Protein AF-0000000077139042 (afdb_homodimer)

Sequence (1344 aa):
MTGISIWNQVSVLEDSKQSIPAESIIHGERDLEFKSLKSPNLGFSQSVYWVRFEIFNPTSQLIRWNLAYDFPLIDEIQLFGSPLPKDSVRTLGDSFPFSQRNVDYRNPVFPMETPPNTTNVYYLKIKSESTIPLILELWTEKEFYEKLNKEQMIFGIFYGILFVMIAYNFFIYIFTYEKSYLLYLFFISSIFFFHLVNNGFAFQYIWPNWVFWANYSLPFFICLSCITGIIFTNNYLSLKKHLPKVSKLMWIWVGMLILFVGVSFFLRYRVAMVASILMTVPTALLLVYSGTYTYLSKVRTARYYLISWAFFLLGVLLYSLKSLGFLSDNHITRWTIQIGTALQTILLSLGLADRINFLTRSLRENLRDLSHAKVKIEESEKRFREIFQGSDEVILMMNENFEIINANRSLSKHLGYRLDDLKFKKITEILYTGRDQKSDYNVMFVNDKLTDLKMTGSAINFKTELSQKYVKEPKEMVCRIQYIDFDETREVLMTLSPEYEDTIIQLIDSEKIELSMNNYLRNAELVSQKITAQLAKYLTTIEQTEVRSSVREIIINAVEHGNLNISFDEKSKALLEGNYLEFLQKRQEDPRYRNKKVKIEYSFSSEYVAFRITDEGKGFDHKKHMEKSIEEMNEAHVQHGRGILMTKSVFDRIEYNDKGNQVSLIKFLNRDMTGISIWNQVSVLEDSKQSIPAESIIHGERDLEFKSLKSPNLGFSQSVYWVRFEIFNPTSQLIRWNLAYDFPLIDEIQLFGSPLPKDSVRTLGDSFPFSQRNVDYRNPVFPMETPPNTTNVYYLKIKSESTIPLILELWTEKEFYEKLNKEQMIFGIFYGILFVMIAYNFFIYIFTYEKSYLLYLFFISSIFFFHLVNNGFAFQYIWPNWVFWANYSLPFFICLSCITGIIFTNNYLSLKKHLPKVSKLMWIWVGMLILFVGVSFFLRYRVAMVASILMTVPTALLLVYSGTYTYLSKVRTARYYLISWAFFLLGVLLYSLKSLGFLSDNHITRWTIQIGTALQTILLSLGLADRINFLTRSLRENLRDLSHAKVKIEESEKRFREIFQGSDEVILMMNENFEIINANRSLSKHLGYRLDDLKFKKITEILYTGRDQKSDYNVMFVNDKLTDLKMTGSAINFKTELSQKYVKEPKEMVCRIQYIDFDETREVLMTLSPEYEDTIIQLIDSEKIELSMNNYLRNAELVSQKITAQLAKYLTTIEQTEVRSSVREIIINAVEHGNLNISFDEKSKALLEGNYLEFLQKRQEDPRYRNKKVKIEYSFSSEYVAFRITDEGKGFDHKKHMEKSIEEMNEAHVQHGRGILMTKSVFDRIEYNDKGNQVSLIKFLNRD

Organism: Leptospira biflexa serovar Patoc (strain Patoc 1 / ATCC 23582 / Paris) (NCBI:txid456481)

Foldseek 3Di:
DDWDWCLQQKWKAKAQPQPDDPVCVQVPVCVVRTHGDPWQWPFAGQIKMKIKHKDWAADQAKFKKKKWQQFLQFAWKFKDWPPADPPWDGIDHLVAFCVNAPDLDSTGMGIGIDHHGDMIMMMMIGGGRGIDGNGITMGGPVRVVVVCVVVVVVVVVLLVLLVVLLVVLVVVCVVPVDVLSVLLSQLSVLVSVLVCLRNRNCCSPPPRHPSLCSLLVNLLSLLSNLLSVLVSLCVLLVCCVVPVPLNVVSVVLSVVSVVLSVCLSVDDSSCSVVVSVVSVVVSLVSSLVSLVSSVVVVDPLSVLLNVLSVLQVQLVVLQVCVSRPNDPDDPDSVCSNSRSSSSSSVSNVVSVVVVVVVVVVVVVVVVVVVVVVVVVVVVVVVVVLCVQQVDLWWKFKFALQQQTQDIHPNCCVPQVDDCVRRGRHHPLVFFQAPPDRLPRVQSVVVVVQSVVCVVVQDKDKDWGWGHHDPDNDTFIWIKIKHWDDDPPGIMIMIITHGDPLPPVLVVDAKDKDKDKDFLDLVVLLVVLCVLLSSVVNQDDPVLSVLSSVLSSVVQNCLNQCFLLNHDPVNQVVCVVVVNNVVVSVVSCPPPSRVPWMKMWIWIDHLWKTKIKIFTHGQADDCVVLVPDDPVNVVPVPPPPNVSVVSLPVSFPDWDADPRHRMIMTMHTRDPD/DDWDWCLQQKWKAKAQPPPDDPVCVQVPVCVVRTHGDPWQWPFAGQIKMKIKHKDWAQDQAKFKKKKWQQFLQFAWKFKDWPDADPPWDGIDHLVAFCVNAPDLDSTGMGIGIDHHGDMIMMMMIGGGRGIDGNGITMGGPVRVVVVCVVVVVVVVVLLVLLVVLLVVLVVVCVVPVDVLSVLLSQLSVLVSVLVCLRNRNCCSPPPRHPSLCSLLVNLLSLLSNLLSVLVSLCRLLVCCVVPVPLNVVSVVLSVVSVVLSVCLSVDDSSCSVVVSVVSVVVSLVSSLVSLVSSVVVVDPLSVLLNVLSVLQVQLVVLLVCVSRVNDPDDPDSVCSNSRSSSSSSVSNVVSVVVVVVVVVVVVVVVVVVVVVVVVVVVVVVVVVLCVQQVDLWWKFKFALQQQTADIHPNCCVPQVDDCVRRGRHHPLVFFQADPDSLPGVLSVVVVVQSVVCVVVQDKDKDWGWGHHDPDSDTFIWIKIKHWDDDPPGIMIMIITHGDDLPPVLVVDAKDKDKDKDFLDLVVLLVVLCVLLSSVVVQDDPVLSVLSSLLSSVVQNCLNQCFLLNHDPVNQVVCVVVPNNVVVSVVSCPPPSRVPWMKMWIWIDHLWKTKIKIFTHGQADDCVVVVPPDPVNVVPVPPPPNVSVVSLPVSFDDWDADPRHRMIMTMHTRDPD

Solvent-accessible surface area (backbone atoms only — not comparable to full-atom values): 69454 Å² total; per-residue (Å²): 128,73,61,47,70,42,46,84,67,28,28,41,34,80,32,75,78,69,69,80,57,69,66,52,54,74,74,50,77,50,59,83,65,43,36,74,61,92,51,47,40,72,43,72,42,88,34,31,37,36,39,38,42,75,46,73,34,88,44,90,49,75,44,57,32,33,44,32,38,78,49,37,70,38,32,35,39,33,63,45,63,63,77,62,55,85,90,52,63,47,68,43,38,46,73,43,50,48,84,65,48,72,47,82,50,52,35,51,47,41,73,41,58,43,57,45,68,38,77,36,58,37,37,36,45,38,42,33,61,42,61,42,67,44,47,37,31,44,23,44,60,70,44,43,52,36,50,44,40,55,52,27,25,52,51,12,22,55,51,12,34,53,48,44,52,37,54,51,32,50,52,49,20,73,72,68,67,43,63,58,34,49,38,41,32,50,22,54,50,26,45,49,50,29,48,31,43,68,62,16,47,33,36,65,72,73,43,34,76,41,42,68,55,58,58,52,46,41,39,46,24,52,44,45,25,51,42,30,42,5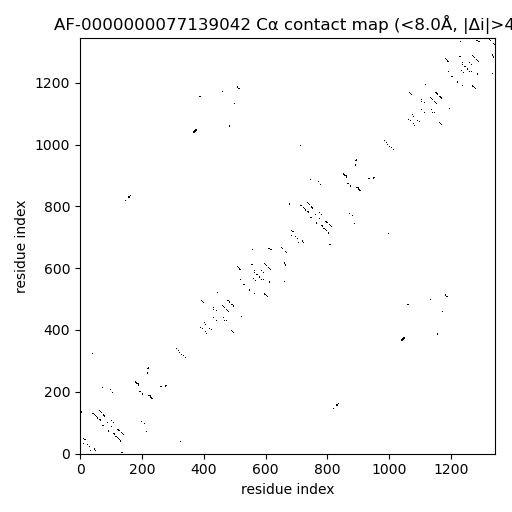0,56,26,47,40,57,66,67,40,21,69,78,77,36,44,71,56,42,52,50,49,51,52,50,38,52,50,48,55,52,45,55,66,51,38,78,77,45,59,64,43,58,30,41,54,51,41,57,56,54,48,50,61,50,50,51,52,51,51,48,53,29,51,52,40,34,74,71,68,40,75,65,25,54,37,47,43,54,14,49,47,40,28,52,49,10,48,49,50,35,51,38,33,58,62,56,78,35,72,86,44,93,59,55,70,42,27,46,58,52,11,45,52,48,21,54,53,34,41,53,48,32,56,51,48,51,52,51,49,51,40,52,52,45,52,50,51,39,53,53,50,50,53,52,35,54,53,40,47,52,52,26,50,52,40,46,42,55,53,39,49,33,79,48,26,40,36,33,20,38,85,83,42,23,29,73,47,57,32,58,22,35,35,74,76,34,57,41,52,60,83,80,42,55,70,36,47,62,73,74,46,42,42,53,72,97,61,65,92,76,28,63,59,54,55,52,49,53,52,52,51,50,46,33,71,72,67,61,47,73,46,78,50,75,46,46,29,45,30,72,87,45,98,52,71,43,62,28,38,35,38,40,33,65,34,76,52,98,89,48,65,34,28,42,35,40,39,36,76,68,72,81,61,72,57,53,75,32,53,52,32,38,36,40,34,32,50,38,66,70,54,70,69,53,31,56,56,50,28,50,63,79,40,57,61,40,61,79,77,38,53,75,65,56,40,48,51,49,31,50,37,51,26,50,51,48,44,43,31,36,42,44,22,35,54,59,46,48,72,66,57,50,54,52,28,53,76,70,66,44,40,69,60,53,51,52,54,46,47,65,33,78,92,28,43,82,40,46,38,39,38,38,39,39,39,44,76,53,32,40,37,40,37,43,32,33,66,32,87,40,45,78,51,70,72,63,68,71,53,48,75,65,59,52,62,67,60,70,54,80,85,54,52,63,64,52,52,37,57,74,68,34,78,42,78,46,65,46,92,60,34,34,34,40,38,39,33,32,74,60,64,74,123,127,74,62,47,71,41,47,85,67,29,28,41,33,80,32,74,78,70,69,80,58,66,66,53,54,74,74,50,76,51,58,82,66,43,37,74,63,92,52,47,41,72,43,72,41,88,35,30,36,38,38,39,40,74,49,74,34,89,42,91,50,74,44,55,32,32,45,32,38,77,50,37,72,38,31,34,39,33,62,46,62,63,77,61,56,83,89,53,65,46,67,42,40,47,73,41,49,50,84,64,48,73,48,82,51,54,36,50,47,42,73,41,58,44,56,46,67,39,77,36,57,38,36,35,45,37,41,34,62,41,63,42,67,45,45,37,30,42,23,43,61,69,45,42,52,37,49,44,40,54,51,27,25,53,51,12,22,55,51,12,33,54,49,45,52,39,52,51,32,50,52,49,20,74,73,69,67,43,63,58,34,50,36,42,31,51,21,53,51,26,47,50,50,30,49,32,43,68,61,17,47,33,35,65,73,72,41,33,77,41,42,68,55,56,59,54,45,44,40,44,27,52,44,45,25,50,42,31,43,49,56,27,48,41,56,67,67,41,22,68,78,78,36,46,70,58,40,53,49,49,53,52,50,38,52,51,48,56,52,45,55,65,50,38,78,76,43,58,64,44,58,30,42,54,50,41,56,56,53,47,52,61,51,50,50,51,51,51,48,54,31,50,52,40,34,75,71,68,40,74,63,25,54,38,48,44,54,16,51,48,41,29,51,48,10,48,49,50,35,51,37,33,58,62,53,77,35,74,88,43,91,59,56,70,42,26,45,58,51,11,46,52,48,21,56,52,35,40,53,49,34,56,50,49,51,52,51,48,51,41,52,51,47,53,52,52,39,52,53,50,51,53,50,35,53,54,39,47,52,52,28,50,53,38,46,41,55,54,40,48,34,78,48,25,40,36,35,20,38,87,81,42,23,29,72,47,57,32,58,23,35,36,74,77,32,57,42,51,60,84,78,42,54,70,33,47,64,74,72,46,41,41,50,73,98,56,62,94,75,24,63,62,50,56,51,50,51,50,54,52,48,47,32,71,71,69,62,48,71,46,76,50,73,48,46,28,46,31,72,87,46,98,52,72,42,63,29,39,35,36,41,33,64,33,75,52,98,88,49,63,33,30,41,35,39,38,37,74,67,71,80,61,74,59,53,76,30,53,53,33,38,36,39,34,33,49,38,64,71,53,70,68,52,32,55,55,48,28,50,62,79,41,56,62,40,60,78,77,37,54,72,66,56,40,49,51,48,29,50,35,52,26,50,50,47,44,44,31,35,43,45,23,35,53,59,46,47,73,66,57,50,52,52,28,51,73,71,68,44,39,70,60,52,50,53,56,48,48,64,33,79,92,30,43,82,40,46,37,39,38,38,38,39,40,45,78,52,32,38,37,40,37,44,33,34,66,32,86,39,44,80,52,72,72,62,67,71,55,50,77,64,57,53,64,68,62,70,57,80,85,53,52,61,64,52,51,36,58,73,67,33,77,42,80,46,65,47,92,60,34,34,35,40,38,40,33,35,74,60,64,74,123

Secondary structure (DSSP, 8-state):
---EE-GGG-EEEEETTS---HHHHHTTTTGGG-EE-SSSEEEE-SSEEEEEEEEE--SSS-EEEEEEE--TT-SEEEEEESS--TT---EESTTS-GGG-SSSSSS-EEEEEE-TT-EEEEEEEEE-SSEEE--EEEEEHHHHHHHHHHHHHHHHHHHHHHHHHHHHHHHHHHHH--HHHHHHHHHHHHHHHHHHHHTTHIIIII-TT-HHHHHHHHHHHHHHHHHHHHHHHHHHTTHHHH-HHHHHHHHHHHHHHHHHHHHHTTS-HHHHHHHHHHHHHHHHHHHHHHHHHHHHTT-THHHHHHHHHHHHHHHHHHHHHHHTTSS---TTGGGHHHHHHHHHHHHHHHHHHHHHHHHHHHHHHHHHHHHHHHHHHHHHHHHHHHHHHH-SSEEEEE-TT-BEEEE-THHHHHH---HHHHTT-BGGGGB---S-STT-HHHHHHHHHHHHHHHH-S-EEEEEEE--SS--S-EEEEEEEEEEE-SS-EEEEEEEEE----GGGGGEEEEEEEEEE-S-THHHHHHHHHTTGGGGGTS-HHHHHHHHHHHHHHHHHIIIIIIS---HHHHHHHHHHT-HHHHHHHHHH-TTTTT--EEEEEEE-SSEEEEEEE-SS----HHHHHSS-HHHHHHTT-GGGHHHHHHHHH-SEEEE-SSSSEEEEEEE----/---EE-GGG-EEEEETTS---HHHHHTTTTGGG-EE-SSSEEEE-SSEEEEEEEEE--SSS-EEEEEEES-TT-SEEEEEESS--TT---EESTTS-GGGSSSSSSS-EEEEEE-TT-EEEEEEEEE-SSEEE--EEEEEHHHHHHHHHHHHHHHHHHHHHHHHHHHHHHHHHHHH--HHHHHHHHHHHHHHHHHHHHTTHIIIII-TT-HHHHHHHHHHHHHHHHHHHHHHHHHHTTHHHH-HHHHHHHHHHHHHHHHHHHHHTTS-HHHHHHHHHHHHHHHHHHHHHHHHHHHHTT-THHHHHHHHHHHHHHHHHHHHHHHTTSS---TTGGGHHHHHHHHHHHHHHHHHHHHHHHHHHHHHHHHHHHHHHHHHHHHHHHHHHHHHHH-SSEEEEE-TT-BEEEE-THHHHHH---HHHHTT-BGGGGB---S-STT-HHHHHHHHHHHHHHHH-S-EEEEEEE--SS--S-EEEEEEEEEEE-SS-EEEEEEEEE----GGGGGEEEEEEEEEE-S-THHHHHHHHHTTGGGGGTS-HHHHHHHHHHHHHHHHHIIIIIIS---HHHHHHHHHHT-HHHHHHHHHH-TTTTT--EEEEEEE-SSEEEEEEE-SS----HHHHHSS-HHHHHHTT-GGGHHHHHHHHH-SEEEE-SSSSEEEEEEE----

Radius of gyration: 58.13 Å; Cα contacts (8 Å, |Δi|>4): 2279; chains: 2; bounding box: 76×167×109 Å

pLDDT: mean 86.29, std 10.47, range [38.0, 97.75]

Structure (mmCIF, N/CA/C/O backbone):
data_AF-0000000077139042-model_v1
#
loop_
_entity.id
_entity.type
_entity.pdbx_description
1 polymer 'Putative chemotaxis protein histidine kinase putative membrane protein putative signal peptide'
#
loop_
_atom_site.group_PDB
_atom_site.id
_atom_site.type_symbol
_atom_site.label_atom_id
_atom_site.label_alt_id
_atom_site.label_comp_id
_atom_site.label_asym_id
_atom_site.label_entity_id
_atom_site.label_seq_id
_atom_site.pdbx_PDB_ins_code
_atom_site.Cartn_x
_atom_site.Cartn_y
_atom_site.Cartn_z
_atom_site.occupancy
_atom_site.B_iso_or_equiv
_atom_site.auth_seq_id
_atom_site.auth_comp_id
_atom_site.auth_asym_id
_atom_site.auth_atom_id
_atom_site.pdbx_PDB_model_num
ATOM 1 N N . MET A 1 1 ? 6.051 -48.5 -6.008 1 38.06 1 MET A N 1
ATOM 2 C CA . MET A 1 1 ? 6.992 -49.312 -6.801 1 38.06 1 MET A CA 1
ATOM 3 C C . MET A 1 1 ? 7.875 -48.406 -7.652 1 38.06 1 MET A C 1
ATOM 5 O O . MET A 1 1 ? 7.375 -47.625 -8.484 1 38.06 1 MET A O 1
ATOM 9 N N . THR A 1 2 ? 8.961 -47.906 -7.047 1 58.22 2 THR A N 1
ATOM 10 C CA . THR A 1 2 ? 9.961 -46.906 -7.402 1 58.22 2 THR A CA 1
ATOM 11 C C . THR A 1 2 ? 10.906 -47.438 -8.477 1 58.22 2 THR A C 1
ATOM 13 O O . THR A 1 2 ? 11.164 -48.625 -8.531 1 58.22 2 THR A O 1
ATOM 16 N N . GLY A 1 3 ? 10.828 -46.812 -9.617 1 67.56 3 GLY A N 1
ATOM 17 C CA . GLY A 1 3 ? 11.906 -47.062 -10.562 1 67.56 3 GLY A CA 1
ATOM 18 C C . GLY A 1 3 ? 13.211 -47.438 -9.883 1 67.56 3 GLY A C 1
ATOM 19 O O . GLY A 1 3 ? 13.477 -47.031 -8.758 1 67.56 3 GLY A O 1
ATOM 20 N N . ILE A 1 4 ? 13.812 -48.5 -10.391 1 78.56 4 ILE A N 1
ATOM 21 C CA . ILE A 1 4 ? 15.07 -48.969 -9.805 1 78.56 4 ILE A CA 1
ATOM 22 C C . ILE A 1 4 ? 16.234 -48.188 -10.406 1 78.56 4 ILE A C 1
ATOM 24 O O . ILE A 1 4 ? 16.422 -48.188 -11.625 1 78.56 4 ILE A O 1
ATOM 28 N N . SER A 1 5 ? 16.844 -47.438 -9.562 1 80.19 5 SER A N 1
ATOM 29 C CA . SER A 1 5 ? 18.094 -46.781 -9.984 1 80.19 5 SER A CA 1
ATOM 30 C C . SER A 1 5 ? 19.234 -47.781 -10.023 1 80.19 5 SER A C 1
ATOM 32 O O . SER A 1 5 ? 19.469 -48.531 -9.062 1 80.19 5 SER A O 1
ATOM 34 N N . ILE A 1 6 ? 19.984 -47.781 -11.188 1 83 6 ILE A N 1
ATOM 35 C CA . ILE A 1 6 ? 20.953 -48.875 -11.328 1 83 6 ILE A CA 1
ATOM 36 C C . ILE A 1 6 ? 22.359 -48.281 -11.438 1 83 6 ILE A C 1
ATOM 38 O O . ILE A 1 6 ? 23.266 -48.938 -11.969 1 83 6 ILE A O 1
ATOM 42 N N . TRP A 1 7 ? 22.5 -47.062 -11.039 1 79.44 7 TRP A N 1
ATOM 43 C CA . TRP A 1 7 ? 23.828 -46.469 -11.227 1 79.44 7 TRP A CA 1
ATOM 44 C C . TRP A 1 7 ? 24.875 -47.25 -10.438 1 79.44 7 TRP A C 1
ATOM 46 O O . TRP A 1 7 ? 26.047 -47.312 -10.836 1 79.44 7 TRP A O 1
ATOM 56 N N . ASN A 1 8 ? 24.438 -47.906 -9.297 1 82.19 8 ASN A N 1
ATOM 57 C CA . ASN A 1 8 ? 25.359 -48.656 -8.461 1 82.19 8 ASN A CA 1
ATOM 58 C C . ASN A 1 8 ? 25.547 -50.094 -8.984 1 82.19 8 ASN A C 1
ATOM 60 O O . ASN A 1 8 ? 26.359 -50.844 -8.461 1 82.19 8 ASN A O 1
ATOM 64 N N . GLN A 1 9 ? 24.875 -50.438 -10.023 1 87.5 9 GLN A N 1
ATOM 65 C CA . GLN A 1 9 ? 24.953 -51.812 -10.547 1 87.5 9 GLN A CA 1
ATOM 66 C C . GLN A 1 9 ? 25.5 -51.812 -11.969 1 87.5 9 GLN A C 1
ATOM 68 O O . GLN A 1 9 ? 25.438 -52.844 -12.656 1 87.5 9 GLN A O 1
ATOM 73 N N . VAL A 1 10 ? 25.984 -50.688 -12.25 1 90.75 10 VAL A N 1
ATOM 74 C CA . VAL A 1 10 ? 26.531 -50.625 -13.594 1 90.75 10 VAL A CA 1
ATOM 75 C C . VAL A 1 10 ? 28.047 -50.5 -13.531 1 90.75 10 VAL A C 1
ATOM 77 O O . VAL A 1 10 ? 28.609 -50.188 -12.484 1 90.75 10 VAL A O 1
ATOM 80 N N . SER A 1 11 ? 28.703 -50.906 -14.594 1 93.06 11 SER A N 1
ATOM 81 C CA . SER A 1 11 ? 30.156 -50.75 -14.766 1 93.06 11 SER A CA 1
ATOM 82 C C . SER A 1 11 ? 30.469 -49.781 -15.898 1 93.06 11 SER A C 1
ATOM 84 O O . SER A 1 11 ? 29.734 -49.719 -16.891 1 93.06 11 SER A O 1
ATOM 86 N N . VAL A 1 12 ? 31.578 -49.031 -15.656 1 94.62 12 VAL A N 1
ATOM 87 C CA . VAL A 1 12 ? 31.859 -47.938 -16.609 1 94.62 12 VAL A CA 1
ATOM 88 C C . VAL A 1 12 ? 33.281 -48.094 -17.125 1 94.62 12 VAL A C 1
ATOM 90 O O . VAL A 1 12 ? 34.188 -48.469 -16.375 1 94.62 12 VAL A O 1
ATOM 93 N N . LEU A 1 13 ? 33.469 -47.812 -18.391 1 94 13 LEU A N 1
ATOM 94 C CA . LEU A 1 13 ? 34.75 -47.75 -19.062 1 94 13 LEU A CA 1
ATOM 95 C C . LEU A 1 13 ? 34.938 -46.375 -19.703 1 94 13 LEU A C 1
ATOM 97 O O . LEU A 1 13 ? 34.094 -45.906 -20.484 1 94 13 LEU A O 1
ATOM 101 N N . GLU A 1 14 ? 36 -45.688 -19.344 1 93.56 14 GLU A N 1
ATOM 102 C CA . GLU A 1 14 ? 36.281 -44.375 -19.875 1 93.56 14 GLU A CA 1
ATOM 103 C C . GLU A 1 14 ? 37.188 -44.469 -21.109 1 93.56 14 GLU A C 1
ATOM 105 O O . GLU A 1 14 ? 38.25 -45.062 -21.047 1 93.56 14 GLU A O 1
ATOM 110 N N . ASP A 1 15 ? 36.656 -43.906 -22.156 1 93.94 15 ASP A N 1
ATOM 111 C CA . ASP A 1 15 ? 37.438 -43.781 -23.391 1 93.94 15 ASP A CA 1
ATOM 112 C C . ASP A 1 15 ? 37.938 -42.375 -23.609 1 93.94 15 ASP A C 1
ATOM 114 O O . ASP A 1 15 ? 37.344 -41.625 -24.391 1 93.94 15 ASP A O 1
ATOM 118 N N . SER A 1 16 ? 39.062 -42.062 -23.094 1 91.12 16 SER A N 1
ATOM 119 C CA . SER A 1 16 ? 39.594 -40.688 -23.125 1 91.12 16 SER A CA 1
ATOM 120 C C . SER A 1 16 ? 40 -40.312 -24.531 1 91.12 16 SER A C 1
ATOM 122 O O . SER A 1 16 ? 39.969 -39.125 -24.906 1 91.12 16 SER A O 1
ATOM 124 N N . LYS A 1 17 ? 40.344 -41.312 -25.391 1 89.25 17 LYS A N 1
ATOM 125 C CA . LYS A 1 17 ? 40.844 -41.031 -26.734 1 89.25 17 LYS A CA 1
ATOM 126 C C . LYS A 1 17 ? 39.75 -41.094 -27.766 1 89.25 17 LYS A C 1
ATOM 128 O O . LYS A 1 17 ? 39.938 -40.75 -28.922 1 89.25 17 LYS A O 1
ATOM 133 N N . GLN A 1 18 ? 38.594 -41.438 -27.359 1 87.62 18 GLN A N 1
ATOM 134 C CA . GLN A 1 18 ? 37.438 -41.562 -28.25 1 87.62 18 GLN A CA 1
ATOM 135 C C . GLN A 1 18 ? 37.719 -42.469 -29.438 1 87.62 18 GLN A C 1
ATOM 137 O O . GLN A 1 18 ? 37.375 -42.156 -30.562 1 87.62 18 GLN A O 1
ATOM 142 N N . SER A 1 19 ? 38.469 -43.562 -29.203 1 86.62 19 SER A N 1
ATOM 143 C CA . SER A 1 19 ? 38.969 -44.344 -30.328 1 86.62 19 SER A CA 1
ATOM 144 C C . SER A 1 19 ? 38.5 -45.781 -30.234 1 86.62 19 SER A C 1
ATOM 146 O O . SER A 1 19 ? 38.625 -46.562 -31.203 1 86.62 19 SER A O 1
ATOM 148 N N . ILE A 1 20 ? 37.781 -46.125 -29.234 1 90.75 20 ILE A N 1
ATOM 149 C CA . ILE A 1 20 ? 37.375 -47.5 -29.078 1 90.75 20 ILE A CA 1
ATOM 150 C C . ILE A 1 20 ? 36.156 -47.812 -29.953 1 90.75 20 ILE A C 1
ATOM 152 O O . ILE A 1 20 ? 35.125 -47.156 -29.812 1 90.75 20 ILE A O 1
ATOM 156 N N . PRO A 1 21 ? 36.312 -48.688 -30.938 1 89.75 21 PRO A N 1
ATOM 157 C CA . PRO A 1 21 ? 35.156 -49.031 -31.766 1 89.75 21 PRO A CA 1
ATOM 158 C C . PRO A 1 21 ? 34.062 -49.781 -31 1 89.75 21 PRO A C 1
ATOM 160 O O . PRO A 1 21 ? 34.375 -50.562 -30.094 1 89.75 21 PRO A O 1
ATOM 163 N N . ALA A 1 22 ? 32.844 -49.594 -31.328 1 90.44 22 ALA A N 1
ATOM 164 C CA . ALA A 1 22 ? 31.703 -50.188 -30.641 1 90.44 22 ALA A CA 1
ATOM 165 C C . ALA A 1 22 ? 31.75 -51.719 -30.719 1 90.44 22 ALA A C 1
ATOM 167 O O . ALA A 1 22 ? 31.344 -52.406 -29.766 1 90.44 22 ALA A O 1
ATOM 168 N N . GLU A 1 23 ? 32.281 -52.281 -31.812 1 90.31 23 GLU A N 1
ATOM 169 C CA . GLU A 1 23 ? 32.312 -53.719 -32.031 1 90.31 23 GLU A CA 1
ATOM 170 C C . GLU A 1 23 ? 33.188 -54.438 -31.016 1 90.31 23 GLU A C 1
ATOM 172 O O . GLU A 1 23 ? 32.875 -55.5 -30.531 1 90.31 23 GLU A O 1
ATOM 177 N N . SER A 1 24 ? 34.25 -53.688 -30.656 1 89.94 24 SER A N 1
ATOM 178 C CA . SER A 1 24 ? 35.188 -54.281 -29.688 1 89.94 24 SER A CA 1
ATOM 179 C C . SER A 1 24 ? 34.531 -54.375 -28.297 1 89.94 24 SER A C 1
ATOM 181 O O . SER A 1 24 ? 34.906 -55.219 -27.5 1 89.94 24 SER A O 1
ATOM 183 N N . ILE A 1 25 ? 33.656 -53.562 -28 1 90.81 25 ILE A N 1
ATOM 184 C CA . ILE A 1 25 ? 33 -53.531 -26.703 1 90.81 25 ILE A CA 1
ATOM 185 C C . ILE A 1 25 ? 31.875 -54.531 -26.672 1 90.81 25 ILE A C 1
ATOM 187 O O . ILE A 1 25 ? 31.75 -55.344 -25.734 1 90.81 25 ILE A O 1
ATOM 191 N N . ILE A 1 26 ? 31.141 -54.594 -27.781 1 88.75 26 ILE A N 1
ATOM 192 C CA . ILE A 1 26 ? 29.922 -55.406 -27.859 1 88.75 26 ILE A CA 1
ATOM 193 C C . ILE A 1 26 ? 30.297 -56.875 -27.859 1 88.75 26 ILE A C 1
ATOM 195 O O . ILE A 1 26 ? 29.562 -57.719 -27.312 1 88.75 26 ILE A O 1
ATOM 199 N N . HIS A 1 27 ? 31.438 -57.219 -28.438 1 87.38 27 HIS A N 1
ATOM 200 C CA . HIS A 1 27 ? 31.844 -58.594 -28.531 1 87.38 27 HIS A CA 1
ATOM 201 C C . HIS A 1 27 ? 32.5 -59.094 -27.234 1 87.38 27 HIS A C 1
ATOM 203 O O . HIS A 1 27 ? 32.812 -60.281 -27.109 1 87.38 27 HIS A O 1
ATOM 209 N N . GLY A 1 28 ? 32.656 -58.219 -26.234 1 85.62 28 GLY A N 1
ATOM 210 C CA . GLY A 1 28 ? 33.094 -58.625 -24.906 1 85.62 28 GLY A CA 1
ATOM 211 C C . GLY A 1 28 ? 34.625 -58.656 -24.75 1 85.62 28 GLY A C 1
ATOM 212 O O . GLY A 1 28 ? 35.125 -59.125 -23.734 1 85.62 28 GLY A O 1
ATOM 213 N N . GLU A 1 29 ? 35.312 -58.188 -25.688 1 85.69 29 GLU A N 1
ATOM 214 C CA . GLU A 1 29 ? 36.75 -58.25 -25.656 1 85.69 29 GLU A CA 1
ATOM 215 C C . GLU A 1 29 ? 37.344 -57.375 -24.547 1 85.69 29 GLU A C 1
ATOM 217 O O . GLU A 1 29 ? 38.406 -57.656 -24 1 85.69 29 GLU A O 1
ATOM 222 N N . ARG A 1 30 ? 36.625 -56.438 -24.172 1 88.38 30 ARG A N 1
ATOM 223 C CA . ARG A 1 30 ? 37.156 -55.469 -23.203 1 88.38 30 ARG A CA 1
ATOM 224 C C . ARG A 1 30 ? 36.312 -55.469 -21.922 1 88.38 30 ARG A C 1
ATOM 226 O O . ARG A 1 30 ? 36.312 -54.469 -21.203 1 88.38 30 ARG A O 1
ATOM 233 N N . ASP A 1 31 ? 35.688 -56.438 -21.547 1 88.88 31 ASP A N 1
ATOM 234 C CA . ASP A 1 31 ? 34.781 -56.5 -20.406 1 88.88 31 ASP A CA 1
ATOM 235 C C . ASP A 1 31 ? 35.531 -56.344 -19.094 1 88.88 31 ASP A C 1
ATOM 237 O O . ASP A 1 31 ? 35 -55.812 -18.125 1 88.88 31 ASP A O 1
ATOM 241 N N . LEU A 1 32 ? 36.75 -56.719 -19.062 1 88.19 32 LEU A N 1
ATOM 242 C CA . LEU A 1 32 ? 37.531 -56.688 -17.844 1 88.19 32 LEU A CA 1
ATOM 243 C C . LEU A 1 32 ? 37.969 -55.281 -17.5 1 88.19 32 LEU A C 1
ATOM 245 O O . LEU A 1 32 ? 38.344 -55 -16.359 1 88.19 32 LEU A O 1
ATOM 249 N N . GLU A 1 33 ? 37.812 -54.406 -18.438 1 91.5 33 GLU A N 1
ATOM 250 C CA . GLU A 1 33 ? 38.25 -53.031 -18.234 1 91.5 33 GLU A CA 1
ATOM 251 C C . GLU A 1 33 ? 37.156 -52.188 -17.578 1 91.5 33 GLU A C 1
ATOM 253 O O . GLU A 1 33 ? 37.406 -51.094 -17.109 1 91.5 33 GLU A O 1
ATOM 258 N N . PHE A 1 34 ? 35.969 -52.719 -17.5 1 94.25 34 PHE A N 1
ATOM 259 C CA . PHE A 1 34 ? 34.844 -52 -16.875 1 94.25 34 PHE A CA 1
ATOM 260 C C . PHE A 1 34 ? 35 -52 -15.359 1 94.25 34 PHE A C 1
ATOM 262 O O . PHE A 1 34 ? 35.344 -53.031 -14.75 1 94.25 34 PHE A O 1
ATOM 269 N N . LYS A 1 35 ? 34.844 -50.844 -14.805 1 91.56 35 LYS A N 1
ATOM 270 C CA . LYS A 1 35 ? 35 -50.688 -13.359 1 91.56 35 LYS A CA 1
ATOM 271 C C . LYS A 1 35 ? 33.719 -50.125 -12.734 1 91.56 35 LYS A C 1
ATOM 273 O O . LYS A 1 35 ? 32.969 -49.438 -13.391 1 91.56 35 LYS A O 1
ATOM 278 N N . SER A 1 36 ? 33.594 -50.5 -11.484 1 89.06 36 SER A N 1
ATOM 279 C CA . SER A 1 36 ? 32.438 -49.969 -10.734 1 89.06 36 SER A CA 1
ATOM 280 C C . SER A 1 36 ? 32.625 -48.5 -10.359 1 89.06 36 SER A C 1
ATOM 282 O O . SER A 1 36 ? 33.781 -48.031 -10.234 1 89.06 36 SER A O 1
ATOM 284 N N . LEU A 1 37 ? 31.516 -47.844 -10.258 1 83.25 37 LEU A N 1
ATOM 285 C CA . LEU A 1 37 ? 31.547 -46.406 -9.969 1 83.25 37 LEU A CA 1
ATOM 286 C C . LEU A 1 37 ? 31.453 -46.156 -8.477 1 83.25 37 LEU A C 1
ATOM 288 O O . LEU A 1 37 ? 30.734 -46.875 -7.766 1 83.25 37 LEU A O 1
ATOM 292 N N . LYS A 1 38 ? 32.156 -45.125 -8.039 1 78.19 38 LYS A N 1
ATOM 293 C CA . LYS A 1 38 ? 32.094 -44.688 -6.652 1 78.19 38 LYS A CA 1
ATOM 294 C C . LYS A 1 38 ? 31.047 -43.562 -6.492 1 78.19 38 LYS A C 1
ATOM 296 O O . LYS A 1 38 ? 30.438 -43.438 -5.43 1 78.19 38 LYS A O 1
ATOM 301 N N . SER A 1 39 ? 30.922 -42.844 -7.559 1 81.5 39 SER A N 1
ATOM 302 C CA . SER A 1 39 ? 29.953 -41.719 -7.547 1 81.5 39 SER A CA 1
ATOM 303 C C . SER A 1 39 ? 29.062 -41.75 -8.781 1 81.5 39 SER A C 1
ATOM 305 O O . SER A 1 39 ? 29.5 -42.188 -9.859 1 81.5 39 SER A O 1
ATOM 307 N N . PRO A 1 40 ? 27.828 -41.281 -8.586 1 82.38 40 PRO A N 1
ATOM 308 C CA . PRO A 1 40 ? 26.891 -41.344 -9.711 1 82.38 40 PRO A CA 1
ATOM 309 C C . PRO A 1 40 ? 27.141 -40.281 -10.75 1 82.38 40 PRO A C 1
ATOM 311 O O . PRO A 1 40 ? 26.484 -40.25 -11.805 1 82.38 40 PRO A O 1
ATOM 314 N N . ASN A 1 41 ? 28 -39.375 -10.523 1 83.88 41 ASN A N 1
ATOM 315 C CA . ASN A 1 41 ? 28.25 -38.281 -11.484 1 83.88 41 ASN A CA 1
ATOM 316 C C . ASN A 1 41 ? 29.703 -38.312 -11.977 1 83.88 41 ASN A C 1
ATOM 318 O O . ASN A 1 41 ? 30.625 -38.281 -11.18 1 83.88 41 ASN A O 1
ATOM 322 N N . LEU A 1 42 ? 29.859 -38.406 -13.258 1 84.88 42 LEU A N 1
ATOM 323 C CA . LEU A 1 42 ? 31.172 -38.5 -13.883 1 84.88 42 LEU A CA 1
ATOM 324 C C . LEU A 1 42 ? 31.75 -37.125 -14.172 1 84.88 42 LEU A C 1
ATOM 326 O O . LEU A 1 42 ? 32.875 -37 -14.648 1 84.88 42 LEU A O 1
ATOM 330 N N . GLY A 1 43 ? 30.953 -36.031 -13.859 1 82.12 43 GLY A N 1
ATOM 331 C CA . GLY A 1 43 ? 31.422 -34.656 -14 1 82.12 43 GLY A CA 1
ATOM 332 C C . GLY A 1 43 ? 31.516 -34.219 -15.445 1 82.12 43 GLY A C 1
ATOM 333 O O . GLY A 1 43 ? 30.859 -34.781 -16.328 1 82.12 43 GLY A O 1
ATOM 334 N N . PHE A 1 44 ? 32.219 -33.125 -15.641 1 83 44 PHE A N 1
ATOM 335 C CA . PHE A 1 44 ? 32.5 -32.594 -16.984 1 83 44 PHE A CA 1
ATOM 336 C C . PHE A 1 44 ? 33.719 -33.25 -17.578 1 83 44 PHE A C 1
ATOM 338 O O . PHE A 1 44 ? 34.781 -33.312 -16.938 1 83 44 PHE A O 1
ATOM 345 N N . SER A 1 45 ? 33.5 -33.906 -18.719 1 85.06 45 SER A N 1
ATOM 346 C CA . SER A 1 45 ? 34.625 -34.594 -19.359 1 85.06 45 SER A CA 1
ATOM 347 C C . SER A 1 45 ? 34.469 -34.562 -20.875 1 85.06 45 SER A C 1
ATOM 349 O O . SER A 1 45 ? 33.375 -34.469 -21.406 1 85.06 45 SER A O 1
ATOM 351 N N . GLN A 1 46 ? 35.625 -34.625 -21.531 1 86.62 46 GLN A N 1
ATOM 352 C CA . GLN A 1 46 ? 35.625 -34.75 -22.984 1 86.62 46 GLN A CA 1
ATOM 353 C C . GLN A 1 46 ? 35.656 -36.219 -23.406 1 86.62 46 GLN A C 1
ATOM 355 O O . GLN A 1 46 ? 35.5 -36.531 -24.578 1 86.62 46 GLN A O 1
ATOM 360 N N . SER A 1 47 ? 35.625 -37.031 -22.453 1 91.44 47 SER A N 1
ATOM 361 C CA . SER A 1 47 ? 35.75 -38.469 -22.734 1 91.44 47 SER A CA 1
ATOM 362 C C . SER A 1 47 ? 34.406 -39.094 -23.109 1 91.44 47 SER A C 1
ATOM 364 O O . SER A 1 47 ? 33.375 -38.5 -22.828 1 91.44 47 SER A O 1
ATOM 366 N N . VAL A 1 48 ? 34.562 -40.156 -23.875 1 95 48 VAL A N 1
ATOM 367 C CA . VAL A 1 48 ? 33.406 -41 -24.109 1 95 48 VAL A CA 1
ATOM 368 C C . VAL A 1 48 ? 33.312 -42.094 -23.031 1 95 48 VAL A C 1
ATOM 370 O O . VAL A 1 48 ? 34.312 -42.688 -22.656 1 95 48 VAL A O 1
ATOM 373 N N . TYR A 1 49 ? 32.156 -42.219 -22.5 1 94.56 49 TYR A N 1
ATOM 374 C CA . TYR A 1 49 ? 31.969 -43.219 -21.453 1 94.56 49 TYR A CA 1
ATOM 375 C C . TYR A 1 49 ? 31.094 -44.375 -21.922 1 94.56 49 TYR A C 1
ATOM 377 O O . TYR A 1 49 ? 30.047 -44.156 -22.547 1 94.56 49 TYR A O 1
ATOM 385 N N . TRP A 1 50 ? 31.578 -45.562 -21.688 1 94.81 50 TRP A N 1
ATOM 386 C CA . TRP A 1 50 ? 30.797 -46.75 -21.953 1 94.81 50 TRP A CA 1
ATOM 387 C C . TRP A 1 50 ? 30.219 -47.344 -20.656 1 94.81 50 TRP A C 1
ATOM 389 O O . TRP A 1 50 ? 30.953 -47.531 -19.688 1 94.81 50 TRP A O 1
ATOM 399 N N . VAL A 1 51 ? 28.969 -47.562 -20.672 1 94.81 51 VAL A N 1
ATOM 400 C CA . VAL A 1 51 ? 28.297 -48.125 -19.5 1 94.81 51 VAL A CA 1
ATOM 401 C C . VAL A 1 51 ? 27.766 -49.5 -19.812 1 94.81 51 VAL A C 1
ATOM 403 O O . VAL A 1 51 ? 27.078 -49.688 -20.828 1 94.81 51 VAL A O 1
ATOM 406 N N . ARG A 1 52 ? 28.109 -50.438 -19 1 94.06 52 ARG A N 1
ATOM 407 C CA . ARG A 1 52 ? 27.656 -51.812 -19.172 1 94.06 52 ARG A CA 1
ATOM 408 C C . ARG A 1 52 ? 26.719 -52.219 -18.031 1 94.06 52 ARG A C 1
ATOM 410 O O . ARG A 1 52 ? 27 -51.969 -16.859 1 94.06 52 ARG A O 1
ATOM 417 N N . PHE A 1 53 ? 25.594 -52.812 -18.375 1 92 53 PHE A N 1
ATOM 418 C CA . PHE A 1 53 ? 24.688 -53.312 -17.344 1 92 53 PHE A CA 1
ATOM 419 C C . PHE A 1 53 ? 23.969 -54.562 -17.828 1 92 53 PHE A C 1
ATOM 421 O O . PHE A 1 53 ? 23.828 -54.812 -19.031 1 92 53 PHE A O 1
ATOM 428 N N . GLU A 1 54 ? 23.594 -55.375 -16.875 1 91.69 54 GLU A N 1
ATOM 429 C CA . GLU A 1 54 ? 22.938 -56.656 -17.141 1 91.69 54 GLU A CA 1
ATOM 430 C C . GLU A 1 54 ? 21.516 -56.656 -16.594 1 91.69 54 GLU A C 1
ATOM 432 O O . GLU A 1 54 ? 21.266 -56.156 -15.492 1 91.69 54 GLU A O 1
ATOM 437 N N . ILE A 1 55 ? 20.625 -57.188 -17.469 1 91.75 55 ILE A N 1
ATOM 438 C CA . ILE A 1 55 ? 19.219 -57.281 -17.062 1 91.75 55 ILE A CA 1
ATOM 439 C C . ILE A 1 55 ? 18.75 -58.719 -17.109 1 91.75 55 ILE A C 1
ATOM 441 O O . ILE A 1 55 ? 19 -59.438 -18.078 1 91.75 55 ILE A O 1
ATOM 445 N N . PHE A 1 56 ? 18.141 -59.062 -15.977 1 91.06 56 PHE A N 1
ATOM 446 C CA . PHE A 1 56 ? 17.609 -60.438 -15.859 1 91.06 56 PHE A CA 1
ATOM 447 C C . PHE A 1 56 ? 16.094 -60.406 -15.648 1 91.06 56 PHE A C 1
ATOM 449 O O . PHE A 1 56 ? 15.602 -59.688 -14.781 1 91.06 56 PHE A O 1
ATOM 456 N N . ASN A 1 57 ? 15.32 -61.094 -16.531 1 91.81 57 ASN A N 1
ATOM 457 C CA . ASN A 1 57 ? 13.883 -61.281 -16.375 1 91.81 57 ASN A CA 1
ATOM 458 C C . ASN A 1 57 ? 13.547 -62.625 -15.695 1 91.81 57 ASN A C 1
ATOM 460 O O . ASN A 1 57 ? 13.586 -63.656 -16.328 1 91.81 57 ASN A O 1
ATOM 464 N N . PRO A 1 58 ? 13.227 -62.531 -14.484 1 89.5 58 PRO A N 1
ATOM 465 C CA . PRO A 1 58 ? 12.938 -63.75 -13.75 1 89.5 58 PRO A CA 1
ATOM 466 C C . PRO A 1 58 ? 11.523 -64.25 -14 1 89.5 58 PRO A C 1
ATOM 468 O O . PRO A 1 58 ? 11.18 -65.375 -13.562 1 89.5 58 PRO A O 1
ATOM 471 N N . THR A 1 59 ? 10.812 -63.625 -14.758 1 88 59 THR A N 1
ATOM 472 C CA . THR A 1 59 ? 9.406 -64 -14.922 1 88 59 THR A CA 1
ATOM 473 C C . THR A 1 59 ? 9.219 -64.875 -16.141 1 88 59 THR A C 1
ATOM 475 O O . THR A 1 59 ? 10.148 -65.062 -16.922 1 88 59 THR A O 1
ATOM 478 N N . SER A 1 60 ? 7.98 -65.5 -16.266 1 89.25 60 SER A N 1
ATOM 479 C CA . SER A 1 60 ? 7.664 -66.375 -17.359 1 89.25 60 SER A CA 1
ATOM 480 C C . SER A 1 60 ? 7.031 -65.625 -18.531 1 89.25 60 SER A C 1
ATOM 482 O O . SER A 1 60 ? 6.684 -66.25 -19.547 1 89.25 60 SER A O 1
ATOM 484 N N . GLN A 1 61 ? 6.93 -64.438 -18.422 1 84.5 61 GLN A N 1
ATOM 485 C CA . GLN A 1 61 ? 6.324 -63.625 -19.484 1 84.5 61 GLN A CA 1
ATOM 486 C C . GLN A 1 61 ? 7.289 -62.562 -19.984 1 84.5 61 GLN A C 1
ATOM 488 O O . GLN A 1 61 ? 8.266 -62.219 -19.312 1 84.5 61 GLN A O 1
ATOM 493 N N . LEU A 1 62 ? 7.031 -62.125 -21.266 1 86.25 62 LEU A N 1
ATOM 494 C CA . LEU A 1 62 ? 7.777 -61 -21.812 1 86.25 62 LEU A CA 1
ATOM 495 C C . LEU A 1 62 ? 7.512 -59.719 -21.016 1 86.25 62 LEU A C 1
ATOM 497 O O . LEU A 1 62 ? 6.359 -59.406 -20.719 1 86.25 62 LEU A O 1
ATOM 501 N N . ILE A 1 63 ? 8.625 -59.188 -20.578 1 86.5 63 ILE A N 1
ATOM 502 C CA . ILE A 1 63 ? 8.477 -57.938 -19.812 1 86.5 63 ILE A CA 1
ATOM 503 C C . ILE A 1 63 ? 8.906 -56.75 -20.656 1 86.5 63 ILE A C 1
ATOM 505 O O . ILE A 1 63 ? 9.969 -56.781 -21.281 1 86.5 63 ILE A O 1
ATOM 509 N N . ARG A 1 64 ? 8.008 -55.812 -20.734 1 87 64 ARG A N 1
ATOM 510 C CA . ARG A 1 64 ? 8.336 -54.531 -21.375 1 87 64 ARG A CA 1
ATOM 511 C C . ARG A 1 64 ? 8.688 -53.469 -20.328 1 87 64 ARG A C 1
ATOM 513 O O . ARG A 1 64 ? 8.039 -53.375 -19.281 1 87 64 ARG A O 1
ATOM 520 N N . TRP A 1 65 ? 9.773 -52.812 -20.578 1 89.5 65 TRP A N 1
ATOM 521 C CA . TRP A 1 65 ? 10.266 -51.844 -19.625 1 89.5 65 TRP A CA 1
ATOM 522 C C . TRP A 1 65 ? 10.961 -50.688 -20.344 1 89.5 65 TRP A C 1
ATOM 524 O O . TRP A 1 65 ? 11.195 -50.75 -21.547 1 89.5 65 TRP A O 1
ATOM 534 N N . ASN A 1 66 ? 11.078 -49.625 -19.688 1 92.81 66 ASN A N 1
ATOM 535 C CA . ASN A 1 66 ? 11.727 -48.438 -20.234 1 92.81 66 ASN A CA 1
ATOM 536 C C . ASN A 1 66 ? 13.023 -48.125 -19.5 1 92.81 66 ASN A C 1
ATOM 538 O O . ASN A 1 66 ? 13.062 -48.125 -18.266 1 92.81 66 ASN A O 1
ATOM 542 N N . LEU A 1 67 ? 14.086 -47.969 -20.203 1 94.12 67 LEU A N 1
ATOM 543 C CA . LEU A 1 67 ? 15.336 -47.438 -19.672 1 94.12 67 LEU A CA 1
ATOM 544 C C . LEU A 1 67 ? 15.367 -45.906 -19.812 1 94.12 67 LEU A C 1
ATOM 546 O O . LEU A 1 67 ? 15.43 -45.375 -20.922 1 94.12 67 LEU A O 1
ATOM 550 N N . ALA A 1 68 ? 15.281 -45.281 -18.703 1 94.06 68 ALA A N 1
ATOM 551 C CA . ALA A 1 68 ? 15.258 -43.844 -18.703 1 94.06 68 ALA A CA 1
ATOM 552 C C . ALA A 1 68 ? 16.562 -43.25 -18.188 1 94.06 68 ALA A C 1
ATOM 554 O O . ALA A 1 68 ? 17.078 -43.719 -17.156 1 94.06 68 ALA A O 1
ATOM 555 N N . TYR A 1 69 ? 17.172 -42.375 -18.938 1 94.25 69 TYR A N 1
ATOM 556 C CA . TYR A 1 69 ? 18.297 -41.562 -18.484 1 94.25 69 TYR A CA 1
ATOM 557 C C . TYR A 1 69 ? 17.812 -40.219 -17.938 1 94.25 69 TYR A C 1
ATOM 559 O O . TYR A 1 69 ? 17.531 -39.281 -18.703 1 94.25 69 TYR A O 1
ATOM 567 N N . ASP A 1 70 ? 17.797 -40 -16.641 1 90.44 70 ASP A N 1
ATOM 568 C CA . ASP A 1 70 ? 17.141 -38.875 -15.984 1 90.44 70 ASP A CA 1
ATOM 569 C C . ASP A 1 70 ? 18.016 -37.625 -16.031 1 90.44 70 ASP A C 1
ATOM 571 O O . ASP A 1 70 ? 18.359 -37.062 -15 1 90.44 70 ASP A O 1
ATOM 575 N N . PHE A 1 71 ? 18.297 -37.188 -17.188 1 91.88 71 PHE A N 1
ATOM 576 C CA . PHE A 1 71 ? 19.047 -35.969 -17.438 1 91.88 71 PHE A CA 1
ATOM 577 C C . PHE A 1 71 ? 18.812 -35.469 -18.844 1 91.88 71 PHE A C 1
ATOM 579 O O . PHE A 1 71 ? 19.391 -35.969 -19.797 1 91.88 71 PHE A O 1
ATOM 586 N N . PRO A 1 72 ? 18.078 -34.406 -18.953 1 94.44 72 PRO A N 1
ATOM 587 C CA . PRO A 1 72 ? 17.609 -34 -20.281 1 94.44 72 PRO A CA 1
ATOM 588 C C . PRO A 1 72 ? 18.703 -33.312 -21.094 1 94.44 72 PRO A C 1
ATOM 590 O O . PRO A 1 72 ? 18.578 -33.188 -22.312 1 94.44 72 PRO A O 1
ATOM 593 N N . LEU A 1 73 ? 19.812 -32.906 -20.531 1 93.44 73 LEU A N 1
ATOM 594 C CA . LEU A 1 73 ? 20.797 -32.094 -21.234 1 93.44 73 LEU A CA 1
ATOM 595 C C . LEU A 1 73 ? 21.938 -32.938 -21.781 1 93.44 73 LEU A C 1
ATOM 597 O O . LEU A 1 73 ? 22.969 -32.406 -22.203 1 93.44 73 LEU A O 1
ATOM 601 N N . ILE A 1 74 ? 21.781 -34.25 -21.766 1 94 74 ILE A N 1
ATOM 602 C CA . ILE A 1 74 ? 22.812 -35.125 -22.297 1 94 74 ILE A CA 1
ATOM 603 C C . ILE A 1 74 ? 22.906 -34.969 -23.812 1 94 74 ILE A C 1
ATOM 605 O O . ILE A 1 74 ? 21.875 -34.844 -24.5 1 94 74 ILE A O 1
ATOM 609 N N . ASP A 1 75 ? 24.094 -34.875 -24.344 1 94.62 75 ASP A N 1
ATOM 610 C CA . ASP A 1 75 ? 24.297 -34.562 -25.766 1 94.62 75 ASP A CA 1
ATOM 611 C C . ASP A 1 75 ? 24 -35.781 -26.641 1 94.62 75 ASP A C 1
ATOM 613 O O . ASP A 1 75 ? 23.234 -35.688 -27.609 1 94.62 75 ASP A O 1
ATOM 617 N N . GLU A 1 76 ? 24.641 -36.844 -26.359 1 95.19 76 GLU A N 1
ATOM 618 C CA . GLU A 1 76 ? 24.484 -38.062 -27.172 1 95.19 76 GLU A CA 1
ATOM 619 C C . GLU A 1 76 ? 24.594 -39.312 -26.328 1 95.19 76 GLU A C 1
ATOM 621 O O . GLU A 1 76 ? 25.547 -39.469 -25.562 1 95.19 76 GLU A O 1
ATOM 626 N N . ILE A 1 77 ? 23.578 -40.125 -26.422 1 96.06 77 ILE A N 1
ATOM 627 C CA . ILE A 1 77 ? 23.547 -41.438 -25.75 1 96.06 77 ILE A CA 1
ATOM 628 C C . ILE A 1 77 ? 23.094 -42.5 -26.734 1 96.06 77 ILE A C 1
ATOM 630 O O . ILE A 1 77 ? 22.031 -42.375 -27.359 1 96.06 77 ILE A O 1
ATOM 634 N N . GLN A 1 78 ? 23.875 -43.5 -26.906 1 95.81 78 GLN A N 1
ATOM 635 C CA . GLN A 1 78 ? 23.578 -44.562 -27.844 1 95.81 78 GLN A CA 1
ATOM 636 C C . GLN A 1 78 ? 23.484 -45.906 -27.141 1 95.81 78 GLN A C 1
ATOM 638 O O . GLN A 1 78 ? 24.328 -46.25 -26.297 1 95.81 78 GLN A O 1
ATOM 643 N N . LEU A 1 79 ? 22.438 -46.656 -27.438 1 95.81 79 LEU A N 1
ATOM 644 C CA . LEU A 1 79 ? 22.188 -47.938 -26.812 1 95.81 79 LEU A CA 1
ATOM 645 C C . LEU A 1 79 ? 22.625 -49.094 -27.734 1 95.81 79 LEU A C 1
ATOM 647 O O . LEU A 1 79 ? 22.344 -49.062 -28.938 1 95.81 79 LEU A O 1
ATOM 651 N N . PHE A 1 80 ? 23.406 -50 -27.141 1 93.69 80 PHE A N 1
ATOM 652 C CA . PHE A 1 80 ? 23.844 -51.219 -27.844 1 93.69 80 PHE A CA 1
ATOM 653 C C . PHE A 1 80 ? 23.422 -52.469 -27.094 1 93.69 80 PHE A C 1
ATOM 655 O O . PHE A 1 80 ? 23.266 -52.438 -25.875 1 93.69 80 PHE A O 1
ATOM 662 N N . GLY A 1 81 ? 23.203 -53.5 -27.844 1 88.62 81 GLY A N 1
ATOM 663 C CA . GLY A 1 81 ? 22.828 -54.781 -27.25 1 88.62 81 GLY A CA 1
ATOM 664 C C . GLY A 1 81 ? 21.812 -55.562 -28.078 1 88.62 81 GLY A C 1
ATOM 665 O O . GLY A 1 81 ? 21.422 -55.094 -29.156 1 88.62 81 GLY A O 1
ATOM 666 N N . SER A 1 82 ? 21.484 -56.781 -27.609 1 83.62 82 SER A N 1
ATOM 667 C CA . SER A 1 82 ? 20.484 -57.656 -28.219 1 83.62 82 SER A CA 1
ATOM 668 C C . SER A 1 82 ? 19.734 -58.469 -27.156 1 83.62 82 SER A C 1
ATOM 670 O O . SER A 1 82 ? 20.344 -58.969 -26.203 1 83.62 82 SER A O 1
ATOM 672 N N . PRO A 1 83 ? 18.406 -58.469 -27.281 1 85.19 83 PRO A N 1
ATOM 673 C CA . PRO A 1 83 ? 17.516 -57.969 -28.328 1 85.19 83 PRO A CA 1
ATOM 674 C C . PRO A 1 83 ? 17.125 -56.5 -28.109 1 85.19 83 PRO A C 1
ATOM 676 O O . PRO A 1 83 ? 17.094 -56.031 -26.969 1 85.19 83 PRO A O 1
ATOM 679 N N . LEU A 1 84 ? 17.016 -55.812 -29.172 1 86.12 84 LEU A N 1
ATOM 680 C CA . LEU A 1 84 ? 16.484 -54.438 -29.172 1 86.12 84 LEU A CA 1
ATOM 681 C C . LEU A 1 84 ? 15.242 -54.344 -30.062 1 86.12 84 LEU A C 1
ATOM 683 O O . LEU A 1 84 ? 15.18 -54.969 -31.125 1 86.12 84 LEU A O 1
ATOM 687 N N . PRO A 1 85 ? 14.305 -53.688 -29.484 1 82.19 85 PRO A N 1
ATOM 688 C CA . PRO A 1 85 ? 13.125 -53.531 -30.328 1 82.19 85 PRO A CA 1
ATOM 689 C C . PRO A 1 85 ? 13.453 -52.875 -31.672 1 82.19 85 PRO A C 1
ATOM 691 O O . PRO A 1 85 ? 14.297 -51.969 -31.75 1 82.19 85 PRO A O 1
ATOM 694 N N . LYS A 1 86 ? 12.93 -53.375 -32.75 1 76.81 86 LYS A N 1
ATOM 695 C CA . LYS A 1 86 ? 13.242 -52.969 -34.125 1 76.81 86 LYS A CA 1
ATOM 696 C C . LYS A 1 86 ? 12.875 -51.5 -34.344 1 76.81 86 LYS A C 1
ATOM 698 O O . LYS A 1 86 ? 13.602 -50.781 -35.031 1 76.81 86 LYS A O 1
ATOM 703 N N . ASP A 1 87 ? 11.844 -50.969 -33.781 1 76.88 87 ASP A N 1
ATOM 704 C CA . ASP A 1 87 ? 11.352 -49.625 -34.125 1 76.88 87 ASP A CA 1
ATOM 705 C C . ASP A 1 87 ? 11.844 -48.594 -33.125 1 76.88 87 ASP A C 1
ATOM 707 O O . ASP A 1 87 ? 11.43 -47.438 -33.156 1 76.88 87 ASP A O 1
ATOM 711 N N . SER A 1 88 ? 12.883 -48.938 -32.406 1 84.56 88 SER A N 1
ATOM 712 C CA . SER A 1 88 ? 13.359 -47.969 -31.406 1 84.56 88 SER A CA 1
ATOM 713 C C . SER A 1 88 ? 14.625 -47.281 -31.875 1 84.56 88 SER A C 1
ATOM 715 O O . SER A 1 88 ? 15.484 -47.875 -32.5 1 84.56 88 SER A O 1
ATOM 717 N N . VAL A 1 89 ? 14.57 -45.938 -31.734 1 87.31 89 VAL A N 1
ATOM 718 C CA . VAL A 1 89 ? 15.758 -45.156 -32.031 1 87.31 89 VAL A CA 1
ATOM 719 C C . VAL A 1 89 ? 16.844 -45.438 -31.016 1 87.31 89 VAL A C 1
ATOM 721 O O . VAL A 1 89 ? 16.609 -45.438 -29.812 1 87.31 89 VAL A O 1
ATOM 724 N N . ARG A 1 90 ? 18.047 -45.625 -31.531 1 91.12 90 ARG A N 1
ATOM 725 C CA . ARG A 1 90 ? 19.125 -46.094 -30.672 1 91.12 90 ARG A CA 1
ATOM 726 C C . ARG A 1 90 ? 20 -44.938 -30.219 1 91.12 90 ARG A C 1
ATOM 728 O O . ARG A 1 90 ? 20.766 -45.062 -29.266 1 91.12 90 ARG A O 1
ATOM 735 N N . THR A 1 91 ? 19.969 -43.844 -30.922 1 93.94 91 THR A N 1
ATOM 736 C CA . THR A 1 91 ? 20.781 -42.656 -30.578 1 93.94 91 THR A CA 1
ATOM 737 C C . THR A 1 91 ? 19.891 -41.5 -30.172 1 93.94 91 THR A C 1
ATOM 739 O O . THR A 1 91 ? 19.062 -41.031 -30.969 1 93.94 91 THR A O 1
ATOM 742 N N . LEU A 1 92 ? 20.016 -41.094 -28.922 1 95.5 92 LEU A N 1
ATOM 743 C CA . LEU A 1 92 ? 19.219 -40 -28.375 1 95.5 92 LEU A CA 1
ATOM 744 C C . LEU A 1 92 ? 20.125 -38.906 -27.812 1 95.5 92 LEU A C 1
ATOM 746 O O . LEU A 1 92 ? 21.344 -39.062 -27.766 1 95.5 92 LEU A O 1
ATOM 750 N N . GLY A 1 93 ? 19.531 -37.719 -27.453 1 94.12 93 GLY A N 1
ATOM 751 C CA . GLY A 1 93 ? 20.281 -36.594 -26.891 1 94.12 93 GLY A CA 1
ATOM 752 C C . GLY A 1 93 ? 19.812 -35.25 -27.406 1 94.12 93 GLY A C 1
ATOM 753 O O . GLY A 1 93 ? 18.969 -35.188 -28.281 1 94.12 93 GLY A O 1
ATOM 754 N N . ASP A 1 94 ? 20.406 -34.25 -26.859 1 93.31 94 ASP A N 1
ATOM 755 C CA . ASP A 1 94 ? 19.953 -32.906 -27.234 1 93.31 94 ASP A CA 1
ATOM 756 C C . ASP A 1 94 ? 20.766 -32.375 -28.406 1 93.31 94 ASP A C 1
ATOM 758 O O . ASP A 1 94 ? 20.609 -31.203 -28.781 1 93.31 94 ASP A O 1
ATOM 762 N N . SER A 1 95 ? 21.672 -33.25 -28.953 1 93.81 95 SER A N 1
ATOM 763 C CA . SER A 1 95 ? 22.375 -32.906 -30.188 1 93.81 95 SER A CA 1
ATOM 764 C C . SER A 1 95 ? 21.531 -33.219 -31.422 1 93.81 95 SER A C 1
ATOM 766 O O . SER A 1 95 ? 21.922 -32.906 -32.531 1 93.81 95 SER A O 1
ATOM 768 N N . PHE A 1 96 ? 20.438 -33.844 -31.156 1 94.56 96 PHE A N 1
ATOM 769 C CA . PHE A 1 96 ? 19.484 -34.219 -32.188 1 94.56 96 PHE A CA 1
ATOM 770 C C . PHE A 1 96 ? 18.141 -33.562 -31.969 1 94.56 96 PHE A C 1
ATOM 772 O O . PHE A 1 96 ? 17.797 -33.219 -30.828 1 94.56 96 PHE A O 1
ATOM 779 N N . PRO A 1 97 ? 17.422 -33.281 -33.062 1 94.62 97 PRO A N 1
ATOM 780 C CA . PRO A 1 97 ? 16.094 -32.688 -32.875 1 94.62 97 PRO A CA 1
ATOM 781 C C . PRO A 1 97 ? 15.203 -33.531 -31.969 1 94.62 97 PRO A C 1
ATOM 783 O O . PRO A 1 97 ? 15.297 -34.75 -31.953 1 94.62 97 PRO A O 1
ATOM 786 N N . PHE A 1 98 ? 14.352 -32.906 -31.234 1 93.81 98 PHE A N 1
ATOM 787 C CA . PHE A 1 98 ? 13.531 -33.531 -30.219 1 93.81 98 PHE A CA 1
ATOM 788 C C . PHE A 1 98 ? 12.586 -34.562 -30.859 1 93.81 98 PHE A C 1
ATOM 790 O O . PHE A 1 98 ? 12.219 -35.562 -30.234 1 93.81 98 PHE A O 1
ATOM 797 N N . SER A 1 99 ? 12.203 -34.312 -32.031 1 89.25 99 SER A N 1
ATOM 798 C CA . SER A 1 99 ? 11.234 -35.156 -32.75 1 89.25 99 SER A CA 1
ATOM 799 C C . SER A 1 99 ? 11.758 -36.562 -32.938 1 89.25 99 SER A C 1
ATOM 801 O O . SER A 1 99 ? 10.984 -37.5 -33.156 1 89.25 99 SER A O 1
ATOM 803 N N . GLN A 1 100 ? 13.062 -36.781 -32.75 1 89.75 100 GLN A N 1
ATOM 804 C CA . GLN A 1 100 ? 13.672 -38.094 -32.969 1 89.75 100 GLN A CA 1
ATOM 805 C C . GLN A 1 100 ? 13.57 -38.969 -31.734 1 89.75 100 GLN A C 1
ATOM 807 O O . GLN A 1 100 ? 13.867 -40.188 -31.797 1 89.75 100 GLN A O 1
ATOM 812 N N . ARG A 1 101 ? 13.016 -38.5 -30.719 1 91.75 101 ARG A N 1
ATOM 813 C CA . ARG A 1 101 ? 12.945 -39.25 -29.469 1 91.75 101 ARG A CA 1
ATOM 814 C C . ARG A 1 101 ? 11.914 -40.344 -29.562 1 91.75 101 ARG A C 1
ATOM 816 O O . ARG A 1 101 ? 10.938 -40.25 -30.312 1 91.75 101 ARG A O 1
ATOM 823 N N . ASN A 1 102 ? 12.156 -41.312 -28.781 1 91.44 102 ASN A N 1
ATOM 824 C CA . ASN A 1 102 ? 11.242 -42.469 -28.75 1 91.44 102 ASN A CA 1
ATOM 825 C C . ASN A 1 102 ? 9.93 -42.094 -28.062 1 91.44 102 ASN A C 1
ATOM 827 O O . ASN A 1 102 ? 8.867 -42.625 -28.406 1 91.44 102 ASN A O 1
ATOM 831 N N . VAL A 1 103 ? 10.031 -41.344 -27.078 1 90.25 103 VAL A N 1
ATOM 832 C CA . VAL A 1 103 ? 8.906 -40.875 -26.266 1 90.25 103 VAL A CA 1
ATOM 833 C C . VAL A 1 103 ? 8.953 -39.375 -26.109 1 90.25 103 VAL A C 1
ATOM 835 O O . VAL A 1 103 ? 10.023 -38.781 -25.953 1 90.25 103 VAL A O 1
ATOM 838 N N . ASP A 1 104 ? 7.789 -38.719 -26.219 1 90.81 104 ASP A N 1
ATOM 839 C CA . ASP A 1 104 ? 7.727 -37.25 -26 1 90.81 104 ASP A CA 1
ATOM 840 C C . ASP A 1 104 ? 7.883 -36.938 -24.516 1 90.81 104 ASP A C 1
ATOM 842 O O . ASP A 1 104 ? 6.898 -36.625 -23.828 1 90.81 104 ASP A O 1
ATOM 846 N N . TYR A 1 105 ? 9.023 -37.094 -24.078 1 93 105 TYR A N 1
ATOM 847 C CA . TYR A 1 105 ? 9.406 -36.938 -22.688 1 93 105 TYR A CA 1
ATOM 848 C C . TYR A 1 105 ? 10.742 -36.188 -22.578 1 93 105 TYR A C 1
ATOM 850 O O . TYR A 1 105 ? 11.609 -36.344 -23.438 1 93 105 TYR A O 1
ATOM 858 N N . ARG A 1 106 ? 10.836 -35.438 -21.625 1 94.25 106 ARG A N 1
ATOM 859 C CA . ARG A 1 106 ? 11.961 -34.5 -21.469 1 94.25 106 ARG A CA 1
ATOM 860 C C . ARG A 1 106 ? 13.281 -35.281 -21.422 1 94.25 106 ARG A C 1
ATOM 862 O O . ARG A 1 106 ? 14.32 -34.75 -21.844 1 94.25 106 ARG A O 1
ATOM 869 N N . ASN A 1 107 ? 13.289 -36.469 -20.844 1 95.12 107 ASN A N 1
ATOM 870 C CA . ASN A 1 107 ? 14.5 -37.281 -20.703 1 95.12 107 ASN A CA 1
ATOM 871 C C . ASN A 1 107 ? 14.578 -38.344 -21.797 1 95.12 107 ASN A C 1
ATOM 873 O O . ASN A 1 107 ? 13.555 -38.781 -22.328 1 95.12 107 ASN A O 1
ATOM 877 N N . PRO A 1 108 ? 15.773 -38.719 -22.219 1 95.31 108 PRO A N 1
ATOM 878 C CA . PRO A 1 108 ? 15.898 -39.844 -23.141 1 95.31 108 PRO A CA 1
ATOM 879 C C . PRO A 1 108 ? 15.383 -41.156 -22.547 1 95.31 108 PRO A C 1
ATOM 881 O O . PRO A 1 108 ? 15.742 -41.531 -21.422 1 95.31 108 PRO A O 1
ATOM 884 N N . VAL A 1 109 ? 14.531 -41.781 -23.328 1 95.31 109 VAL A N 1
ATOM 885 C CA . VAL A 1 109 ? 13.945 -43.031 -22.891 1 95.31 109 VAL A CA 1
ATOM 886 C C . VAL A 1 109 ? 14.086 -44.094 -24 1 95.31 109 VAL A C 1
ATOM 888 O O . VAL A 1 109 ? 13.789 -43.812 -25.156 1 95.31 109 VAL A O 1
ATOM 891 N N . PHE A 1 110 ? 14.594 -45.25 -23.641 1 94.62 110 PHE A N 1
ATOM 892 C CA . PHE A 1 110 ? 14.68 -46.375 -24.547 1 94.62 110 PHE A CA 1
ATOM 893 C C . PHE A 1 110 ? 13.68 -47.469 -24.156 1 94.62 110 PHE A C 1
ATOM 895 O O . PHE A 1 110 ? 13.844 -48.125 -23.141 1 94.62 110 PHE A O 1
ATOM 902 N N . PRO A 1 111 ? 12.594 -47.562 -25.016 1 92.38 111 PRO A N 1
ATOM 903 C CA . PRO A 1 111 ? 11.703 -48.688 -24.766 1 92.38 111 PRO A CA 1
ATOM 904 C C . PRO A 1 111 ? 12.383 -50.062 -25 1 92.38 111 PRO A C 1
ATOM 906 O O . PRO A 1 111 ? 13.047 -50.25 -26.031 1 92.38 111 PRO A O 1
ATOM 909 N N . MET A 1 112 ? 12.25 -50.938 -24.016 1 91.88 112 MET A N 1
ATOM 910 C CA . MET A 1 112 ? 12.953 -52.219 -24.062 1 91.88 112 MET A CA 1
ATOM 911 C C . MET A 1 112 ? 11.984 -53.375 -23.859 1 91.88 112 MET A C 1
ATOM 913 O O . MET A 1 112 ? 10.859 -53.188 -23.391 1 91.88 112 MET A O 1
ATOM 917 N N . GLU A 1 113 ? 12.391 -54.5 -24.375 1 89.56 113 GLU A N 1
ATOM 918 C CA . GLU A 1 113 ? 11.688 -55.75 -24.156 1 89.56 113 GLU A CA 1
ATOM 919 C C . GLU A 1 113 ? 12.648 -56.875 -23.797 1 89.56 113 GLU A C 1
ATOM 921 O O . GLU A 1 113 ? 13.727 -57 -24.391 1 89.56 113 GLU A O 1
ATOM 926 N N . THR A 1 114 ? 12.344 -57.656 -22.75 1 90.38 114 THR A N 1
ATOM 927 C CA . THR A 1 114 ? 13.18 -58.781 -22.344 1 90.38 114 THR A CA 1
ATOM 928 C C . THR A 1 114 ? 12.359 -60.062 -22.312 1 90.38 114 THR A C 1
ATOM 930 O O . THR A 1 114 ? 11.383 -60.156 -21.578 1 90.38 114 THR A O 1
ATOM 933 N N . PRO A 1 115 ? 12.75 -61.062 -23.094 1 89.5 115 PRO A N 1
ATOM 934 C CA . PRO A 1 115 ? 12.039 -62.344 -23.094 1 89.5 115 PRO A CA 1
ATOM 935 C C . PRO A 1 115 ? 12.125 -63.062 -21.766 1 89.5 115 PRO A C 1
ATOM 937 O O . PRO A 1 115 ? 12.961 -62.719 -20.922 1 89.5 115 PRO A O 1
ATOM 940 N N . PRO A 1 116 ? 11.234 -64.062 -21.516 1 90.88 116 PRO A N 1
ATOM 941 C CA . PRO A 1 116 ? 11.188 -64.75 -20.234 1 90.88 116 PRO A CA 1
ATOM 942 C C . PRO A 1 116 ? 12.469 -65.562 -19.953 1 90.88 116 PRO A C 1
ATOM 944 O O . PRO A 1 116 ? 13.031 -66.188 -20.844 1 90.88 116 PRO A O 1
ATOM 947 N N . ASN A 1 117 ? 12.953 -65.438 -18.781 1 92.56 117 ASN A N 1
ATOM 948 C CA . ASN A 1 117 ? 14.047 -66.25 -18.234 1 92.56 117 ASN A CA 1
ATOM 949 C C . ASN A 1 117 ? 15.328 -66.062 -19.031 1 92.56 117 ASN A C 1
ATOM 951 O O . ASN A 1 117 ? 16.031 -67.062 -19.312 1 92.56 117 ASN A O 1
ATOM 955 N N . THR A 1 118 ? 15.57 -64.875 -19.453 1 92.19 118 THR A N 1
ATOM 956 C CA . THR A 1 118 ? 16.781 -64.625 -20.203 1 92.19 118 THR A CA 1
ATOM 957 C C . THR A 1 118 ? 17.578 -63.469 -19.547 1 92.19 118 THR A C 1
ATOM 959 O O . THR A 1 118 ? 17 -62.625 -18.859 1 92.19 118 THR A O 1
ATOM 962 N N . THR A 1 119 ? 18.906 -63.625 -19.641 1 92.12 119 THR A N 1
ATOM 963 C CA . THR A 1 119 ? 19.812 -62.531 -19.219 1 92.12 119 THR A CA 1
ATOM 964 C C . THR A 1 119 ? 20.422 -61.844 -20.422 1 92.12 119 THR A C 1
ATOM 966 O O . THR A 1 119 ? 21.031 -62.5 -21.281 1 92.12 119 THR A O 1
ATOM 969 N N . ASN A 1 120 ? 20.203 -60.656 -20.5 1 92.25 120 ASN A N 1
ATOM 970 C CA . ASN A 1 120 ? 20.75 -59.875 -21.609 1 92.25 120 ASN A CA 1
ATOM 971 C C . ASN A 1 120 ? 21.703 -58.781 -21.125 1 92.25 120 ASN A C 1
ATOM 973 O O . ASN A 1 120 ? 21.484 -58.188 -20.062 1 92.25 120 ASN A O 1
ATOM 977 N N . VAL A 1 121 ? 22.766 -58.562 -21.859 1 92.25 121 VAL A N 1
ATOM 978 C CA . VAL A 1 121 ? 23.75 -57.5 -21.547 1 92.25 121 VAL A CA 1
ATOM 979 C C . VAL A 1 121 ? 23.578 -56.344 -22.516 1 92.25 121 VAL A C 1
ATOM 981 O O . VAL A 1 121 ? 23.469 -56.531 -23.734 1 92.25 121 VAL A O 1
ATOM 984 N N . TYR A 1 122 ? 23.547 -55.219 -21.953 1 93.44 122 TYR A N 1
ATOM 985 C CA . TYR A 1 122 ? 23.406 -54 -22.75 1 93.44 122 TYR A CA 1
ATOM 986 C C . TYR A 1 122 ? 24.562 -53.031 -22.5 1 93.44 122 TYR A C 1
ATOM 988 O O . TYR A 1 122 ? 25.203 -53.094 -21.438 1 93.44 122 TYR A O 1
ATOM 996 N N . TYR A 1 123 ? 24.891 -52.156 -23.469 1 94.06 123 TYR A N 1
ATOM 997 C CA . TYR A 1 123 ? 25.922 -51.156 -23.391 1 94.06 123 TYR A CA 1
ATOM 998 C C . TYR A 1 123 ? 25.391 -49.781 -23.797 1 94.06 123 TYR A C 1
ATOM 1000 O O . TYR A 1 123 ? 24.578 -49.688 -24.719 1 94.06 123 TYR A O 1
ATOM 1008 N N . LEU A 1 124 ? 25.797 -48.781 -23.062 1 95.25 124 LEU A N 1
ATOM 1009 C CA . LEU A 1 124 ? 25.5 -47.406 -23.422 1 95.25 124 LEU A CA 1
ATOM 1010 C C . LEU A 1 124 ? 26.781 -46.625 -23.75 1 95.25 124 LEU A C 1
ATOM 1012 O O . LEU A 1 124 ? 27.766 -46.719 -23.016 1 95.25 124 LEU A O 1
ATOM 1016 N N . LYS A 1 125 ? 26.75 -46 -24.891 1 95.56 125 LYS A N 1
ATOM 1017 C CA . LYS A 1 125 ? 27.812 -45.062 -25.25 1 95.56 125 LYS A CA 1
ATOM 1018 C C . LYS A 1 125 ? 27.375 -43.625 -25 1 95.56 125 LYS A C 1
ATOM 1020 O O . LYS A 1 125 ? 26.422 -43.156 -25.609 1 95.56 125 LYS A O 1
ATOM 1025 N N . ILE A 1 126 ? 28.062 -42.938 -24.078 1 95.31 126 ILE A N 1
ATOM 1026 C CA . ILE A 1 126 ? 27.672 -41.594 -23.688 1 95.31 126 ILE A CA 1
ATOM 1027 C C . ILE A 1 126 ? 28.781 -40.594 -24.047 1 95.31 126 ILE A C 1
ATOM 1029 O O . ILE A 1 126 ? 29.922 -40.781 -23.656 1 95.31 126 ILE A O 1
ATOM 1033 N N . LYS A 1 127 ? 28.453 -39.656 -24.828 1 94 127 LYS A N 1
ATOM 1034 C CA . LYS A 1 127 ? 29.312 -38.531 -25.188 1 94 127 LYS A CA 1
ATOM 1035 C C . LYS A 1 127 ? 28.609 -37.188 -24.938 1 94 127 LYS A C 1
ATOM 1037 O O . LYS A 1 127 ? 27.547 -36.906 -25.5 1 94 127 LYS A O 1
ATOM 1042 N N . SER A 1 128 ? 29.188 -36.406 -24 1 92.88 128 SER A N 1
ATOM 1043 C CA . SER A 1 128 ? 28.531 -35.156 -23.672 1 92.88 128 SER A CA 1
ATOM 1044 C C . SER A 1 128 ? 29.562 -34.062 -23.297 1 92.88 128 SER A C 1
ATOM 1046 O O . SER A 1 128 ? 30.609 -34.375 -22.703 1 92.88 128 SER A O 1
ATOM 1048 N N . GLU A 1 129 ? 29.234 -32.812 -23.719 1 89 129 GLU A N 1
ATOM 1049 C CA . GLU A 1 129 ? 30.031 -31.656 -23.297 1 89 129 GLU A CA 1
ATOM 1050 C C . GLU A 1 129 ? 29.531 -31.109 -21.969 1 89 129 GLU A C 1
ATOM 1052 O O . GLU A 1 129 ? 30.25 -30.359 -21.297 1 89 129 GLU A O 1
ATOM 1057 N N . SER A 1 130 ? 28.359 -31.562 -21.625 1 86.25 130 SER A N 1
ATOM 1058 C CA . SER A 1 130 ? 27.828 -31.219 -20.312 1 86.25 130 SER A CA 1
ATOM 1059 C C . SER A 1 130 ? 28.234 -32.25 -19.25 1 86.25 130 SER A C 1
ATOM 1061 O O . SER A 1 130 ? 29.031 -33.125 -19.531 1 86.25 130 SER A O 1
ATOM 1063 N N . THR A 1 131 ? 27.75 -31.969 -18.047 1 86.06 131 THR A N 1
ATOM 1064 C CA . THR A 1 131 ? 27.984 -32.938 -17 1 86.06 131 THR A CA 1
ATOM 1065 C C . THR A 1 131 ? 27.312 -34.281 -17.328 1 86.06 131 THR A C 1
ATOM 1067 O O . THR A 1 131 ? 26.359 -34.312 -18.125 1 86.06 131 THR A O 1
ATOM 1070 N N . ILE A 1 132 ? 27.875 -35.312 -16.844 1 89.19 132 ILE A N 1
ATOM 1071 C CA . ILE A 1 132 ? 27.359 -36.656 -17.156 1 89.19 132 ILE A CA 1
ATOM 1072 C C . ILE A 1 132 ? 26.922 -37.344 -15.875 1 89.19 132 ILE A C 1
ATOM 1074 O O . ILE A 1 132 ? 27.641 -38.188 -15.344 1 89.19 132 ILE A O 1
ATOM 1078 N N . PRO A 1 133 ? 25.719 -37 -15.461 1 88.31 133 PRO A N 1
ATOM 1079 C CA . PRO A 1 133 ? 25.172 -37.781 -14.336 1 88.31 133 PRO A CA 1
ATOM 1080 C C . PRO A 1 133 ? 24.672 -39.156 -14.734 1 88.31 133 PRO A C 1
ATOM 1082 O O . PRO A 1 133 ? 23.906 -39.281 -15.695 1 88.31 133 PRO A O 1
ATOM 1085 N N . LEU A 1 134 ? 25.156 -40.156 -14.055 1 87.44 134 LEU A N 1
ATOM 1086 C CA . LEU A 1 134 ? 24.719 -41.531 -14.391 1 87.44 134 LEU A CA 1
ATOM 1087 C C . LEU A 1 134 ? 23.469 -41.906 -13.617 1 87.44 134 LEU A C 1
ATOM 1089 O O . LEU A 1 134 ? 23.484 -42.812 -12.797 1 87.44 134 LEU A O 1
ATOM 1093 N N . ILE A 1 135 ? 22.453 -41.25 -13.977 1 87.25 135 ILE A N 1
ATOM 1094 C CA . ILE A 1 135 ? 21.156 -41.5 -13.359 1 87.25 135 ILE A CA 1
ATOM 1095 C C . ILE A 1 135 ? 20.312 -42.375 -14.297 1 87.25 135 ILE A C 1
ATOM 1097 O O . ILE A 1 135 ? 19.438 -41.844 -15 1 87.25 135 ILE A O 1
ATOM 1101 N N . LEU A 1 136 ? 20.562 -43.656 -14.273 1 90.81 136 LEU A N 1
ATOM 1102 C CA . LEU A 1 136 ? 19.828 -44.625 -15.062 1 90.81 136 LEU A CA 1
ATOM 1103 C C . LEU A 1 136 ? 18.734 -45.312 -14.227 1 90.81 136 LEU A C 1
ATOM 1105 O O . LEU A 1 136 ? 19 -45.781 -13.117 1 90.81 136 LEU A O 1
ATOM 1109 N N . GLU A 1 137 ? 17.609 -45.25 -14.828 1 92 137 GLU A N 1
ATOM 1110 C CA . GLU A 1 137 ? 16.484 -45.844 -14.117 1 92 137 GLU A CA 1
ATOM 1111 C C . GLU A 1 137 ? 15.727 -46.812 -15 1 92 137 GLU A C 1
ATOM 1113 O O . GLU A 1 137 ? 15.562 -46.594 -16.203 1 92 137 GLU A O 1
ATOM 1118 N N . LEU A 1 138 ? 15.32 -47.906 -14.352 1 93 138 LEU A N 1
ATOM 1119 C CA . LEU A 1 138 ? 14.477 -48.875 -15.008 1 93 138 LEU A CA 1
ATOM 1120 C C . LEU A 1 138 ? 13.039 -48.781 -14.516 1 93 138 LEU A C 1
ATOM 1122 O O . LEU A 1 138 ? 12.789 -48.75 -13.305 1 93 138 LEU A O 1
ATOM 1126 N N . TRP A 1 139 ? 12.172 -48.656 -15.555 1 92.25 139 TRP A N 1
ATOM 1127 C CA . TRP A 1 139 ? 10.758 -48.562 -15.211 1 92.25 139 TRP A CA 1
ATOM 1128 C C . TRP A 1 139 ? 9.93 -49.562 -16.016 1 92.25 139 TRP A C 1
ATOM 1130 O O . TRP A 1 139 ? 10.094 -49.688 -17.219 1 92.25 139 TRP A O 1
ATOM 1140 N N . THR A 1 140 ? 9.055 -50.25 -15.227 1 88.12 140 THR A N 1
ATOM 1141 C CA . THR A 1 140 ? 8.016 -50.969 -15.969 1 88.12 140 THR A CA 1
ATOM 1142 C C . THR A 1 140 ? 7.059 -49.969 -16.625 1 88.12 140 THR A C 1
ATOM 1144 O O . THR A 1 140 ? 7.066 -48.781 -16.312 1 88.12 140 THR A O 1
ATOM 1147 N N . GLU A 1 141 ? 6.312 -50.438 -17.594 1 85.44 141 GLU A N 1
ATOM 1148 C CA . GLU A 1 141 ? 5.371 -49.562 -18.266 1 85.44 141 GLU A CA 1
ATOM 1149 C C . GLU A 1 141 ? 4.406 -48.906 -17.281 1 85.44 141 GLU A C 1
ATOM 1151 O O . GLU A 1 141 ? 4.164 -47.688 -17.344 1 85.44 141 GLU A O 1
ATOM 1156 N N . LYS A 1 142 ? 3.891 -49.688 -16.422 1 83.94 142 LYS A N 1
ATOM 1157 C CA . LYS A 1 142 ? 2.953 -49.188 -15.414 1 83.94 142 LYS A CA 1
ATOM 1158 C C . LYS A 1 142 ? 3.621 -48.156 -14.5 1 83.94 142 LYS A C 1
ATOM 1160 O O . LYS A 1 142 ? 3.053 -47.094 -14.227 1 83.94 142 LYS A O 1
ATOM 1165 N N . GLU A 1 143 ? 4.789 -48.469 -14.055 1 89 143 GLU A N 1
ATOM 1166 C CA . GLU A 1 143 ? 5.516 -47.562 -13.148 1 89 143 GLU A CA 1
ATOM 1167 C C . GLU A 1 143 ? 5.914 -46.281 -13.859 1 89 143 GLU A C 1
ATOM 1169 O O . GLU A 1 143 ? 5.977 -45.219 -13.234 1 89 143 GLU A O 1
ATOM 1174 N N . PHE A 1 144 ? 6.188 -46.406 -15.102 1 90.62 144 PHE A N 1
ATOM 1175 C CA . PHE A 1 144 ? 6.594 -45.219 -15.867 1 90.62 144 PHE A CA 1
ATOM 1176 C C . PHE A 1 144 ? 5.438 -44.219 -15.992 1 90.62 144 PHE A C 1
ATOM 1178 O O . PHE A 1 144 ? 5.641 -43.031 -15.938 1 90.62 144 PHE A O 1
ATOM 1185 N N . TYR A 1 145 ? 4.215 -44.75 -16.172 1 86.56 145 TYR A N 1
ATOM 1186 C CA . TYR A 1 145 ? 3.031 -43.875 -16.188 1 86.56 145 TYR A CA 1
ATOM 1187 C C . TYR A 1 145 ? 2.906 -43.125 -14.875 1 86.56 145 TYR A C 1
ATOM 1189 O O . TYR A 1 145 ? 2.65 -41.906 -14.883 1 86.56 145 TYR A O 1
ATOM 1197 N N . GLU A 1 146 ? 3.117 -43.812 -13.828 1 88 146 GLU A N 1
ATOM 1198 C CA . GLU A 1 146 ? 2.986 -43.219 -12.508 1 88 146 GLU A CA 1
ATOM 1199 C C . GLU A 1 146 ? 4.043 -42.125 -12.297 1 88 146 GLU A C 1
ATOM 1201 O O . GLU A 1 146 ? 3.746 -41.062 -11.758 1 88 146 GLU A O 1
ATOM 1206 N N . LYS A 1 147 ? 5.211 -42.438 -12.672 1 89.19 147 LYS A N 1
ATOM 1207 C CA . LYS A 1 147 ? 6.312 -41.5 -12.547 1 89.19 147 LYS A CA 1
ATOM 1208 C C . LYS A 1 147 ? 6.039 -40.219 -13.359 1 89.19 147 LYS A C 1
ATOM 1210 O O . LYS A 1 147 ? 6.219 -39.125 -12.852 1 89.19 147 LYS A O 1
ATOM 1215 N N . LEU A 1 148 ? 5.594 -40.406 -14.531 1 90.56 148 LEU A N 1
ATOM 1216 C CA . LEU A 1 148 ? 5.316 -39.281 -15.414 1 90.56 148 LEU A CA 1
ATOM 1217 C C . LEU A 1 148 ? 4.215 -38.406 -14.836 1 90.56 148 LEU A C 1
ATOM 1219 O O . LEU A 1 148 ? 4.332 -37.156 -14.836 1 90.56 148 LEU A O 1
ATOM 1223 N N . ASN A 1 149 ? 3.225 -39.031 -14.32 1 90.5 149 ASN A N 1
ATOM 1224 C CA . ASN A 1 149 ? 2.1 -38.312 -13.742 1 90.5 149 ASN A CA 1
ATOM 1225 C C . ASN A 1 149 ? 2.539 -37.438 -12.578 1 90.5 149 ASN A C 1
ATOM 1227 O O . ASN A 1 149 ? 2.234 -36.25 -12.539 1 90.5 149 ASN A O 1
ATOM 1231 N N . LYS A 1 150 ? 3.227 -37.969 -11.703 1 90 150 LYS A N 1
ATOM 1232 C CA . LYS A 1 150 ? 3.635 -37.25 -10.5 1 90 150 LYS A CA 1
ATOM 1233 C C . LYS A 1 150 ? 4.668 -36.188 -10.836 1 90 150 LYS A C 1
ATOM 1235 O O . LYS A 1 150 ? 4.562 -35.031 -10.367 1 90 150 LYS A O 1
ATOM 1240 N N . GLU A 1 151 ? 5.602 -36.531 -11.656 1 92.44 151 GLU A N 1
ATOM 1241 C CA . GLU A 1 151 ? 6.684 -35.625 -12 1 92.44 151 GLU A CA 1
ATOM 1242 C C . GLU A 1 151 ? 6.156 -34.406 -12.75 1 92.44 151 GLU A C 1
ATOM 1244 O O . GLU A 1 151 ? 6.504 -33.25 -12.422 1 92.44 151 GLU A O 1
ATOM 1249 N N . GLN A 1 152 ? 5.328 -34.625 -13.75 1 93.56 152 GLN A N 1
ATOM 1250 C CA . GLN A 1 152 ? 4.812 -33.531 -14.562 1 93.56 152 GLN A CA 1
ATOM 1251 C C . GLN A 1 152 ? 3.908 -32.625 -13.742 1 93.56 152 GLN A C 1
ATOM 1253 O O . GLN A 1 152 ? 3.891 -31.391 -13.953 1 93.56 152 GLN A O 1
ATOM 1258 N N . MET A 1 153 ? 3.201 -33.188 -12.844 1 93.31 153 MET A N 1
ATOM 1259 C CA . MET A 1 153 ? 2.365 -32.406 -11.945 1 93.31 153 MET A CA 1
ATOM 1260 C C . MET A 1 153 ? 3.217 -31.469 -11.094 1 93.31 153 MET A C 1
ATOM 1262 O O . MET A 1 153 ? 2.912 -30.281 -10.977 1 93.31 153 MET A O 1
ATOM 1266 N N . ILE A 1 154 ? 4.238 -31.938 -10.547 1 93.75 154 ILE A N 1
ATOM 1267 C CA . ILE A 1 154 ? 5.098 -31.156 -9.672 1 93.75 154 ILE A CA 1
ATOM 1268 C C . ILE A 1 154 ? 5.785 -30.047 -10.469 1 93.75 154 ILE A C 1
ATOM 1270 O O . ILE A 1 154 ? 5.828 -28.891 -10.031 1 93.75 154 ILE A O 1
ATOM 1274 N N . PHE A 1 155 ? 6.266 -30.391 -11.664 1 95.25 155 PHE A N 1
ATOM 1275 C CA . PHE A 1 155 ? 6.863 -29.375 -12.516 1 95.25 155 PHE A CA 1
ATOM 1276 C C . PHE A 1 155 ? 5.836 -28.328 -12.906 1 95.25 155 PHE A C 1
ATOM 1278 O O . PHE A 1 155 ? 6.145 -27.125 -12.953 1 95.25 155 PHE A O 1
ATOM 1285 N N . GLY A 1 156 ? 4.645 -28.781 -13.219 1 95.69 156 GLY A N 1
ATOM 1286 C CA . GLY A 1 156 ? 3.59 -27.844 -13.539 1 95.69 156 GLY A CA 1
ATOM 1287 C C . GLY A 1 156 ? 3.299 -26.859 -12.414 1 95.69 156 GLY A C 1
ATOM 1288 O O . GLY A 1 156 ? 3.166 -25.656 -12.648 1 95.69 156 GLY A O 1
ATOM 1289 N N . ILE A 1 157 ? 3.229 -27.375 -11.219 1 95.31 157 ILE A N 1
ATOM 1290 C CA . ILE A 1 157 ? 2.994 -26.547 -10.055 1 95.31 157 ILE A CA 1
ATOM 1291 C C . ILE A 1 157 ? 4.109 -25.5 -9.93 1 95.31 157 ILE A C 1
ATOM 1293 O O . ILE A 1 157 ? 3.844 -24.312 -9.727 1 95.31 157 ILE A O 1
ATOM 1297 N N . PHE A 1 158 ? 5.312 -25.969 -10.055 1 95.75 158 PHE A N 1
ATOM 1298 C CA . PHE A 1 158 ? 6.48 -25.109 -9.961 1 95.75 158 PHE A CA 1
ATOM 1299 C C . PHE A 1 158 ? 6.414 -23.984 -10.992 1 95.75 158 PHE A C 1
ATOM 1301 O O . PHE A 1 158 ? 6.555 -22.812 -10.656 1 95.75 158 PHE A O 1
ATOM 1308 N N . TYR A 1 159 ? 6.117 -24.297 -12.242 1 96 159 TYR A N 1
ATOM 1309 C CA . TYR A 1 159 ? 6.098 -23.297 -13.305 1 96 159 TYR A CA 1
ATOM 1310 C C . TYR A 1 159 ? 4.859 -22.422 -13.211 1 96 159 TYR A C 1
ATOM 1312 O O . TYR A 1 159 ? 4.887 -21.25 -13.609 1 96 159 TYR A O 1
ATOM 1320 N N . GLY A 1 160 ? 3.756 -23 -12.672 1 95.56 160 GLY A N 1
ATOM 1321 C CA . GLY A 1 160 ? 2.588 -22.172 -12.398 1 95.56 160 GLY A CA 1
ATOM 1322 C C . GLY A 1 160 ? 2.852 -21.078 -11.383 1 95.56 160 GLY A C 1
ATOM 1323 O O . GLY A 1 160 ? 2.418 -19.938 -11.562 1 95.56 160 GLY A O 1
ATOM 1324 N N . ILE A 1 161 ? 3.592 -21.453 -10.383 1 94.94 161 ILE A N 1
ATOM 1325 C CA . ILE A 1 161 ? 3.957 -20.516 -9.344 1 94.94 161 ILE A CA 1
ATOM 1326 C C . ILE A 1 161 ? 4.773 -19.375 -9.945 1 94.94 161 ILE A C 1
ATOM 1328 O O . ILE A 1 161 ? 4.453 -18.188 -9.742 1 94.94 161 ILE A O 1
ATOM 1332 N N . LEU A 1 162 ? 5.781 -19.734 -10.719 1 95.62 162 LEU A N 1
ATOM 1333 C CA . LEU A 1 162 ? 6.645 -18.719 -11.312 1 95.62 162 LEU A CA 1
ATOM 1334 C C . LEU A 1 162 ? 5.879 -17.859 -12.312 1 95.62 162 LEU A C 1
ATOM 1336 O O . LEU A 1 162 ? 6.043 -16.641 -12.352 1 95.62 162 LEU A O 1
ATOM 1340 N N . PHE A 1 163 ? 5.016 -18.484 -13.031 1 94.94 163 PHE A N 1
ATOM 1341 C CA . PHE A 1 163 ? 4.27 -17.781 -14.07 1 94.94 163 PHE A CA 1
ATOM 1342 C C . PHE A 1 163 ? 3.35 -16.734 -13.469 1 94.94 163 PHE A C 1
ATOM 1344 O O . PHE A 1 163 ? 3.324 -15.586 -13.93 1 94.94 163 PHE A O 1
ATOM 1351 N N . VAL A 1 164 ? 2.619 -17.109 -12.492 1 94 164 VAL A N 1
ATOM 1352 C CA . VAL A 1 164 ? 1.651 -16.172 -11.922 1 94 164 VAL A CA 1
ATOM 1353 C C . VAL A 1 164 ? 2.385 -15.062 -11.188 1 94 164 VAL A C 1
ATOM 1355 O O . VAL A 1 164 ? 1.92 -13.922 -11.156 1 94 164 VAL A O 1
ATOM 1358 N N . MET A 1 165 ? 3.508 -15.391 -10.602 1 93 165 MET A N 1
ATOM 1359 C CA . MET A 1 165 ? 4.289 -14.352 -9.922 1 93 165 MET A CA 1
ATOM 1360 C C . MET A 1 165 ? 4.812 -13.328 -10.922 1 93 165 MET A C 1
ATOM 1362 O O . MET A 1 165 ? 4.922 -12.141 -10.609 1 93 165 MET A O 1
ATOM 1366 N N . ILE A 1 166 ? 5.125 -13.773 -12.133 1 93.69 166 ILE A N 1
ATOM 1367 C CA . ILE A 1 166 ? 5.527 -12.867 -13.203 1 93.69 166 ILE A CA 1
ATOM 1368 C C . ILE A 1 166 ? 4.352 -11.984 -13.602 1 93.69 166 ILE A C 1
ATOM 1370 O O . ILE A 1 166 ? 4.484 -10.758 -13.672 1 93.69 166 ILE A O 1
ATOM 1374 N N . ALA A 1 167 ? 3.225 -12.609 -13.758 1 90 167 ALA A N 1
ATOM 1375 C CA . ALA A 1 167 ? 2.029 -11.875 -14.156 1 90 167 ALA A CA 1
ATOM 1376 C C . ALA A 1 167 ? 1.607 -10.875 -13.078 1 90 167 ALA A C 1
ATOM 1378 O O . ALA A 1 167 ? 1.313 -9.719 -13.383 1 90 167 ALA A O 1
ATOM 1379 N N . TYR A 1 168 ? 1.624 -11.312 -11.883 1 87.31 168 TYR A N 1
ATOM 1380 C CA . TYR A 1 168 ? 1.192 -10.492 -10.75 1 87.31 168 TYR A CA 1
ATOM 1381 C C . TYR A 1 168 ? 2.088 -9.273 -10.594 1 87.31 168 TYR A C 1
ATOM 1383 O O . TYR A 1 168 ? 1.599 -8.148 -10.43 1 87.31 168 TYR A O 1
ATOM 1391 N N . ASN A 1 169 ? 3.381 -9.516 -10.656 1 87.94 169 ASN A N 1
ATOM 1392 C CA . ASN A 1 169 ? 4.305 -8.398 -10.508 1 87.94 169 ASN A CA 1
ATOM 1393 C C . ASN A 1 169 ? 4.23 -7.445 -11.703 1 87.94 169 ASN A C 1
ATOM 1395 O O . ASN A 1 169 ? 4.434 -6.238 -11.555 1 87.94 169 ASN A O 1
ATOM 1399 N N . PHE A 1 170 ? 3.91 -7.953 -12.852 1 90.81 170 PHE A N 1
ATOM 1400 C CA . PHE A 1 170 ? 3.707 -7.117 -14.031 1 90.81 170 PHE A CA 1
ATOM 1401 C C . PHE A 1 170 ? 2.535 -6.164 -13.828 1 90.81 170 PHE A C 1
ATOM 1403 O O . PHE A 1 170 ? 2.652 -4.965 -14.086 1 90.81 170 PHE A O 1
ATOM 1410 N N . PHE A 1 171 ? 1.515 -6.652 -13.297 1 85.94 171 PHE A N 1
ATOM 1411 C CA . PHE A 1 171 ? 0.323 -5.836 -13.109 1 85.94 171 PHE A CA 1
ATOM 1412 C C . PHE A 1 171 ? 0.531 -4.832 -11.984 1 85.94 171 PHE A C 1
ATOM 1414 O O . PHE A 1 171 ? 0.091 -3.684 -12.078 1 85.94 171 PHE A O 1
ATOM 1421 N N . ILE A 1 172 ? 1.178 -5.277 -10.922 1 84.31 172 ILE A N 1
ATOM 1422 C CA . ILE A 1 172 ? 1.447 -4.34 -9.836 1 84.31 172 ILE A CA 1
ATOM 1423 C C . ILE A 1 172 ? 2.309 -3.188 -10.352 1 84.31 172 ILE A C 1
ATOM 1425 O O . ILE A 1 172 ? 2.113 -2.035 -9.953 1 84.31 172 ILE A O 1
ATOM 1429 N N . TYR A 1 173 ? 3.236 -3.43 -11.234 1 88.69 173 TYR A N 1
ATOM 1430 C CA . TYR A 1 173 ? 4.07 -2.391 -11.828 1 88.69 173 TYR A CA 1
ATOM 1431 C C . TYR A 1 173 ? 3.223 -1.377 -12.586 1 88.69 173 TYR A C 1
ATOM 1433 O O . TYR A 1 173 ? 3.449 -0.169 -12.484 1 88.69 173 TYR A O 1
ATOM 1441 N N . ILE A 1 174 ? 2.307 -1.812 -13.312 1 83.75 174 ILE A N 1
ATOM 1442 C CA . ILE A 1 174 ? 1.451 -0.944 -14.109 1 83.75 174 ILE A CA 1
ATOM 1443 C C . ILE A 1 174 ? 0.646 -0.027 -13.195 1 83.75 174 ILE A C 1
ATOM 1445 O O . ILE A 1 174 ? 0.41 1.139 -13.523 1 83.75 174 ILE A O 1
ATOM 1449 N N . PHE A 1 175 ? 0.292 -0.566 -12.031 1 76.12 175 PHE A N 1
ATOM 1450 C CA . PHE A 1 175 ? -0.546 0.202 -11.117 1 76.12 175 PHE A CA 1
ATOM 1451 C C . PHE A 1 175 ? 0.299 1.155 -10.281 1 76.12 175 PHE A C 1
ATOM 1453 O O . PHE A 1 175 ? -0.129 2.271 -9.984 1 76.12 175 PHE A O 1
ATOM 1460 N N . THR A 1 176 ? 1.45 0.754 -9.875 1 76.38 176 THR A N 1
ATOM 1461 C CA . THR A 1 176 ? 2.234 1.534 -8.93 1 76.38 176 THR A CA 1
ATOM 1462 C C . THR A 1 176 ? 3.326 2.322 -9.641 1 76.38 176 THR A C 1
ATOM 1464 O O . THR A 1 176 ? 3.826 3.32 -9.117 1 76.38 176 THR A O 1
ATOM 1467 N N . TYR A 1 177 ? 3.867 1.811 -10.797 1 80.69 177 TYR A N 1
ATOM 1468 C CA . TYR A 1 177 ? 4.957 2.375 -11.586 1 80.69 177 TYR A CA 1
ATOM 1469 C C . TYR A 1 177 ? 6.254 2.389 -10.789 1 80.69 177 TYR A C 1
ATOM 1471 O O . TYR A 1 177 ? 7.133 3.219 -11.039 1 80.69 177 TYR A O 1
ATOM 1479 N N . GLU A 1 178 ? 6.25 1.477 -9.875 1 83.56 178 GLU A N 1
ATOM 1480 C CA . GLU A 1 178 ? 7.492 1.329 -9.125 1 83.56 178 GLU A CA 1
ATOM 1481 C C . GLU A 1 178 ? 8.5 0.467 -9.883 1 83.56 178 GLU A C 1
ATOM 1483 O O . GLU A 1 178 ? 8.195 -0.669 -10.25 1 83.56 178 GLU A O 1
ATOM 1488 N N . LYS A 1 179 ? 9.641 0.927 -10.078 1 90.38 179 LYS A N 1
ATOM 1489 C CA . LYS A 1 179 ? 10.68 0.292 -10.883 1 90.38 179 LYS A CA 1
ATOM 1490 C C . LYS A 1 179 ? 11.094 -1.052 -10.289 1 90.38 179 LYS A C 1
ATOM 1492 O O . LYS A 1 179 ? 11.484 -1.967 -11.016 1 90.38 179 LYS A O 1
ATOM 1497 N N . SER A 1 180 ? 11.039 -1.214 -8.984 1 90.06 180 SER A N 1
ATOM 1498 C CA . SER A 1 180 ? 11.445 -2.447 -8.328 1 90.06 180 SER A CA 1
ATOM 1499 C C . SER A 1 180 ? 10.633 -3.637 -8.82 1 90.06 180 SER A C 1
ATOM 1501 O O . SER A 1 180 ? 11.156 -4.742 -8.969 1 90.06 180 SER A O 1
ATOM 1503 N N . TYR A 1 181 ? 9.359 -3.426 -9.125 1 89.69 181 TYR A N 1
ATOM 1504 C CA . TYR A 1 181 ? 8.508 -4.508 -9.609 1 89.69 181 TYR A CA 1
ATOM 1505 C C . TYR A 1 181 ? 8.883 -4.906 -11.031 1 89.69 181 TYR A C 1
ATOM 1507 O O . TYR A 1 181 ? 8.844 -6.086 -11.383 1 89.69 181 TYR A O 1
ATOM 1515 N N . LEU A 1 182 ? 9.211 -3.949 -11.844 1 92.75 182 LEU A N 1
ATOM 1516 C CA . LEU A 1 182 ? 9.625 -4.23 -13.211 1 92.75 182 LEU A CA 1
ATOM 1517 C C . LEU A 1 182 ? 10.93 -5.023 -13.242 1 92.75 182 LEU A C 1
ATOM 1519 O O . LEU A 1 182 ? 11.039 -6.016 -13.969 1 92.75 182 LEU A O 1
ATOM 1523 N N . LEU A 1 183 ? 11.891 -4.488 -12.5 1 94.94 183 LEU A N 1
ATOM 1524 C CA . LEU A 1 183 ? 13.18 -5.156 -12.445 1 94.94 183 LEU A CA 1
ATOM 1525 C C . LEU A 1 183 ? 13.039 -6.566 -11.883 1 94.94 183 LEU A C 1
ATOM 1527 O O . LEU A 1 183 ? 13.711 -7.496 -12.344 1 94.94 183 LEU A O 1
ATOM 1531 N N . TYR A 1 184 ? 12.172 -6.699 -10.883 1 94.81 184 TYR A N 1
ATOM 1532 C CA . TYR A 1 184 ? 11.906 -8.016 -10.32 1 94.81 184 TYR A CA 1
ATOM 1533 C C . TYR A 1 184 ? 11.273 -8.938 -11.359 1 94.81 184 TYR A C 1
ATOM 1535 O O . TYR A 1 184 ? 11.586 -10.125 -11.422 1 94.81 184 TYR A O 1
ATOM 1543 N N . LEU A 1 185 ? 10.43 -8.422 -12.172 1 94.5 185 LEU A N 1
ATOM 1544 C CA . LEU A 1 185 ? 9.789 -9.148 -13.258 1 94.5 185 LEU A CA 1
ATOM 1545 C C . LEU A 1 185 ? 10.82 -9.727 -14.219 1 94.5 185 LEU A C 1
ATOM 1547 O O . LEU A 1 185 ? 10.727 -10.891 -14.617 1 94.5 185 LEU A O 1
ATOM 1551 N N . PHE A 1 186 ? 11.758 -8.945 -14.547 1 96.25 186 PHE A N 1
ATOM 1552 C CA . PHE A 1 186 ? 12.812 -9.398 -15.445 1 96.25 186 PHE A CA 1
ATOM 1553 C C . PHE A 1 186 ? 13.648 -10.5 -14.789 1 96.25 186 PHE A C 1
ATOM 1555 O O . PHE A 1 186 ? 14.031 -11.461 -15.453 1 96.25 186 PHE A O 1
ATOM 1562 N N . PHE A 1 187 ? 13.883 -10.344 -13.539 1 96.56 187 PHE A N 1
ATOM 1563 C CA . PHE A 1 187 ? 14.664 -11.336 -12.805 1 96.56 187 PHE A CA 1
ATOM 1564 C C . PHE A 1 187 ? 13.938 -12.672 -12.758 1 96.56 187 PHE A C 1
ATOM 1566 O O . PHE A 1 187 ? 14.5 -13.703 -13.125 1 96.56 187 PHE A O 1
ATOM 1573 N N . ILE A 1 188 ? 12.656 -12.711 -12.383 1 95.56 188 ILE A N 1
ATOM 1574 C CA . ILE A 1 188 ? 11.883 -13.945 -12.266 1 95.56 188 ILE A CA 1
ATOM 1575 C C . ILE A 1 188 ? 11.695 -14.562 -13.648 1 95.56 188 ILE A C 1
ATOM 1577 O O . ILE A 1 188 ? 11.68 -15.789 -13.789 1 95.56 188 ILE A O 1
ATOM 1581 N N . SER A 1 189 ? 11.5 -13.719 -14.672 1 97 189 SER A N 1
ATOM 1582 C CA . SER A 1 189 ? 11.352 -14.234 -16.031 1 97 189 SER A CA 1
ATOM 1583 C C . SER A 1 189 ? 12.609 -14.961 -16.484 1 97 189 SER A C 1
ATOM 1585 O O . SER A 1 189 ? 12.531 -16.016 -17.109 1 97 189 SER A O 1
ATOM 1587 N N . SER A 1 190 ? 13.758 -14.367 -16.172 1 97.06 190 SER A N 1
ATOM 1588 C CA . SER A 1 190 ? 15.023 -15.008 -16.547 1 97.06 190 SER A CA 1
ATOM 1589 C C . SER A 1 190 ? 15.195 -16.344 -15.812 1 97.06 190 SER A C 1
ATOM 1591 O O . SER A 1 190 ? 15.648 -17.328 -16.391 1 97.06 190 SER A O 1
ATOM 1593 N N . ILE A 1 191 ? 14.812 -16.406 -14.578 1 95.5 191 ILE A N 1
ATOM 1594 C CA . ILE A 1 191 ? 14.891 -17.625 -13.789 1 95.5 191 ILE A CA 1
ATOM 1595 C C . ILE A 1 191 ? 13.922 -18.656 -14.344 1 95.5 191 ILE A C 1
ATOM 1597 O O . ILE A 1 191 ? 14.234 -19.844 -14.398 1 95.5 191 ILE A O 1
ATOM 1601 N N . PHE A 1 192 ? 12.758 -18.188 -14.719 1 97 192 PHE A N 1
ATOM 1602 C CA . PHE A 1 192 ? 11.742 -19.047 -15.328 1 97 192 PHE A CA 1
ATOM 1603 C C . PHE A 1 192 ? 12.305 -19.75 -16.547 1 97 192 PHE A C 1
ATOM 1605 O O . PHE A 1 192 ? 12.203 -20.984 -16.672 1 97 192 PHE A O 1
ATOM 1612 N N . PHE A 1 193 ? 12.945 -19.062 -17.375 1 97 193 PHE A N 1
ATOM 1613 C CA . PHE A 1 193 ? 13.477 -19.656 -18.594 1 97 193 PHE A CA 1
ATOM 1614 C C . PHE A 1 193 ? 14.703 -20.5 -18.312 1 97 193 PHE A C 1
ATOM 1616 O O . PHE A 1 193 ? 14.922 -21.516 -18.969 1 97 193 PHE A O 1
ATOM 1623 N N . PHE A 1 194 ? 15.492 -20.078 -17.344 1 95.62 194 PHE A N 1
ATOM 1624 C CA . PHE A 1 194 ? 16.625 -20.906 -16.938 1 95.62 194 PHE A CA 1
ATOM 1625 C C . PHE A 1 194 ? 16.141 -22.297 -16.531 1 95.62 194 PHE A C 1
ATOM 1627 O O . PHE A 1 194 ? 16.688 -23.312 -16.984 1 95.62 194 PHE A O 1
ATOM 1634 N N . HIS A 1 195 ? 15.094 -22.328 -15.734 1 95.69 195 HIS A N 1
ATOM 1635 C CA . HIS A 1 195 ? 14.578 -23.625 -15.273 1 95.69 195 HIS A CA 1
ATOM 1636 C C . HIS A 1 195 ? 13.93 -24.391 -16.422 1 95.69 195 HIS A C 1
ATOM 1638 O O . HIS A 1 195 ? 14.008 -25.625 -16.469 1 95.69 195 HIS A O 1
ATOM 1644 N N . LEU A 1 196 ? 13.266 -23.688 -17.312 1 96.62 196 LEU A N 1
ATOM 1645 C CA . LEU A 1 196 ? 12.633 -24.328 -18.453 1 96.62 196 LEU A CA 1
ATOM 1646 C C . LEU A 1 196 ? 13.672 -25.047 -19.312 1 96.62 196 LEU A C 1
ATOM 1648 O O . LEU A 1 196 ? 13.422 -26.156 -19.797 1 96.62 196 LEU A O 1
ATOM 1652 N N . VAL A 1 197 ? 14.797 -24.422 -19.469 1 96.06 197 VAL A N 1
ATOM 1653 C CA . VAL A 1 197 ? 15.859 -24.984 -20.266 1 96.06 197 VAL A CA 1
ATOM 1654 C C . VAL A 1 197 ? 16.562 -26.109 -19.5 1 96.06 197 VAL A C 1
ATOM 1656 O O . VAL A 1 197 ? 16.766 -27.203 -20.016 1 96.06 197 VAL A O 1
ATOM 1659 N N . ASN A 1 198 ? 16.859 -25.797 -18.281 1 93.31 198 ASN A N 1
ATOM 1660 C CA . ASN A 1 198 ? 17.594 -26.734 -17.438 1 93.31 198 ASN A CA 1
ATOM 1661 C C . ASN A 1 198 ? 16.812 -28.031 -17.234 1 93.31 198 ASN A C 1
ATOM 1663 O O . ASN A 1 198 ? 17.406 -29.109 -17.125 1 93.31 198 ASN A O 1
ATOM 1667 N N . ASN A 1 199 ? 15.516 -27.969 -17.203 1 94.62 199 ASN A N 1
ATOM 1668 C CA . ASN A 1 199 ? 14.688 -29.141 -16.984 1 94.62 199 ASN A CA 1
ATOM 1669 C C . ASN A 1 199 ? 14.266 -29.781 -18.312 1 94.62 199 ASN A C 1
ATOM 1671 O O . ASN A 1 199 ? 13.516 -30.766 -18.312 1 94.62 199 ASN A O 1
ATOM 1675 N N . GLY A 1 200 ? 14.656 -29.266 -19.406 1 95.44 200 GLY A N 1
ATOM 1676 C CA . GLY A 1 200 ? 14.461 -29.906 -20.703 1 95.44 200 GLY A CA 1
ATOM 1677 C C . GLY A 1 200 ? 13.141 -29.547 -21.359 1 95.44 200 GLY A C 1
ATOM 1678 O O . GLY A 1 200 ? 12.859 -29.969 -22.469 1 95.44 200 GLY A O 1
ATOM 1679 N N . PHE A 1 201 ? 12.344 -28.719 -20.719 1 96.06 201 PHE A N 1
ATOM 1680 C CA . PHE A 1 201 ? 11.016 -28.438 -21.234 1 96.06 201 PHE A CA 1
ATOM 1681 C C . PHE A 1 201 ? 11.078 -27.406 -22.375 1 96.06 201 PHE A C 1
ATOM 1683 O O . PHE A 1 201 ? 10.234 -27.406 -23.266 1 96.06 201 PHE A O 1
ATOM 1690 N N . ALA A 1 202 ? 12.07 -26.5 -22.328 1 96.44 202 ALA A N 1
ATOM 1691 C CA . ALA A 1 202 ? 12.219 -25.547 -23.422 1 96.44 202 ALA A CA 1
ATOM 1692 C C . ALA A 1 202 ? 12.492 -26.25 -24.75 1 96.44 202 ALA A C 1
ATOM 1694 O O . ALA A 1 202 ? 11.898 -25.922 -25.781 1 96.44 202 ALA A O 1
ATOM 1695 N N . PHE A 1 203 ? 13.367 -27.281 -24.641 1 95.94 203 PHE A N 1
ATOM 1696 C CA . PHE A 1 203 ? 13.688 -28.047 -25.844 1 95.94 203 PHE A CA 1
ATOM 1697 C C . PHE A 1 203 ? 12.492 -28.875 -26.281 1 95.94 203 PHE A C 1
ATOM 1699 O O . PHE A 1 203 ? 12.25 -29.047 -27.484 1 95.94 203 PHE A O 1
ATOM 1706 N N . GLN A 1 204 ? 11.719 -29.359 -25.406 1 94.44 204 GLN A N 1
ATOM 1707 C CA . GLN A 1 204 ? 10.578 -30.219 -25.688 1 94.44 204 GLN A CA 1
ATOM 1708 C C . GLN A 1 204 ? 9.422 -29.422 -26.297 1 94.44 204 GLN A C 1
ATOM 1710 O O . GLN A 1 204 ? 8.805 -29.844 -27.266 1 94.44 204 GLN A O 1
ATOM 1715 N N . TYR A 1 205 ? 9.172 -28.156 -25.797 1 92.62 205 TYR A N 1
ATOM 1716 C CA . TYR A 1 205 ? 7.906 -27.5 -26.125 1 92.62 205 TYR A CA 1
ATOM 1717 C C . TYR A 1 205 ? 8.141 -26.219 -26.891 1 92.62 205 TYR A C 1
ATOM 1719 O O . TYR A 1 205 ? 7.289 -25.781 -27.688 1 92.62 205 TYR A O 1
ATOM 1727 N N . ILE A 1 206 ? 9.242 -25.531 -26.719 1 93.88 206 ILE A N 1
ATOM 1728 C CA . ILE A 1 206 ? 9.391 -24.188 -27.25 1 93.88 206 ILE A CA 1
ATOM 1729 C C . ILE A 1 206 ? 10.242 -24.203 -28.516 1 93.88 206 ILE A C 1
ATOM 1731 O O . ILE A 1 206 ? 9.82 -23.719 -29.562 1 93.88 206 ILE A O 1
ATOM 1735 N N . TRP A 1 207 ? 11.445 -24.781 -28.406 1 95.12 207 TRP A N 1
ATOM 1736 C CA . TRP A 1 207 ? 12.297 -24.812 -29.594 1 95.12 207 TRP A CA 1
ATOM 1737 C C . TRP A 1 207 ? 12.852 -26.219 -29.828 1 95.12 207 TRP A C 1
ATOM 1739 O O . TRP A 1 207 ? 14.062 -26.422 -29.844 1 95.12 207 TRP A O 1
ATOM 1749 N N . PRO A 1 208 ? 11.992 -27.203 -30.203 1 93.69 208 PRO A N 1
ATOM 1750 C CA . PRO A 1 208 ? 12.359 -28.609 -30.359 1 93.69 208 PRO A CA 1
ATOM 1751 C C . PRO A 1 208 ? 13.289 -28.859 -31.547 1 93.69 208 PRO A C 1
ATOM 1753 O O . PRO A 1 208 ? 14.008 -29.859 -31.578 1 93.69 208 PRO A O 1
ATOM 1756 N N . ASN A 1 209 ? 13.336 -27.938 -32.531 1 93.94 209 ASN A N 1
ATOM 1757 C CA . ASN A 1 209 ? 14.117 -28.188 -33.719 1 93.94 209 ASN A CA 1
ATOM 1758 C C . ASN A 1 209 ? 15.344 -27.281 -33.812 1 93.94 209 ASN A C 1
ATOM 1760 O O . ASN A 1 209 ? 16.125 -27.375 -34.75 1 93.94 209 ASN A O 1
ATOM 1764 N N . TRP A 1 210 ? 15.531 -26.438 -32.906 1 94.31 210 TRP A N 1
ATOM 1765 C CA . TRP A 1 210 ? 16.672 -25.531 -32.875 1 94.31 210 TRP A CA 1
ATOM 1766 C C . TRP A 1 210 ? 17.734 -26.031 -31.891 1 94.31 210 TRP A C 1
ATOM 1768 O O . TRP A 1 210 ? 17.891 -25.484 -30.797 1 94.31 210 TRP A O 1
ATOM 1778 N N . VAL A 1 211 ? 18.578 -26.875 -32.344 1 94.5 211 VAL A N 1
ATOM 1779 C CA . VAL A 1 211 ? 19.531 -27.625 -31.531 1 94.5 211 VAL A CA 1
ATOM 1780 C C . VAL A 1 211 ? 20.594 -26.688 -30.969 1 94.5 211 VAL A C 1
ATOM 1782 O O . VAL A 1 211 ? 20.938 -26.766 -29.781 1 94.5 211 VAL A O 1
ATOM 1785 N N . PHE A 1 212 ? 21.078 -25.734 -31.75 1 93.88 212 PHE A N 1
ATOM 1786 C CA . PHE A 1 212 ? 22.109 -24.812 -31.312 1 93.88 212 PHE A CA 1
ATOM 1787 C C . PHE A 1 212 ? 21.641 -24 -30.109 1 93.88 212 PHE A C 1
ATOM 1789 O O . PHE A 1 212 ? 22.312 -23.953 -29.094 1 93.88 212 PHE A O 1
ATOM 1796 N N . TRP A 1 213 ? 20.469 -23.406 -30.266 1 94.94 213 TRP A N 1
ATOM 1797 C CA . TRP A 1 213 ? 19.922 -22.578 -29.203 1 94.94 213 TRP A CA 1
ATOM 1798 C C . TRP A 1 213 ? 19.531 -23.422 -28 1 94.94 213 TRP A C 1
ATOM 1800 O O . TRP A 1 213 ? 19.656 -22.969 -26.859 1 94.94 213 TRP A O 1
ATOM 1810 N N . ALA A 1 214 ? 19.125 -24.578 -28.219 1 94.19 214 ALA A N 1
ATOM 1811 C CA . ALA A 1 214 ? 18.75 -25.469 -27.109 1 94.19 214 ALA A CA 1
ATOM 1812 C C . ALA A 1 214 ? 19.922 -25.688 -26.172 1 94.19 214 ALA A C 1
ATOM 1814 O O . ALA A 1 214 ? 19.734 -25.844 -24.953 1 94.19 214 ALA A O 1
ATOM 1815 N N . ASN A 1 215 ? 21.125 -25.641 -26.719 1 92.94 215 ASN A N 1
ATOM 1816 C CA . ASN A 1 215 ? 22.312 -25.859 -25.891 1 92.94 215 ASN A CA 1
ATOM 1817 C C . ASN A 1 215 ? 22.844 -24.547 -25.312 1 92.94 215 ASN A C 1
ATOM 1819 O O . ASN A 1 215 ? 22.984 -24.406 -24.094 1 92.94 215 ASN A O 1
ATOM 1823 N N . TYR A 1 216 ? 22.906 -23.516 -26.109 1 95.06 216 TYR A N 1
ATOM 1824 C CA . TYR A 1 216 ? 23.531 -22.281 -25.672 1 95.06 216 TYR A CA 1
ATOM 1825 C C . TYR A 1 216 ? 22.547 -21.406 -24.906 1 95.06 216 TYR A C 1
ATOM 1827 O O . TYR A 1 216 ? 22.938 -20.422 -24.266 1 95.06 216 TYR A O 1
ATOM 1835 N N . SER A 1 217 ? 21.297 -21.75 -24.922 1 96 217 SER A N 1
ATOM 1836 C CA . SER A 1 217 ? 20.312 -21 -24.156 1 96 217 SER A CA 1
ATOM 1837 C C . SER A 1 217 ? 20.562 -21.125 -22.656 1 96 217 SER A C 1
ATOM 1839 O O . SER A 1 217 ? 20.266 -20.203 -21.891 1 96 217 SER A O 1
ATOM 1841 N N . LEU A 1 218 ? 21.109 -22.234 -22.234 1 95 218 LEU A N 1
ATOM 1842 C CA . LEU A 1 218 ? 21.312 -22.469 -20.812 1 95 218 LEU A CA 1
ATOM 1843 C C . LEU A 1 218 ? 22.344 -21.484 -20.25 1 95 218 LEU A C 1
ATOM 1845 O O . LEU A 1 218 ? 22.047 -20.734 -19.328 1 95 218 LEU A O 1
ATOM 1849 N N . PRO A 1 219 ? 23.578 -21.438 -20.812 1 94.81 219 PRO A N 1
ATOM 1850 C CA . PRO A 1 219 ? 24.5 -20.422 -20.312 1 94.81 219 PRO A CA 1
ATOM 1851 C C . PRO A 1 219 ? 23.984 -19 -20.484 1 94.81 219 PRO A C 1
ATOM 1853 O O . PRO A 1 219 ? 24.25 -18.141 -19.656 1 94.81 219 PRO A O 1
ATOM 1856 N N . PHE A 1 220 ? 23.203 -18.766 -21.516 1 96.62 220 PHE A N 1
ATOM 1857 C CA . PHE A 1 220 ? 22.609 -17.453 -21.75 1 96.62 220 PHE A CA 1
ATOM 1858 C C . PHE A 1 220 ? 21.688 -17.062 -20.609 1 96.62 220 PHE A C 1
ATOM 1860 O O . PHE A 1 220 ? 21.812 -15.961 -20.047 1 96.62 220 PHE A O 1
ATOM 1867 N N . PHE A 1 221 ? 20.812 -17.922 -20.234 1 96.75 221 PHE A N 1
ATOM 1868 C CA . PHE A 1 221 ? 19.828 -17.578 -19.219 1 96.75 221 PHE A CA 1
ATOM 1869 C C . PHE A 1 221 ? 20.438 -17.594 -17.828 1 96.75 221 PHE A C 1
ATOM 1871 O O . PHE A 1 221 ? 19.953 -16.922 -16.922 1 96.75 221 PHE A O 1
ATOM 1878 N N . ILE A 1 222 ? 21.5 -18.375 -17.625 1 95.38 222 ILE A N 1
ATOM 1879 C CA . ILE A 1 222 ? 22.25 -18.297 -16.359 1 95.38 222 ILE A CA 1
ATOM 1880 C C . ILE A 1 222 ? 22.812 -16.875 -16.203 1 95.38 222 ILE A C 1
ATOM 1882 O O . ILE A 1 222 ? 22.562 -16.234 -15.172 1 95.38 222 ILE A O 1
ATOM 1886 N N . CYS A 1 223 ? 23.438 -16.391 -17.25 1 96.69 223 CYS A N 1
ATOM 1887 C CA . CYS A 1 223 ? 24.031 -15.055 -17.203 1 96.69 223 CYS A CA 1
ATOM 1888 C C . CYS A 1 223 ? 22.953 -13.977 -17.109 1 96.69 223 CYS A C 1
ATOM 1890 O O . CYS A 1 223 ? 23.109 -13 -16.359 1 96.69 223 CYS A O 1
ATOM 1892 N N . LEU A 1 224 ? 21.906 -14.18 -17.859 1 96.81 224 LEU A N 1
ATOM 1893 C CA . LEU A 1 224 ? 20.812 -13.211 -17.812 1 96.81 224 LEU A CA 1
ATOM 1894 C C . LEU A 1 224 ? 20.219 -13.125 -16.406 1 96.81 224 LEU A C 1
ATOM 1896 O O . LEU A 1 224 ? 19.859 -12.039 -15.945 1 96.81 224 LEU A O 1
ATOM 1900 N N . SER A 1 225 ? 20.062 -14.25 -15.75 1 96.5 225 SER A N 1
ATOM 1901 C CA . SER A 1 225 ? 19.547 -14.273 -14.391 1 96.5 225 SER A CA 1
ATOM 1902 C C . SER A 1 225 ? 20.484 -13.531 -13.43 1 96.5 225 SER A C 1
ATOM 1904 O O . SER A 1 225 ? 20.031 -12.844 -12.523 1 96.5 225 SER A O 1
ATOM 1906 N N . CYS A 1 226 ? 21.75 -13.68 -13.656 1 96.56 226 CYS A N 1
ATOM 1907 C CA . CYS A 1 226 ? 22.719 -12.953 -12.844 1 96.56 226 CYS A CA 1
ATOM 1908 C C . CYS A 1 226 ? 22.609 -11.453 -13.07 1 96.56 226 CYS A C 1
ATOM 1910 O O . CYS A 1 226 ? 22.562 -10.68 -12.117 1 96.56 226 CYS A O 1
ATOM 1912 N N . ILE A 1 227 ? 22.531 -11.055 -14.336 1 97.75 227 ILE A N 1
ATOM 1913 C CA . ILE A 1 227 ? 22.453 -9.641 -14.711 1 97.75 227 ILE A CA 1
ATOM 1914 C C . ILE A 1 227 ? 21.203 -9.016 -14.094 1 97.75 227 ILE A C 1
ATOM 1916 O O . ILE A 1 227 ? 21.297 -8.008 -13.383 1 97.75 227 ILE A O 1
ATOM 1920 N N . THR A 1 228 ? 20.094 -9.648 -14.328 1 97.19 228 THR A N 1
ATOM 1921 C CA . THR A 1 228 ? 18.828 -9.094 -13.844 1 97.19 228 THR A CA 1
ATOM 1922 C C . THR A 1 228 ? 18.766 -9.156 -12.32 1 97.19 228 THR A C 1
ATOM 1924 O O . THR A 1 228 ? 18.188 -8.266 -11.68 1 97.19 228 THR A O 1
ATOM 1927 N N . GLY A 1 229 ? 19.359 -10.219 -11.75 1 95.88 229 GLY A N 1
ATOM 1928 C CA . GLY A 1 229 ? 19.422 -10.305 -10.305 1 95.88 229 GLY A CA 1
ATOM 1929 C C . GLY A 1 229 ? 20.188 -9.164 -9.664 1 95.88 229 GLY A C 1
ATOM 1930 O O . GLY A 1 229 ? 19.75 -8.594 -8.664 1 95.88 229 GLY A O 1
ATOM 1931 N N . ILE A 1 230 ? 21.266 -8.789 -10.227 1 96.81 230 ILE A N 1
ATOM 1932 C CA . ILE A 1 230 ? 22.109 -7.719 -9.703 1 96.81 230 ILE A CA 1
ATOM 1933 C C . ILE A 1 230 ? 21.391 -6.383 -9.852 1 96.81 230 ILE A C 1
ATOM 1935 O O . ILE A 1 230 ? 21.359 -5.578 -8.914 1 96.81 230 ILE A O 1
ATOM 1939 N N . ILE A 1 231 ? 20.812 -6.145 -11 1 96.62 231 ILE A N 1
ATOM 1940 C CA . ILE A 1 231 ? 20.109 -4.891 -11.258 1 96.62 231 ILE A CA 1
ATOM 1941 C C . ILE A 1 231 ? 18.938 -4.738 -10.289 1 96.62 231 ILE A C 1
ATOM 1943 O O . ILE A 1 231 ? 18.719 -3.66 -9.734 1 96.62 231 ILE A O 1
ATOM 1947 N N . PHE A 1 232 ? 18.234 -5.77 -10.008 1 96.25 232 PHE A N 1
ATOM 1948 C CA . PHE A 1 232 ? 17.125 -5.758 -9.07 1 96.25 232 PHE A CA 1
ATOM 1949 C C . PHE A 1 232 ? 17.609 -5.461 -7.656 1 96.25 232 PHE A C 1
ATOM 1951 O O . PHE A 1 232 ? 17.031 -4.621 -6.961 1 96.25 232 PHE A O 1
ATOM 1958 N N . THR A 1 233 ? 18.641 -6.188 -7.328 1 95.25 233 THR A N 1
ATOM 1959 C CA . THR A 1 233 ? 19.172 -6.035 -5.977 1 95.25 233 THR A CA 1
ATOM 1960 C C . THR A 1 233 ? 19.641 -4.602 -5.742 1 95.25 233 THR A C 1
ATOM 1962 O O . THR A 1 233 ? 19.406 -4.027 -4.68 1 95.25 233 THR A O 1
ATOM 1965 N N . ASN A 1 234 ? 20.328 -4.074 -6.73 1 95.38 234 ASN A N 1
ATOM 1966 C CA . ASN A 1 234 ? 20.812 -2.707 -6.629 1 95.38 234 ASN A CA 1
ATOM 1967 C C . ASN A 1 234 ? 19.688 -1.716 -6.383 1 95.38 234 ASN A C 1
ATOM 1969 O O . ASN A 1 234 ? 19.828 -0.781 -5.594 1 95.38 234 ASN A O 1
ATOM 1973 N N . ASN A 1 235 ? 18.625 -1.938 -7.004 1 93.38 235 ASN A N 1
ATOM 1974 C CA . ASN A 1 235 ? 17.469 -1.056 -6.859 1 93.38 235 ASN A CA 1
ATOM 1975 C C . ASN A 1 235 ? 16.672 -1.382 -5.602 1 93.38 235 ASN A C 1
ATOM 1977 O O . ASN A 1 235 ? 16.266 -0.479 -4.871 1 93.38 235 ASN A O 1
ATOM 1981 N N . TYR A 1 236 ? 16.406 -2.615 -5.324 1 92.81 236 TYR A N 1
ATOM 1982 C CA . TYR A 1 236 ? 15.586 -3.084 -4.211 1 92.81 236 TYR A CA 1
ATOM 1983 C C . TYR A 1 236 ? 16.172 -2.639 -2.879 1 92.81 236 TYR A C 1
ATOM 1985 O O . TYR A 1 236 ? 15.453 -2.199 -1.986 1 92.81 236 TYR A O 1
ATOM 1993 N N . LEU A 1 237 ? 17.5 -2.721 -2.785 1 93.19 237 LEU A N 1
ATOM 1994 C CA . LEU A 1 237 ? 18.172 -2.383 -1.536 1 93.19 237 LEU A CA 1
ATOM 1995 C C . LEU A 1 237 ? 18.641 -0.932 -1.549 1 93.19 237 LEU A C 1
ATOM 1997 O O . LEU A 1 237 ? 19.281 -0.478 -0.605 1 93.19 237 LEU A O 1
ATOM 2001 N N . SER A 1 238 ? 18.375 -0.24 -2.619 1 91.56 238 SER A N 1
ATOM 2002 C CA . SER A 1 238 ? 18.797 1.146 -2.766 1 91.56 238 SER A CA 1
ATOM 2003 C C . SER A 1 238 ? 20.281 1.298 -2.459 1 91.56 238 SER A C 1
ATOM 2005 O O . SER A 1 238 ? 20.672 2.137 -1.643 1 91.56 238 SER A O 1
ATOM 2007 N N . LEU A 1 239 ? 21.062 0.617 -3.123 1 93.88 239 LEU A N 1
ATOM 2008 C CA . LEU A 1 239 ? 22.484 0.534 -2.824 1 93.88 239 LEU A CA 1
ATOM 2009 C C . LEU A 1 239 ? 23.203 1.82 -3.227 1 93.88 239 LEU A C 1
ATOM 2011 O O . LEU A 1 239 ? 24.234 2.158 -2.662 1 93.88 239 LEU A O 1
ATOM 2015 N N . LYS A 1 240 ? 22.719 2.549 -4.164 1 92.94 240 LYS A N 1
ATOM 2016 C CA . LYS A 1 240 ? 23.297 3.834 -4.539 1 92.94 240 LYS A CA 1
ATOM 2017 C C . LYS A 1 240 ? 23.391 4.773 -3.338 1 92.94 240 LYS A C 1
ATOM 2019 O O . LYS A 1 240 ? 24.328 5.566 -3.227 1 92.94 240 LYS A O 1
ATOM 2024 N N . LYS A 1 241 ? 22.438 4.613 -2.445 1 89.94 241 LYS A N 1
ATOM 2025 C CA . LYS A 1 241 ? 22.359 5.469 -1.264 1 89.94 241 LYS A CA 1
ATOM 2026 C C . LYS A 1 241 ? 23.141 4.875 -0.102 1 89.94 241 LYS A C 1
ATOM 2028 O O . LYS A 1 241 ? 23.891 5.586 0.58 1 89.94 241 LYS A O 1
ATOM 2033 N N . HIS A 1 242 ? 23.078 3.562 0.1 1 89.88 242 HIS A N 1
ATOM 2034 C CA . HIS A 1 242 ? 23.625 2.939 1.299 1 89.88 242 HIS A CA 1
ATOM 2035 C C . HIS A 1 242 ? 25.047 2.441 1.058 1 89.88 242 HIS A C 1
ATOM 2037 O O . HIS A 1 242 ? 25.859 2.42 1.979 1 89.88 242 HIS A O 1
ATOM 2043 N N . LEU A 1 243 ? 25.297 1.949 -0.148 1 92.62 243 LEU A N 1
ATOM 2044 C CA . LEU A 1 243 ? 26.609 1.411 -0.513 1 92.62 243 LEU A CA 1
ATOM 2045 C C . LEU A 1 243 ? 26.984 1.814 -1.935 1 92.62 243 LEU A C 1
ATOM 2047 O O . LEU A 1 243 ? 27.062 0.965 -2.824 1 92.62 243 LEU A O 1
ATOM 2051 N N . PRO A 1 244 ? 27.438 2.986 -2.162 1 94.06 244 PRO A N 1
ATOM 2052 C CA . PRO A 1 244 ? 27.656 3.465 -3.527 1 94.06 244 PRO A CA 1
ATOM 2053 C C . PRO A 1 244 ? 28.828 2.762 -4.211 1 94.06 244 PRO A C 1
ATOM 2055 O O . PRO A 1 244 ? 28.797 2.545 -5.426 1 94.06 244 PRO A O 1
ATOM 2058 N N . LYS A 1 245 ? 29.891 2.434 -3.479 1 95.25 245 LYS A N 1
ATOM 2059 C CA . LYS A 1 245 ? 31.047 1.746 -4.062 1 95.25 245 LYS A CA 1
ATOM 2060 C C . LYS A 1 245 ? 30.656 0.361 -4.57 1 95.25 245 LYS A C 1
ATOM 2062 O O . LYS A 1 245 ? 31.078 -0.058 -5.645 1 95.25 245 LYS A O 1
ATOM 2067 N N . VAL A 1 246 ? 29.844 -0.309 -3.799 1 94.88 246 VAL A N 1
ATOM 2068 C CA . VAL A 1 246 ? 29.391 -1.643 -4.184 1 94.88 246 VAL A CA 1
ATOM 2069 C C . VAL A 1 246 ? 28.453 -1.545 -5.383 1 94.88 246 VAL A C 1
ATOM 2071 O O . VAL A 1 246 ? 28.453 -2.408 -6.262 1 94.88 246 VAL A O 1
ATOM 2074 N N . SER A 1 247 ? 27.609 -0.556 -5.418 1 96.38 247 SER A N 1
ATOM 2075 C CA . SER A 1 247 ? 26.734 -0.332 -6.559 1 96.38 247 SER A CA 1
ATOM 2076 C C . SER A 1 247 ? 27.531 -0.164 -7.848 1 96.38 247 SER A C 1
ATOM 2078 O O . SER A 1 247 ? 27.172 -0.732 -8.883 1 96.38 247 SER A O 1
ATOM 2080 N N . LYS A 1 248 ? 28.625 0.615 -7.73 1 96.31 248 LYS A N 1
ATOM 2081 C CA . LYS A 1 248 ? 29.484 0.801 -8.898 1 96.31 248 LYS A CA 1
ATOM 2082 C C . LYS A 1 248 ? 30.125 -0.517 -9.328 1 96.31 248 LYS A C 1
ATOM 2084 O O . LYS A 1 248 ? 30.203 -0.812 -10.523 1 96.31 248 LYS A O 1
ATOM 2089 N N . LEU A 1 249 ? 30.531 -1.282 -8.359 1 96.06 249 LEU A N 1
ATOM 2090 C CA . LEU A 1 249 ? 31.109 -2.594 -8.633 1 96.06 249 LEU A CA 1
ATOM 2091 C C . LEU A 1 249 ? 30.094 -3.506 -9.305 1 96.06 249 LEU A C 1
ATOM 2093 O O . LEU A 1 249 ? 30.453 -4.277 -10.203 1 96.06 249 LEU A O 1
ATOM 2097 N N . MET A 1 250 ? 28.906 -3.426 -8.867 1 96.44 250 MET A N 1
ATOM 2098 C CA . MET A 1 250 ? 27.828 -4.234 -9.43 1 96.44 250 MET A CA 1
ATOM 2099 C C . MET A 1 250 ? 27.594 -3.889 -10.898 1 96.44 250 MET A C 1
ATOM 2101 O O . MET A 1 250 ? 27.391 -4.781 -11.727 1 96.44 250 MET A O 1
ATOM 2105 N N . TRP A 1 251 ? 27.688 -2.646 -11.219 1 96.31 251 TRP A N 1
ATOM 2106 C CA . TRP A 1 251 ? 27.484 -2.238 -12.609 1 96.31 251 TRP A CA 1
ATOM 2107 C C . TRP A 1 251 ? 28.641 -2.68 -13.484 1 96.31 251 TRP A C 1
ATOM 2109 O O . TRP A 1 251 ? 28.453 -3.037 -14.648 1 96.31 251 TRP A O 1
ATOM 2119 N N . ILE A 1 252 ? 29.781 -2.625 -12.938 1 97.06 252 ILE A N 1
ATOM 2120 C CA . ILE A 1 252 ? 30.938 -3.133 -13.656 1 97.06 252 ILE A CA 1
ATOM 2121 C C . ILE A 1 252 ? 30.781 -4.633 -13.906 1 97.06 252 ILE A C 1
ATOM 2123 O O . ILE A 1 252 ? 31.047 -5.117 -15 1 97.06 252 ILE A O 1
ATOM 2127 N N . TRP A 1 253 ? 30.359 -5.344 -12.836 1 97.25 253 TRP A N 1
ATOM 2128 C CA . TRP A 1 253 ? 30.141 -6.781 -12.953 1 97.25 253 TRP A CA 1
ATOM 2129 C C . TRP A 1 253 ? 29.062 -7.086 -13.992 1 97.25 253 TRP A C 1
ATOM 2131 O O . TRP A 1 253 ? 29.188 -8.039 -14.766 1 97.25 253 TRP A O 1
ATOM 2141 N N . VAL A 1 254 ? 27.984 -6.297 -14.062 1 97.5 254 VAL A N 1
ATOM 2142 C CA . VAL A 1 254 ? 26.938 -6.449 -15.055 1 97.5 254 VAL A CA 1
ATOM 2143 C C . VAL A 1 254 ? 27.516 -6.266 -16.453 1 97.5 254 VAL A C 1
ATOM 2145 O O . VAL A 1 254 ? 27.203 -7.027 -17.375 1 97.5 254 VAL A O 1
ATOM 2148 N N . GLY A 1 255 ? 28.359 -5.234 -16.594 1 97.19 255 GLY A N 1
ATOM 2149 C CA . GLY A 1 255 ? 29.031 -5.027 -17.875 1 97.19 255 GLY A CA 1
ATOM 2150 C C . GLY A 1 255 ? 29.859 -6.215 -18.312 1 97.19 255 GLY A C 1
ATOM 2151 O O . GLY A 1 255 ? 29.828 -6.609 -19.484 1 97.19 255 GLY A O 1
ATOM 2152 N N . MET A 1 256 ? 30.547 -6.816 -17.406 1 97.19 256 MET A N 1
ATOM 2153 C CA . MET A 1 256 ? 31.375 -7.988 -17.688 1 97.19 256 MET A CA 1
ATOM 2154 C C . MET A 1 256 ? 30.5 -9.18 -18.094 1 97.19 256 MET A C 1
ATOM 2156 O O . MET A 1 256 ? 30.859 -9.938 -18.984 1 97.19 256 MET A O 1
ATOM 2160 N N . LEU A 1 257 ? 29.422 -9.359 -17.422 1 97.69 257 LEU A N 1
ATOM 2161 C CA . LEU A 1 257 ? 28.516 -10.445 -17.734 1 97.69 257 LEU A CA 1
ATOM 2162 C C . LEU A 1 257 ? 27.891 -10.266 -19.109 1 97.69 257 LEU A C 1
ATOM 2164 O O . LEU A 1 257 ? 27.734 -11.227 -19.859 1 97.69 257 LEU A O 1
ATOM 2168 N N . ILE A 1 258 ? 27.5 -9.031 -19.453 1 97.44 258 ILE A N 1
ATOM 2169 C CA . ILE A 1 258 ? 26.922 -8.75 -20.766 1 97.44 258 ILE A CA 1
ATOM 2170 C C . ILE A 1 258 ? 27.969 -9.047 -21.844 1 97.44 258 ILE A C 1
ATOM 2172 O O . ILE A 1 258 ? 27.641 -9.656 -22.875 1 97.44 258 ILE A O 1
ATOM 2176 N N . LEU A 1 259 ? 29.172 -8.68 -21.609 1 96.75 259 LEU A N 1
ATOM 2177 C CA . LEU A 1 259 ? 30.25 -8.969 -22.531 1 96.75 259 LEU A CA 1
ATOM 2178 C C . LEU A 1 259 ? 30.453 -10.477 -22.672 1 96.75 259 LEU A C 1
ATOM 2180 O O . LEU A 1 259 ? 30.656 -10.977 -23.781 1 96.75 259 LEU A O 1
ATOM 2184 N N . PHE A 1 260 ? 30.406 -11.148 -21.578 1 96.44 260 PHE A N 1
ATOM 2185 C CA . PHE A 1 260 ? 30.578 -12.594 -21.594 1 96.44 260 PHE A CA 1
ATOM 2186 C C . PHE A 1 260 ? 29.469 -13.266 -22.375 1 96.44 260 PHE A C 1
ATOM 2188 O O . PHE A 1 260 ? 29.719 -14.25 -23.094 1 96.44 260 PHE A O 1
ATOM 2195 N N . VAL A 1 261 ? 28.234 -12.844 -22.219 1 95.38 261 VAL A N 1
ATOM 2196 C CA . VAL A 1 261 ? 27.109 -13.398 -22.984 1 95.38 261 VAL A CA 1
ATOM 2197 C C . VAL A 1 261 ? 27.391 -13.281 -24.469 1 95.38 261 VAL A C 1
ATOM 2199 O O . VAL A 1 261 ? 27.172 -14.234 -25.234 1 95.38 261 VAL A O 1
ATOM 2202 N N . GLY A 1 262 ? 27.875 -12.195 -24.969 1 94.81 262 GLY A N 1
ATOM 2203 C CA . GLY A 1 262 ? 28.219 -12.016 -26.359 1 94.81 262 GLY A CA 1
ATOM 2204 C C . GLY A 1 262 ? 29.312 -12.953 -26.828 1 94.81 262 GLY A C 1
ATOM 2205 O O . GLY A 1 262 ? 29.203 -13.57 -27.891 1 94.81 262 GLY A O 1
ATOM 2206 N N . VAL A 1 263 ? 30.312 -13.18 -26.031 1 94.62 263 VAL A N 1
ATOM 2207 C CA . VAL A 1 263 ? 31.484 -13.992 -26.375 1 94.62 263 VAL A CA 1
ATOM 2208 C C . VAL A 1 263 ? 31.125 -15.477 -26.281 1 94.62 263 VAL A C 1
ATOM 2210 O O . VAL A 1 263 ? 31.688 -16.297 -27 1 94.62 263 VAL A O 1
ATOM 2213 N N . SER A 1 264 ? 30.25 -15.828 -25.375 1 93.94 264 SER A N 1
ATOM 2214 C CA . SER A 1 264 ? 29.906 -17.219 -25.094 1 93.94 264 SER A CA 1
ATOM 2215 C C . SER A 1 264 ? 29.375 -17.922 -26.344 1 93.94 264 SER A C 1
ATOM 2217 O O . SER A 1 264 ? 29.562 -19.125 -26.516 1 93.94 264 SER A O 1
ATOM 2219 N N . PHE A 1 265 ? 28.766 -17.203 -27.281 1 93.06 265 PHE A N 1
ATOM 2220 C CA . PHE A 1 265 ? 28.203 -17.797 -28.484 1 93.06 265 PHE A CA 1
ATOM 2221 C C . PHE A 1 265 ? 29.297 -18.234 -29.438 1 93.06 265 PHE A C 1
ATOM 2223 O O . PHE A 1 265 ? 29.047 -19 -30.375 1 93.06 265 PHE A O 1
ATOM 2230 N N . PHE A 1 266 ? 30.531 -17.812 -29.156 1 93.31 266 PHE A N 1
ATOM 2231 C CA . PHE A 1 266 ? 31.656 -18.156 -30.047 1 93.31 266 PHE A CA 1
ATOM 2232 C C . PHE A 1 266 ? 32.594 -19.156 -29.375 1 93.31 266 PHE A C 1
ATOM 2234 O O . PHE A 1 266 ? 33.562 -19.609 -29.984 1 93.31 266 PHE A O 1
ATOM 2241 N N . LEU A 1 267 ? 32.281 -19.562 -28.234 1 93.06 267 LEU A N 1
ATOM 2242 C CA . LEU A 1 267 ? 33.094 -20.547 -27.5 1 93.06 267 LEU A CA 1
ATOM 2243 C C . LEU A 1 267 ? 32.469 -21.938 -27.625 1 93.06 267 LEU A C 1
ATOM 2245 O O . LEU A 1 267 ? 31.312 -22.094 -27.984 1 93.06 267 LEU A O 1
ATOM 2249 N N . ARG A 1 268 ? 33.406 -22.875 -27.312 1 91.75 268 ARG A N 1
ATOM 2250 C CA . ARG A 1 268 ? 32.875 -24.234 -27.188 1 91.75 268 ARG A CA 1
ATOM 2251 C C . ARG A 1 268 ? 31.875 -24.328 -26.047 1 91.75 268 ARG A C 1
ATOM 2253 O O . ARG A 1 268 ? 32.031 -23.672 -25.016 1 91.75 268 ARG A O 1
ATOM 2260 N N . TYR A 1 269 ? 30.906 -25.109 -26.219 1 91.19 269 TYR A N 1
ATOM 2261 C CA . TYR A 1 269 ? 29.797 -25.188 -25.281 1 91.19 269 TYR A CA 1
ATOM 2262 C C . TYR A 1 269 ? 30.297 -25.5 -23.875 1 91.19 269 TYR A C 1
ATOM 2264 O O . TYR A 1 269 ? 29.844 -24.891 -22.891 1 91.19 269 TYR A O 1
ATOM 2272 N N . ARG A 1 270 ? 31.156 -26.391 -23.766 1 90.56 270 ARG A N 1
ATOM 2273 C CA . ARG A 1 270 ? 31.656 -26.797 -22.469 1 90.56 270 ARG A CA 1
ATOM 2274 C C . ARG A 1 270 ? 32.281 -25.609 -21.719 1 90.56 270 ARG A C 1
ATOM 2276 O O . ARG A 1 270 ? 32 -25.406 -20.531 1 90.56 270 ARG A O 1
ATOM 2283 N N . VAL A 1 271 ? 33.062 -24.859 -22.406 1 92.25 271 VAL A N 1
ATOM 2284 C CA . VAL A 1 271 ? 33.75 -23.703 -21.812 1 92.25 271 VAL A CA 1
ATOM 2285 C C . VAL A 1 271 ? 32.719 -22.641 -21.438 1 92.25 271 VAL A C 1
ATOM 2287 O O . VAL A 1 271 ? 32.781 -22.078 -20.344 1 92.25 271 VAL A O 1
ATOM 2290 N N . ALA A 1 272 ? 31.828 -22.453 -22.391 1 93.44 272 ALA A N 1
ATOM 2291 C CA . ALA A 1 272 ? 30.781 -21.469 -22.109 1 93.44 272 ALA A CA 1
ATOM 2292 C C . ALA A 1 272 ? 29.969 -21.859 -20.891 1 93.44 272 ALA A C 1
ATOM 2294 O O . ALA A 1 272 ? 29.672 -21 -20.031 1 93.44 272 ALA A O 1
ATOM 2295 N N . MET A 1 273 ? 29.641 -23.094 -20.766 1 92.69 273 MET A N 1
ATOM 2296 C CA . MET A 1 273 ? 28.812 -23.594 -19.656 1 92.69 273 MET A CA 1
ATOM 2297 C C . MET A 1 273 ? 29.562 -23.5 -18.344 1 92.69 273 MET A C 1
ATOM 2299 O O . MET A 1 273 ? 29.047 -22.969 -17.359 1 92.69 273 MET A O 1
ATOM 2303 N N . VAL A 1 274 ? 30.719 -23.969 -18.25 1 91.38 274 VAL A N 1
ATOM 2304 C CA . VAL A 1 274 ? 31.5 -23.969 -17.016 1 91.38 274 VAL A CA 1
ATOM 2305 C C . VAL A 1 274 ? 31.797 -22.547 -16.594 1 91.38 274 VAL A C 1
ATOM 2307 O O . VAL A 1 274 ? 31.688 -22.203 -15.406 1 91.38 274 VAL A O 1
ATOM 2310 N N . ALA A 1 275 ? 32.125 -21.688 -17.547 1 93.44 275 ALA A N 1
ATOM 2311 C CA . ALA A 1 275 ? 32.406 -20.281 -17.25 1 93.44 275 ALA A CA 1
ATOM 2312 C C . ALA A 1 275 ? 31.172 -19.594 -16.672 1 93.44 275 ALA A C 1
ATOM 2314 O O . ALA A 1 275 ? 31.266 -18.812 -15.734 1 93.44 275 ALA A O 1
ATOM 2315 N N . SER A 1 276 ? 30.047 -19.844 -17.312 1 93.5 276 SER A N 1
ATOM 2316 C CA . SER A 1 276 ? 28.812 -19.25 -16.828 1 93.5 276 SER A CA 1
ATOM 2317 C C . SER A 1 276 ? 28.5 -19.688 -15.398 1 93.5 276 SER A C 1
ATOM 2319 O O . SER A 1 276 ? 28.078 -18.875 -14.57 1 93.5 276 SER A O 1
ATOM 2321 N N . ILE A 1 277 ? 28.688 -20.922 -15.047 1 90.5 277 ILE A N 1
ATOM 2322 C CA . ILE A 1 277 ? 28.453 -21.438 -13.703 1 90.5 277 ILE A CA 1
ATOM 2323 C C . ILE A 1 277 ? 29.422 -20.781 -12.719 1 90.5 277 ILE A C 1
ATOM 2325 O O . ILE A 1 277 ? 29.016 -20.359 -11.633 1 90.5 277 ILE A O 1
ATOM 2329 N N . LEU A 1 278 ? 30.594 -20.641 -13.102 1 91.56 278 LEU A N 1
ATOM 2330 C CA . LEU A 1 278 ? 31.609 -20.031 -12.234 1 91.56 278 LEU A CA 1
ATOM 2331 C C . LEU A 1 278 ? 31.297 -18.562 -11.977 1 91.56 278 LEU A C 1
ATOM 2333 O O . LEU A 1 278 ? 31.562 -18.047 -10.883 1 91.56 278 LEU A O 1
ATOM 2337 N N . MET A 1 279 ? 30.734 -17.938 -12.969 1 93.75 279 MET A N 1
ATOM 2338 C CA . MET A 1 279 ? 30.406 -16.516 -12.828 1 93.75 279 MET A CA 1
ATOM 2339 C C . MET A 1 279 ? 29.234 -16.328 -11.859 1 93.75 279 MET A C 1
ATOM 2341 O O . MET A 1 279 ? 29.031 -15.234 -11.328 1 93.75 279 MET A O 1
ATOM 2345 N N . THR A 1 280 ? 28.422 -17.344 -11.602 1 92.06 280 THR A N 1
ATOM 2346 C CA . THR A 1 280 ? 27.312 -17.25 -10.656 1 92.06 280 THR A CA 1
ATOM 2347 C C . THR A 1 280 ? 27.828 -17.141 -9.227 1 92.06 280 THR A C 1
ATOM 2349 O O . THR A 1 280 ? 27.172 -16.531 -8.367 1 92.06 280 THR A O 1
ATOM 2352 N N . VAL A 1 281 ? 29 -17.625 -8.984 1 91.5 281 VAL A N 1
ATOM 2353 C CA . VAL A 1 281 ? 29.531 -17.656 -7.629 1 91.5 281 VAL A CA 1
ATOM 2354 C C . VAL A 1 281 ? 29.844 -16.234 -7.156 1 91.5 281 VAL A C 1
ATOM 2356 O O . VAL A 1 281 ? 29.328 -15.797 -6.129 1 91.5 281 VAL A O 1
ATOM 2359 N N . PRO A 1 282 ? 30.641 -15.453 -7.898 1 93.88 282 PRO A N 1
ATOM 2360 C CA . PRO A 1 282 ? 30.859 -14.078 -7.465 1 93.88 282 PRO A CA 1
ATOM 2361 C C . PRO A 1 282 ? 29.562 -13.266 -7.383 1 93.88 282 PRO A C 1
ATOM 2363 O O . PRO A 1 282 ? 29.438 -12.383 -6.531 1 93.88 282 PRO A O 1
ATOM 2366 N N . THR A 1 283 ? 28.688 -13.555 -8.32 1 94 283 THR A N 1
ATOM 2367 C CA . THR A 1 283 ? 27.391 -12.875 -8.273 1 94 283 THR A CA 1
ATOM 2368 C C . THR A 1 283 ? 26.688 -13.164 -6.957 1 94 283 THR A C 1
ATOM 2370 O O . THR A 1 283 ? 26.172 -12.25 -6.301 1 94 283 THR A O 1
ATOM 2373 N N . ALA A 1 284 ? 26.625 -14.445 -6.574 1 92.56 284 ALA A N 1
ATOM 2374 C CA . ALA A 1 284 ? 25.984 -14.852 -5.328 1 92.56 284 ALA A CA 1
ATOM 2375 C C . ALA A 1 284 ? 26.641 -14.188 -4.125 1 92.56 284 ALA A C 1
ATOM 2377 O O . ALA A 1 284 ? 25.969 -13.742 -3.197 1 92.56 284 ALA A O 1
ATOM 2378 N N . LEU A 1 285 ? 27.891 -14.078 -4.156 1 92.81 285 LEU A N 1
ATOM 2379 C CA . LEU A 1 285 ? 28.625 -13.461 -3.061 1 92.81 285 LEU A CA 1
ATOM 2380 C C . LEU A 1 285 ? 28.297 -11.969 -2.961 1 92.81 285 LEU A C 1
ATOM 2382 O O . LEU A 1 285 ? 28.125 -11.445 -1.861 1 92.81 285 LEU A O 1
ATOM 2386 N N . LEU A 1 286 ? 28.25 -11.336 -4.113 1 93.56 286 LEU A N 1
ATOM 2387 C CA . LEU A 1 286 ? 27.906 -9.922 -4.145 1 93.56 286 LEU A CA 1
ATOM 2388 C C . LEU A 1 286 ? 26.5 -9.695 -3.605 1 93.56 286 LEU A C 1
ATOM 2390 O O . LEU A 1 286 ? 26.266 -8.727 -2.881 1 93.56 286 LEU A O 1
ATOM 2394 N N . LEU A 1 287 ? 25.625 -10.578 -3.963 1 93.81 287 LEU A N 1
ATOM 2395 C CA . LEU A 1 287 ? 24.234 -10.438 -3.541 1 93.81 287 LEU A CA 1
ATOM 2396 C C . LEU A 1 287 ? 24.094 -10.656 -2.037 1 93.81 287 LEU A C 1
ATOM 2398 O O . LEU A 1 287 ? 23.438 -9.875 -1.349 1 93.81 287 LEU A O 1
ATOM 2402 N N . VAL A 1 288 ? 24.734 -11.688 -1.543 1 93.44 288 VAL A N 1
ATOM 2403 C CA . VAL A 1 288 ? 24.656 -11.992 -0.119 1 93.44 288 VAL A CA 1
ATOM 2404 C C . VAL A 1 288 ? 25.344 -10.891 0.687 1 93.44 288 VAL A C 1
ATOM 2406 O O . VAL A 1 288 ? 24.828 -10.469 1.729 1 93.44 288 VAL A O 1
ATOM 2409 N N . TYR A 1 289 ? 26.406 -10.406 0.197 1 94.75 289 TYR A N 1
ATOM 2410 C CA . TYR A 1 289 ? 27.125 -9.336 0.868 1 94.75 289 TYR A CA 1
ATOM 2411 C C . TYR A 1 289 ? 26.281 -8.07 0.947 1 94.75 289 TYR A C 1
ATOM 2413 O O . TYR A 1 289 ? 26.172 -7.445 2.006 1 94.75 289 TYR A O 1
ATOM 2421 N N . SER A 1 290 ? 25.75 -7.695 -0.148 1 94.5 290 SER A N 1
ATOM 2422 C CA . SER A 1 290 ? 24.938 -6.492 -0.198 1 94.5 290 SER A CA 1
ATOM 2423 C C . SER A 1 290 ? 23.719 -6.613 0.725 1 94.5 290 SER A C 1
ATOM 2425 O O . SER A 1 290 ? 23.359 -5.656 1.415 1 94.5 290 SER A O 1
ATOM 2427 N N . GLY A 1 291 ? 23.109 -7.832 0.729 1 94.06 291 GLY A N 1
ATOM 2428 C CA . GLY A 1 291 ? 21.969 -8.055 1.607 1 94.06 291 GLY A CA 1
ATOM 2429 C C . GLY A 1 291 ? 22.328 -8.016 3.08 1 94.06 291 GLY A C 1
ATOM 2430 O O . GLY A 1 291 ? 21.625 -7.41 3.885 1 94.06 291 GLY A O 1
ATOM 2431 N N . THR A 1 292 ? 23.438 -8.562 3.406 1 94.5 292 THR A N 1
ATOM 2432 C CA . THR A 1 292 ? 23.875 -8.617 4.797 1 94.5 292 THR A CA 1
ATOM 2433 C C . THR A 1 292 ? 24.266 -7.23 5.297 1 94.5 292 THR A C 1
ATOM 2435 O O . THR A 1 292 ? 23.891 -6.836 6.402 1 94.5 292 THR A O 1
ATOM 2438 N N . TYR A 1 293 ? 24.953 -6.5 4.496 1 93.88 293 TYR A N 1
ATOM 2439 C CA . TYR A 1 293 ? 25.375 -5.16 4.887 1 93.88 293 TYR A CA 1
ATOM 2440 C C . TYR A 1 293 ? 24.172 -4.242 5.098 1 93.88 293 TYR A C 1
ATOM 2442 O O . TYR A 1 293 ? 24.125 -3.48 6.062 1 93.88 293 TYR A O 1
ATOM 2450 N N . THR A 1 294 ? 23.297 -4.293 4.176 1 92.75 294 THR A N 1
ATOM 2451 C CA . THR A 1 294 ? 22.125 -3.432 4.289 1 92.75 294 THR A CA 1
ATOM 2452 C C . THR A 1 294 ? 21.25 -3.854 5.477 1 92.75 294 THR A C 1
ATOM 2454 O O . THR A 1 294 ? 20.609 -3.016 6.102 1 92.75 294 THR A O 1
ATOM 2457 N N . TYR A 1 295 ? 21.234 -5.105 5.785 1 93.12 295 TYR A N 1
ATOM 2458 C CA . TYR A 1 295 ? 20.516 -5.594 6.957 1 93.12 295 TYR A CA 1
ATOM 2459 C C . TYR A 1 295 ? 21.125 -5.043 8.242 1 93.12 295 TYR A C 1
ATOM 2461 O O . TYR A 1 295 ? 20.406 -4.621 9.148 1 93.12 295 TYR A O 1
ATOM 2469 N N . LEU A 1 296 ? 22.438 -5.031 8.312 1 92.75 296 LEU A N 1
ATOM 2470 C CA . LEU A 1 296 ? 23.141 -4.523 9.484 1 92.75 296 LEU A CA 1
ATOM 2471 C C . LEU A 1 296 ? 22.969 -3.014 9.609 1 92.75 296 LEU A C 1
ATOM 2473 O O . LEU A 1 296 ? 23.031 -2.465 10.711 1 92.75 296 LEU A O 1
ATOM 2477 N N . SER A 1 297 ? 22.703 -2.348 8.523 1 90.12 297 SER A N 1
ATOM 2478 C CA . SER A 1 297 ? 22.453 -0.911 8.531 1 90.12 297 SER A CA 1
ATOM 2479 C C . SER A 1 297 ? 21 -0.607 8.867 1 90.12 297 SER A C 1
ATOM 2481 O O . SER A 1 297 ? 20.531 0.518 8.68 1 90.12 297 SER A O 1
ATOM 2483 N N . LYS A 1 298 ? 20.141 -1.753 9.219 1 85.62 298 LYS A N 1
ATOM 2484 C CA . LYS A 1 298 ? 18.766 -1.678 9.734 1 85.62 298 LYS A CA 1
ATOM 2485 C C . LYS A 1 298 ? 17.797 -1.239 8.656 1 85.62 298 LYS A C 1
ATOM 2487 O O . LYS A 1 298 ? 16.844 -0.51 8.93 1 85.62 298 LYS A O 1
ATOM 2492 N N . VAL A 1 299 ? 18.219 -1.554 7.457 1 81.81 299 VAL A N 1
ATOM 2493 C CA . VAL A 1 299 ? 17.266 -1.351 6.371 1 81.81 299 VAL A CA 1
ATOM 2494 C C . VAL A 1 299 ? 16.172 -2.422 6.43 1 81.81 299 VAL A C 1
ATOM 2496 O O . VAL A 1 299 ? 16.469 -3.619 6.438 1 81.81 299 VAL A O 1
ATOM 2499 N N . ARG A 1 300 ? 14.953 -2.096 6.484 1 78.69 300 ARG A N 1
ATOM 2500 C CA . ARG A 1 300 ? 13.82 -2.988 6.719 1 78.69 300 ARG A CA 1
ATOM 2501 C C . ARG A 1 300 ? 13.672 -3.992 5.582 1 78.69 300 ARG A C 1
ATOM 2503 O O . ARG A 1 300 ? 13.391 -5.168 5.82 1 78.69 300 ARG A O 1
ATOM 2510 N N . THR A 1 301 ? 13.828 -3.58 4.359 1 80.44 301 THR A N 1
ATOM 2511 C CA . THR A 1 301 ? 13.594 -4.426 3.193 1 80.44 301 THR A CA 1
ATOM 2512 C C . THR A 1 301 ? 14.633 -5.539 3.113 1 80.44 301 THR A C 1
ATOM 2514 O O . THR A 1 301 ? 14.398 -6.566 2.467 1 80.44 301 THR A O 1
ATOM 2517 N N . ALA A 1 302 ? 15.781 -5.461 3.811 1 89.81 302 ALA A N 1
ATOM 2518 C CA . ALA A 1 302 ? 16.906 -6.387 3.695 1 89.81 302 ALA A CA 1
ATOM 2519 C C . ALA A 1 302 ? 16.594 -7.719 4.375 1 89.81 302 ALA A C 1
ATOM 2521 O O . ALA A 1 302 ? 17.109 -8.766 3.982 1 89.81 302 ALA A O 1
ATOM 2522 N N . ARG A 1 303 ? 15.711 -7.742 5.348 1 88.62 303 ARG A N 1
ATOM 2523 C CA . ARG A 1 303 ? 15.391 -8.961 6.078 1 88.62 303 ARG A CA 1
ATOM 2524 C C . ARG A 1 303 ? 14.75 -10 5.16 1 88.62 303 ARG A C 1
ATOM 2526 O O . ARG A 1 303 ? 15.211 -11.141 5.094 1 88.62 303 ARG A O 1
ATOM 2533 N N . TYR A 1 304 ? 13.695 -9.633 4.402 1 88.31 304 TYR A N 1
ATOM 2534 C CA . TYR A 1 304 ? 13 -10.555 3.508 1 88.31 304 TYR A CA 1
ATOM 2535 C C . TYR A 1 304 ? 13.898 -10.953 2.342 1 88.31 304 TYR A C 1
ATOM 2537 O O . TYR A 1 304 ? 13.836 -12.086 1.863 1 88.31 304 TYR A O 1
ATOM 2545 N N . TYR A 1 305 ? 14.734 -9.977 1.988 1 93.31 305 TYR A N 1
ATOM 2546 C CA . TYR A 1 305 ? 15.688 -10.25 0.919 1 93.31 305 TYR A CA 1
ATOM 2547 C C . TYR A 1 305 ? 16.656 -11.359 1.316 1 93.31 305 TYR A C 1
ATOM 2549 O O . TYR A 1 305 ? 16.844 -12.328 0.575 1 93.31 305 TYR A O 1
ATOM 2557 N N . LEU A 1 306 ? 17.188 -11.273 2.465 1 93.44 306 LEU A N 1
ATOM 2558 C CA . LEU A 1 306 ? 18.172 -12.242 2.922 1 93.44 306 LEU A CA 1
ATOM 2559 C C . LEU A 1 306 ? 17.531 -13.602 3.189 1 93.44 306 LEU A C 1
ATOM 2561 O O . LEU A 1 306 ? 18.125 -14.641 2.9 1 93.44 306 LEU A O 1
ATOM 2565 N N . ILE A 1 307 ? 16.375 -13.641 3.748 1 92.81 307 ILE A N 1
ATOM 2566 C CA . ILE A 1 307 ? 15.672 -14.898 3.996 1 92.81 307 ILE A CA 1
ATOM 2567 C C . ILE A 1 307 ? 15.367 -15.594 2.672 1 92.81 307 ILE A C 1
ATOM 2569 O O . ILE A 1 307 ? 15.531 -16.812 2.553 1 92.81 307 ILE A O 1
ATOM 2573 N N . SER A 1 308 ? 14.906 -14.805 1.687 1 92.75 308 SER A N 1
ATOM 2574 C CA . SER A 1 308 ? 14.594 -15.359 0.373 1 92.75 308 SER A CA 1
ATOM 2575 C C . SER A 1 308 ? 15.828 -15.992 -0.269 1 92.75 308 SER A C 1
ATOM 2577 O O . SER A 1 308 ? 15.766 -17.109 -0.777 1 92.75 308 SER A O 1
ATOM 2579 N N . TRP A 1 309 ? 16.953 -15.312 -0.215 1 91.31 309 TRP A N 1
ATOM 2580 C CA . TRP A 1 309 ? 18.172 -15.82 -0.827 1 91.31 309 TRP A CA 1
ATOM 2581 C C . TRP A 1 309 ? 18.734 -17 -0.036 1 91.31 309 TRP A C 1
ATOM 2583 O O . TRP A 1 309 ? 19.328 -17.906 -0.61 1 91.31 309 TRP A O 1
ATOM 2593 N N . ALA A 1 310 ? 18.453 -17 1.226 1 92.44 310 ALA A N 1
ATOM 2594 C CA . ALA A 1 310 ? 18.891 -18.141 2.045 1 92.44 310 ALA A CA 1
ATOM 2595 C C . ALA A 1 310 ? 18.188 -19.422 1.612 1 92.44 310 ALA A C 1
ATOM 2597 O O . ALA A 1 310 ? 18.812 -20.484 1.52 1 92.44 310 ALA A O 1
ATOM 2598 N N . PHE A 1 311 ? 16.969 -19.312 1.356 1 92.06 311 PHE A N 1
ATOM 2599 C CA . PHE A 1 311 ? 16.203 -20.469 0.906 1 92.06 311 PHE A CA 1
ATOM 2600 C C . PHE A 1 311 ? 16.688 -20.938 -0.468 1 92.06 311 PHE A C 1
ATOM 2602 O O . PHE A 1 311 ? 16.797 -22.125 -0.723 1 92.06 311 PHE A O 1
ATOM 2609 N N . PHE A 1 312 ? 16.984 -20 -1.301 1 91.75 312 PHE A N 1
ATOM 2610 C CA . PHE A 1 312 ? 17.469 -20.344 -2.631 1 91.75 312 PHE A CA 1
ATOM 2611 C C . PHE A 1 312 ? 18.828 -21.031 -2.547 1 91.75 312 PHE A C 1
ATOM 2613 O O . PHE A 1 312 ? 19.031 -22.078 -3.156 1 91.75 312 PHE A O 1
ATOM 2620 N N . LEU A 1 313 ? 19.719 -20.469 -1.804 1 90.12 313 LEU A N 1
ATOM 2621 C CA . LEU A 1 313 ? 21.062 -21.016 -1.674 1 90.12 313 LEU A CA 1
ATOM 2622 C C . LEU A 1 313 ? 21.031 -22.375 -0.997 1 90.12 313 LEU A C 1
ATOM 2624 O O . LEU A 1 313 ? 21.828 -23.266 -1.344 1 90.12 313 LEU A O 1
ATOM 2628 N N . LEU A 1 314 ? 20.109 -22.531 -0.095 1 90.31 314 LEU A N 1
ATOM 2629 C CA . LEU A 1 314 ? 19.922 -23.828 0.534 1 90.31 314 LEU A CA 1
ATOM 2630 C C . LEU A 1 314 ? 19.469 -24.859 -0.484 1 90.31 314 LEU A C 1
ATOM 2632 O O . LEU A 1 314 ? 19.922 -26.016 -0.466 1 90.31 314 LEU A O 1
ATOM 2636 N N . GLY A 1 315 ? 18.594 -24.484 -1.318 1 89.62 315 GLY A N 1
ATOM 2637 C CA . GLY A 1 315 ? 18.141 -25.375 -2.375 1 89.62 315 GLY A CA 1
ATOM 2638 C C . GLY A 1 315 ? 19.25 -25.781 -3.326 1 89.62 315 GLY A C 1
ATOM 2639 O O . GLY A 1 315 ? 19.375 -26.953 -3.693 1 89.62 315 GLY A O 1
ATOM 2640 N N . VAL A 1 316 ? 20.062 -24.828 -3.686 1 84.75 316 VAL A N 1
ATOM 2641 C CA . VAL A 1 316 ? 21.188 -25.078 -4.578 1 84.75 316 VAL A CA 1
ATOM 2642 C C . VAL A 1 316 ? 22.203 -26 -3.893 1 84.75 316 VAL A C 1
ATOM 2644 O O . VAL A 1 316 ? 22.719 -26.938 -4.512 1 84.75 316 VAL A O 1
ATOM 2647 N N . LEU A 1 317 ? 22.391 -25.766 -2.656 1 86 317 LEU A N 1
ATOM 2648 C CA . LEU A 1 317 ? 23.344 -26.562 -1.885 1 86 317 LEU A CA 1
ATOM 2649 C C . LEU A 1 317 ? 22.859 -28.016 -1.782 1 86 317 LEU A C 1
ATOM 2651 O O . LEU A 1 317 ? 23.641 -28.938 -2.01 1 86 317 LEU A O 1
ATOM 2655 N N . LEU A 1 318 ? 21.641 -28.188 -1.507 1 88.56 318 LEU A N 1
ATOM 2656 C CA . LEU A 1 318 ? 21.078 -29.531 -1.375 1 88.56 318 LEU A CA 1
ATOM 2657 C C . LEU A 1 318 ? 21.094 -30.25 -2.715 1 88.56 318 LEU A C 1
ATOM 2659 O O . LEU A 1 318 ? 21.359 -31.453 -2.771 1 88.56 318 LEU A O 1
ATOM 2663 N N . TYR A 1 319 ? 20.812 -29.531 -3.686 1 84.75 319 TYR A N 1
ATOM 2664 C CA . TYR A 1 319 ? 20.875 -30.109 -5.023 1 84.75 319 TYR A CA 1
ATOM 2665 C C . TYR A 1 319 ? 22.297 -30.547 -5.363 1 84.75 319 TYR A C 1
ATOM 2667 O O . TYR A 1 319 ? 22.484 -31.641 -5.926 1 84.75 319 TYR A O 1
ATOM 2675 N N . SER A 1 320 ? 23.281 -29.734 -5.043 1 79.56 320 SER A N 1
ATOM 2676 C CA . SER A 1 320 ? 24.688 -30.047 -5.309 1 79.56 320 SER A CA 1
ATOM 2677 C C . SER A 1 320 ? 25.141 -31.266 -4.516 1 79.56 320 SER A C 1
ATOM 2679 O O . SER A 1 320 ? 25.844 -32.125 -5.043 1 79.56 320 SER A O 1
ATOM 2681 N N . LEU A 1 321 ? 24.672 -31.359 -3.318 1 82.5 321 LEU A N 1
ATOM 2682 C CA . LEU A 1 321 ? 25.016 -32.5 -2.48 1 82.5 321 LEU A CA 1
ATOM 2683 C C . LEU A 1 321 ? 24.391 -33.781 -3.031 1 82.5 321 LEU A C 1
ATOM 2685 O O . LEU A 1 321 ? 25.016 -34.844 -2.994 1 82.5 321 LEU A O 1
ATOM 2689 N N . LYS A 1 322 ? 23.266 -33.688 -3.555 1 81.38 322 LYS A N 1
ATOM 2690 C CA . LYS A 1 322 ? 22.609 -34.844 -4.168 1 81.38 322 LYS A CA 1
ATOM 2691 C C . LYS A 1 322 ? 23.328 -35.25 -5.445 1 81.38 322 LYS A C 1
ATOM 2693 O O . LYS A 1 322 ? 23.516 -36.469 -5.684 1 81.38 322 LYS A O 1
ATOM 2698 N N . SER A 1 323 ? 23.672 -34.312 -6.223 1 75.88 323 SER A N 1
ATOM 2699 C CA . SER A 1 323 ? 24.328 -34.594 -7.496 1 75.88 323 SER A CA 1
ATOM 2700 C C . SER A 1 323 ? 25.688 -35.25 -7.281 1 75.88 323 SER A C 1
ATOM 2702 O O . SER A 1 323 ? 26.141 -36.031 -8.125 1 75.88 323 SER A O 1
ATOM 2704 N N . LEU A 1 324 ? 26.281 -34.969 -6.105 1 73.81 324 LEU A N 1
ATOM 2705 C CA . LEU A 1 324 ? 27.578 -35.531 -5.789 1 73.81 324 LEU A CA 1
ATOM 2706 C C . LEU A 1 324 ? 27.438 -36.875 -5.078 1 73.81 324 LEU A C 1
ATOM 2708 O O . LEU A 1 324 ? 28.422 -37.562 -4.828 1 73.81 324 LEU A O 1
ATOM 2712 N N . GLY A 1 325 ? 26.234 -37.281 -4.789 1 74.06 325 GLY A N 1
ATOM 2713 C CA . GLY A 1 325 ? 25.969 -38.594 -4.223 1 74.06 325 GLY A CA 1
ATOM 2714 C C . GLY A 1 325 ? 25.922 -38.594 -2.707 1 74.06 325 GLY A C 1
ATOM 2715 O O . GLY A 1 325 ? 25.797 -39.656 -2.084 1 74.06 325 GLY A O 1
ATOM 2716 N N . PHE A 1 326 ? 26.031 -37.406 -2.146 1 78.62 326 PHE A N 1
ATOM 2717 C CA . PHE A 1 326 ? 26.047 -37.344 -0.69 1 78.62 326 PHE A CA 1
ATOM 2718 C C . PHE A 1 326 ? 24.641 -37.438 -0.129 1 78.62 326 PHE A C 1
ATOM 2720 O O . PHE A 1 326 ? 24.453 -37.812 1.035 1 78.62 326 PHE A O 1
ATOM 2727 N N . LEU A 1 327 ? 23.688 -37.125 -0.994 1 80.5 327 LEU A N 1
ATOM 2728 C CA . LEU A 1 327 ? 22.281 -37.219 -0.606 1 80.5 327 LEU A CA 1
ATOM 2729 C C . LEU A 1 327 ? 21.531 -38.188 -1.515 1 80.5 327 LEU A C 1
ATOM 2731 O O . LEU A 1 327 ? 21.766 -38.219 -2.727 1 80.5 327 LEU A O 1
ATOM 2735 N N . SER A 1 328 ? 20.719 -38.969 -0.868 1 78.81 328 SER A N 1
ATOM 2736 C CA . SER A 1 328 ? 19.938 -39.906 -1.646 1 78.81 328 SER A CA 1
ATOM 2737 C C . SER A 1 328 ? 18.828 -39.219 -2.42 1 78.81 328 SER A C 1
ATOM 2739 O O . SER A 1 328 ? 18.359 -38.156 -2.025 1 78.81 328 SER A O 1
ATOM 2741 N N . ASP A 1 329 ? 18.562 -39.781 -3.568 1 75.62 329 ASP A N 1
ATOM 2742 C CA . ASP A 1 329 ? 17.453 -39.281 -4.387 1 75.62 329 ASP A CA 1
ATOM 2743 C C . ASP A 1 329 ? 16.109 -39.75 -3.844 1 75.62 329 ASP A C 1
ATOM 2745 O O . ASP A 1 329 ? 15.766 -40.938 -3.945 1 75.62 329 ASP A O 1
ATOM 2749 N N . ASN A 1 330 ? 15.508 -38.844 -3.07 1 77.88 330 ASN A N 1
ATOM 2750 C CA . ASN A 1 330 ? 14.188 -39.156 -2.531 1 77.88 330 ASN A CA 1
ATOM 2751 C C . ASN A 1 330 ? 13.133 -38.219 -3.088 1 77.88 330 ASN A C 1
ATOM 2753 O O . ASN A 1 330 ? 13.422 -37.375 -3.961 1 77.88 330 ASN A O 1
ATOM 2757 N N . HIS A 1 331 ? 11.93 -38.344 -2.621 1 77.94 331 HIS A N 1
ATOM 2758 C CA . HIS A 1 331 ? 10.797 -37.594 -3.131 1 77.94 331 HIS A CA 1
ATOM 2759 C C . HIS A 1 331 ? 10.945 -36.094 -2.83 1 77.94 331 HIS A C 1
ATOM 2761 O O . HIS A 1 331 ? 10.391 -35.25 -3.539 1 77.94 331 HIS A O 1
ATOM 2767 N N . ILE A 1 332 ? 11.734 -35.781 -1.929 1 80.88 332 ILE A N 1
ATOM 2768 C CA . ILE A 1 332 ? 11.891 -34.375 -1.542 1 80.88 332 ILE A CA 1
ATOM 2769 C C . ILE A 1 332 ? 13.203 -33.812 -2.098 1 80.88 332 ILE A C 1
ATOM 2771 O O . ILE A 1 332 ? 13.227 -32.75 -2.715 1 80.88 332 ILE A O 1
ATOM 2775 N N . THR A 1 333 ? 14.289 -34.594 -1.986 1 82.62 333 THR A N 1
ATOM 2776 C CA . THR A 1 333 ? 15.609 -34.156 -2.375 1 82.62 333 THR A CA 1
ATOM 2777 C C . THR A 1 333 ? 15.688 -33.938 -3.885 1 82.62 333 THR A C 1
ATOM 2779 O O . THR A 1 333 ? 16.547 -33.188 -4.371 1 82.62 333 THR A O 1
ATOM 2782 N N . ARG A 1 334 ? 14.75 -34.469 -4.574 1 82.75 334 ARG A N 1
ATOM 2783 C CA . ARG A 1 334 ? 14.719 -34.375 -6.031 1 82.75 334 ARG A CA 1
ATOM 2784 C C . ARG A 1 334 ? 14.305 -32.969 -6.461 1 82.75 334 ARG A C 1
ATOM 2786 O O . ARG A 1 334 ? 14.68 -32.5 -7.539 1 82.75 334 ARG A O 1
ATOM 2793 N N . TRP A 1 335 ? 13.625 -32.281 -5.582 1 90.31 335 TRP A N 1
ATOM 2794 C CA . TRP A 1 335 ? 13.008 -31.016 -5.98 1 90.31 335 TRP A CA 1
ATOM 2795 C C . TRP A 1 335 ? 13.586 -29.859 -5.18 1 90.31 335 TRP A C 1
ATOM 2797 O O . TRP A 1 335 ? 12.938 -28.812 -5.043 1 90.31 335 TRP A O 1
ATOM 2807 N N . THR A 1 336 ? 14.742 -29.969 -4.641 1 90.5 336 THR A N 1
ATOM 2808 C CA . THR A 1 336 ? 15.297 -29 -3.709 1 90.5 336 THR A CA 1
ATOM 2809 C C . THR A 1 336 ? 15.516 -27.656 -4.398 1 90.5 336 THR A C 1
ATOM 2811 O O . THR A 1 336 ? 15.18 -26.609 -3.85 1 90.5 336 THR A O 1
ATOM 2814 N N . ILE A 1 337 ? 16.031 -27.641 -5.621 1 89.88 337 ILE A N 1
ATOM 2815 C CA . ILE A 1 337 ? 16.297 -26.391 -6.309 1 89.88 337 ILE A CA 1
ATOM 2816 C C . ILE A 1 337 ? 14.992 -25.703 -6.684 1 89.88 337 ILE A C 1
ATOM 2818 O O . ILE A 1 337 ? 14.891 -24.469 -6.625 1 89.88 337 ILE A O 1
ATOM 2822 N N . GLN A 1 338 ? 14.023 -26.484 -7.082 1 93.12 338 GLN A N 1
ATOM 2823 C CA . GLN A 1 338 ? 12.719 -25.922 -7.438 1 93.12 338 GLN A CA 1
ATOM 2824 C C . GLN A 1 338 ? 12.016 -25.344 -6.219 1 93.12 338 GLN A C 1
ATOM 2826 O O . GLN A 1 338 ? 11.469 -24.234 -6.281 1 93.12 338 GLN A O 1
ATOM 2831 N N . ILE A 1 339 ? 12.07 -26.016 -5.086 1 93 339 ILE A N 1
ATOM 2832 C CA . ILE A 1 339 ? 11.461 -25.547 -3.852 1 93 339 ILE A CA 1
ATOM 2833 C C . ILE A 1 339 ? 12.156 -24.266 -3.396 1 93 339 ILE A C 1
ATOM 2835 O O . ILE A 1 339 ? 11.492 -23.281 -3.037 1 93 339 ILE A O 1
ATOM 2839 N N . GLY A 1 340 ? 13.469 -24.328 -3.479 1 93.25 340 GLY A N 1
ATOM 2840 C CA . GLY A 1 340 ? 14.219 -23.141 -3.109 1 93.25 340 GLY A CA 1
ATOM 2841 C C . GLY A 1 340 ? 13.891 -21.938 -3.969 1 93.25 340 GLY A C 1
ATOM 2842 O O . GLY A 1 340 ? 13.711 -20.828 -3.453 1 93.25 340 GLY A O 1
ATOM 2843 N N . THR A 1 341 ? 13.773 -22.125 -5.23 1 93.75 341 THR A N 1
ATOM 2844 C CA . THR A 1 341 ? 13.469 -21.047 -6.16 1 93.75 341 THR A CA 1
ATOM 2845 C C . THR A 1 341 ? 12.055 -20.516 -5.945 1 93.75 341 THR A C 1
ATOM 2847 O O . THR A 1 341 ? 11.82 -19.312 -5.965 1 93.75 341 THR A O 1
ATOM 2850 N N . ALA A 1 342 ? 11.141 -21.453 -5.777 1 94.25 342 ALA A N 1
ATOM 2851 C CA . ALA A 1 342 ? 9.75 -21.062 -5.539 1 94.25 342 ALA A CA 1
ATOM 2852 C C . ALA A 1 342 ? 9.641 -20.219 -4.27 1 94.25 342 ALA A C 1
ATOM 2854 O O . ALA A 1 342 ? 9 -19.156 -4.273 1 94.25 342 ALA A O 1
ATOM 2855 N N . LEU A 1 343 ? 10.25 -20.609 -3.254 1 92.69 343 LEU A N 1
ATOM 2856 C CA . LEU A 1 343 ? 10.195 -19.891 -1.986 1 92.69 343 LEU A CA 1
ATOM 2857 C C . LEU A 1 343 ? 10.867 -18.531 -2.109 1 92.69 343 LEU A C 1
ATOM 2859 O O . LEU A 1 343 ? 10.375 -17.547 -1.561 1 92.69 343 LEU A O 1
ATOM 2863 N N . GLN A 1 344 ? 11.992 -18.516 -2.793 1 93.12 344 GLN A N 1
ATOM 2864 C CA . GLN A 1 344 ? 12.68 -17.25 -3.014 1 93.12 344 GLN A CA 1
ATOM 2865 C C . GLN A 1 344 ? 11.773 -16.25 -3.729 1 93.12 344 GLN A C 1
ATOM 2867 O O . GLN A 1 344 ? 11.703 -15.086 -3.338 1 93.12 344 GLN A O 1
ATOM 2872 N N . THR A 1 345 ? 11.117 -16.719 -4.746 1 92.06 345 THR A N 1
ATOM 2873 C CA . THR A 1 345 ? 10.258 -15.867 -5.551 1 92.06 345 THR A CA 1
ATOM 2874 C C . THR A 1 345 ? 9.078 -15.352 -4.723 1 92.06 345 THR A C 1
ATOM 2876 O O . THR A 1 345 ? 8.758 -14.164 -4.777 1 92.06 345 THR A O 1
ATOM 2879 N N . ILE A 1 346 ? 8.508 -16.203 -3.941 1 90.25 346 ILE A N 1
ATOM 2880 C CA . ILE A 1 346 ? 7.359 -15.844 -3.115 1 90.25 346 ILE A CA 1
ATOM 2881 C C . ILE A 1 346 ? 7.793 -14.844 -2.043 1 90.25 346 ILE A C 1
ATOM 2883 O O . ILE A 1 346 ? 7.156 -13.805 -1.854 1 90.25 346 ILE A O 1
ATOM 2887 N N . LEU A 1 347 ? 8.891 -15.078 -1.426 1 89.81 347 LEU A N 1
ATOM 2888 C CA . LEU A 1 347 ? 9.352 -14.273 -0.301 1 89.81 347 LEU A CA 1
ATOM 2889 C C . LEU A 1 347 ? 9.805 -12.891 -0.771 1 89.81 347 LEU A C 1
ATOM 2891 O O . LEU A 1 347 ? 9.555 -11.891 -0.096 1 89.81 347 LEU A O 1
ATOM 2895 N N . LEU A 1 348 ? 10.461 -12.844 -1.873 1 89.75 348 LEU A N 1
ATOM 2896 C CA . LEU A 1 348 ? 10.875 -11.555 -2.4 1 89.75 348 LEU A CA 1
ATOM 2897 C C . LEU A 1 348 ? 9.664 -10.711 -2.789 1 89.75 348 LEU A C 1
ATOM 2899 O O . LEU A 1 348 ? 9.664 -9.492 -2.607 1 89.75 348 LEU A O 1
ATOM 2903 N N . SER A 1 349 ? 8.695 -11.375 -3.348 1 86.31 349 SER A N 1
ATOM 2904 C CA . SER A 1 349 ? 7.461 -10.672 -3.686 1 86.31 349 SER A CA 1
ATOM 2905 C C . SER A 1 349 ? 6.766 -10.141 -2.436 1 86.31 349 SER A C 1
ATOM 2907 O O . SER A 1 349 ? 6.184 -9.055 -2.455 1 86.31 349 SER A O 1
ATOM 2909 N N . LEU A 1 350 ? 6.859 -10.891 -1.394 1 84.06 350 LEU A N 1
ATOM 2910 C CA . LEU A 1 350 ? 6.301 -10.453 -0.12 1 84.06 350 LEU A CA 1
ATOM 2911 C C . LEU A 1 350 ? 7.074 -9.266 0.437 1 84.06 350 LEU A C 1
ATOM 2913 O O . LEU A 1 350 ? 6.492 -8.375 1.055 1 84.06 350 LEU A O 1
ATOM 2917 N N . GLY A 1 351 ? 8.352 -9.344 0.236 1 85.62 351 GLY A N 1
ATOM 2918 C CA . GLY A 1 351 ? 9.164 -8.211 0.65 1 85.62 351 GLY A CA 1
ATOM 2919 C C . GLY A 1 351 ? 8.781 -6.918 -0.045 1 85.62 351 GLY A C 1
ATOM 2920 O O . GLY A 1 351 ? 8.734 -5.859 0.584 1 85.62 351 GLY A O 1
ATOM 2921 N N . LEU A 1 352 ? 8.492 -7.012 -1.261 1 83.88 352 LEU A N 1
ATOM 2922 C CA . LEU A 1 352 ? 8.047 -5.848 -2.023 1 83.88 352 LEU A CA 1
ATOM 2923 C C . LEU A 1 352 ? 6.699 -5.344 -1.512 1 83.88 352 LEU A C 1
ATOM 2925 O O . LEU A 1 352 ? 6.488 -4.137 -1.394 1 83.88 352 LEU A O 1
ATOM 2929 N N . ALA A 1 353 ? 5.848 -6.266 -1.159 1 79.06 353 ALA A N 1
ATOM 2930 C CA . ALA A 1 353 ? 4.535 -5.91 -0.629 1 79.06 353 ALA A CA 1
ATOM 2931 C C . ALA A 1 353 ? 4.656 -5.25 0.74 1 79.06 353 ALA A C 1
ATOM 2933 O O . ALA A 1 353 ? 3.92 -4.309 1.051 1 79.06 353 ALA A O 1
ATOM 2934 N N . ASP A 1 354 ? 5.52 -5.73 1.475 1 81.94 354 ASP A N 1
ATOM 2935 C CA . ASP A 1 354 ? 5.762 -5.156 2.795 1 81.94 354 ASP A CA 1
ATOM 2936 C C . ASP A 1 354 ? 6.234 -3.707 2.686 1 81.94 354 ASP A C 1
ATOM 2938 O O . ASP A 1 354 ? 5.871 -2.865 3.508 1 81.94 354 ASP A O 1
ATOM 2942 N N . ARG A 1 355 ? 6.988 -3.533 1.741 1 78.5 355 ARG A N 1
ATOM 2943 C CA . ARG A 1 355 ? 7.48 -2.178 1.509 1 78.5 355 ARG A CA 1
ATOM 2944 C C . ARG A 1 355 ? 6.324 -1.215 1.245 1 78.5 355 ARG A C 1
ATOM 2946 O O . ARG A 1 355 ? 6.309 -0.101 1.773 1 78.5 355 ARG A O 1
ATOM 2953 N N . ILE A 1 356 ? 5.395 -1.584 0.542 1 76.56 356 ILE A N 1
ATOM 2954 C CA . ILE A 1 356 ? 4.246 -0.744 0.212 1 76.56 356 ILE A CA 1
ATOM 2955 C C . ILE A 1 356 ? 3.398 -0.516 1.46 1 76.56 356 ILE A C 1
ATOM 2957 O O . ILE A 1 356 ? 2.932 0.599 1.705 1 76.56 356 ILE A O 1
ATOM 2961 N N . ASN A 1 357 ? 3.273 -1.498 2.203 1 76.88 357 ASN A N 1
ATOM 2962 C CA . ASN A 1 357 ? 2.484 -1.391 3.424 1 76.88 357 ASN A CA 1
ATOM 2963 C C . ASN A 1 357 ? 3.145 -0.462 4.441 1 76.88 357 ASN A C 1
ATOM 2965 O O . ASN A 1 357 ? 2.461 0.301 5.125 1 76.88 357 ASN A O 1
ATOM 2969 N N . PHE A 1 358 ? 4.34 -0.573 4.496 1 79.56 358 PHE A N 1
ATOM 2970 C CA . PHE A 1 358 ? 5.074 0.31 5.395 1 79.56 358 PHE A CA 1
ATOM 2971 C C . PHE A 1 358 ? 4.93 1.765 4.965 1 79.56 358 PHE A C 1
ATOM 2973 O O . PHE A 1 358 ? 4.711 2.645 5.801 1 79.56 358 PHE A O 1
ATOM 2980 N N . LEU A 1 359 ? 5.07 1.946 3.697 1 78.62 359 LEU A N 1
ATOM 2981 C CA . LEU A 1 359 ? 4.922 3.299 3.174 1 78.62 359 LEU A CA 1
ATOM 2982 C C . LEU A 1 359 ? 3.535 3.854 3.486 1 78.62 359 LEU A C 1
ATOM 2984 O O . LEU A 1 359 ? 3.398 5.02 3.871 1 78.62 359 LEU A O 1
ATOM 2988 N N . THR A 1 360 ? 2.59 3.066 3.373 1 79.62 360 THR A N 1
ATOM 2989 C CA . THR A 1 360 ? 1.217 3.479 3.645 1 79.62 360 THR A CA 1
ATOM 2990 C C . THR A 1 360 ? 1.039 3.826 5.117 1 79.62 360 THR A C 1
ATOM 2992 O O . THR A 1 360 ? 0.41 4.832 5.453 1 79.62 360 THR A O 1
ATOM 2995 N N . ARG A 1 361 ? 1.578 3.066 5.93 1 80.25 361 ARG A N 1
ATOM 2996 C CA . ARG A 1 361 ? 1.479 3.316 7.363 1 80.25 361 ARG A CA 1
ATOM 2997 C C . ARG A 1 361 ? 2.213 4.594 7.75 1 80.25 361 ARG A C 1
ATOM 2999 O O . ARG A 1 361 ? 1.721 5.379 8.562 1 80.25 361 ARG A O 1
ATOM 3006 N N . SER A 1 362 ? 3.35 4.77 7.184 1 82.25 362 SER A N 1
ATOM 3007 C CA . SER A 1 362 ? 4.133 5.973 7.453 1 82.25 362 SER A CA 1
ATOM 3008 C C . SER A 1 362 ? 3.387 7.227 7.004 1 82.25 362 SER A C 1
ATOM 3010 O O . SER A 1 362 ? 3.426 8.25 7.684 1 82.25 362 SER A O 1
ATOM 3012 N N . LEU A 1 363 ? 2.756 7.066 5.926 1 82.88 363 LEU A N 1
ATOM 3013 C CA . LEU A 1 363 ? 1.991 8.195 5.402 1 82.88 363 LEU A CA 1
ATOM 3014 C C . LEU A 1 363 ? 0.81 8.516 6.312 1 82.88 363 LEU A C 1
ATOM 3016 O O . LEU A 1 363 ? 0.502 9.688 6.547 1 82.88 363 LEU A O 1
ATOM 3020 N N . ARG A 1 364 ? 0.213 7.602 6.875 1 82.38 364 ARG A N 1
ATOM 3021 C CA . ARG A 1 364 ? -0.908 7.797 7.789 1 82.38 364 ARG A CA 1
ATOM 3022 C C . ARG A 1 364 ? -0.451 8.461 9.086 1 82.38 364 ARG A C 1
ATOM 3024 O O . ARG A 1 364 ? -1.142 9.336 9.617 1 82.38 364 ARG A O 1
ATOM 3031 N N . GLU A 1 365 ? 0.618 8.094 9.516 1 86.25 365 GLU A N 1
ATOM 3032 C CA . GLU A 1 365 ? 1.171 8.688 10.727 1 86.25 365 GLU A CA 1
ATOM 3033 C C . GLU A 1 365 ? 1.566 10.141 10.508 1 86.25 365 GLU A C 1
ATOM 3035 O O . GLU A 1 365 ? 1.312 10.992 11.359 1 86.25 365 GLU A O 1
ATOM 3040 N N . ASN A 1 366 ? 2.189 10.383 9.438 1 86.19 366 ASN A N 1
ATOM 3041 C CA . ASN A 1 366 ? 2.557 11.758 9.102 1 86.19 366 ASN A CA 1
ATOM 3042 C C . ASN A 1 366 ? 1.327 12.648 8.977 1 86.19 366 ASN A C 1
ATOM 3044 O O . ASN A 1 366 ? 1.356 13.82 9.375 1 86.19 366 ASN A O 1
ATOM 3048 N N . LEU A 1 367 ? 0.348 12.117 8.445 1 86.06 367 LEU A N 1
ATOM 3049 C CA . LEU A 1 367 ? -0.901 12.852 8.305 1 86.06 367 LEU A CA 1
ATOM 3050 C C . LEU A 1 367 ? -1.488 13.195 9.664 1 86.06 367 LEU A C 1
ATOM 3052 O O . LEU A 1 367 ? -1.975 14.312 9.875 1 86.06 367 LEU A O 1
ATOM 3056 N N . ARG A 1 368 ? -1.428 12.289 10.531 1 85.75 368 ARG A N 1
ATOM 3057 C CA . ARG A 1 368 ? -1.931 12.516 11.883 1 85.75 368 ARG A CA 1
ATOM 3058 C C . ARG A 1 368 ? -1.112 13.594 12.594 1 85.75 368 ARG A C 1
ATOM 3060 O O . ARG A 1 368 ? -1.671 14.484 13.234 1 85.75 368 ARG A O 1
ATOM 3067 N N . ASP A 1 369 ? 0.112 13.539 12.469 1 87.56 369 ASP A N 1
ATOM 3068 C CA . ASP A 1 369 ? 0.998 14.508 13.102 1 87.56 369 ASP A CA 1
ATOM 3069 C C . ASP A 1 369 ? 0.779 15.906 12.523 1 87.56 369 ASP A C 1
ATOM 3071 O O . ASP A 1 369 ? 0.728 16.891 13.258 1 87.56 369 ASP A O 1
ATOM 3075 N N . LEU A 1 370 ? 0.642 15.852 11.25 1 87.56 370 LEU A N 1
ATOM 3076 C CA . LEU A 1 370 ? 0.442 17.141 10.594 1 87.56 370 LEU A CA 1
ATOM 3077 C C . LEU A 1 370 ? -0.912 17.734 10.961 1 87.56 370 LEU A C 1
ATOM 3079 O O . LEU A 1 370 ? -1.034 18.953 11.125 1 87.56 370 LEU A O 1
ATOM 3083 N N . SER A 1 371 ? -1.837 16.953 11.062 1 88.19 371 SER A N 1
ATOM 3084 C CA . SER A 1 371 ? -3.162 17.406 11.461 1 88.19 371 SER A CA 1
ATOM 3085 C C . SER A 1 371 ? -3.152 17.969 12.883 1 88.19 371 SER A C 1
ATOM 3087 O O . SER A 1 371 ? -3.768 19 13.164 1 88.19 371 SER A O 1
ATOM 3089 N N . HIS A 1 372 ? -2.457 17.391 13.75 1 87.31 372 HIS A N 1
ATOM 3090 C CA . HIS A 1 372 ? -2.34 17.875 15.125 1 87.31 372 HIS A CA 1
ATOM 3091 C C . HIS A 1 372 ? -1.607 19.203 15.172 1 87.31 372 HIS A C 1
ATOM 3093 O O . HIS A 1 372 ? -1.998 20.109 15.922 1 87.31 372 HIS A O 1
ATOM 3099 N N . ALA A 1 373 ? -0.598 19.234 14.406 1 86.38 373 ALA A N 1
ATOM 3100 C CA . ALA A 1 373 ? 0.157 20.484 14.352 1 86.38 373 ALA A CA 1
ATOM 3101 C C . ALA A 1 373 ? -0.697 21.609 13.781 1 86.38 373 ALA A C 1
ATOM 3103 O O . ALA A 1 373 ? -0.618 22.75 14.25 1 86.38 373 ALA A O 1
ATOM 3104 N N . LYS A 1 374 ? -1.438 21.344 12.844 1 87.69 374 LYS A N 1
ATOM 3105 C CA . LYS A 1 374 ? -2.318 22.328 12.242 1 87.69 374 LYS A CA 1
ATOM 3106 C C . LYS A 1 374 ? -3.35 22.828 13.25 1 87.69 374 LYS A C 1
ATOM 3108 O O . LYS A 1 374 ? -3.613 24.031 13.328 1 87.69 374 LYS A O 1
ATOM 3113 N N . VAL A 1 375 ? -3.895 21.953 13.992 1 86.31 375 VAL A N 1
ATOM 3114 C CA . VAL A 1 375 ? -4.91 22.328 14.969 1 86.31 375 VAL A CA 1
ATOM 3115 C C . VAL A 1 375 ? -4.297 23.25 16.031 1 86.31 375 VAL A C 1
ATOM 3117 O O . VAL A 1 375 ? -4.906 24.234 16.438 1 86.31 375 VAL A O 1
ATOM 3120 N N . LYS A 1 376 ? -3.113 23.016 16.453 1 84.69 376 LYS A N 1
ATOM 3121 C CA . LYS A 1 376 ? -2.438 23.844 17.453 1 84.69 376 LYS A CA 1
ATOM 3122 C C . LYS A 1 376 ? -2.15 25.234 16.922 1 84.69 376 LYS A C 1
ATOM 3124 O O . LYS A 1 376 ? -2.35 26.234 17.625 1 84.69 376 LYS A O 1
ATOM 3129 N N . ILE A 1 377 ? -1.738 25.297 15.734 1 88.06 377 ILE A N 1
ATOM 3130 C CA . ILE A 1 377 ? -1.417 26.594 15.125 1 88.06 377 ILE A CA 1
ATOM 3131 C C . ILE A 1 377 ? -2.701 27.375 14.875 1 88.06 377 ILE A C 1
ATOM 3133 O O . ILE A 1 377 ? -2.723 28.609 15.008 1 88.06 377 ILE A O 1
ATOM 3137 N N . GLU A 1 378 ? -3.672 26.719 14.539 1 87.88 378 GLU A N 1
ATOM 3138 C CA . GLU A 1 378 ? -4.969 27.359 14.312 1 87.88 378 GLU A CA 1
ATOM 3139 C C . GLU A 1 378 ? -5.523 27.953 15.602 1 87.88 378 GLU A C 1
ATOM 3141 O O . GLU A 1 378 ? -6.109 29.031 15.586 1 87.88 378 GLU A O 1
ATOM 3146 N N . GLU A 1 379 ? -5.348 27.266 16.688 1 83.31 379 GLU A N 1
ATOM 3147 C CA . GLU A 1 379 ? -5.785 27.797 17.984 1 83.31 379 GLU A CA 1
ATOM 3148 C C . GLU A 1 379 ? -4.992 29.047 18.359 1 83.31 379 GLU A C 1
ATOM 3150 O O . GLU A 1 379 ? -5.559 30.016 18.859 1 83.31 379 GLU A O 1
ATOM 3155 N N . SER A 1 380 ? -3.734 28.906 18.125 1 80.94 380 SER A N 1
ATOM 3156 C CA . SER A 1 380 ? -2.887 30.062 18.406 1 80.94 380 SER A CA 1
ATOM 3157 C C . SER A 1 380 ? -3.256 31.25 17.5 1 80.94 380 SER A C 1
ATOM 3159 O O . SER A 1 380 ? -3.318 32.375 17.969 1 80.94 380 SER A O 1
ATOM 3161 N N . GLU A 1 381 ? -3.469 31.016 16.297 1 84.62 381 GLU A N 1
ATOM 3162 C CA . GLU A 1 381 ? -3.881 32.031 15.352 1 84.62 381 GLU A CA 1
ATOM 3163 C C . GLU A 1 381 ? -5.215 32.656 15.758 1 84.62 381 GLU A C 1
ATOM 3165 O O . GLU A 1 381 ? -5.379 33.875 15.695 1 84.62 381 GLU A O 1
ATOM 3170 N N . LYS A 1 382 ? -6.098 31.891 16.188 1 82.56 382 LYS A N 1
ATOM 3171 C CA . LYS A 1 382 ? -7.398 32.375 16.625 1 82.56 382 LYS A CA 1
ATOM 3172 C C . LYS A 1 382 ? -7.246 33.312 17.828 1 82.56 382 LYS A C 1
ATOM 3174 O O . LYS A 1 382 ? -7.918 34.344 17.922 1 82.56 382 LYS A O 1
ATOM 3179 N N . ARG A 1 383 ? -6.391 32.969 18.734 1 78.75 383 ARG A N 1
ATOM 3180 C CA . ARG A 1 383 ? -6.168 33.781 19.938 1 78.75 383 ARG A CA 1
ATOM 3181 C C . ARG A 1 383 ? -5.633 35.156 19.578 1 78.75 383 ARG A C 1
ATOM 3183 O O . ARG A 1 383 ? -6.176 36.156 20.031 1 78.75 383 ARG A O 1
ATOM 3190 N N . PHE A 1 384 ? -4.668 35.188 18.781 1 84.06 384 PHE A N 1
ATOM 3191 C CA . PHE A 1 384 ? -4.051 36.469 18.422 1 84.06 384 PHE A CA 1
ATOM 3192 C C . PHE A 1 384 ? -4.984 37.281 17.547 1 84.06 384 PHE A C 1
ATOM 3194 O O . PHE A 1 384 ? -5.023 38.531 17.656 1 84.06 384 PHE A O 1
ATOM 3201 N N . ARG A 1 385 ? -5.641 36.656 16.797 1 84.62 385 ARG A N 1
ATOM 3202 C CA . ARG A 1 385 ? -6.602 37.312 15.938 1 84.62 385 ARG A CA 1
ATOM 3203 C C . ARG A 1 385 ? -7.719 37.969 16.766 1 84.62 385 ARG A C 1
ATOM 3205 O O . ARG A 1 385 ? -8.141 39.094 16.5 1 84.62 385 ARG A O 1
ATOM 3212 N N . GLU A 1 386 ? -8.141 37.281 17.703 1 82.88 386 GLU A N 1
ATOM 3213 C CA . GLU A 1 386 ? -9.211 37.812 18.547 1 82.88 386 GLU A CA 1
ATOM 3214 C C . GLU A 1 386 ? -8.719 38.969 19.391 1 82.88 386 GLU A C 1
ATOM 3216 O O . GLU A 1 386 ? -9.469 39.938 19.656 1 82.88 386 GLU A O 1
ATOM 3221 N N . ILE A 1 387 ? -7.496 38.938 19.844 1 81.44 387 ILE A N 1
ATOM 3222 C CA . ILE A 1 387 ? -6.918 40.062 20.562 1 81.44 387 ILE A CA 1
ATOM 3223 C C . ILE A 1 387 ? -6.875 41.312 19.641 1 81.44 387 ILE A C 1
ATOM 3225 O O . ILE A 1 387 ? -7.219 42.406 20.062 1 81.44 387 ILE A O 1
ATOM 3229 N N . PHE A 1 388 ? -6.543 41.094 18.406 1 83.19 388 PHE A N 1
ATOM 3230 C CA . PHE A 1 388 ? -6.465 42.156 17.406 1 83.19 388 PHE A CA 1
ATOM 3231 C C . PHE A 1 388 ? -7.852 42.688 17.094 1 83.19 388 PHE A C 1
ATOM 3233 O O . PHE A 1 388 ? -8.086 43.906 17.156 1 83.19 388 PHE A O 1
ATOM 3240 N N . GLN A 1 389 ? -8.719 41.844 16.906 1 84.62 389 GLN A N 1
ATOM 3241 C CA . GLN A 1 389 ? -10.062 42.25 16.484 1 84.62 389 GLN A CA 1
ATOM 3242 C C . GLN A 1 389 ? -10.883 42.719 17.672 1 84.62 389 GLN A C 1
ATOM 3244 O O . GLN A 1 389 ? -11.758 43.594 17.516 1 84.62 389 GLN A O 1
ATOM 3249 N N . GLY A 1 390 ? -10.617 42.188 18.797 1 79.12 390 GLY A N 1
ATOM 3250 C CA . GLY A 1 390 ? -11.438 42.469 19.969 1 79.12 390 GLY A CA 1
ATOM 3251 C C . GLY A 1 390 ? -10.992 43.719 20.703 1 79.12 390 GLY A C 1
ATOM 3252 O O . GLY A 1 390 ? -11.688 44.219 21.594 1 79.12 390 GLY A O 1
ATOM 3253 N N . SER A 1 391 ? -9.898 44.281 20.312 1 82.5 391 SER A N 1
ATOM 3254 C CA . SER A 1 391 ? -9.438 45.5 20.938 1 82.5 391 SER A CA 1
ATOM 3255 C C . SER A 1 391 ? -10.383 46.688 20.656 1 82.5 391 SER A C 1
ATOM 3257 O O . SER A 1 391 ? -10.883 46.812 19.531 1 82.5 391 SER A O 1
ATOM 3259 N N . ASP A 1 392 ? -10.688 47.438 21.625 1 84 392 ASP A N 1
ATOM 3260 C CA . ASP A 1 392 ? -11.562 48.594 21.453 1 84 392 ASP A CA 1
ATOM 3261 C C . ASP A 1 392 ? -10.828 49.75 20.766 1 84 392 ASP A C 1
ATOM 3263 O O . ASP A 1 392 ? -11.461 50.656 20.203 1 84 392 ASP A O 1
ATOM 3267 N N . GLU A 1 393 ? -9.562 49.812 20.844 1 85.5 393 GLU A N 1
ATOM 3268 C CA . GLU A 1 393 ? -8.773 50.781 20.109 1 85.5 393 GLU A CA 1
ATOM 3269 C C . GLU A 1 393 ? -8.703 50.438 18.625 1 85.5 393 GLU A C 1
ATOM 3271 O O . GLU A 1 393 ? -8.695 49.25 18.266 1 85.5 393 GLU A O 1
ATOM 3276 N N . VAL A 1 394 ? -8.75 51.469 17.828 1 90.75 394 VAL A N 1
ATOM 3277 C CA . VAL A 1 394 ? -8.594 51.219 16.406 1 90.75 394 VAL A CA 1
ATOM 3278 C C . VAL A 1 394 ? -7.133 50.938 16.078 1 90.75 394 VAL A C 1
ATOM 3280 O O . VAL A 1 394 ? -6.246 51.719 16.438 1 90.75 394 VAL A O 1
ATOM 3283 N N . ILE A 1 395 ? -6.973 49.875 15.562 1 90.31 395 ILE A N 1
ATOM 3284 C CA . ILE A 1 395 ? -5.625 49.469 15.156 1 90.31 395 ILE A CA 1
ATOM 3285 C C . ILE A 1 395 ? -5.543 49.438 13.633 1 90.31 395 ILE A C 1
ATOM 3287 O O . ILE A 1 395 ? -6.285 48.688 12.992 1 90.31 395 ILE A O 1
ATOM 3291 N N . LEU A 1 396 ? -4.672 50.156 13.078 1 92.94 396 LEU A N 1
ATOM 3292 C CA . LEU A 1 396 ? -4.449 50.219 11.633 1 92.94 396 LEU A CA 1
ATOM 3293 C C . LEU A 1 396 ? -3.035 49.75 11.289 1 92.94 396 LEU A C 1
ATOM 3295 O O . LEU A 1 396 ? -2.076 50.125 11.977 1 92.94 396 LEU A O 1
ATOM 3299 N N . MET A 1 397 ? -3.012 48.906 10.398 1 92.31 397 MET A N 1
ATOM 3300 C CA . MET A 1 397 ? -1.731 48.5 9.828 1 92.31 397 MET A CA 1
ATOM 3301 C C . MET A 1 397 ? -1.515 49.156 8.461 1 92.31 397 MET A C 1
ATOM 3303 O O . MET A 1 397 ? -2.402 49.125 7.609 1 92.31 397 MET A O 1
ATOM 3307 N N . MET A 1 398 ? -0.348 49.781 8.312 1 92.81 398 MET A N 1
ATOM 3308 C CA . MET A 1 398 ? -0.052 50.5 7.07 1 92.81 398 MET A CA 1
ATOM 3309 C C . MET A 1 398 ? 1.298 50.062 6.508 1 92.81 398 MET A C 1
ATOM 3311 O O . MET A 1 398 ? 2.137 49.531 7.234 1 92.81 398 MET A O 1
ATOM 3315 N N . ASN A 1 399 ? 1.456 50.344 5.211 1 90.81 399 ASN A N 1
ATOM 3316 C CA . ASN A 1 399 ? 2.76 50.094 4.602 1 90.81 399 ASN A CA 1
ATOM 3317 C C . ASN A 1 399 ? 3.703 51.281 4.809 1 90.81 399 ASN A C 1
ATOM 3319 O O . ASN A 1 399 ? 3.367 52.219 5.516 1 90.81 399 ASN A O 1
ATOM 3323 N N . GLU A 1 400 ? 4.875 51.188 4.234 1 88.25 400 GLU A N 1
ATOM 3324 C CA . GLU A 1 400 ? 5.898 52.219 4.418 1 88.25 400 GLU A CA 1
ATOM 3325 C C . GLU A 1 400 ? 5.461 53.562 3.814 1 88.25 400 GLU A C 1
ATOM 3327 O O . GLU A 1 400 ? 5.938 54.594 4.227 1 88.25 400 GLU A O 1
ATOM 3332 N N . ASN A 1 401 ? 4.504 53.438 2.863 1 89.75 401 ASN A N 1
ATOM 3333 C CA . ASN A 1 401 ? 3.971 54.656 2.252 1 89.75 401 ASN A CA 1
ATOM 3334 C C . ASN A 1 401 ? 2.725 55.156 2.98 1 89.75 401 ASN A C 1
ATOM 3336 O O . ASN A 1 401 ? 2.031 56.062 2.496 1 89.75 401 ASN A O 1
ATOM 3340 N N . PHE A 1 402 ? 2.416 54.625 4.117 1 92.75 402 PHE A N 1
ATOM 3341 C CA . PHE A 1 402 ? 1.329 55 5.012 1 92.75 402 PHE A CA 1
ATOM 3342 C C . PHE A 1 402 ? -0.024 54.75 4.363 1 92.75 402 PHE A C 1
ATOM 3344 O O . PHE A 1 402 ? -0.975 55.5 4.566 1 92.75 402 PHE A O 1
ATOM 3351 N N . GLU A 1 403 ? -0.021 53.688 3.535 1 93.81 403 GLU A N 1
ATOM 3352 C CA . GLU A 1 403 ? -1.282 53.156 3.014 1 93.81 403 GLU A CA 1
ATOM 3353 C C . GLU A 1 403 ? -1.855 52.094 3.928 1 93.81 403 GLU A C 1
ATOM 3355 O O . GLU A 1 403 ? -1.129 51.188 4.383 1 93.81 403 GLU A O 1
ATOM 3360 N N . ILE A 1 404 ? -3.1 52.188 4.156 1 93.88 404 ILE A N 1
ATOM 3361 C CA . ILE A 1 404 ? -3.736 51.25 5.094 1 93.88 404 ILE A CA 1
ATOM 3362 C C . ILE A 1 404 ? -3.852 49.875 4.453 1 93.88 404 ILE A C 1
ATOM 3364 O O . ILE A 1 404 ? -4.379 49.75 3.348 1 93.88 404 ILE A O 1
ATOM 3368 N N . ILE A 1 405 ? -3.357 48.844 5.094 1 91.81 405 ILE A N 1
ATOM 3369 C CA . ILE A 1 405 ? -3.363 47.469 4.59 1 91.81 405 ILE A CA 1
ATOM 3370 C C . ILE A 1 405 ? -4.379 46.656 5.371 1 91.81 405 ILE A C 1
ATOM 3372 O O . ILE A 1 405 ? -5 45.75 4.816 1 91.81 405 ILE A O 1
ATOM 3376 N N . ASN A 1 406 ? -4.473 46.875 6.656 1 90.38 406 ASN A N 1
ATOM 3377 C CA . ASN A 1 406 ? -5.371 46.125 7.527 1 90.38 406 ASN A CA 1
ATOM 3378 C C . ASN A 1 406 ? -5.875 46.969 8.688 1 90.38 406 ASN A C 1
ATOM 3380 O O . ASN A 1 406 ? -5.289 48.031 8.992 1 90.38 406 ASN A O 1
ATOM 3384 N N . ALA A 1 407 ? -7 46.594 9.258 1 91.56 407 ALA A N 1
ATOM 3385 C CA . ALA A 1 407 ? -7.594 47.281 10.406 1 91.56 407 ALA A CA 1
ATOM 3386 C C . ALA A 1 407 ? -8.453 46.312 11.219 1 91.56 407 ALA A C 1
ATOM 3388 O O . ALA A 1 407 ? -8.891 45.281 10.711 1 91.56 407 ALA A O 1
ATOM 3389 N N . ASN A 1 408 ? -8.523 46.594 12.414 1 90.88 408 ASN A N 1
ATOM 3390 C CA . ASN A 1 408 ? -9.383 45.719 13.234 1 90.88 408 ASN A CA 1
ATOM 3391 C C . ASN A 1 408 ? -10.836 46.188 13.18 1 90.88 408 ASN A C 1
ATOM 3393 O O . ASN A 1 408 ? -11.172 47.125 12.469 1 90.88 408 ASN A O 1
ATOM 3397 N N . ARG A 1 409 ? -11.758 45.562 13.898 1 89 409 ARG A N 1
ATOM 3398 C CA . ARG A 1 409 ? -13.203 45.781 13.836 1 89 409 ARG A CA 1
ATOM 3399 C C . ARG A 1 409 ? -13.578 47.125 14.469 1 89 409 ARG A C 1
ATOM 3401 O O . ARG A 1 409 ? -14.609 47.688 14.133 1 89 409 ARG A O 1
ATOM 3408 N N . SER A 1 410 ? -12.758 47.625 15.344 1 89.62 410 SER A N 1
ATOM 3409 C CA . SER A 1 410 ? -13.055 48.844 16.062 1 89.62 410 SER A CA 1
ATOM 3410 C C . SER A 1 410 ? -13.078 50.062 15.125 1 89.62 410 SER A C 1
ATOM 3412 O O . SER A 1 410 ? -13.664 51.094 15.453 1 89.62 410 SER A O 1
ATOM 3414 N N . LEU A 1 411 ? -12.523 49.969 13.984 1 90.75 411 LEU A N 1
ATOM 3415 C CA . LEU A 1 411 ? -12.57 51.031 12.977 1 90.75 411 LEU A CA 1
ATOM 3416 C C . LEU A 1 411 ? -14.008 51.375 12.609 1 90.75 411 LEU A C 1
ATOM 3418 O O . LEU A 1 411 ? -14.375 52.531 12.547 1 90.75 411 LEU A O 1
ATOM 3422 N N . SER A 1 412 ? -14.727 50.344 12.406 1 90.62 412 SER A N 1
ATOM 3423 C CA . SER A 1 412 ? -16.125 50.531 12.055 1 90.62 412 SER A CA 1
ATOM 3424 C C . SER A 1 412 ? -16.922 51.094 13.242 1 90.62 412 SER A C 1
ATOM 3426 O O . SER A 1 412 ? -17.844 51.875 13.055 1 90.62 412 SER A O 1
ATOM 3428 N N . LYS A 1 413 ? -16.609 50.625 14.359 1 87.25 413 LYS A N 1
ATOM 3429 C CA . LYS A 1 413 ? -17.328 51.031 15.57 1 87.25 413 LYS A CA 1
ATOM 3430 C C . LYS A 1 413 ? -17.109 52.531 15.852 1 87.25 413 LYS A C 1
ATOM 3432 O O . LYS A 1 413 ? -18.047 53.25 16.172 1 87.25 413 LYS A O 1
ATOM 3437 N N . HIS A 1 414 ? -15.852 53.031 15.695 1 87.06 414 HIS A N 1
ATOM 3438 C CA . HIS A 1 414 ? -15.516 54.406 16.109 1 87.06 414 HIS A CA 1
ATOM 3439 C C . HIS A 1 414 ? -15.625 55.375 14.938 1 87.06 414 HIS A C 1
ATOM 3441 O O . HIS A 1 414 ? -15.992 56.531 15.133 1 87.06 414 HIS A O 1
ATOM 3447 N N . LEU A 1 415 ? -15.328 54.969 13.742 1 89.12 415 LEU A N 1
ATOM 3448 C CA . LEU A 1 415 ? -15.258 55.906 12.633 1 89.12 415 LEU A CA 1
ATOM 3449 C C . LEU A 1 415 ? -16.266 55.562 11.547 1 89.12 415 LEU A C 1
ATOM 3451 O O . LEU A 1 415 ? -16.469 56.312 10.594 1 89.12 415 LEU A O 1
ATOM 3455 N N . GLY A 1 416 ? -16.859 54.344 11.672 1 89.31 416 GLY A N 1
ATOM 3456 C CA . GLY A 1 416 ? -17.891 53.938 10.734 1 89.31 416 GLY A CA 1
ATOM 3457 C C . GLY A 1 416 ? -17.344 53.344 9.453 1 89.31 416 GLY A C 1
ATOM 3458 O O . GLY A 1 416 ? -18.109 52.875 8.609 1 89.31 416 GLY A O 1
ATOM 3459 N N . TYR A 1 417 ? -16.094 53.344 9.266 1 91.25 417 TYR A N 1
ATOM 3460 C CA . TYR A 1 417 ? -15.469 52.812 8.055 1 91.25 417 TYR A CA 1
ATOM 3461 C C . TYR A 1 417 ? -15.266 51.312 8.164 1 91.25 417 TYR A C 1
ATOM 3463 O O . TYR A 1 417 ? -15.031 50.781 9.25 1 91.25 417 TYR A O 1
ATOM 3471 N N . ARG A 1 418 ? -15.352 50.719 7.012 1 91.5 418 ARG A N 1
ATOM 3472 C CA . ARG A 1 418 ? -14.922 49.312 6.898 1 91.5 418 ARG A CA 1
ATOM 3473 C C . ARG A 1 418 ? -13.547 49.219 6.25 1 91.5 418 ARG A C 1
ATOM 3475 O O . ARG A 1 418 ? -13.102 50.156 5.586 1 91.5 418 ARG A O 1
ATOM 3482 N N . LEU A 1 419 ? -12.859 48.188 6.547 1 89.25 419 LEU A N 1
ATOM 3483 C CA . LEU A 1 419 ? -11.523 48 5.977 1 89.25 419 LEU A CA 1
ATOM 3484 C C . LEU A 1 419 ? -11.555 48.156 4.461 1 89.25 419 LEU A C 1
ATOM 3486 O O . LEU A 1 419 ? -10.648 48.781 3.885 1 89.25 419 LEU A O 1
ATOM 3490 N N . ASP A 1 420 ? -12.516 47.625 3.797 1 89.56 420 ASP A N 1
ATOM 3491 C CA . ASP A 1 420 ? -12.602 47.656 2.342 1 89.56 420 ASP A CA 1
ATOM 3492 C C . ASP A 1 420 ? -12.711 49.094 1.837 1 89.56 420 ASP A C 1
ATOM 3494 O O . ASP A 1 420 ? -12.258 49.406 0.732 1 89.56 420 ASP A O 1
ATOM 3498 N N . ASP A 1 421 ? -13.227 50 2.627 1 87.81 421 ASP A N 1
ATOM 3499 C CA . ASP A 1 421 ? -13.391 51.406 2.256 1 87.81 421 ASP A CA 1
ATOM 3500 C C . ASP A 1 421 ? -12.047 52.125 2.24 1 87.81 421 ASP A C 1
ATOM 3502 O O . ASP A 1 421 ? -11.859 53.094 1.491 1 87.81 421 ASP A O 1
ATOM 3506 N N . LEU A 1 422 ? -11.156 51.656 3.094 1 89.69 422 LEU A N 1
ATOM 3507 C CA . LEU A 1 422 ? -9.945 52.438 3.338 1 89.69 422 LEU A CA 1
ATOM 3508 C C . LEU A 1 422 ? -8.719 51.688 2.832 1 89.69 422 LEU A C 1
ATOM 3510 O O . LEU A 1 422 ? -7.609 52.219 2.834 1 89.69 422 LEU A O 1
ATOM 3514 N N . LYS A 1 423 ? -8.953 50.562 2.316 1 89.88 423 LYS A N 1
ATOM 3515 C CA . LYS A 1 423 ? -7.824 49.719 1.895 1 89.88 423 LYS A CA 1
ATOM 3516 C C . LYS A 1 423 ? -6.996 50.438 0.82 1 89.88 423 LYS A C 1
ATOM 3518 O O . LYS A 1 423 ? -7.547 50.938 -0.165 1 89.88 423 LYS A O 1
ATOM 3523 N N . PHE A 1 424 ? -5.684 50.656 1.004 1 87.94 424 PHE A N 1
ATOM 3524 C CA . PHE A 1 424 ? -4.672 51.219 0.115 1 87.94 424 PHE A CA 1
ATOM 3525 C C . PHE A 1 424 ? -4.832 52.75 -0.009 1 87.94 424 PHE A C 1
ATOM 3527 O O . PHE A 1 424 ? -4.273 53.344 -0.919 1 87.94 424 PHE A O 1
ATOM 3534 N N . LYS A 1 425 ? -5.66 53.281 0.863 1 91.62 425 LYS A N 1
ATOM 3535 C CA . LYS A 1 425 ? -5.719 54.75 0.956 1 91.62 425 LYS A CA 1
ATOM 3536 C C . LYS A 1 425 ? -4.723 55.281 1.982 1 91.62 425 LYS A C 1
ATOM 3538 O O . LYS A 1 425 ? -4.355 54.562 2.922 1 91.62 425 LYS A O 1
ATOM 3543 N N . LYS A 1 426 ? -4.297 56.469 1.727 1 92 426 LYS A N 1
ATOM 3544 C CA . LYS A 1 426 ? -3.367 57.094 2.668 1 92 426 LYS A CA 1
ATOM 3545 C C . LYS A 1 426 ? -4.094 57.562 3.928 1 92 426 LYS A C 1
ATOM 3547 O O . LYS A 1 426 ? -5.254 57.969 3.865 1 92 426 LYS A O 1
ATOM 3552 N N . ILE A 1 427 ? -3.473 57.469 5.043 1 91.31 427 ILE A N 1
ATOM 3553 C CA . ILE A 1 427 ? -4.051 57.844 6.328 1 91.31 427 ILE A CA 1
ATOM 3554 C C . ILE A 1 427 ? -4.5 59.281 6.297 1 91.31 427 ILE A C 1
ATOM 3556 O O . ILE A 1 427 ? -5.461 59.656 6.973 1 91.31 427 ILE A O 1
ATOM 3560 N N . THR A 1 428 ? -3.885 60.188 5.512 1 88.31 428 THR A N 1
ATOM 3561 C CA . THR A 1 428 ? -4.203 61.625 5.434 1 88.31 428 THR A CA 1
ATOM 3562 C C . THR A 1 428 ? -5.57 61.844 4.793 1 88.31 428 THR A C 1
ATOM 3564 O O . THR A 1 428 ? -6.168 62.906 4.938 1 88.31 428 THR A O 1
ATOM 3567 N N . GLU A 1 429 ? -6.062 60.812 4.203 1 88.06 429 GLU A N 1
ATOM 3568 C CA . GLU A 1 429 ? -7.344 60.938 3.51 1 88.06 429 GLU A CA 1
ATOM 3569 C C . GLU A 1 429 ? -8.508 60.781 4.484 1 88.06 429 GLU A C 1
ATOM 3571 O O . GLU A 1 429 ? -9.641 61.188 4.164 1 88.06 429 GLU A O 1
ATOM 3576 N N . ILE A 1 430 ? -8.266 60.312 5.629 1 88.31 430 ILE A N 1
ATOM 3577 C CA . ILE A 1 430 ? -9.367 60.125 6.562 1 88.31 430 ILE A CA 1
ATOM 3578 C C . ILE A 1 430 ? -9.344 61.188 7.633 1 88.31 430 ILE A C 1
ATOM 3580 O O . ILE A 1 430 ? -10.133 61.156 8.578 1 88.31 430 ILE A O 1
ATOM 3584 N N . LEU A 1 431 ? -8.531 62.156 7.539 1 87.19 431 LEU A N 1
ATOM 3585 C CA . LEU A 1 431 ? -8.469 63.281 8.469 1 87.19 431 LEU A CA 1
ATOM 3586 C C . LEU A 1 431 ? -9.602 64.25 8.211 1 87.19 431 LEU A C 1
ATOM 3588 O O . LEU A 1 431 ? -10.055 64.438 7.07 1 87.19 431 LEU A O 1
ATOM 3592 N N . TYR A 1 432 ? -10.07 64.812 9.305 1 80.31 432 TYR A N 1
ATOM 3593 C CA . TYR A 1 432 ? -11.125 65.812 9.156 1 80.31 432 TYR A CA 1
ATOM 3594 C C . TYR A 1 432 ? -10.578 67.062 8.578 1 80.31 432 TYR A C 1
ATOM 3596 O O . TYR A 1 432 ? -9.586 67.625 9.078 1 80.31 432 TYR A O 1
ATOM 3604 N N . THR A 1 433 ? -11.086 67.5 7.449 1 71.5 433 THR A N 1
ATOM 3605 C CA . THR A 1 433 ? -10.711 68.75 6.809 1 71.5 433 THR A CA 1
ATOM 3606 C C . THR A 1 433 ? -11.906 69.688 6.738 1 71.5 433 THR A C 1
ATOM 3608 O O . THR A 1 433 ? -13.023 69.312 6.469 1 71.5 433 THR A O 1
ATOM 3611 N N . GLY A 1 434 ? -11.914 70.812 7.613 1 55.47 434 GLY A N 1
ATOM 3612 C CA . GLY A 1 434 ? -13 71.812 7.5 1 55.47 434 GLY A CA 1
ATOM 3613 C C . GLY A 1 434 ? -13.32 72.188 6.062 1 55.47 434 GLY A C 1
ATOM 3614 O O . GLY A 1 434 ? -12.945 71.438 5.133 1 55.47 434 GLY A O 1
ATOM 3615 N N . ARG A 1 435 ? -14.07 73.188 5.625 1 49.41 435 ARG A N 1
ATOM 3616 C CA . ARG A 1 435 ? -14.562 73.625 4.324 1 49.41 435 ARG A CA 1
ATOM 3617 C C . ARG A 1 435 ? -13.43 73.688 3.301 1 49.41 435 ARG A C 1
ATOM 3619 O O . ARG A 1 435 ? -13.672 73.562 2.1 1 49.41 435 ARG A O 1
ATOM 3626 N N . ASP A 1 436 ? -12.086 74.125 3.529 1 44.12 436 ASP A N 1
ATOM 3627 C CA . ASP A 1 436 ? -11.086 74.25 2.479 1 44.12 436 ASP A CA 1
ATOM 3628 C C . ASP A 1 436 ? -9.984 73.188 2.639 1 44.12 436 ASP A C 1
ATOM 3630 O O . ASP A 1 436 ? -9.32 73.188 3.674 1 44.12 436 ASP A O 1
ATOM 3634 N N . GLN A 1 437 ? -9.93 72.188 1.922 1 46.47 437 GLN A N 1
ATOM 3635 C CA . GLN A 1 437 ? -9.156 70.938 1.886 1 46.47 437 GLN A CA 1
ATOM 3636 C C . GLN A 1 437 ? -7.66 71.25 2 1 46.47 437 GLN A C 1
ATOM 3638 O O . GLN A 1 437 ? -6.926 70.5 2.652 1 46.47 437 GLN A O 1
ATOM 3643 N N . LYS A 1 438 ? -7.129 71.875 0.989 1 43.38 438 LYS A N 1
ATOM 3644 C CA . LYS A 1 438 ? -5.703 72 0.701 1 43.38 438 LYS A CA 1
ATOM 3645 C C . LYS A 1 438 ? -4.945 72.562 1.911 1 43.38 438 LYS A C 1
ATOM 3647 O O . LYS A 1 438 ? -3.736 72.375 2.033 1 43.38 438 LYS A O 1
ATOM 3652 N N . SER A 1 439 ? -5.457 73.562 2.547 1 48.44 439 SER A N 1
ATOM 3653 C CA . SER A 1 439 ? -4.77 74.312 3.557 1 48.44 439 SER A CA 1
ATOM 3654 C C . SER A 1 439 ? -5.039 73.812 4.961 1 48.44 439 SER A C 1
ATOM 3656 O O . SER A 1 439 ? -4.836 74.5 5.949 1 48.44 439 SER A O 1
ATOM 3658 N N . ASP A 1 440 ? -5.516 72.438 5.098 1 60.66 440 ASP A N 1
ATOM 3659 C CA . ASP A 1 440 ? -6.043 72.062 6.41 1 60.66 440 ASP A CA 1
ATOM 3660 C C . ASP A 1 440 ? -4.914 71.75 7.375 1 60.66 440 ASP A C 1
ATOM 3662 O O . ASP A 1 440 ? -4.023 70.938 7.043 1 60.66 440 ASP A O 1
ATOM 3666 N N . TYR A 1 441 ? -4.625 72.625 8.234 1 60.53 441 TYR A N 1
ATOM 3667 C CA . TYR A 1 441 ? -3.604 72.562 9.266 1 60.53 441 TYR A CA 1
ATOM 3668 C C . TYR A 1 441 ? -3.533 71.125 9.859 1 60.53 441 TYR A C 1
ATOM 3670 O O . TYR A 1 441 ? -2.449 70.625 10.172 1 60.53 441 TYR A O 1
ATOM 3678 N N . ASN A 1 442 ? -4.621 70.5 9.852 1 73.5 442 ASN A N 1
ATOM 3679 C CA . ASN A 1 442 ? -4.633 69.125 10.406 1 73.5 442 ASN A CA 1
ATOM 3680 C C . ASN A 1 442 ? -3.828 68.188 9.547 1 73.5 442 ASN A C 1
ATOM 3682 O O . ASN A 1 442 ? -3.107 67.312 10.07 1 73.5 442 ASN A O 1
ATOM 3686 N N . VAL A 1 443 ? -3.953 68.312 8.281 1 78.75 443 VAL A N 1
ATOM 3687 C CA . VAL A 1 443 ? -3.227 67.5 7.352 1 78.75 443 VAL A CA 1
ATOM 3688 C C . VAL A 1 443 ? -1.73 67.75 7.441 1 78.75 443 VAL A C 1
ATOM 3690 O O . VAL A 1 443 ? -0.91 66.875 7.438 1 78.75 443 VAL A O 1
ATOM 3693 N N . MET A 1 444 ? -1.401 69 7.445 1 70.12 444 MET A N 1
ATOM 3694 C CA . MET A 1 444 ? -0.001 69.375 7.551 1 70.12 444 MET A CA 1
ATOM 3695 C C . MET A 1 444 ? 0.613 68.875 8.852 1 70.12 444 MET A C 1
ATOM 3697 O O . MET A 1 444 ? 1.767 68.438 8.867 1 70.12 444 MET A O 1
ATOM 3701 N N . PHE A 1 445 ? -0.134 68.938 9.906 1 75.62 445 PHE A N 1
ATOM 3702 C CA . PHE A 1 445 ? 0.332 68.5 11.219 1 75.62 445 PHE A CA 1
ATOM 3703 C C . PHE A 1 445 ? 0.626 67 11.211 1 75.62 445 PHE A C 1
ATOM 3705 O O . PHE A 1 445 ? 1.688 66.562 11.664 1 75.62 445 PHE A O 1
ATOM 3712 N N . VAL A 1 446 ? -0.284 66.312 10.664 1 83.56 446 VAL A N 1
ATOM 3713 C CA . VAL A 1 446 ? -0.123 64.875 10.656 1 83.56 446 VAL A CA 1
ATOM 3714 C C . VAL A 1 446 ? 1.029 64.5 9.734 1 83.56 446 VAL A C 1
ATOM 3716 O O . VAL A 1 446 ? 1.799 63.562 10.047 1 83.56 446 VAL A O 1
ATOM 3719 N N . ASN A 1 447 ? 1.141 65.062 8.609 1 81.88 447 ASN A N 1
ATOM 3720 C CA . ASN A 1 447 ? 2.26 64.812 7.715 1 81.88 447 ASN A CA 1
ATOM 3721 C C . ASN A 1 447 ? 3.6 65.062 8.391 1 81.88 447 ASN A C 1
ATOM 3723 O O . ASN A 1 447 ? 4.586 64.375 8.133 1 81.88 447 ASN A O 1
ATOM 3727 N N . ASP A 1 448 ? 3.646 66.125 9.117 1 76.06 448 ASP A N 1
ATOM 3728 C CA . ASP A 1 448 ? 4.852 66.438 9.875 1 76.06 448 ASP A CA 1
ATOM 3729 C C . ASP A 1 448 ? 5.195 65.312 10.852 1 76.06 448 ASP A C 1
ATOM 3731 O O . ASP A 1 448 ? 6.363 64.938 11.023 1 76.06 448 ASP A O 1
ATOM 3735 N N . LYS A 1 449 ? 4.223 64.812 11.562 1 82.88 449 LYS A N 1
ATOM 3736 C CA . LYS A 1 449 ? 4.434 63.688 12.508 1 82.88 449 LYS A CA 1
ATOM 3737 C C . LYS A 1 449 ? 4.875 62.438 11.797 1 82.88 449 LYS A C 1
ATOM 3739 O O . LYS A 1 449 ? 5.691 61.656 12.32 1 82.88 449 LYS A O 1
ATOM 3744 N N . LEU A 1 450 ? 4.289 62.25 10.633 1 88.31 450 LEU A N 1
ATOM 3745 C CA . LEU A 1 450 ? 4.695 61.094 9.844 1 88.31 450 LEU A CA 1
ATOM 3746 C C . LEU A 1 450 ? 6.156 61.219 9.414 1 88.31 450 LEU A C 1
ATOM 3748 O O . LEU A 1 450 ? 6.887 60.219 9.406 1 88.31 450 LEU A O 1
ATOM 3752 N N . THR A 1 451 ? 6.512 62.344 9.008 1 82.88 451 THR A N 1
ATOM 3753 C CA . THR A 1 451 ? 7.902 62.594 8.641 1 82.88 451 THR A CA 1
ATOM 3754 C C . THR A 1 451 ? 8.828 62.406 9.836 1 82.88 451 THR A C 1
ATOM 3756 O O . THR A 1 451 ? 9.938 61.875 9.695 1 82.88 451 THR A O 1
ATOM 3759 N N . ASP A 1 452 ? 8.383 62.812 10.992 1 83.06 452 ASP A N 1
ATOM 3760 C CA . ASP A 1 452 ? 9.148 62.594 12.219 1 83.06 452 ASP A CA 1
ATOM 3761 C C . ASP A 1 452 ? 9.383 61.125 12.461 1 83.06 452 ASP A C 1
ATOM 3763 O O . ASP A 1 452 ? 10.461 60.719 12.914 1 83.06 452 ASP A O 1
ATOM 3767 N N . LEU A 1 453 ? 8.375 60.406 12.281 1 89.44 453 LEU A N 1
ATOM 3768 C CA . LEU A 1 453 ? 8.516 58.969 12.445 1 89.44 453 LEU A CA 1
ATOM 3769 C C . LEU A 1 453 ? 9.562 58.406 11.492 1 89.44 453 LEU A C 1
ATOM 3771 O O . LEU A 1 453 ? 10.383 57.562 11.883 1 89.44 453 LEU A O 1
ATOM 3775 N N . LYS A 1 454 ? 9.492 58.812 10.266 1 88.69 454 LYS A N 1
ATOM 3776 C CA . LYS A 1 454 ? 10.445 58.344 9.266 1 88.69 454 LYS A CA 1
ATOM 3777 C C . LYS A 1 454 ? 11.875 58.75 9.648 1 88.69 454 LYS A C 1
ATOM 3779 O O . LYS A 1 454 ? 12.812 58 9.406 1 88.69 454 LYS A O 1
ATOM 3784 N N . MET A 1 455 ? 12.016 59.844 10.211 1 81.69 455 MET A N 1
ATOM 3785 C CA . MET A 1 455 ? 13.336 60.375 10.531 1 81.69 455 MET A CA 1
ATOM 3786 C C . MET A 1 455 ? 13.875 59.75 11.82 1 81.69 455 MET A C 1
ATOM 3788 O O . MET A 1 455 ? 15.055 59.406 11.898 1 81.69 455 MET A O 1
ATOM 3792 N N . THR A 1 456 ? 13.062 59.625 12.828 1 81.88 456 THR A N 1
ATOM 3793 C CA . THR A 1 456 ? 13.523 59.188 14.133 1 81.88 456 THR A CA 1
ATOM 3794 C C . THR A 1 456 ? 13.391 57.656 14.266 1 81.88 456 THR A C 1
ATOM 3796 O O . THR A 1 456 ? 14.18 57.031 14.953 1 81.88 456 THR A O 1
ATOM 3799 N N . GLY A 1 457 ? 12.383 57.125 13.68 1 82.19 457 GLY A N 1
ATOM 3800 C CA . GLY A 1 457 ? 12.102 55.688 13.805 1 82.19 457 GLY A CA 1
ATOM 3801 C C . GLY A 1 457 ? 11.438 55.344 15.117 1 82.19 457 GLY A C 1
ATOM 3802 O O . GLY A 1 457 ? 11.078 54.188 15.344 1 82.19 457 GLY A O 1
ATOM 3803 N N . SER A 1 458 ? 11.305 56.25 15.961 1 82.56 458 SER A N 1
ATOM 3804 C CA . SER A 1 458 ? 10.719 56.031 17.281 1 82.56 458 SER A CA 1
ATOM 3805 C C . SER A 1 458 ? 9.211 56.281 17.266 1 82.56 458 SER A C 1
ATOM 3807 O O . SER A 1 458 ? 8.711 57 16.406 1 82.56 458 SER A O 1
ATOM 3809 N N . ALA A 1 459 ? 8.547 55.688 18.203 1 86.81 459 ALA A N 1
ATOM 3810 C CA . ALA A 1 459 ? 7.102 55.844 18.297 1 86.81 459 ALA A CA 1
ATOM 3811 C C . ALA A 1 459 ? 6.738 57.312 18.594 1 86.81 459 ALA A C 1
ATOM 3813 O O . ALA A 1 459 ? 7.422 58 19.359 1 86.81 459 ALA A O 1
ATOM 3814 N N . ILE A 1 460 ? 5.672 57.75 17.953 1 82.81 460 ILE A N 1
ATOM 3815 C CA . ILE A 1 460 ? 5.219 59.156 18.094 1 82.81 460 ILE A CA 1
ATOM 3816 C C . ILE A 1 460 ? 3.754 59.156 18.531 1 82.81 460 ILE A C 1
ATOM 3818 O O . ILE A 1 460 ? 2.943 58.375 18.047 1 82.81 460 ILE A O 1
ATOM 3822 N N . ASN A 1 461 ? 3.453 60 19.531 1 83 461 ASN A N 1
ATOM 3823 C CA . ASN A 1 461 ? 2.082 60.188 19.984 1 83 461 ASN A CA 1
ATOM 3824 C C . ASN A 1 461 ? 1.583 61.594 19.656 1 83 461 ASN A C 1
ATOM 3826 O O . ASN A 1 461 ? 2.326 62.562 19.781 1 83 461 ASN A O 1
ATOM 3830 N N . PHE A 1 462 ? 0.382 61.688 19.156 1 78.94 462 PHE A N 1
ATOM 3831 C CA . PHE A 1 462 ? -0.201 63 18.859 1 78.94 462 PHE A CA 1
ATOM 3832 C C . PHE A 1 462 ? -1.723 62.906 18.828 1 78.94 462 PHE A C 1
ATOM 3834 O O . PHE A 1 462 ? -2.289 61.812 18.781 1 78.94 462 PHE A O 1
ATOM 3841 N N . LYS A 1 463 ? -2.369 64.062 18.953 1 78.56 463 LYS A N 1
ATOM 3842 C CA . LYS A 1 463 ? -3.822 64.125 18.859 1 78.56 463 LYS A CA 1
ATOM 3843 C C . LYS A 1 463 ? -4.242 64.75 17.516 1 78.56 463 LYS A C 1
ATOM 3845 O O . LYS A 1 463 ? -3.6 65.625 17 1 78.56 463 LYS A O 1
ATOM 3850 N N . THR A 1 464 ? -5.199 64.125 17 1 80.12 464 THR A N 1
ATOM 3851 C CA . THR A 1 464 ? -5.688 64.625 15.719 1 80.12 464 THR A CA 1
ATOM 3852 C C . THR A 1 464 ? -7.195 64.438 15.594 1 80.12 464 THR A C 1
ATOM 3854 O O . THR A 1 464 ? -7.812 63.781 16.453 1 80.12 464 THR A O 1
ATOM 3857 N N . GLU A 1 465 ? -7.77 65.062 14.586 1 79.56 465 GLU A N 1
ATOM 3858 C CA . GLU A 1 465 ? -9.195 64.938 14.297 1 79.56 465 GLU A CA 1
ATOM 3859 C C . GLU A 1 465 ? -9.43 64.125 13.023 1 79.56 465 GLU A C 1
ATOM 3861 O O . GLU A 1 465 ? -8.852 64.438 11.977 1 79.56 465 GLU A O 1
ATOM 3866 N N . LEU A 1 466 ? -10.227 63.156 13.18 1 87.5 466 LEU A N 1
ATOM 3867 C CA . LEU A 1 466 ? -10.516 62.281 12.047 1 87.5 466 LEU A CA 1
ATOM 3868 C C . LEU A 1 466 ? -11.945 62.469 11.562 1 87.5 466 LEU A C 1
ATOM 3870 O O . LEU A 1 466 ? -12.805 62.969 12.305 1 87.5 466 LEU A O 1
ATOM 3874 N N . SER A 1 467 ? -12.102 62.094 10.289 1 87 467 SER A N 1
ATOM 3875 C CA . SER A 1 467 ? -13.43 62.156 9.688 1 87 467 SER A CA 1
ATOM 3876 C C . SER A 1 467 ? -14.219 60.875 9.969 1 87 467 SER A C 1
ATOM 3878 O O . SER A 1 467 ? -13.641 59.812 10.062 1 87 467 SER A O 1
ATOM 3880 N N . GLN A 1 468 ? -15.477 61.094 10.234 1 85.94 468 GLN A N 1
ATOM 3881 C CA . GLN A 1 468 ? -16.391 59.969 10.391 1 85.94 468 GLN A CA 1
ATOM 3882 C C . GLN A 1 468 ? -17.234 59.75 9.133 1 85.94 468 GLN A C 1
ATOM 3884 O O . GLN A 1 468 ? -17.641 60.719 8.492 1 85.94 468 GLN A O 1
ATOM 3889 N N . LYS A 1 469 ? -17.406 58.656 8.75 1 84.69 469 LYS A N 1
ATOM 3890 C CA . LYS A 1 469 ? -18.047 58.344 7.477 1 84.69 469 LYS A CA 1
ATOM 3891 C C . LYS A 1 469 ? -19.484 58.875 7.457 1 84.69 469 LYS A C 1
ATOM 3893 O O . LYS A 1 469 ? -19.922 59.469 6.469 1 84.69 469 LYS A O 1
ATOM 3898 N N . TYR A 1 470 ? -20.266 58.625 8.492 1 76.94 470 TYR A N 1
ATOM 3899 C CA . TYR A 1 470 ? -21.703 58.906 8.461 1 76.94 470 TYR A CA 1
ATOM 3900 C C . TYR A 1 470 ? -22 60.188 9.219 1 76.94 470 TYR A C 1
ATOM 3902 O O . TYR A 1 470 ? -23.094 60.75 9.102 1 76.94 470 TYR A O 1
ATOM 3910 N N . VAL A 1 471 ? -21.078 60.625 10.117 1 73.44 471 VAL A N 1
ATOM 3911 C CA . VAL A 1 471 ? -21.266 61.844 10.914 1 73.44 471 VAL A CA 1
ATOM 3912 C C . VAL A 1 471 ? -20.312 62.938 10.43 1 73.44 471 VAL A C 1
ATOM 3914 O O . VAL A 1 471 ? -19.125 62.688 10.227 1 73.44 471 VAL A O 1
ATOM 3917 N N . LYS A 1 472 ? -20.766 64.062 10.008 1 67.44 472 LYS A N 1
ATOM 3918 C CA . LYS A 1 472 ? -19.953 65.125 9.469 1 67.44 472 LYS A CA 1
ATOM 3919 C C . LYS A 1 472 ? -19.297 65.938 10.586 1 67.44 472 LYS A C 1
ATOM 3921 O O . LYS A 1 472 ? -19 67.125 10.43 1 67.44 472 LYS A O 1
ATOM 3926 N N . GLU A 1 473 ? -19.062 65.312 11.734 1 71.81 473 GLU A N 1
ATOM 3927 C CA . GLU A 1 473 ? -18.375 66 12.844 1 71.81 473 GLU A CA 1
ATOM 3928 C C . GLU A 1 473 ? -17 65.375 13.078 1 71.81 473 GLU A C 1
ATOM 3930 O O . GLU A 1 473 ? -16.812 64.188 12.883 1 71.81 473 GLU A O 1
ATOM 3935 N N . PRO A 1 474 ? -16.047 66.25 13.344 1 76.81 474 PRO A N 1
ATOM 3936 C CA . PRO A 1 474 ? -14.727 65.688 13.641 1 76.81 474 PRO A CA 1
ATOM 3937 C C . PRO A 1 474 ? -14.695 64.938 14.945 1 76.81 474 PRO A C 1
ATOM 3939 O O . PRO A 1 474 ? -15.398 65.25 15.898 1 76.81 474 PRO A O 1
ATOM 3942 N N . LYS A 1 475 ? -13.984 63.844 14.875 1 81.06 475 LYS A N 1
ATOM 3943 C CA . LYS A 1 475 ? -13.758 63.062 16.094 1 81.06 475 LYS A CA 1
ATOM 3944 C C . LYS A 1 475 ? -12.305 63.156 16.547 1 81.06 475 LYS A C 1
ATOM 3946 O O . LYS A 1 475 ? -11.398 62.75 15.828 1 81.06 475 LYS A O 1
ATOM 3951 N N . GLU A 1 476 ? -12.141 63.719 17.688 1 77.62 476 GLU A N 1
ATOM 3952 C CA . GLU A 1 476 ? -10.797 63.844 18.234 1 77.62 476 GLU A CA 1
ATOM 3953 C C . GLU A 1 476 ? -10.32 62.5 18.812 1 77.62 476 GLU A C 1
ATOM 3955 O O . GLU A 1 476 ? -11.023 61.875 19.609 1 77.62 476 GLU A O 1
ATOM 3960 N N . MET A 1 477 ? -9.133 62.094 18.344 1 83.88 477 MET A N 1
ATOM 3961 C CA . MET A 1 477 ? -8.562 60.812 18.828 1 83.88 477 MET A CA 1
ATOM 3962 C C . MET A 1 477 ? -7.07 60.969 19.109 1 83.88 477 MET A C 1
ATOM 3964 O O . MET A 1 477 ? -6.406 61.844 18.5 1 83.88 477 MET A O 1
ATOM 3968 N N . VAL A 1 478 ? -6.605 60.188 20.062 1 82.31 478 VAL A N 1
ATOM 3969 C CA . VAL A 1 478 ? -5.176 60.094 20.344 1 82.31 478 VAL A CA 1
ATOM 3970 C C . VAL A 1 478 ? -4.543 59.031 19.469 1 82.31 478 VAL A C 1
ATOM 3972 O O . VAL A 1 478 ? -5.008 57.875 19.438 1 82.31 478 VAL A O 1
ATOM 3975 N N . CYS A 1 479 ? -3.551 59.438 18.734 1 88.38 479 CYS A N 1
ATOM 3976 C CA . CYS A 1 479 ? -2.908 58.562 17.781 1 88.38 479 CYS A CA 1
ATOM 3977 C C . CYS A 1 479 ? -1.496 58.188 18.234 1 88.38 479 CYS A C 1
ATOM 3979 O O . CYS A 1 479 ? -0.767 59.062 18.734 1 88.38 479 CYS A O 1
ATOM 3981 N N . ARG A 1 480 ? -1.205 56.938 18.094 1 88.44 480 ARG A N 1
ATOM 3982 C CA . ARG A 1 480 ? 0.155 56.438 18.281 1 88.44 480 ARG A CA 1
ATOM 3983 C C . ARG A 1 480 ? 0.639 55.688 17.031 1 88.44 480 ARG A C 1
ATOM 3985 O O . ARG A 1 480 ? -0.022 54.781 16.562 1 88.44 480 ARG A O 1
ATOM 3992 N N . ILE A 1 481 ? 1.773 56.125 16.531 1 91.56 481 ILE A N 1
ATOM 3993 C CA . ILE A 1 481 ? 2.303 55.5 15.328 1 91.56 481 ILE A CA 1
ATOM 3994 C C . ILE A 1 481 ? 3.697 54.938 15.602 1 91.56 481 ILE A C 1
ATOM 3996 O O . ILE A 1 481 ? 4.484 55.562 16.328 1 91.56 481 ILE A O 1
ATOM 4000 N N . GLN A 1 482 ? 3.949 53.719 15.047 1 91.5 482 GLN A N 1
ATOM 4001 C CA . GLN A 1 482 ? 5.242 53.062 15.227 1 91.5 482 GLN A CA 1
ATOM 4002 C C . GLN A 1 482 ? 5.527 52.094 14.086 1 91.5 482 GLN A C 1
ATOM 4004 O O . GLN A 1 482 ? 4.613 51.688 13.367 1 91.5 482 GLN A O 1
ATOM 4009 N N . TYR A 1 483 ? 6.801 51.812 13.961 1 90.81 483 TYR A N 1
ATOM 4010 C CA . TYR A 1 483 ? 7.18 50.75 13.008 1 90.81 483 TYR A CA 1
ATOM 4011 C C . TYR A 1 483 ? 7.113 49.375 13.656 1 90.81 483 TYR A C 1
ATOM 4013 O O . TYR A 1 483 ? 7.379 49.219 14.852 1 90.81 483 TYR A O 1
ATOM 4021 N N . ILE A 1 484 ? 6.719 48.469 12.93 1 87.69 484 ILE A N 1
ATOM 4022 C CA . ILE A 1 484 ? 6.75 47.062 13.32 1 87.69 484 ILE A CA 1
ATOM 4023 C C . ILE A 1 484 ? 7.516 46.25 12.273 1 87.69 484 ILE A C 1
ATOM 4025 O O . ILE A 1 484 ? 7.191 46.281 11.086 1 87.69 484 ILE A O 1
ATOM 4029 N N . ASP A 1 485 ? 8.43 45.438 12.781 1 84.38 485 ASP A N 1
ATOM 4030 C CA . ASP A 1 485 ? 9.273 44.656 11.883 1 84.38 485 ASP A CA 1
ATOM 4031 C C . ASP A 1 485 ? 8.773 43.219 11.781 1 84.38 485 ASP A C 1
ATOM 4033 O O . ASP A 1 485 ? 8.578 42.531 12.797 1 84.38 485 ASP A O 1
ATOM 4037 N N . PHE A 1 486 ? 8.5 42.906 10.578 1 80.12 486 PHE A N 1
ATOM 4038 C CA . PHE A 1 486 ? 8.219 41.5 10.258 1 80.12 486 PHE A CA 1
ATOM 4039 C C . PHE A 1 486 ? 9.438 40.844 9.617 1 80.12 486 PHE A C 1
ATOM 4041 O O . PHE A 1 486 ? 10.484 41.5 9.461 1 80.12 486 PHE A O 1
ATOM 4048 N N . ASP A 1 487 ? 9.531 39.562 9.414 1 74.38 487 ASP A N 1
ATOM 4049 C CA . ASP A 1 487 ? 10.672 38.844 8.867 1 74.38 487 ASP A CA 1
ATOM 4050 C C . ASP A 1 487 ? 11.141 39.469 7.551 1 74.38 487 ASP A C 1
ATOM 4052 O O . ASP A 1 487 ? 12.344 39.625 7.336 1 74.38 487 ASP A O 1
ATOM 4056 N N . GLU A 1 488 ? 10.203 39.875 6.586 1 73.94 488 GLU A N 1
ATOM 4057 C CA . GLU A 1 488 ? 10.641 40.375 5.281 1 73.94 488 GLU A CA 1
ATOM 4058 C C . GLU A 1 488 ? 10.109 41.781 5.02 1 73.94 488 GLU A C 1
ATOM 4060 O O . GLU A 1 488 ? 10.469 42.406 4.023 1 73.94 488 GLU A O 1
ATOM 4065 N N . THR A 1 489 ? 9.305 42.312 5.84 1 79 489 THR A N 1
ATOM 4066 C CA . THR A 1 489 ? 8.695 43.594 5.551 1 79 489 THR A CA 1
ATOM 4067 C C . THR A 1 489 ? 8.57 44.438 6.824 1 79 489 THR A C 1
ATOM 4069 O O . THR A 1 489 ? 8.586 43.875 7.93 1 79 489 THR A O 1
ATOM 4072 N N . ARG A 1 490 ? 8.742 45.688 6.648 1 88.56 490 ARG A N 1
ATOM 4073 C CA . ARG A 1 490 ? 8.469 46.625 7.727 1 88.56 490 ARG A CA 1
ATOM 4074 C C . ARG A 1 490 ? 7.145 47.375 7.496 1 88.56 490 ARG A C 1
ATOM 4076 O O . ARG A 1 490 ? 6.84 47.781 6.375 1 88.56 490 ARG A O 1
ATOM 4083 N N . GLU A 1 491 ? 6.328 47.344 8.5 1 90.69 491 GLU A N 1
ATOM 4084 C CA . GLU A 1 491 ? 5.031 48 8.414 1 90.69 491 GLU A CA 1
ATOM 4085 C C . GLU A 1 491 ? 4.863 49.031 9.531 1 90.69 491 GLU A C 1
ATOM 4087 O O . GLU A 1 491 ? 5.75 49.188 10.375 1 90.69 491 GLU A O 1
ATOM 4092 N N . VAL A 1 492 ? 3.842 49.844 9.375 1 92.25 492 VAL A N 1
ATOM 4093 C CA . VAL A 1 492 ? 3.561 50.875 10.359 1 92.25 492 VAL A CA 1
ATOM 4094 C C . VAL A 1 492 ? 2.277 50.531 11.117 1 92.25 492 VAL A C 1
ATOM 4096 O O . VAL A 1 492 ? 1.266 50.188 10.508 1 92.25 492 VAL A O 1
ATOM 4099 N N . LEU A 1 493 ? 2.389 50.531 12.367 1 91.94 493 LEU A N 1
ATOM 4100 C CA . LEU A 1 493 ? 1.242 50.312 13.242 1 91.94 493 LEU A CA 1
ATOM 4101 C C . LEU A 1 493 ? 0.723 51.625 13.789 1 91.94 493 LEU A C 1
ATOM 4103 O O . LEU A 1 493 ? 1.498 52.438 14.297 1 91.94 493 LEU A O 1
ATOM 4107 N N . MET A 1 494 ? -0.51 51.906 13.602 1 91.44 494 MET A N 1
ATOM 4108 C CA . MET A 1 494 ? -1.157 53.094 14.172 1 91.44 494 MET A CA 1
ATOM 4109 C C . MET A 1 494 ? -2.307 52.688 15.094 1 91.44 494 MET A C 1
ATOM 4111 O O . MET A 1 494 ? -3.146 51.875 14.719 1 91.44 494 MET A O 1
ATOM 4115 N N . THR A 1 495 ? -2.311 53.125 16.297 1 90.38 495 THR A N 1
ATOM 4116 C CA . THR A 1 495 ? -3.408 52.906 17.234 1 90.38 495 THR A CA 1
ATOM 4117 C C . THR A 1 495 ? -4.145 54.219 17.516 1 90.38 495 THR A C 1
ATOM 4119 O O . THR A 1 495 ? -3.518 55.25 17.672 1 90.38 495 THR A O 1
ATOM 4122 N N . LEU A 1 496 ? -5.441 54.188 17.422 1 88.75 496 LEU A N 1
ATOM 4123 C CA . LEU A 1 496 ? -6.301 55.312 17.688 1 88.75 496 LEU A CA 1
ATOM 4124 C C . LEU A 1 496 ? -7.191 55.062 18.891 1 88.75 496 LEU A C 1
ATOM 4126 O O . LEU A 1 496 ? -7.902 54.062 18.953 1 88.75 496 LEU A O 1
ATOM 4130 N N . SER A 1 497 ? -7.109 55.875 19.875 1 84.25 497 SER A N 1
ATOM 4131 C CA . SER A 1 497 ? -7.938 55.781 21.062 1 84.25 497 SER A CA 1
ATOM 4132 C C . SER A 1 497 ? -8.758 57.031 21.281 1 84.25 497 SER A C 1
ATOM 4134 O O . SER A 1 497 ? -8.258 58.156 21.078 1 84.25 497 SER A O 1
ATOM 4136 N N . PRO A 1 498 ? -10.07 56.938 21.609 1 76 498 PRO A N 1
ATOM 4137 C CA . PRO A 1 498 ? -10.867 58.125 21.906 1 76 498 PRO A CA 1
ATOM 4138 C C . PRO A 1 498 ? -10.398 58.844 23.172 1 76 498 PRO A C 1
ATOM 4140 O O . PRO A 1 498 ? -9.906 58.188 24.094 1 76 498 PRO A O 1
ATOM 4143 N N . GLU A 1 499 ? -10.344 60.188 23.062 1 62.25 499 GLU A N 1
ATOM 4144 C CA . GLU A 1 499 ? -9.961 60.969 24.234 1 62.25 499 GLU A CA 1
ATOM 4145 C C . GLU A 1 499 ? -11.031 60.906 25.312 1 62.25 499 GLU A C 1
ATOM 4147 O O . GLU A 1 499 ? -12.227 61.062 25.031 1 62.25 499 GLU A O 1
ATOM 4152 N N . TYR A 1 500 ? -10.836 60.281 26.344 1 54.31 500 TYR A N 1
ATOM 4153 C CA . TYR A 1 500 ? -11.828 60.188 27.422 1 54.31 500 TYR A CA 1
ATOM 4154 C C . TYR A 1 500 ? -11.852 61.5 28.234 1 54.31 500 TYR A C 1
ATOM 4156 O O . TYR A 1 500 ? -10.812 62.125 28.422 1 54.31 500 TYR A O 1
ATOM 4164 N N . GLU A 1 501 ? -13.07 62.156 28.219 1 54 501 GLU A N 1
ATOM 4165 C CA . GLU A 1 501 ? -13.391 63.375 28.938 1 54 501 GLU A CA 1
ATOM 4166 C C . GLU A 1 501 ? -12.758 63.406 30.328 1 54 501 GLU A C 1
ATOM 4168 O O . GLU A 1 501 ? -12.945 62.469 31.109 1 54 501 GLU A O 1
ATOM 4173 N N . ASP A 1 502 ? -11.656 64.125 30.406 1 57.72 502 ASP A N 1
ATOM 4174 C CA . ASP A 1 502 ? -11.039 64.438 31.688 1 57.72 502 ASP A CA 1
ATOM 4175 C C . ASP A 1 502 ? -12.078 64.938 32.719 1 57.72 502 ASP A C 1
ATOM 4177 O O . ASP A 1 502 ? -12.719 65.938 32.5 1 57.72 502 ASP A O 1
ATOM 4181 N N . THR A 1 503 ? -12.766 64 33.438 1 61.22 503 THR A N 1
ATOM 4182 C CA . THR A 1 503 ? -13.656 64.375 34.531 1 61.22 503 THR A CA 1
ATOM 4183 C C . THR A 1 503 ? -13.156 65.562 35.281 1 61.22 503 THR A C 1
ATOM 4185 O O . THR A 1 503 ? -13.922 66.25 35.969 1 61.22 503 THR A O 1
ATOM 4188 N N . ILE A 1 504 ? -11.984 66 34.938 1 71.31 504 ILE A N 1
ATOM 4189 C CA . ILE A 1 504 ? -11.398 67.062 35.719 1 71.31 504 ILE A CA 1
ATOM 4190 C C . ILE A 1 504 ? -11.969 68.375 35.25 1 71.31 504 ILE A C 1
ATOM 4192 O O . ILE A 1 504 ? -12.086 69.375 36.031 1 71.31 504 ILE A O 1
ATOM 4196 N N . ILE A 1 505 ? -12.422 68.375 34.031 1 69.62 505 ILE A N 1
ATOM 4197 C CA . ILE A 1 505 ? -12.922 69.625 33.438 1 69.62 505 ILE A CA 1
ATOM 4198 C C . ILE A 1 505 ? -14.156 70.125 34.188 1 69.62 505 ILE A C 1
ATOM 4200 O O . ILE A 1 505 ? -14.359 71.312 34.344 1 69.62 505 ILE A O 1
ATOM 4204 N N . GLN A 1 506 ? -14.82 69.188 34.719 1 75.12 506 GLN A N 1
ATOM 4205 C CA . GLN A 1 506 ? -16.062 69.5 35.438 1 75.12 506 GLN A CA 1
ATOM 4206 C C . GLN A 1 506 ? -15.766 70.125 36.781 1 75.12 506 GLN A C 1
ATOM 4208 O O . GLN A 1 506 ? -16.609 70.812 37.344 1 75.12 506 GLN A O 1
ATOM 4213 N N . LEU A 1 507 ? -14.602 70 37.281 1 81.88 507 LEU A N 1
ATOM 4214 C CA . LEU A 1 507 ? -14.266 70.438 38.625 1 81.88 507 LEU A CA 1
ATOM 4215 C C . LEU A 1 507 ? -13.664 71.812 38.594 1 81.88 507 LEU A C 1
ATOM 4217 O O . LEU A 1 507 ? -13.547 72.5 39.625 1 81.88 507 LEU A O 1
ATOM 4221 N N . ILE A 1 508 ? -13.422 72.312 37.406 1 85.06 508 ILE A N 1
ATOM 4222 C CA . ILE A 1 508 ? -12.727 73.625 37.281 1 85.06 508 ILE A CA 1
ATOM 4223 C C . ILE A 1 508 ? -13.742 74.75 37.219 1 85.06 508 ILE A C 1
ATOM 4225 O O . ILE A 1 508 ? -14.625 74.75 36.375 1 85.06 508 ILE A O 1
ATOM 4229 N N . ASP A 1 509 ? -13.625 75.688 38.188 1 86.81 509 ASP A N 1
ATOM 4230 C CA . ASP A 1 509 ? -14.516 76.812 38.219 1 86.81 509 ASP A CA 1
ATOM 4231 C C . ASP A 1 509 ? -13.938 78 37.438 1 86.81 509 ASP A C 1
ATOM 4233 O O . ASP A 1 509 ? -14.672 78.688 36.75 1 86.81 509 ASP A O 1
ATOM 4237 N N . SER A 1 510 ? -12.734 78.312 37.594 1 90.38 510 SER A N 1
ATOM 4238 C CA . SER A 1 510 ? -12.047 79.375 36.844 1 90.38 510 SER A CA 1
ATOM 4239 C C . SER A 1 510 ? -10.586 79 36.625 1 90.38 510 SER A C 1
ATOM 4241 O O . SER A 1 510 ? -9.984 78.25 37.375 1 90.38 510 SER A O 1
ATOM 4243 N N . GLU A 1 511 ? -10.031 79.562 35.531 1 91.25 511 GLU A N 1
ATOM 4244 C CA . GLU A 1 511 ? -8.656 79.25 35.156 1 91.25 511 GLU A CA 1
ATOM 4245 C C . GLU A 1 511 ? -8.023 80.438 34.438 1 91.25 511 GLU A C 1
ATOM 4247 O O . GLU A 1 511 ? -8.68 81.125 33.625 1 91.25 511 GLU A O 1
ATOM 4252 N N . LYS A 1 512 ? -6.832 80.875 34.875 1 92.25 512 LYS A N 1
ATOM 4253 C CA . LYS A 1 512 ? -6.016 81.812 34.188 1 92.25 512 LYS A CA 1
ATOM 4254 C C . LYS A 1 512 ? -4.633 81.312 33.844 1 92.25 512 LYS A C 1
ATOM 4256 O O . LYS A 1 512 ? -3.959 80.75 34.719 1 92.25 512 LYS A O 1
ATOM 4261 N N . ILE A 1 513 ? -4.293 81.375 32.562 1 92.44 513 ILE A N 1
ATOM 4262 C CA . ILE A 1 513 ? -3.002 80.875 32.156 1 92.44 513 ILE A CA 1
ATOM 4263 C C . ILE A 1 513 ? -2.266 81.938 31.312 1 92.44 513 ILE A C 1
ATOM 4265 O O . ILE A 1 513 ? -2.883 82.625 30.531 1 92.44 513 ILE A O 1
ATOM 4269 N N . GLU A 1 514 ? -1.006 82.125 31.562 1 92.62 514 GLU A N 1
ATOM 4270 C CA . GLU A 1 514 ? -0.12 82.875 30.719 1 92.62 514 GLU A CA 1
ATOM 4271 C C . GLU A 1 514 ? 0.938 82 30.047 1 92.62 514 GLU A C 1
ATOM 4273 O O . GLU A 1 514 ? 1.67 81.312 30.734 1 92.62 514 GLU A O 1
ATOM 4278 N N . LEU A 1 515 ? 1 82.125 28.75 1 92.69 515 LEU A N 1
ATOM 4279 C CA . LEU A 1 515 ? 1.918 81.25 27.969 1 92.69 515 LEU A CA 1
ATOM 4280 C C . LEU A 1 515 ? 2.793 82.125 27.062 1 92.69 515 LEU A C 1
ATOM 4282 O O . LEU A 1 515 ? 2.381 83.25 26.641 1 92.69 515 LEU A O 1
ATOM 4286 N N . SER A 1 516 ? 3.99 81.688 26.844 1 91.94 516 SER A N 1
ATOM 4287 C CA . SER A 1 516 ? 4.898 82.25 25.859 1 91.94 516 SER A CA 1
ATOM 4288 C C . SER A 1 516 ? 5.434 81.125 24.922 1 91.94 516 SER A C 1
ATOM 4290 O O . SER A 1 516 ? 5.926 80.125 25.359 1 91.94 516 SER A O 1
ATOM 4292 N N . MET A 1 517 ? 5.285 81.375 23.703 1 88.75 517 MET A N 1
ATOM 4293 C CA . MET A 1 517 ? 5.738 80.375 22.766 1 88.75 517 MET A CA 1
ATOM 4294 C C . MET A 1 517 ? 6.656 80.938 21.703 1 88.75 517 MET A C 1
ATOM 4296 O O . MET A 1 517 ? 6.551 82.125 21.375 1 88.75 517 MET A O 1
ATOM 4300 N N . ASN A 1 518 ? 7.527 80.062 21.203 1 87.25 518 ASN A N 1
ATOM 4301 C CA . ASN A 1 518 ? 8.383 80.5 20.094 1 87.25 518 ASN A CA 1
ATOM 4302 C C . ASN A 1 518 ? 7.629 80.438 18.766 1 87.25 518 ASN A C 1
ATOM 4304 O O . ASN A 1 518 ? 6.398 80.375 18.75 1 87.25 518 ASN A O 1
ATOM 4308 N N . ASN A 1 519 ? 8.344 80.562 17.672 1 85.19 519 ASN A N 1
ATOM 4309 C CA . ASN A 1 519 ? 7.719 80.75 16.375 1 85.19 519 ASN A CA 1
ATOM 4310 C C . ASN A 1 519 ? 7.488 79.375 15.688 1 85.19 519 ASN A C 1
ATOM 4312 O O . ASN A 1 519 ? 7.301 79.312 14.469 1 85.19 519 ASN A O 1
ATOM 4316 N N . TYR A 1 520 ? 7.453 78.312 16.422 1 78.81 520 TYR A N 1
ATOM 4317 C CA . TYR A 1 520 ? 7.129 77 15.859 1 78.81 520 TYR A CA 1
ATOM 4318 C C . TYR A 1 520 ? 5.621 76.812 15.734 1 78.81 520 TYR A C 1
ATOM 4320 O O . TYR A 1 520 ? 4.898 76.875 16.734 1 78.81 520 TYR A O 1
ATOM 4328 N N . LEU A 1 521 ? 5.121 76.625 14.594 1 76.25 521 LEU A N 1
ATOM 4329 C CA . LEU A 1 521 ? 3.689 76.625 14.312 1 76.25 521 LEU A CA 1
ATOM 4330 C C . LEU A 1 521 ? 3.006 75.438 15.047 1 76.25 521 LEU A C 1
ATOM 4332 O O . LEU A 1 521 ? 1.814 75.562 15.352 1 76.25 521 LEU A O 1
ATOM 4336 N N . ARG A 1 522 ? 3.73 74.375 15.359 1 72.31 522 ARG A N 1
ATOM 4337 C CA . ARG A 1 522 ? 3.184 73.25 16.094 1 72.31 522 ARG A CA 1
ATOM 4338 C C . ARG A 1 522 ? 2.623 73.688 17.438 1 72.31 522 ARG A C 1
ATOM 4340 O O . ARG A 1 522 ? 1.637 73.125 17.922 1 72.31 522 ARG A O 1
ATOM 4347 N N . ASN A 1 523 ? 3.24 74.625 17.922 1 78.19 523 ASN A N 1
ATOM 4348 C CA . ASN A 1 523 ? 2.846 75.062 19.25 1 78.19 523 ASN A CA 1
ATOM 4349 C C . ASN A 1 523 ? 1.475 75.75 19.219 1 78.19 523 ASN A C 1
ATOM 4351 O O . ASN A 1 523 ? 0.766 75.75 20.234 1 78.19 523 ASN A O 1
ATOM 4355 N N . ALA A 1 524 ? 1.174 76.25 18.047 1 81.44 524 ALA A N 1
ATOM 4356 C CA . ALA A 1 524 ? -0.13 76.938 17.938 1 81.44 524 ALA A CA 1
ATOM 4357 C C . ALA A 1 524 ? -1.261 75.938 18.172 1 81.44 524 ALA A C 1
ATOM 4359 O O . ALA A 1 524 ? -2.252 76.25 18.828 1 81.44 524 ALA A O 1
ATOM 4360 N N . GLU A 1 525 ? -1.084 74.812 17.609 1 76.94 525 GLU A N 1
ATOM 4361 C CA . GLU A 1 525 ? -2.104 73.75 17.781 1 76.94 525 GLU A CA 1
ATOM 4362 C C . GLU A 1 525 ? -2.176 73.312 19.234 1 76.94 525 GLU A C 1
ATOM 4364 O O . GLU A 1 525 ? -3.266 73.188 19.797 1 76.94 525 GLU A O 1
ATOM 4369 N N . LEU A 1 526 ? -1.057 72.938 19.781 1 76 526 LEU A N 1
ATOM 4370 C CA . LEU A 1 526 ? -0.997 72.5 21.156 1 76 526 LEU A CA 1
ATOM 4371 C C . LEU A 1 526 ? -1.626 73.5 22.109 1 76 526 LEU A C 1
ATOM 4373 O O . LEU A 1 526 ? -2.416 73.125 22.984 1 76 526 LEU A O 1
ATOM 4377 N N . VAL A 1 527 ? -1.267 74.688 21.922 1 84.88 527 VAL A N 1
ATOM 4378 C CA . VAL A 1 527 ? -1.734 75.75 22.797 1 84.88 527 VAL A CA 1
ATOM 4379 C C . VAL A 1 527 ? -3.24 75.938 22.625 1 84.88 527 VAL A C 1
ATOM 4381 O O . VAL A 1 527 ? -3.973 76.062 23.625 1 84.88 527 VAL A O 1
ATOM 4384 N N . SER A 1 528 ? -3.66 76.062 21.406 1 85.38 528 SER A N 1
ATOM 4385 C CA . SER A 1 528 ? -5.086 76.25 21.172 1 85.38 528 SER A CA 1
ATOM 4386 C C . SER A 1 528 ? -5.906 75.125 21.812 1 85.38 528 SER A C 1
ATOM 4388 O O . SER A 1 528 ? -6.977 75.375 22.375 1 85.38 528 SER A O 1
ATOM 4390 N N . GLN A 1 529 ? -5.426 74 21.75 1 77 529 GLN A N 1
ATOM 4391 C CA . GLN A 1 529 ? -6.133 72.875 22.344 1 77 529 GLN A CA 1
ATOM 4392 C C . GLN A 1 529 ? -6.184 73 23.859 1 77 529 GLN A C 1
ATOM 4394 O O . GLN A 1 529 ? -7.223 72.75 24.484 1 77 529 GLN A O 1
ATOM 4399 N N . LYS A 1 530 ? -5.109 73.25 24.406 1 80.12 530 LYS A N 1
ATOM 4400 C CA . LYS A 1 530 ? -5.004 73.375 25.844 1 80.12 530 LYS A CA 1
ATOM 4401 C C . LYS A 1 530 ? -5.945 74.438 26.391 1 80.12 530 LYS A C 1
ATOM 4403 O O . LYS A 1 530 ? -6.668 74.188 27.359 1 80.12 530 LYS A O 1
ATOM 4408 N N . ILE A 1 531 ? -6.004 75.625 25.766 1 87.44 531 ILE A N 1
ATOM 4409 C CA . ILE A 1 531 ? -6.703 76.75 26.328 1 87.44 531 ILE A CA 1
ATOM 4410 C C . ILE A 1 531 ? -8.172 76.688 25.938 1 87.44 531 ILE A C 1
ATOM 4412 O O . ILE A 1 531 ? -8.945 77.625 26.266 1 87.44 531 ILE A O 1
ATOM 4416 N N . THR A 1 532 ? -8.586 75.75 25.188 1 85.38 532 THR A N 1
ATOM 4417 C CA . THR A 1 532 ? -10 75.625 24.859 1 85.38 532 THR A CA 1
ATOM 4418 C C . THR A 1 532 ? -10.578 74.375 25.453 1 85.38 532 THR A C 1
ATOM 4420 O O . THR A 1 532 ? -11.758 74.062 25.25 1 85.38 532 THR A O 1
ATOM 4423 N N . ALA A 1 533 ? -9.805 73.562 26.094 1 77.38 533 ALA A N 1
ATOM 4424 C CA . ALA A 1 533 ? -10.227 72.25 26.609 1 77.38 533 ALA A CA 1
ATOM 4425 C C . ALA A 1 533 ? -11.406 72.438 27.562 1 77.38 533 ALA A C 1
ATOM 4427 O O . ALA A 1 533 ? -12.344 71.625 27.547 1 77.38 533 ALA A O 1
ATOM 4428 N N . GLN A 1 534 ? -11.406 73.5 28.344 1 80.38 534 GLN A N 1
ATOM 4429 C CA . GLN A 1 534 ? -12.398 73.688 29.391 1 80.38 534 GLN A CA 1
ATOM 4430 C C . GLN A 1 534 ? -13.742 74.062 28.812 1 80.38 534 GLN A C 1
ATOM 4432 O O . GLN A 1 534 ? -14.773 74 29.484 1 80.38 534 GLN A O 1
ATOM 4437 N N . LEU A 1 535 ? -13.703 74.5 27.625 1 84.5 535 LEU A N 1
ATOM 4438 C CA . LEU A 1 535 ? -14.922 75 27.016 1 84.5 535 LEU A CA 1
ATOM 4439 C C . LEU A 1 535 ? -15.938 73.875 26.766 1 84.5 535 LEU A C 1
ATOM 4441 O O . LEU A 1 535 ? -17.125 74.188 26.547 1 84.5 535 LEU A O 1
ATOM 4445 N N . ALA A 1 536 ? -15.5 72.75 26.859 1 76.31 536 ALA A N 1
ATOM 4446 C CA . ALA A 1 536 ? -16.375 71.562 26.656 1 76.31 536 ALA A CA 1
ATOM 4447 C C . ALA A 1 536 ? -17.5 71.562 27.703 1 76.31 536 ALA A C 1
ATOM 4449 O O . ALA A 1 536 ? -18.562 71 27.469 1 76.31 536 ALA A O 1
ATOM 4450 N N . LYS A 1 537 ? -17.219 72.125 28.812 1 80.44 537 LYS A N 1
ATOM 4451 C CA . LYS A 1 537 ? -18.172 72.188 29.906 1 80.44 537 LYS A CA 1
ATOM 4452 C C . LYS A 1 537 ? -19.406 73 29.516 1 80.44 537 LYS A C 1
ATOM 4454 O O . LYS A 1 537 ? -20.516 72.75 29.984 1 80.44 537 LYS A O 1
ATOM 4459 N N . TYR A 1 538 ? -19.25 73.938 28.641 1 83.69 538 TYR A N 1
ATOM 4460 C CA . TYR A 1 538 ? -20.312 74.938 28.422 1 83.69 538 TYR A CA 1
ATOM 4461 C C . TYR A 1 538 ? -20.734 75 26.969 1 83.69 538 TYR A C 1
ATOM 4463 O O . TYR A 1 538 ? -21.828 75.5 26.641 1 83.69 538 TYR A O 1
ATOM 4471 N N . LEU A 1 539 ? -19.891 74.562 26.062 1 83.25 539 LEU A N 1
ATOM 4472 C CA . LEU A 1 539 ? -20.156 74.625 24.625 1 83.25 539 LEU A CA 1
ATOM 4473 C C . LEU A 1 539 ? -20.297 73.25 24 1 83.25 539 LEU A C 1
ATOM 4475 O O . LEU A 1 539 ? -19.812 72.25 24.547 1 83.25 539 LEU A O 1
ATOM 4479 N N . THR A 1 540 ? -21.031 73.188 22.906 1 80.94 540 THR A N 1
ATOM 4480 C CA . THR A 1 540 ? -21.094 72 22.109 1 80.94 540 THR A CA 1
ATOM 4481 C C . THR A 1 540 ? -19.75 71.688 21.453 1 80.94 540 THR A C 1
ATOM 4483 O O . THR A 1 540 ? -18.891 72.562 21.375 1 80.94 540 THR A O 1
ATOM 4486 N N . THR A 1 541 ? -19.594 70.625 21 1 76.19 541 THR A N 1
ATOM 4487 C CA . THR A 1 541 ? -18.344 70.188 20.359 1 76.19 541 THR A CA 1
ATOM 4488 C C . THR A 1 541 ? -18.062 71.062 19.125 1 76.19 541 THR A C 1
ATOM 4490 O O . THR A 1 541 ? -16.906 71.375 18.859 1 76.19 541 THR A O 1
ATOM 4493 N N . ILE A 1 542 ? -19.062 71.438 18.375 1 75.88 542 ILE A N 1
ATOM 4494 C CA . ILE A 1 542 ? -18.906 72.25 17.172 1 75.88 542 ILE A CA 1
ATOM 4495 C C . ILE A 1 542 ? -18.438 73.625 17.562 1 75.88 542 ILE A C 1
ATOM 4497 O O . ILE A 1 542 ? -17.5 74.188 16.953 1 75.88 542 ILE A O 1
ATOM 4501 N N . GLU A 1 543 ? -19.109 74.25 18.547 1 82.06 543 GLU A N 1
ATOM 4502 C CA . GLU A 1 543 ? -18.766 75.562 19 1 82.06 543 GLU A CA 1
ATOM 4503 C C . GLU A 1 543 ? -17.344 75.625 19.547 1 82.06 543 GLU A C 1
ATOM 4505 O O . GLU A 1 543 ? -16.594 76.562 19.297 1 82.06 543 GLU A O 1
ATOM 4510 N N . GLN A 1 544 ? -17.031 74.625 20.312 1 84.12 544 GLN A N 1
ATOM 4511 C CA . GLN A 1 544 ? -15.688 74.562 20.859 1 84.12 544 GLN A CA 1
ATOM 4512 C C . GLN A 1 544 ? -14.648 74.5 19.75 1 84.12 544 GLN A C 1
ATOM 4514 O O . GLN A 1 544 ? -13.602 75.125 19.828 1 84.12 544 GLN A O 1
ATOM 4519 N N . THR A 1 545 ? -14.961 73.75 18.766 1 78.19 545 THR A N 1
ATOM 4520 C CA . THR A 1 545 ? -14.039 73.625 17.641 1 78.19 545 THR A CA 1
ATOM 4521 C C . THR A 1 545 ? -13.891 74.938 16.891 1 78.19 545 THR A C 1
ATOM 4523 O O . THR A 1 545 ? -12.805 75.25 16.422 1 78.19 545 THR A O 1
ATOM 4526 N N . GLU A 1 546 ? -14.984 75.562 16.766 1 82 546 GLU A N 1
ATOM 4527 C CA . GLU A 1 546 ? -14.945 76.875 16.094 1 82 546 GLU A CA 1
ATOM 4528 C C . GLU A 1 546 ? -14.078 77.875 16.875 1 82 546 GLU A C 1
ATOM 4530 O O . GLU A 1 546 ? -13.289 78.562 16.266 1 82 546 GLU A O 1
ATOM 4535 N N . VAL A 1 547 ? -14.234 77.875 18.141 1 87.75 547 VAL A N 1
ATOM 4536 C CA . VAL A 1 547 ? -13.422 78.75 18.969 1 87.75 547 VAL A CA 1
ATOM 4537 C C . VAL A 1 547 ? -11.953 78.375 18.859 1 87.75 547 VAL A C 1
ATOM 4539 O O . VAL A 1 547 ? -11.086 79.25 18.688 1 87.75 547 VAL A O 1
ATOM 4542 N N . ARG A 1 548 ? -11.711 77.125 18.984 1 85.62 548 ARG A N 1
ATOM 4543 C CA . ARG A 1 548 ? -10.352 76.625 18.906 1 85.62 548 ARG A CA 1
ATOM 4544 C C . ARG A 1 548 ? -9.695 77 17.578 1 85.62 548 ARG A C 1
ATOM 4546 O O . ARG A 1 548 ? -8.555 77.438 17.547 1 85.62 548 ARG A O 1
ATOM 4553 N N . SER A 1 549 ? -10.422 76.812 16.531 1 81.94 549 SER A N 1
ATOM 4554 C CA . SER A 1 549 ? -9.906 77.125 15.211 1 81.94 549 SER A CA 1
ATOM 4555 C C . SER A 1 549 ? -9.609 78.625 15.07 1 81.94 549 SER A C 1
ATOM 4557 O O . SER A 1 549 ? -8.602 79 14.461 1 81.94 549 SER A O 1
ATOM 4559 N N . SER A 1 550 ? -10.469 79.312 15.562 1 86.19 550 SER A N 1
ATOM 4560 C CA . SER A 1 550 ? -10.289 80.75 15.484 1 86.19 550 SER A CA 1
ATOM 4561 C C . SER A 1 550 ? -9.055 81.188 16.266 1 86.19 550 SER A C 1
ATOM 4563 O O . SER A 1 550 ? -8.242 82 15.75 1 86.19 550 SER A O 1
ATOM 4565 N N . VAL A 1 551 ? -8.992 80.812 17.469 1 89.81 551 VAL A N 1
ATOM 4566 C CA . VAL A 1 551 ? -7.852 81.125 18.312 1 89.81 551 VAL A CA 1
ATOM 4567 C C . VAL A 1 551 ? -6.562 80.625 17.656 1 89.81 551 VAL A C 1
ATOM 4569 O O . VAL A 1 551 ? -5.555 81.375 17.641 1 89.81 551 VAL A O 1
ATOM 4572 N N . ARG A 1 552 ? -6.582 79.5 17.172 1 87.12 552 ARG A N 1
ATOM 4573 C CA . ARG A 1 552 ? -5.422 78.938 16.5 1 87.12 552 ARG A CA 1
ATOM 4574 C C . ARG A 1 552 ? -4.992 79.812 15.328 1 87.12 552 ARG A C 1
ATOM 4576 O O . ARG A 1 552 ? -3.803 80.062 15.141 1 87.12 552 ARG A O 1
ATOM 4583 N N . GLU A 1 553 ? -5.926 80.188 14.531 1 82.81 553 GLU A N 1
ATOM 4584 C CA . GLU A 1 553 ? -5.641 81 13.383 1 82.81 553 GLU A CA 1
ATOM 4585 C C . GLU A 1 553 ? -5.012 82.312 13.82 1 82.81 553 GLU A C 1
ATOM 4587 O O . GLU A 1 553 ? -4.094 82.875 13.164 1 82.81 553 GLU A O 1
ATOM 4592 N N . ILE A 1 554 ? -5.496 82.875 14.82 1 89.31 554 ILE A N 1
ATOM 4593 C CA . ILE A 1 554 ? -4.977 84.125 15.32 1 89.31 554 ILE A CA 1
ATOM 4594 C C . ILE A 1 554 ? -3.545 83.938 15.812 1 89.31 554 ILE A C 1
ATOM 4596 O O . ILE A 1 554 ? -2.688 84.812 15.594 1 89.31 554 ILE A O 1
ATOM 4600 N N . ILE A 1 555 ? -3.326 82.875 16.516 1 89.94 555 ILE A N 1
ATOM 4601 C CA . ILE A 1 555 ? -1.978 82.625 17 1 89.94 555 ILE A CA 1
ATOM 4602 C C . ILE A 1 555 ? -1.038 82.438 15.805 1 89.94 555 ILE A C 1
ATOM 4604 O O . ILE A 1 555 ? 0.083 82.938 15.812 1 89.94 555 ILE A O 1
ATOM 4608 N N . ILE A 1 556 ? -1.476 81.75 14.867 1 86.75 556 ILE A N 1
ATOM 4609 C CA . ILE A 1 556 ? -0.674 81.5 13.664 1 86.75 556 ILE A CA 1
ATOM 4610 C C . ILE A 1 556 ? -0.375 82.812 12.992 1 86.75 556 ILE A C 1
ATOM 4612 O O . ILE A 1 556 ? 0.751 83.062 12.555 1 86.75 556 ILE A O 1
ATOM 4616 N N . ASN A 1 557 ? -1.381 83.688 12.867 1 85.44 557 ASN A N 1
ATOM 4617 C CA . ASN A 1 557 ? -1.19 85 12.289 1 85.44 557 ASN A CA 1
ATOM 4618 C C . ASN A 1 557 ? -0.164 85.812 13.078 1 85.44 557 ASN A C 1
ATOM 4620 O O . ASN A 1 557 ? 0.642 86.5 12.492 1 85.44 557 ASN A O 1
ATOM 4624 N N . ALA A 1 558 ? -0.259 85.688 14.367 1 90.81 558 ALA A N 1
ATOM 4625 C CA . ALA A 1 558 ? 0.706 86.375 15.219 1 90.81 558 ALA A CA 1
ATOM 4626 C C . ALA A 1 558 ? 2.127 85.875 14.938 1 90.81 558 ALA A C 1
ATOM 4628 O O . ALA A 1 558 ? 3.072 86.688 14.961 1 90.81 558 ALA A O 1
ATOM 4629 N N . VAL A 1 559 ? 2.291 84.625 14.68 1 89.38 559 VAL A N 1
ATOM 4630 C CA . VAL A 1 559 ? 3.607 84.062 14.398 1 89.38 559 VAL A CA 1
ATOM 4631 C C . VAL A 1 559 ? 4.039 84.438 12.984 1 89.38 559 VAL A C 1
ATOM 4633 O O . VAL A 1 559 ? 5.102 85.062 12.781 1 89.38 559 VAL A O 1
ATOM 4636 N N . GLU A 1 560 ? 3.207 84.188 12.008 1 88.94 560 GLU A N 1
ATOM 4637 C CA . GLU A 1 560 ? 3.557 84.312 10.602 1 88.94 560 GLU A CA 1
ATOM 4638 C C . GLU A 1 560 ? 3.689 85.812 10.234 1 88.94 560 GLU A C 1
ATOM 4640 O O . GLU A 1 560 ? 4.738 86.25 9.758 1 88.94 560 GLU A O 1
ATOM 4645 N N . HIS A 1 561 ? 2.639 86.562 10.461 1 87.81 561 HIS A N 1
ATOM 4646 C CA . HIS A 1 561 ? 2.594 87.938 10.023 1 87.81 561 HIS A CA 1
ATOM 4647 C C . HIS A 1 561 ? 3.178 88.875 11.086 1 87.81 561 HIS A C 1
ATOM 4649 O O . HIS A 1 561 ? 3.705 89.938 10.766 1 87.81 561 HIS A O 1
ATOM 4655 N N . GLY A 1 562 ? 3.02 88.5 12.281 1 91.94 562 GLY A N 1
ATOM 4656 C CA . GLY A 1 562 ? 3.537 89.312 13.359 1 91.94 562 GLY A CA 1
ATOM 4657 C C . GLY A 1 562 ? 5.027 89.125 13.586 1 91.94 562 GLY A C 1
ATOM 4658 O O . GLY A 1 562 ? 5.824 90 13.18 1 91.94 562 GLY A O 1
ATOM 4659 N N . ASN A 1 563 ? 5.387 88.062 14.102 1 92.69 563 ASN A N 1
ATOM 4660 C CA . ASN A 1 563 ? 6.77 87.812 14.508 1 92.69 563 ASN A CA 1
ATOM 4661 C C . ASN A 1 563 ? 7.676 87.625 13.297 1 92.69 563 ASN A C 1
ATOM 4663 O O . ASN A 1 563 ? 8.766 88.188 13.227 1 92.69 563 ASN A O 1
ATOM 4667 N N . LEU A 1 564 ? 7.25 86.875 12.328 1 91.69 564 LEU A N 1
ATOM 4668 C CA . LEU A 1 564 ? 8.109 86.5 11.203 1 91.69 564 LEU A CA 1
ATOM 4669 C C . LEU A 1 564 ? 7.934 87.5 10.047 1 91.69 564 LEU A C 1
ATOM 4671 O O . LEU A 1 564 ? 8.664 87.438 9.055 1 91.69 564 LEU A O 1
ATOM 4675 N N . ASN A 1 565 ? 7.059 88.312 10.07 1 90.06 565 ASN A N 1
ATOM 4676 C CA . ASN A 1 565 ? 6.816 89.375 9.109 1 90.06 565 ASN A CA 1
ATOM 4677 C C . ASN A 1 565 ? 6.602 88.812 7.703 1 90.06 565 ASN A C 1
ATOM 4679 O O . ASN A 1 565 ? 7.188 89.312 6.738 1 90.06 565 ASN A O 1
ATOM 4683 N N . ILE A 1 566 ? 5.859 87.875 7.664 1 88.38 566 ILE A N 1
ATOM 4684 C CA . ILE A 1 566 ? 5.52 87.312 6.367 1 88.38 566 ILE A CA 1
ATOM 4685 C C . ILE A 1 566 ? 4.254 88 5.828 1 88.38 566 ILE A C 1
ATOM 4687 O O . ILE A 1 566 ? 3.199 87.938 6.461 1 88.38 566 ILE A O 1
ATOM 4691 N N . SER A 1 567 ? 4.352 88.5 4.656 1 84.44 567 SER A N 1
ATOM 4692 C CA . SER A 1 567 ? 3.199 89.125 4.062 1 84.44 567 SER A CA 1
ATOM 4693 C C . SER A 1 567 ? 2.238 88.125 3.434 1 84.44 567 SER A C 1
ATOM 4695 O O . SER A 1 567 ? 2.605 87 3.191 1 84.44 567 SER A O 1
ATOM 4697 N N . PHE A 1 568 ? 1.037 88.562 3.238 1 79.38 568 PHE A N 1
ATOM 4698 C CA . PHE A 1 568 ? 0.027 87.75 2.635 1 79.38 568 PHE A CA 1
ATOM 4699 C C . PHE A 1 568 ? 0.449 87.312 1.236 1 79.38 568 PHE A C 1
ATOM 4701 O O . PHE A 1 568 ? 0.18 86.188 0.822 1 79.38 568 PHE A O 1
ATOM 4708 N N . ASP A 1 569 ? 1.07 88.125 0.571 1 80.69 569 ASP A N 1
ATOM 4709 C CA . ASP A 1 569 ? 1.542 87.875 -0.78 1 80.69 569 ASP A CA 1
ATOM 4710 C C . ASP A 1 569 ? 2.662 86.812 -0.757 1 80.69 569 ASP A C 1
ATOM 4712 O O . ASP A 1 569 ? 2.695 85.875 -1.596 1 80.69 569 ASP A O 1
ATOM 4716 N N . GLU A 1 570 ? 3.504 86.938 0.163 1 84.69 570 GLU A N 1
ATOM 4717 C CA . GLU A 1 570 ? 4.605 86 0.293 1 84.69 570 GLU A CA 1
ATOM 4718 C C . GLU A 1 570 ? 4.098 84.562 0.648 1 84.69 570 GLU A C 1
ATOM 4720 O O . GLU A 1 570 ? 4.598 83.562 0.13 1 84.69 570 GLU A O 1
ATOM 4725 N N . LYS A 1 571 ? 3.213 84.562 1.53 1 84 571 LYS A N 1
ATOM 4726 C CA . LYS A 1 571 ? 2.619 83.312 1.924 1 84 571 LYS A CA 1
ATOM 4727 C C . LYS A 1 571 ? 1.918 82.625 0.745 1 84 571 LYS A C 1
ATOM 4729 O O . LYS A 1 571 ? 2.088 81.438 0.511 1 84 571 LYS A O 1
ATOM 4734 N N . SER A 1 572 ? 1.092 83.375 0.062 1 78.06 572 SER A N 1
ATOM 4735 C CA . SER A 1 572 ? 0.356 82.875 -1.079 1 78.06 572 SER A CA 1
ATOM 4736 C C . SER A 1 572 ? 1.305 82.312 -2.148 1 78.06 572 SER A C 1
ATOM 4738 O O . SER A 1 572 ? 1.051 81.25 -2.744 1 78.06 572 SER A O 1
ATOM 4740 N N . LYS A 1 573 ? 2.291 82.938 -2.428 1 80.88 573 LYS A N 1
ATOM 4741 C CA . LYS A 1 573 ? 3.289 82.562 -3.408 1 80.88 573 LYS A CA 1
ATOM 4742 C C . LYS A 1 573 ? 3.982 81.25 -2.975 1 80.88 573 LYS A C 1
ATOM 4744 O O . LYS A 1 573 ? 4.164 80.312 -3.781 1 80.88 573 LYS A O 1
ATOM 4749 N N . ALA A 1 574 ? 4.371 81.125 -1.717 1 80.25 574 ALA A N 1
ATOM 4750 C CA . ALA A 1 574 ? 5.055 80 -1.2 1 80.25 574 ALA A CA 1
ATOM 4751 C C . ALA A 1 574 ? 4.137 78.75 -1.216 1 80.25 574 ALA A C 1
ATOM 4753 O O . ALA A 1 574 ? 4.586 77.625 -1.459 1 80.25 574 ALA A O 1
ATOM 4754 N N . LEU A 1 575 ? 2.979 79 -0.958 1 75.12 575 LEU A N 1
ATOM 4755 C CA . LEU A 1 575 ? 2 77.938 -0.974 1 75.12 575 LEU A CA 1
ATOM 4756 C C . LEU A 1 575 ? 1.787 77.438 -2.393 1 75.12 575 LEU A C 1
ATOM 4758 O O . LEU A 1 575 ? 1.656 76.188 -2.602 1 75.12 575 LEU A O 1
ATOM 4762 N N . LEU A 1 576 ? 1.665 78.312 -3.316 1 72.19 576 LEU A N 1
ATOM 4763 C CA . LEU A 1 576 ? 1.491 77.938 -4.715 1 72.19 576 LEU A CA 1
ATOM 4764 C C . LEU A 1 576 ? 2.697 77.188 -5.223 1 72.19 576 LEU A C 1
ATOM 4766 O O . LEU A 1 576 ? 2.549 76.25 -6.02 1 72.19 576 LEU A O 1
ATOM 4770 N N . GLU A 1 577 ? 3.852 77.5 -4.742 1 75.94 577 GLU A N 1
ATOM 4771 C CA . GLU A 1 577 ? 5.086 76.875 -5.164 1 75.94 577 GLU A CA 1
ATOM 4772 C C . GLU A 1 577 ? 5.301 75.562 -4.402 1 75.94 577 GLU A C 1
ATOM 4774 O O . GLU A 1 577 ? 6.137 74.75 -4.793 1 75.94 577 GLU A O 1
ATOM 4779 N N . GLY A 1 578 ? 4.586 75.312 -3.365 1 66.81 578 GLY A N 1
ATOM 4780 C CA . GLY A 1 578 ? 4.633 74.062 -2.604 1 66.81 578 GLY A CA 1
ATOM 4781 C C . GLY A 1 578 ? 5.793 74.062 -1.629 1 66.81 578 GLY A C 1
ATOM 4782 O O . GLY A 1 578 ? 6.172 72.938 -1.174 1 66.81 578 GLY A O 1
ATOM 4783 N N . ASN A 1 579 ? 6.488 75 -1.368 1 73.25 579 ASN A N 1
ATOM 4784 C CA . ASN A 1 579 ? 7.652 75 -0.492 1 73.25 579 ASN A CA 1
ATOM 4785 C C . ASN A 1 579 ? 7.398 75.875 0.756 1 73.25 579 ASN A C 1
ATOM 4787 O O . ASN A 1 579 ? 8.312 76.5 1.267 1 73.25 579 ASN A O 1
ATOM 4791 N N . TYR A 1 580 ? 6.184 75.938 1.189 1 76.31 580 TYR A N 1
ATOM 4792 C CA . TYR A 1 580 ? 5.836 76.812 2.303 1 76.31 580 TYR A CA 1
ATOM 4793 C C . TYR A 1 580 ? 6.551 76.438 3.578 1 76.31 580 TYR A C 1
ATOM 4795 O O . TYR A 1 580 ? 7.02 77.25 4.348 1 76.31 580 TYR A O 1
ATOM 4803 N N . LEU A 1 581 ? 6.621 75.125 3.814 1 73.19 581 LEU A N 1
ATOM 4804 C CA . LEU A 1 581 ? 7.234 74.625 5.043 1 73.19 581 LEU A CA 1
ATOM 4805 C C . LEU A 1 581 ? 8.719 75 5.094 1 73.19 581 LEU A C 1
ATOM 4807 O O . LEU A 1 581 ? 9.234 75.375 6.148 1 73.19 581 LEU A O 1
ATOM 4811 N N . GLU A 1 582 ? 9.328 74.812 3.953 1 76.69 582 GLU A N 1
ATOM 4812 C CA . GLU A 1 582 ? 10.734 75.188 3.871 1 76.69 582 GLU A CA 1
ATOM 4813 C C . GLU A 1 582 ? 10.914 76.688 4.066 1 76.69 582 GLU A C 1
ATOM 4815 O O . GLU A 1 582 ? 11.844 77.125 4.746 1 76.69 582 GLU A O 1
ATOM 4820 N N . PHE A 1 583 ? 10.07 77.438 3.41 1 83.06 583 PHE A N 1
ATOM 4821 C CA . PHE A 1 583 ? 10.086 78.875 3.545 1 83.06 583 PHE A CA 1
ATOM 4822 C C . PHE A 1 583 ? 9.906 79.312 5 1 83.06 583 PHE A C 1
ATOM 4824 O O . PHE A 1 583 ? 10.617 80.188 5.5 1 83.06 583 PHE A O 1
ATOM 4831 N N . LEU A 1 584 ? 9.023 78.75 5.629 1 80.94 584 LEU A N 1
ATOM 4832 C CA . LEU A 1 584 ? 8.727 79 7.031 1 80.94 584 LEU A CA 1
ATOM 4833 C C . LEU A 1 584 ? 9.93 78.688 7.918 1 80.94 584 LEU A C 1
ATOM 4835 O O . LEU A 1 584 ? 10.258 79.438 8.82 1 80.94 584 LEU A O 1
ATOM 4839 N N . GLN A 1 585 ? 10.555 77.562 7.699 1 80 585 GLN A N 1
ATOM 4840 C CA . GLN A 1 585 ? 11.711 77.188 8.484 1 80 585 GLN A CA 1
ATOM 4841 C C . GLN A 1 585 ? 12.867 78.188 8.32 1 80 585 GLN A C 1
ATOM 4843 O O . GLN A 1 585 ? 13.555 78.5 9.297 1 80 585 GLN A O 1
ATOM 4848 N N . LYS A 1 586 ? 13.055 78.625 7.105 1 84.94 586 LYS A N 1
ATOM 4849 C CA . LYS A 1 586 ? 14.109 79.562 6.844 1 84.94 586 LYS A CA 1
ATOM 4850 C C . LYS A 1 586 ? 13.852 80.875 7.598 1 84.94 586 LYS A C 1
ATOM 4852 O O . LYS A 1 586 ? 14.781 81.5 8.133 1 84.94 586 LYS A O 1
ATOM 4857 N N . ARG A 1 587 ? 12.625 81.312 7.637 1 87.25 587 ARG A N 1
ATOM 4858 C CA . ARG A 1 587 ? 12.25 82.562 8.328 1 87.25 587 ARG A CA 1
ATOM 4859 C C . ARG A 1 587 ? 12.398 82.438 9.844 1 87.25 587 ARG A C 1
ATOM 4861 O O . ARG A 1 587 ? 12.789 83.375 10.531 1 87.25 587 ARG A O 1
ATOM 4868 N N . GLN A 1 588 ? 12.117 81.25 10.375 1 85.94 588 GLN A N 1
ATOM 4869 C CA . GLN A 1 588 ? 12.188 80.938 11.805 1 85.94 588 GLN A CA 1
ATOM 4870 C C . GLN A 1 588 ? 13.633 80.938 12.297 1 85.94 588 GLN A C 1
ATOM 4872 O O . GLN A 1 588 ? 13.898 81.312 13.453 1 85.94 588 GLN A O 1
ATOM 4877 N N . GLU A 1 589 ? 14.539 80.688 11.391 1 86.19 589 GLU A N 1
ATOM 4878 C CA . GLU A 1 589 ? 15.945 80.625 11.758 1 86.19 589 GLU A CA 1
ATOM 4879 C C . GLU A 1 589 ? 16.625 82 11.547 1 86.19 589 GLU A C 1
ATOM 4881 O O . GLU A 1 589 ? 17.734 82.25 12.023 1 86.19 589 GLU A O 1
ATOM 4886 N N . ASP A 1 590 ? 15.984 82.812 10.859 1 88.75 590 ASP A N 1
ATOM 4887 C CA . ASP A 1 590 ? 16.516 84.188 10.625 1 88.75 590 ASP A CA 1
ATOM 4888 C C . ASP A 1 590 ? 16.719 84.938 11.945 1 88.75 590 ASP A C 1
ATOM 4890 O O . ASP A 1 590 ? 15.797 85.062 12.75 1 88.75 590 ASP A O 1
ATOM 4894 N N . PRO A 1 591 ? 17.891 85.375 12.328 1 87.62 591 PRO A N 1
ATOM 4895 C CA . PRO A 1 591 ? 18.219 86.062 13.594 1 87.62 591 PRO A CA 1
ATOM 4896 C C . PRO A 1 591 ? 17.359 87.312 13.844 1 87.62 591 PRO A C 1
ATOM 4898 O O . PRO A 1 591 ? 17.203 87.688 14.992 1 87.62 591 PRO A O 1
ATOM 4901 N N . ARG A 1 592 ? 16.781 87.938 12.82 1 87.19 592 ARG A N 1
ATOM 4902 C CA . ARG A 1 592 ? 15.938 89.125 12.984 1 87.19 592 ARG A CA 1
ATOM 4903 C C . ARG A 1 592 ? 14.617 88.75 13.656 1 87.19 592 ARG A C 1
ATOM 4905 O O . ARG A 1 592 ? 13.961 89.562 14.258 1 87.19 592 ARG A O 1
ATOM 4912 N N . TYR A 1 593 ? 14.195 87.5 13.484 1 87.5 593 TYR A N 1
ATOM 4913 C CA . TYR A 1 593 ? 12.859 87.062 13.914 1 87.5 593 TYR A CA 1
ATOM 4914 C C . TYR A 1 593 ? 12.93 85.938 14.906 1 87.5 593 TYR A C 1
ATOM 4916 O O . TYR A 1 593 ? 11.977 85.688 15.641 1 87.5 593 TYR A O 1
ATOM 4924 N N . ARG A 1 594 ? 14.062 85.188 15 1 86.5 594 ARG A N 1
ATOM 4925 C CA . ARG A 1 594 ? 14.188 83.875 15.695 1 86.5 594 ARG A CA 1
ATOM 4926 C C . ARG A 1 594 ? 13.883 84.062 17.188 1 86.5 594 ARG A C 1
ATOM 4928 O O . ARG A 1 594 ? 13.336 83.125 17.812 1 86.5 594 ARG A O 1
ATOM 4935 N N . ASN A 1 595 ? 14.211 85.125 17.766 1 87.94 595 ASN A N 1
ATOM 4936 C CA . ASN A 1 595 ? 14.094 85.312 19.203 1 87.94 595 ASN A CA 1
ATOM 4937 C C . ASN A 1 595 ? 12.758 85.875 19.609 1 87.94 595 ASN A C 1
ATOM 4939 O O . ASN A 1 595 ? 12.477 86.062 20.797 1 87.94 595 ASN A O 1
ATOM 4943 N N . LYS A 1 596 ? 11.883 86.25 18.688 1 92.31 596 LYS A N 1
ATOM 4944 C CA . LYS A 1 596 ? 10.578 86.812 19.016 1 92.31 596 LYS A CA 1
ATOM 4945 C C . LYS A 1 596 ? 9.633 85.75 19.562 1 92.31 596 LYS A C 1
ATOM 4947 O O . LYS A 1 596 ? 9.719 84.562 19.188 1 92.31 596 LYS A O 1
ATOM 4952 N N . LYS A 1 597 ? 8.812 86.125 20.453 1 93.88 597 LYS A N 1
ATOM 4953 C CA . LYS A 1 597 ? 7.867 85.25 21.078 1 93.88 597 LYS A CA 1
ATOM 4954 C C . LYS A 1 597 ? 6.438 85.75 21 1 93.88 597 LYS A C 1
ATOM 4956 O O . LYS A 1 597 ? 6.227 86.938 20.781 1 93.88 597 LYS A O 1
ATOM 4961 N N . VAL A 1 598 ? 5.535 84.875 21.031 1 93.94 598 VAL A N 1
ATOM 4962 C CA . VAL A 1 598 ? 4.121 85.25 21.141 1 93.94 598 VAL A CA 1
ATOM 4963 C C . VAL A 1 598 ? 3.652 85 22.578 1 93.94 598 VAL A C 1
ATOM 4965 O O . VAL A 1 598 ? 3.863 83.938 23.125 1 93.94 598 VAL A O 1
ATOM 4968 N N . LYS A 1 599 ? 3.121 86 23.172 1 94.94 599 LYS A N 1
ATOM 4969 C CA . LYS A 1 599 ? 2.562 85.875 24.516 1 94.94 599 LYS A CA 1
ATOM 4970 C C . LYS A 1 599 ? 1.05 85.688 24.469 1 94.94 599 LYS A C 1
ATOM 4972 O O . LYS A 1 599 ? 0.348 86.438 23.781 1 94.94 599 LYS A O 1
ATOM 4977 N N . ILE A 1 600 ? 0.564 84.688 25.141 1 95 600 ILE A N 1
ATOM 4978 C CA . ILE A 1 600 ? -0.861 84.375 25.172 1 95 600 ILE A CA 1
ATOM 4979 C C . ILE A 1 600 ? -1.358 84.375 26.625 1 95 600 ILE A C 1
ATOM 4981 O O . ILE A 1 600 ? -0.765 83.75 27.484 1 95 600 ILE A O 1
ATOM 4985 N N . GLU A 1 601 ? -2.359 85.125 26.859 1 94.75 601 GLU A N 1
ATOM 4986 C CA . GLU A 1 601 ? -3.055 85.188 28.141 1 94.75 601 GLU A CA 1
ATOM 4987 C C . GLU A 1 601 ? -4.473 84.625 28.016 1 94.75 601 GLU A C 1
ATOM 4989 O O . GLU A 1 601 ? -5.207 85 27.094 1 94.75 601 GLU A O 1
ATOM 4994 N N . TYR A 1 602 ? -4.781 83.688 28.797 1 93.62 602 TYR A N 1
ATOM 4995 C CA . TYR A 1 602 ? -6.066 83 28.781 1 93.62 602 TYR A CA 1
ATOM 4996 C C . TYR A 1 602 ? -6.758 83.062 30.141 1 93.62 602 TYR A C 1
ATOM 4998 O O . TYR A 1 602 ? -6.117 82.938 31.172 1 93.62 602 TYR A O 1
ATOM 5006 N N . SER A 1 603 ? -7.992 83.5 30.125 1 93.5 603 SER A N 1
ATOM 5007 C CA . SER A 1 603 ? -8.812 83.562 31.344 1 93.5 603 SER A CA 1
ATOM 5008 C C . SER A 1 603 ? -10.164 82.875 31.094 1 93.5 603 SER A C 1
ATOM 5010 O O . SER A 1 603 ? -10.812 83.125 30.078 1 93.5 603 SER A O 1
ATOM 5012 N N . PHE A 1 604 ? -10.531 82 32 1 92.38 604 PHE A N 1
ATOM 5013 C CA . PHE A 1 604 ? -11.766 81.25 31.891 1 92.38 604 PHE A CA 1
ATOM 5014 C C . PHE A 1 604 ? -12.578 81.312 33.188 1 92.38 604 PHE A C 1
ATOM 5016 O O . PHE A 1 604 ? -12.016 81.25 34.281 1 92.38 604 PHE A O 1
ATOM 5023 N N . SER A 1 605 ? -13.875 81.688 33.125 1 88.94 605 SER A N 1
ATOM 5024 C CA . SER A 1 605 ? -14.836 81.625 34.219 1 88.94 605 SER A CA 1
ATOM 5025 C C . SER A 1 605 ? -16.188 81.125 33.75 1 88.94 605 SER A C 1
ATOM 5027 O O . SER A 1 605 ? -16.375 80.812 32.562 1 88.94 605 SER A O 1
ATOM 5029 N N . SER A 1 606 ? -17.156 80.875 34.688 1 87.81 606 SER A N 1
ATOM 5030 C CA . SER A 1 606 ? -18.484 80.438 34.344 1 87.81 606 SER A CA 1
ATOM 5031 C C . SER A 1 606 ? -19.219 81.438 33.438 1 87.81 606 SER A C 1
ATOM 5033 O O . SER A 1 606 ? -20.172 81.062 32.75 1 87.81 606 SER A O 1
ATOM 5035 N N . GLU A 1 607 ? -18.688 82.625 33.344 1 88.44 607 GLU A N 1
ATOM 5036 C CA . GLU A 1 607 ? -19.406 83.688 32.625 1 88.44 607 GLU A CA 1
ATOM 5037 C C . GLU A 1 607 ? -18.797 83.938 31.266 1 88.44 607 GLU A C 1
ATOM 5039 O O . GLU A 1 607 ? -19.516 84.25 30.312 1 88.44 607 GLU A O 1
ATOM 5044 N N . TYR A 1 608 ? -17.484 83.812 31.219 1 91.88 608 TYR A N 1
ATOM 5045 C CA . TYR A 1 608 ? -16.875 84.188 29.938 1 91.88 608 TYR A CA 1
ATOM 5046 C C . TYR A 1 608 ? -15.547 83.438 29.766 1 91.88 608 TYR A C 1
ATOM 5048 O O . TYR A 1 608 ? -15.016 82.875 30.719 1 91.88 608 TYR A O 1
ATOM 5056 N N . VAL A 1 609 ? -15.078 83.438 28.531 1 93.44 609 VAL A N 1
ATOM 5057 C CA . VAL A 1 609 ? -13.711 83.062 28.188 1 93.44 609 VAL A CA 1
ATOM 5058 C C . VAL A 1 609 ? -13.031 84.188 27.422 1 93.44 609 VAL A C 1
ATOM 5060 O O . VAL A 1 609 ? -13.664 84.875 26.609 1 93.44 609 VAL A O 1
ATOM 5063 N N . ALA A 1 610 ? -11.844 84.5 27.875 1 94.62 610 ALA A N 1
ATOM 5064 C CA . ALA A 1 610 ? -11.109 85.625 27.266 1 94.62 610 ALA A CA 1
ATOM 5065 C C . ALA A 1 610 ? -9.703 85.188 26.859 1 94.62 610 ALA A C 1
ATOM 5067 O O . ALA A 1 610 ? -9.062 84.438 27.578 1 94.62 610 ALA A O 1
ATOM 5068 N N . PHE A 1 611 ? -9.289 85.688 25.688 1 95.44 611 PHE A N 1
ATOM 5069 C CA . PHE A 1 611 ? -7.945 85.438 25.172 1 95.44 611 PHE A CA 1
ATOM 5070 C C . PHE A 1 611 ? -7.273 86.75 24.797 1 95.44 611 PHE A C 1
ATOM 5072 O O . PHE A 1 611 ? -7.914 87.625 24.25 1 95.44 611 PHE A O 1
ATOM 5079 N N . ARG A 1 612 ? -6.094 86.875 25.188 1 95.81 612 ARG A N 1
ATOM 5080 C CA . ARG A 1 612 ? -5.27 88 24.75 1 95.81 612 ARG A CA 1
ATOM 5081 C C . ARG A 1 612 ? -3.98 87.5 24.094 1 95.81 612 ARG A C 1
ATOM 5083 O O . ARG A 1 612 ? -3.186 86.812 24.734 1 95.81 612 ARG A O 1
ATOM 5090 N N . ILE A 1 613 ? -3.76 87.812 22.859 1 95.56 613 ILE A N 1
ATOM 5091 C CA . ILE A 1 613 ? -2.613 87.375 22.094 1 95.56 613 ILE A CA 1
ATOM 5092 C C . ILE A 1 613 ? -1.775 88.562 21.641 1 95.56 613 ILE A C 1
ATOM 5094 O O . ILE A 1 613 ? -2.287 89.438 21 1 95.56 613 ILE A O 1
ATOM 5098 N N . THR A 1 614 ? -0.521 88.5 22.016 1 95.12 614 THR A N 1
ATOM 5099 C CA . THR A 1 614 ? 0.391 89.625 21.719 1 95.12 614 THR A CA 1
ATOM 5100 C C . THR A 1 614 ? 1.633 89.125 21 1 95.12 614 THR A C 1
ATOM 5102 O O . THR A 1 614 ? 2.301 88.188 21.469 1 95.12 614 THR A O 1
ATOM 5105 N N . ASP A 1 615 ? 1.908 89.625 19.922 1 93.94 615 ASP A N 1
ATOM 5106 C CA . ASP A 1 615 ? 3.146 89.312 19.219 1 93.94 615 ASP A CA 1
ATOM 5107 C C . ASP A 1 615 ? 4.145 90.438 19.312 1 93.94 615 ASP A C 1
ATOM 5109 O O . ASP A 1 615 ? 3.85 91.5 19.906 1 93.94 615 ASP A O 1
ATOM 5113 N N . GLU A 1 616 ? 5.359 90.25 18.781 1 92.62 616 GLU A N 1
ATOM 5114 C CA . GLU A 1 616 ? 6.422 91.25 18.828 1 92.62 616 GLU A CA 1
ATOM 5115 C C . GLU A 1 616 ? 6.703 91.812 17.453 1 92.62 616 GLU A C 1
ATOM 5117 O O . GLU A 1 616 ? 7.828 92.25 17.172 1 92.62 616 GLU A O 1
ATOM 5122 N N . GLY A 1 617 ? 5.742 91.812 16.656 1 90.81 617 GLY A N 1
ATOM 5123 C CA . GLY A 1 617 ? 5.91 92.375 15.312 1 90.81 617 GLY A CA 1
ATOM 5124 C C . GLY A 1 617 ? 5.598 93.812 15.219 1 90.81 617 GLY A C 1
ATOM 5125 O O . GLY A 1 617 ? 5.41 94.5 16.25 1 90.81 617 GLY A O 1
ATOM 5126 N N . LYS A 1 618 ? 5.598 94.438 13.938 1 87.06 618 LYS A N 1
ATOM 5127 C CA . LYS A 1 618 ? 5.41 95.875 13.695 1 87.06 618 LYS A CA 1
ATOM 5128 C C . LYS A 1 618 ? 3.934 96.25 13.773 1 87.06 618 LYS A C 1
ATOM 5130 O O . LYS A 1 618 ? 3.594 97.438 13.859 1 87.06 618 LYS A O 1
ATOM 5135 N N . GLY A 1 619 ? 3.105 95.25 13.961 1 86.56 619 GLY A N 1
ATOM 5136 C CA . GLY A 1 619 ? 1.678 95.562 13.992 1 86.56 619 GLY A CA 1
ATOM 5137 C C . GLY A 1 619 ? 1.085 95.812 12.617 1 86.56 619 GLY A C 1
ATOM 5138 O O . GLY A 1 619 ? 1.806 95.812 11.617 1 86.56 619 GLY A O 1
ATOM 5139 N N . PHE A 1 620 ? -0.253 95.875 12.516 1 80.5 620 PHE A N 1
ATOM 5140 C CA . PHE A 1 620 ? -0.926 96.125 11.242 1 80.5 620 PHE A CA 1
ATOM 5141 C C . PHE A 1 620 ? -2.072 97.125 11.43 1 80.5 620 PHE A C 1
ATOM 5143 O O . PHE A 1 620 ? -2.512 97.375 12.555 1 80.5 620 PHE A O 1
ATOM 5150 N N . ASP A 1 621 ? -2.387 97.75 10.391 1 78.06 621 ASP A N 1
ATOM 5151 C CA . ASP A 1 621 ? -3.482 98.75 10.422 1 78.06 621 ASP A CA 1
ATOM 5152 C C . ASP A 1 621 ? -4.836 98 10.453 1 78.06 621 ASP A C 1
ATOM 5154 O O . ASP A 1 621 ? -5.371 97.625 9.414 1 78.06 621 ASP A O 1
ATOM 5158 N N . HIS A 1 622 ? -5.371 97.75 11.617 1 74.25 622 HIS A N 1
ATOM 5159 C CA . HIS A 1 622 ? -6.578 97 11.812 1 74.25 622 HIS A CA 1
ATOM 5160 C C . HIS A 1 622 ? -7.828 97.812 11.516 1 74.25 622 HIS A C 1
ATOM 5162 O O . HIS A 1 622 ? -8.883 97.25 11.203 1 74.25 622 HIS A O 1
ATOM 5168 N N . LYS A 1 623 ? -7.832 99.125 11.695 1 70.25 623 LYS A N 1
ATOM 5169 C CA . LYS A 1 623 ? -8.992 99.938 11.453 1 70.25 623 LYS A CA 1
ATOM 5170 C C . LYS A 1 623 ? -9.484 99.812 10.016 1 70.25 623 LYS A C 1
ATOM 5172 O O . LYS A 1 623 ? -10.688 99.812 9.766 1 70.25 623 LYS A O 1
ATOM 5177 N N . LYS A 1 624 ? -8.586 99.688 9.141 1 64.06 624 LYS A N 1
ATOM 5178 C CA . LYS A 1 624 ? -8.961 99.562 7.738 1 64.06 624 LYS A CA 1
ATOM 5179 C C . LYS A 1 624 ? -9.609 98.25 7.453 1 64.06 624 LYS A C 1
ATOM 5181 O O . LYS A 1 624 ? -10.508 98.125 6.617 1 64.06 624 LYS A O 1
ATOM 5186 N N . HIS A 1 625 ? -9.281 97.25 8.164 1 63.03 625 HIS A N 1
ATOM 5187 C CA . HIS A 1 625 ? -9.734 95.875 7.879 1 63.03 625 HIS A CA 1
ATOM 5188 C C . HIS A 1 625 ? -11 95.562 8.664 1 63.03 625 HIS A C 1
ATOM 5190 O O . HIS A 1 625 ? -11.82 94.75 8.219 1 63.03 625 HIS A O 1
ATOM 5196 N N . MET A 1 626 ? -11.188 96.125 9.875 1 60.88 626 MET A N 1
ATOM 5197 C CA . MET A 1 626 ? -12.328 95.812 10.734 1 60.88 626 MET A CA 1
ATOM 5198 C C . MET A 1 626 ? -13.594 96.562 10.242 1 60.88 626 MET A C 1
ATOM 5200 O O . MET A 1 626 ? -14.703 96.125 10.594 1 60.88 626 MET A O 1
ATOM 5204 N N . GLU A 1 627 ? -13.492 97.812 9.648 1 57.22 627 GLU A N 1
ATOM 5205 C CA . GLU A 1 627 ? -14.648 98.562 9.148 1 57.22 627 GLU A CA 1
ATOM 5206 C C . GLU A 1 627 ? -15.227 97.875 7.902 1 57.22 627 GLU A C 1
ATOM 5208 O O . GLU A 1 627 ? -16.312 98.25 7.449 1 57.22 627 GLU A O 1
ATOM 5213 N N . LYS A 1 628 ? -14.508 97 7.344 1 56.47 628 LYS A N 1
ATOM 5214 C CA . LYS A 1 628 ? -15.102 96.375 6.145 1 56.47 628 LYS A CA 1
ATOM 5215 C C . LYS A 1 628 ? -16.156 95.375 6.508 1 56.47 628 LYS A C 1
ATOM 5217 O O . LYS A 1 628 ? -15.961 94.562 7.418 1 56.47 628 LYS A O 1
ATOM 5222 N N . SER A 1 629 ? -17.422 95.625 6.133 1 51.59 629 SER A N 1
ATOM 5223 C CA . SER A 1 629 ? -18.594 94.812 6.402 1 51.59 629 SER A CA 1
ATOM 5224 C C . SER A 1 629 ? -18.391 93.375 5.891 1 51.59 629 SER A C 1
ATOM 5226 O O . SER A 1 629 ? -17.578 93.125 4.996 1 51.59 629 SER A O 1
ATOM 5228 N N . ILE A 1 630 ? -19.078 92.312 6.535 1 51.31 630 ILE A N 1
ATOM 5229 C CA . ILE A 1 630 ? -19.109 90.875 6.141 1 51.31 630 ILE A CA 1
ATOM 5230 C C . ILE A 1 630 ? -19.344 90.812 4.637 1 51.31 630 ILE A C 1
ATOM 5232 O O . ILE A 1 630 ? -18.719 89.938 3.965 1 51.31 630 ILE A O 1
ATOM 5236 N N . GLU A 1 631 ? -20.234 91.688 4.176 1 52.5 631 GLU A N 1
ATOM 5237 C CA . GLU A 1 631 ? -20.672 91.625 2.789 1 52.5 631 GLU A CA 1
ATOM 5238 C C . GLU A 1 631 ? -19.562 92.062 1.835 1 52.5 631 GLU A C 1
ATOM 5240 O O . GLU A 1 631 ? -19.375 91.438 0.781 1 52.5 631 GLU A O 1
ATOM 5245 N N . GLU A 1 632 ? -18.922 93 2.168 1 53.78 632 GLU A N 1
ATOM 5246 C CA . GLU A 1 632 ? -17.891 93.5 1.255 1 53.78 632 GLU A CA 1
ATOM 5247 C C . GLU A 1 632 ? -16.672 92.562 1.234 1 53.78 632 GLU A C 1
ATOM 5249 O O . GLU A 1 632 ? -15.992 92.5 0.216 1 53.78 632 GLU A O 1
ATOM 5254 N N . MET A 1 633 ? -16.469 92 2.27 1 46.5 633 MET A N 1
ATOM 5255 C CA . MET A 1 633 ? -15.352 91.062 2.371 1 46.5 633 MET A CA 1
ATOM 5256 C C . MET A 1 633 ? -15.672 89.812 1.633 1 46.5 633 MET A C 1
ATOM 5258 O O . MET A 1 633 ? -14.766 89.125 1.119 1 46.5 633 MET A O 1
ATOM 5262 N N . ASN A 1 634 ? -16.891 89.375 1.64 1 48.69 634 ASN A N 1
ATOM 5263 C CA . ASN A 1 634 ? -17.344 88.25 0.819 1 48.69 634 ASN A CA 1
ATOM 5264 C C . ASN A 1 634 ? -17.172 88.562 -0.669 1 48.69 634 ASN A C 1
ATOM 5266 O O . ASN A 1 634 ? -16.922 87.625 -1.459 1 48.69 634 ASN A O 1
ATOM 5270 N N . GLU A 1 635 ? -17.562 89.75 -1.064 1 47.69 635 GLU A N 1
ATOM 5271 C CA . GLU A 1 635 ? -17.5 90 -2.492 1 47.69 635 GLU A CA 1
ATOM 5272 C C . GLU A 1 635 ? -16.047 90.062 -2.982 1 47.69 635 GLU A C 1
ATOM 5274 O O . GLU A 1 635 ? -15.797 90 -4.188 1 47.69 635 GLU A O 1
ATOM 5279 N N . ALA A 1 636 ? -15.18 90.75 -2.23 1 44.56 636 ALA A N 1
ATOM 5280 C CA . ALA A 1 636 ? -13.859 90.875 -2.842 1 44.56 636 ALA A CA 1
ATOM 5281 C C . ALA A 1 636 ? -13.102 89.562 -2.885 1 44.56 636 ALA A C 1
ATOM 5283 O O . ALA A 1 636 ? -12.016 89.5 -3.459 1 44.56 636 ALA A O 1
ATOM 5284 N N . HIS A 1 637 ? -13.531 88.5 -3.084 1 42.59 637 HIS A N 1
ATOM 5285 C CA . HIS A 1 637 ? -12.875 87.25 -3.287 1 42.59 637 HIS A CA 1
ATOM 5286 C C . HIS A 1 637 ? -11.594 87.125 -2.461 1 42.59 637 HIS A C 1
ATOM 5288 O O . HIS A 1 637 ? -10.648 86.438 -2.855 1 42.59 637 HIS A O 1
ATOM 5294 N N . VAL A 1 638 ? -11.219 88 -1.578 1 44.12 638 VAL A N 1
ATOM 5295 C CA . VAL A 1 638 ? -9.891 88 -0.969 1 44.12 638 VAL A CA 1
ATOM 5296 C C . VAL A 1 638 ? -9.773 86.812 -0.005 1 44.12 638 VAL A C 1
ATOM 5298 O O . VAL A 1 638 ? -10.531 86.75 0.964 1 44.12 638 VAL A O 1
ATOM 5301 N N . GLN A 1 639 ? -9.203 85.688 -0.332 1 45.69 639 GLN A N 1
ATOM 5302 C CA . GLN A 1 639 ? -8.812 84.5 0.339 1 45.69 639 GLN A CA 1
ATOM 5303 C C . GLN A 1 639 ? -8.297 84.75 1.747 1 45.69 639 GLN A C 1
ATOM 5305 O O . GLN A 1 639 ? -8.445 83.938 2.646 1 45.69 639 GLN A O 1
ATOM 5310 N N . HIS A 1 640 ? -7.648 85.938 2.041 1 48.84 640 HIS A N 1
ATOM 5311 C CA . HIS A 1 640 ? -6.805 86.062 3.221 1 48.84 640 HIS A CA 1
ATOM 5312 C C . HIS A 1 640 ? -7.566 86.75 4.355 1 48.84 640 HIS A C 1
ATOM 5314 O O . HIS A 1 640 ? -7.012 87 5.434 1 48.84 640 HIS A O 1
ATOM 5320 N N . GLY A 1 641 ? -8.836 87.062 4.234 1 52.34 641 GLY A N 1
ATOM 5321 C CA . GLY A 1 641 ? -9.594 87.75 5.285 1 52.34 641 GLY A CA 1
ATOM 5322 C C . GLY A 1 641 ? -10.578 86.812 5.988 1 52.34 641 GLY A C 1
ATOM 5323 O O . GLY A 1 641 ? -11.336 87.25 6.848 1 52.34 641 GLY A O 1
ATOM 5324 N N . ARG A 1 642 ? -10.484 85.625 5.703 1 55.28 642 ARG A N 1
ATOM 5325 C CA . ARG A 1 642 ? -11.484 84.688 6.195 1 55.28 642 ARG A CA 1
ATOM 5326 C C . ARG A 1 642 ? -11.242 84.312 7.664 1 55.28 642 ARG A C 1
ATOM 5328 O O . ARG A 1 642 ? -12.188 84.125 8.422 1 55.28 642 ARG A O 1
ATOM 5335 N N . GLY A 1 643 ? -10.039 84.375 8.031 1 61.09 643 GLY A N 1
ATOM 5336 C CA . GLY A 1 643 ? -9.766 84.125 9.43 1 61.09 643 GLY A CA 1
ATOM 5337 C C . GLY A 1 643 ? -10.352 85.125 10.375 1 61.09 643 GLY A C 1
ATOM 5338 O O . GLY A 1 643 ? -10.961 84.75 11.383 1 61.09 643 GLY A O 1
ATOM 5339 N N . ILE A 1 644 ? -10.219 86.438 9.992 1 63.47 644 ILE A N 1
ATOM 5340 C CA . ILE A 1 644 ? -10.719 87.5 10.844 1 63.47 644 ILE A CA 1
ATOM 5341 C C . ILE A 1 644 ? -12.25 87.5 10.844 1 63.47 644 ILE A C 1
ATOM 5343 O O . ILE A 1 644 ? -12.883 87.688 11.875 1 63.47 644 ILE A O 1
ATOM 5347 N N . LEU A 1 645 ? -12.805 87.125 9.703 1 63.31 645 LEU A N 1
ATOM 5348 C CA . LEU A 1 645 ? -14.258 87.062 9.594 1 63.31 645 LEU A CA 1
ATOM 5349 C C . LEU A 1 645 ? -14.812 85.938 10.461 1 63.31 645 LEU A C 1
ATOM 5351 O O . LEU A 1 645 ? -15.836 86.062 11.125 1 63.31 645 LEU A O 1
ATOM 5355 N N . MET A 1 646 ? -14.18 84.875 10.469 1 70.69 646 MET A N 1
ATOM 5356 C CA . MET A 1 646 ? -14.602 83.75 11.289 1 70.69 646 MET A CA 1
ATOM 5357 C C . MET A 1 646 ? -14.531 84.062 12.766 1 70.69 646 MET A C 1
ATOM 5359 O O . MET A 1 646 ? -15.422 83.688 13.539 1 70.69 646 MET A O 1
ATOM 5363 N N . THR A 1 647 ? -13.539 84.812 13.078 1 79.31 647 THR A N 1
ATOM 5364 C CA . THR A 1 647 ? -13.359 85.188 14.477 1 79.31 647 THR A CA 1
ATOM 5365 C C . THR A 1 647 ? -14.484 86.125 14.922 1 79.31 647 THR A C 1
ATOM 5367 O O . THR A 1 647 ? -14.961 86 16.062 1 79.31 647 THR A O 1
ATOM 5370 N N . LYS A 1 648 ? -14.906 86.938 14 1 80.25 648 LYS A N 1
ATOM 5371 C CA . LYS A 1 648 ? -15.984 87.875 14.312 1 80.25 648 LYS A CA 1
ATOM 5372 C C . LYS A 1 648 ? -17.297 87.125 14.547 1 80.25 648 LYS A C 1
ATOM 5374 O O . LYS A 1 648 ? -18.141 87.562 15.32 1 80.25 648 LYS A O 1
ATOM 5379 N N . SER A 1 649 ? -17.453 86.062 13.898 1 81.88 649 SER A N 1
ATOM 5380 C CA . SER A 1 649 ? -18.703 85.312 14.047 1 81.88 649 SER A CA 1
ATOM 5381 C C . SER A 1 649 ? -18.672 84.438 15.312 1 81.88 649 SER A C 1
ATOM 5383 O O . SER A 1 649 ? -19.719 84.062 15.836 1 81.88 649 SER A O 1
ATOM 5385 N N . VAL A 1 650 ? -17.578 84.188 15.812 1 87.81 650 VAL A N 1
ATOM 5386 C CA . VAL A 1 650 ? -17.438 83.25 16.906 1 87.81 650 VAL A CA 1
ATOM 5387 C C . VAL A 1 650 ? -17.359 84 18.234 1 87.81 650 VAL A C 1
ATOM 5389 O O . VAL A 1 650 ? -17.922 83.5 19.25 1 87.81 650 VAL A O 1
ATOM 5392 N N . PHE A 1 651 ? -16.75 85.062 18.234 1 91.81 651 PHE A N 1
ATOM 5393 C CA . PHE A 1 651 ? -16.516 85.812 19.484 1 91.81 651 PHE A CA 1
ATOM 5394 C C . PHE A 1 651 ? -17.453 87 19.594 1 91.81 651 PHE A C 1
ATOM 5396 O O . PHE A 1 651 ? -17.859 87.562 18.578 1 91.81 651 PHE A O 1
ATOM 5403 N N . ASP A 1 652 ? -17.812 87.438 20.797 1 90.75 652 ASP A N 1
ATOM 5404 C CA . ASP A 1 652 ? -18.734 88.5 21.062 1 90.75 652 ASP A CA 1
ATOM 5405 C C . ASP A 1 652 ? -18 89.875 21.062 1 90.75 652 ASP A C 1
ATOM 5407 O O . ASP A 1 652 ? -18.594 90.875 20.719 1 90.75 652 ASP A O 1
ATOM 5411 N N . ARG A 1 653 ? -16.797 89.875 21.453 1 91.75 653 ARG A N 1
ATOM 5412 C CA . ARG A 1 653 ? -15.992 91.125 21.484 1 91.75 653 ARG A CA 1
ATOM 5413 C C . ARG A 1 653 ? -14.594 90.875 20.953 1 91.75 653 ARG A C 1
ATOM 5415 O O . ARG A 1 653 ? -13.953 89.875 21.297 1 91.75 653 ARG A O 1
ATOM 5422 N N . ILE A 1 654 ? -14.141 91.688 20.047 1 91.56 654 ILE A N 1
ATOM 5423 C CA . ILE A 1 654 ? -12.797 91.688 19.484 1 91.56 654 ILE A CA 1
ATOM 5424 C C . ILE A 1 654 ? -12.188 93.062 19.531 1 91.56 654 ILE A C 1
ATOM 5426 O O . ILE A 1 654 ? -12.75 94 18.969 1 91.56 654 ILE A O 1
ATOM 5430 N N . GLU A 1 655 ? -11.078 93.188 20.203 1 90.69 655 GLU A N 1
ATOM 5431 C CA . GLU A 1 655 ? -10.422 94.5 20.328 1 90.69 655 GLU A CA 1
ATOM 5432 C C . GLU A 1 655 ? -8.938 94.375 20.016 1 90.69 655 GLU A C 1
ATOM 5434 O O . GLU A 1 655 ? -8.234 93.562 20.562 1 90.69 655 GLU A O 1
ATOM 5439 N N . TYR A 1 656 ? -8.469 95.25 19.125 1 91.31 656 TYR A N 1
ATOM 5440 C CA . TYR A 1 656 ? -7.043 95.312 18.828 1 91.31 656 TYR A CA 1
ATOM 5441 C C . TYR A 1 656 ? -6.449 96.562 19.484 1 91.31 656 TYR A C 1
ATOM 5443 O O . TYR A 1 656 ? -7.133 97.562 19.656 1 91.31 656 TYR A O 1
ATOM 5451 N N . ASN A 1 657 ? -5.242 96.438 19.859 1 90.62 657 ASN A N 1
ATOM 5452 C CA . ASN A 1 657 ? -4.578 97.625 20.375 1 90.62 657 ASN A CA 1
ATOM 5453 C C . ASN A 1 657 ? -4.234 98.625 19.234 1 90.62 657 ASN A C 1
ATOM 5455 O O . ASN A 1 657 ? -4.414 98.312 18.062 1 90.62 657 ASN A O 1
ATOM 5459 N N . ASP A 1 658 ? -3.74 99.812 19.547 1 86.69 658 ASP A N 1
ATOM 5460 C CA . ASP A 1 658 ? -3.502 100.875 18.578 1 86.69 658 ASP A CA 1
ATOM 5461 C C . ASP A 1 658 ? -2.443 100.438 17.562 1 86.69 658 ASP A C 1
ATOM 5463 O O . ASP A 1 658 ? -2.592 100.688 16.359 1 86.69 658 ASP A O 1
ATOM 5467 N N . LYS A 1 659 ? -1.412 99.812 18.016 1 88.19 659 LYS A N 1
ATOM 5468 C CA . LYS A 1 659 ? -0.327 99.312 17.156 1 88.19 659 LYS A CA 1
ATOM 5469 C C . LYS A 1 659 ? -0.78 98.188 16.266 1 88.19 659 LYS A C 1
ATOM 5471 O O . LYS A 1 659 ? -0.279 98 15.148 1 88.19 659 LYS A O 1
ATOM 5476 N N . GLY A 1 660 ? -1.63 97.375 16.75 1 88.25 660 GLY A N 1
ATOM 5477 C CA . GLY A 1 660 ? -2.164 96.188 16 1 88.25 660 GLY A CA 1
ATOM 5478 C C . GLY A 1 660 ? -1.399 94.938 16.234 1 88.25 660 GLY A C 1
ATOM 5479 O O . GLY A 1 660 ? -1.39 94.062 15.375 1 88.25 660 GLY A O 1
ATOM 5480 N N . ASN A 1 661 ? -0.606 94.875 17.312 1 91.88 661 ASN A N 1
ATOM 5481 C CA . ASN A 1 661 ? 0.148 93.625 17.578 1 91.88 661 ASN A CA 1
ATOM 5482 C C . ASN A 1 661 ? -0.429 92.875 18.766 1 91.88 661 ASN A C 1
ATOM 5484 O O . ASN A 1 661 ? 0.198 91.938 19.266 1 91.88 661 ASN A O 1
ATOM 5488 N N . GLN A 1 662 ? -1.591 93.312 19.281 1 93.88 662 GLN A N 1
ATOM 5489 C CA . GLN A 1 662 ? -2.289 92.625 20.359 1 93.88 662 GLN A CA 1
ATOM 5490 C C . GLN A 1 662 ? -3.787 92.562 20.078 1 93.88 662 GLN A C 1
ATOM 5492 O O . GLN A 1 662 ? -4.406 93.5 19.672 1 93.88 662 GLN A O 1
ATOM 5497 N N . VAL A 1 663 ? -4.332 91.438 20.266 1 92.88 663 VAL A N 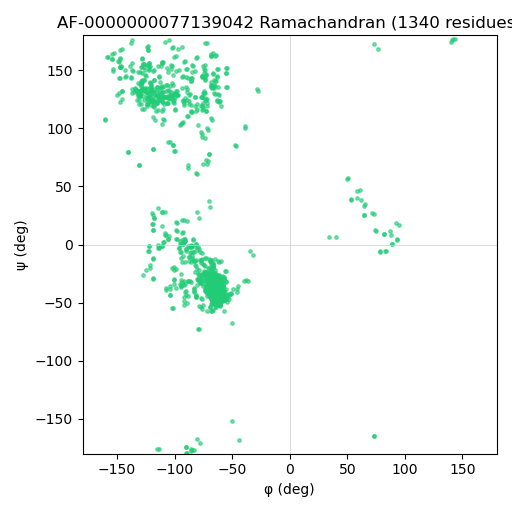1
ATOM 5498 C CA . VAL A 1 663 ? -5.766 91.25 20.062 1 92.88 663 VAL A CA 1
ATOM 5499 C C . VAL A 1 663 ? -6.391 90.625 21.312 1 92.88 663 VAL A C 1
ATOM 5501 O O . VAL A 1 663 ? -5.801 89.75 21.953 1 92.88 663 VAL A O 1
ATOM 5504 N N . SER A 1 664 ? -7.48 91.125 21.766 1 94.31 664 SER A N 1
ATOM 5505 C CA . SER A 1 664 ? -8.266 90.625 22.859 1 94.31 664 SER A CA 1
ATOM 5506 C C . SER A 1 664 ? -9.602 90.062 22.375 1 94.31 664 SER A C 1
ATOM 5508 O O . SER A 1 664 ? -10.359 90.75 21.703 1 94.31 664 SER A O 1
ATOM 5510 N N . LEU A 1 665 ? -9.844 88.875 22.672 1 94.12 665 LEU A N 1
ATOM 5511 C CA . LEU A 1 665 ? -11.07 88.188 22.297 1 94.12 665 LEU A CA 1
ATOM 5512 C C . LEU A 1 665 ? -11.875 87.75 23.531 1 94.12 665 LEU A C 1
ATOM 5514 O O . LEU A 1 665 ? -11.312 87.25 24.5 1 94.12 665 LEU A O 1
ATOM 5518 N N . ILE A 1 666 ? -13.18 88 23.516 1 94.44 666 ILE A N 1
ATOM 5519 C CA . ILE A 1 666 ? -14.031 87.562 24.641 1 94.44 666 ILE A CA 1
ATOM 5520 C C . ILE A 1 666 ? -15.289 86.875 24.109 1 94.44 666 ILE A C 1
ATOM 5522 O O . ILE A 1 666 ? -15.898 87.375 23.141 1 94.44 666 ILE A O 1
ATOM 5526 N N . LYS A 1 667 ? -15.57 85.812 24.625 1 93.75 667 LYS A N 1
ATOM 5527 C CA . LYS A 1 667 ? -16.828 85.125 24.375 1 93.75 667 LYS A CA 1
ATOM 5528 C C . LYS A 1 667 ? -17.594 84.875 25.672 1 93.75 667 LYS A C 1
ATOM 5530 O O . LYS A 1 667 ? -17.047 84.312 26.641 1 93.75 667 LYS A O 1
ATOM 5535 N N . PHE A 1 668 ? -18.828 85.25 25.766 1 91.44 668 PHE A N 1
ATOM 5536 C CA . PHE A 1 668 ? -19.656 85.062 26.953 1 91.44 668 PHE A CA 1
ATOM 5537 C C . PHE A 1 668 ? -20.328 83.688 26.922 1 91.44 668 PHE A C 1
ATOM 5539 O O . PHE A 1 668 ? -20.797 83.25 25.875 1 91.44 668 PHE A O 1
ATOM 5546 N N . LEU A 1 669 ? -20.312 82.812 27.875 1 86.06 669 LEU A N 1
ATOM 5547 C CA . LEU A 1 669 ? -20.766 81.438 27.938 1 86.06 669 LEU A CA 1
ATOM 5548 C C . LEU A 1 669 ? -22.203 81.375 28.438 1 86.06 669 LEU A C 1
ATOM 5550 O O . LEU A 1 669 ? -22.906 80.438 28.156 1 86.06 669 LEU A O 1
ATOM 5554 N N . ASN A 1 670 ? -22.734 82 29.656 1 69 670 ASN A N 1
ATOM 5555 C CA . ASN A 1 670 ? -24.078 81.938 30.203 1 69 670 ASN A CA 1
ATOM 5556 C C . ASN A 1 670 ? -25.078 82.75 29.391 1 69 670 ASN A C 1
ATOM 5558 O O . ASN A 1 670 ? -25.062 83.938 29.438 1 69 670 ASN A O 1
ATOM 5562 N N . ARG A 1 671 ? -25.406 82.375 28.25 1 53.31 671 ARG A N 1
ATOM 5563 C CA . ARG A 1 671 ? -26.562 83.125 27.766 1 53.31 671 ARG A CA 1
ATOM 5564 C C . ARG A 1 671 ? -27.812 82.75 28.531 1 53.31 671 ARG A C 1
ATOM 5566 O O . ARG A 1 671 ? -28.188 81.562 28.594 1 53.31 671 ARG A O 1
ATOM 5573 N N . ASP A 1 672 ? -27.984 83.25 29.703 1 39.81 672 ASP A N 1
ATOM 5574 C CA . ASP A 1 672 ? -29.422 83.25 30.016 1 39.81 672 ASP A CA 1
ATOM 5575 C C . ASP A 1 672 ? -30.266 83.438 28.781 1 39.81 672 ASP A C 1
ATOM 5577 O O . ASP A 1 672 ? -29.922 84.312 27.922 1 39.81 672 ASP A O 1
ATOM 5581 N N . MET B 1 1 ? -0.4 -36.938 -32.875 1 38 1 MET B N 1
ATOM 5582 C CA . MET B 1 1 ? -1.186 -38.188 -32.938 1 38 1 MET B CA 1
ATOM 5583 C C . MET B 1 1 ? -2.131 -38.281 -31.75 1 38 1 MET B C 1
ATOM 5585 O O . MET B 1 1 ? -1.686 -38.312 -30.609 1 38 1 MET B O 1
ATOM 5589 N N . THR B 1 2 ? -3.301 -37.625 -31.859 1 58.34 2 THR B N 1
ATOM 5590 C CA . THR B 1 2 ? -4.395 -37.344 -30.953 1 58.34 2 THR B CA 1
ATOM 5591 C C . THR B 1 2 ? -5.223 -38.594 -30.672 1 58.34 2 THR B C 1
ATOM 5593 O O . THR B 1 2 ? -5.336 -39.469 -31.531 1 58.34 2 THR B O 1
ATOM 5596 N N . GLY B 1 3 ? -5.176 -39 -29.438 1 67.62 3 GLY B N 1
ATOM 5597 C CA . GLY B 1 3 ? -6.164 -40 -29.062 1 67.62 3 GLY B CA 1
ATOM 5598 C C . GLY B 1 3 ? -7.445 -39.906 -29.875 1 67.62 3 GLY B C 1
ATOM 5599 O O . GLY B 1 3 ? -7.809 -38.812 -30.344 1 67.62 3 GLY B O 1
ATOM 5600 N N . ILE B 1 4 ? -7.898 -41.062 -30.344 1 78.44 4 ILE B N 1
ATOM 5601 C CA . ILE B 1 4 ? -9.117 -41.062 -31.156 1 78.44 4 ILE B CA 1
ATOM 5602 C C . ILE B 1 4 ? -10.336 -41.125 -30.234 1 78.44 4 ILE B C 1
ATOM 5604 O O . ILE B 1 4 ? -10.477 -42.062 -29.422 1 78.44 4 ILE B O 1
ATOM 5608 N N . SER B 1 5 ? -11.07 -40.062 -30.266 1 80.19 5 SER B N 1
ATOM 5609 C CA . SER B 1 5 ? -12.359 -40.094 -29.578 1 80.19 5 SER B CA 1
ATOM 5610 C C . SER B 1 5 ? -13.383 -40.906 -30.344 1 80.19 5 SER B C 1
ATOM 5612 O O . SER B 1 5 ? -13.562 -40.719 -31.547 1 80.19 5 SER B O 1
ATOM 5614 N N . ILE B 1 6 ? -14.062 -41.844 -29.594 1 82.81 6 ILE B N 1
ATOM 5615 C CA . ILE B 1 6 ? -14.898 -42.781 -30.344 1 82.81 6 ILE B CA 1
ATOM 5616 C C . ILE B 1 6 ? -16.359 -42.625 -29.922 1 82.81 6 ILE B C 1
ATOM 5618 O O . ILE B 1 6 ? -17.156 -43.531 -30.094 1 82.81 6 ILE B O 1
ATOM 5622 N N . TRP B 1 7 ? -16.656 -41.5 -29.281 1 79.44 7 TRP B N 1
ATOM 5623 C CA . TRP B 1 7 ? -18.031 -41.406 -28.797 1 79.44 7 TRP B CA 1
ATOM 5624 C C . TRP B 1 7 ? -19.031 -41.469 -29.953 1 79.44 7 TRP B C 1
ATOM 5626 O O . TRP B 1 7 ? -20.156 -41.906 -29.781 1 79.44 7 TRP B O 1
ATOM 5636 N N . ASN B 1 8 ? -18.562 -41 -31.172 1 82.25 8 ASN B N 1
ATOM 5637 C CA . ASN B 1 8 ? -19.438 -41 -32.344 1 82.25 8 ASN B CA 1
ATOM 5638 C C . ASN B 1 8 ? -19.438 -42.344 -33.062 1 82.25 8 ASN B C 1
ATOM 5640 O O . ASN B 1 8 ? -20.188 -42.562 -34 1 82.25 8 ASN B O 1
ATOM 5644 N N . GLN B 1 9 ? -18.688 -43.281 -32.594 1 87.5 9 GLN B N 1
ATOM 5645 C CA . GLN B 1 9 ? -18.594 -44.562 -33.219 1 87.5 9 GLN B CA 1
ATOM 5646 C C . GLN B 1 9 ? -19.062 -45.688 -32.312 1 87.5 9 GLN B C 1
ATOM 5648 O O . GLN B 1 9 ? -18.859 -46.875 -32.594 1 87.5 9 GLN B O 1
ATOM 5653 N N . VAL B 1 10 ? -19.656 -45.219 -31.328 1 90.75 10 VAL B N 1
ATOM 5654 C CA . VAL B 1 10 ? -20.141 -46.219 -30.391 1 90.75 10 VAL B CA 1
ATOM 5655 C C . VAL B 1 10 ? -21.672 -46.25 -30.438 1 90.75 10 VAL B C 1
ATOM 5657 O O . VAL B 1 10 ? -22.312 -45.344 -30.906 1 90.75 10 VAL B O 1
ATOM 5660 N N . SER B 1 11 ? -22.219 -47.375 -30.047 1 93.06 11 SER B N 1
ATOM 5661 C CA . SER B 1 11 ? -23.672 -47.562 -29.875 1 93.06 11 SER B CA 1
ATOM 5662 C C . SER B 1 11 ? -24.031 -47.781 -28.406 1 93.06 11 SER B C 1
ATOM 5664 O O . SER B 1 11 ? -23.266 -48.406 -27.656 1 93.06 11 SER B O 1
ATOM 5666 N N . VAL B 1 12 ? -25.219 -47.219 -28.062 1 94.56 12 VAL B N 1
ATOM 5667 C CA . VAL B 1 12 ? -25.578 -47.25 -26.641 1 94.56 12 VAL B CA 1
ATOM 5668 C C . VAL B 1 12 ? -26.953 -47.875 -26.469 1 94.56 12 VAL B C 1
ATOM 5670 O O . VAL B 1 12 ? -27.844 -47.688 -27.312 1 94.56 12 VAL B O 1
ATOM 5673 N N . LEU B 1 13 ? -27.094 -48.656 -25.422 1 94 13 LEU B N 1
ATOM 5674 C CA . LEU B 1 13 ? -28.359 -49.25 -24.984 1 94 13 LEU B CA 1
ATOM 5675 C C . LEU B 1 13 ? -28.672 -48.812 -23.547 1 94 13 LEU B C 1
ATOM 5677 O O . LEU B 1 13 ? -27.844 -49 -22.656 1 94 13 LEU B O 1
ATOM 5681 N N . GLU B 1 14 ? -29.797 -48.219 -23.359 1 93.56 14 GLU B N 1
ATOM 5682 C CA . GLU B 1 14 ? -30.203 -47.781 -22.031 1 93.56 14 GLU B CA 1
ATOM 5683 C C . GLU B 1 14 ? -31.031 -48.844 -21.312 1 93.56 14 GLU B C 1
ATOM 5685 O O . GLU B 1 14 ? -32.031 -49.312 -21.844 1 93.56 14 GLU B O 1
ATOM 5690 N N . ASP B 1 15 ? -30.531 -49.188 -20.172 1 94 15 ASP B N 1
ATOM 5691 C CA . ASP B 1 15 ? -31.25 -50.125 -19.297 1 94 15 ASP B CA 1
ATOM 5692 C C . ASP B 1 15 ? -31.875 -49.375 -18.109 1 94 15 ASP B C 1
ATOM 5694 O O . ASP B 1 15 ? -31.328 -49.406 -17.016 1 94 15 ASP B O 1
ATOM 5698 N N . SER B 1 16 ? -33.062 -48.906 -18.297 1 91.19 16 SER B N 1
ATOM 5699 C CA . SER B 1 16 ? -33.75 -48.094 -17.297 1 91.19 16 SER B CA 1
ATOM 5700 C C . SER B 1 16 ? -34.125 -48.906 -16.078 1 91.19 16 SER B C 1
ATOM 5702 O O . SER B 1 16 ? -34.188 -48.406 -14.969 1 91.19 16 SER B O 1
ATOM 5704 N N . LYS B 1 17 ? -34.312 -50.25 -16.281 1 89.56 17 LYS B N 1
ATOM 5705 C CA . LYS B 1 17 ? -34.781 -51.094 -15.18 1 89.56 17 LYS B CA 1
ATOM 5706 C C . LYS B 1 17 ? -33.625 -51.781 -14.484 1 89.56 17 LYS B C 1
ATOM 5708 O O . LYS B 1 17 ? -33.781 -52.438 -13.445 1 89.56 17 LYS B O 1
ATOM 5713 N N . GLN B 1 18 ? -32.469 -51.594 -14.945 1 87.88 18 GLN B N 1
ATOM 5714 C CA . GLN B 1 18 ? -31.266 -52.219 -14.391 1 87.88 18 GLN B CA 1
ATOM 5715 C C . GLN B 1 18 ? -31.406 -53.719 -14.281 1 87.88 18 GLN B C 1
ATOM 5717 O O . GLN B 1 18 ? -31.016 -54.312 -13.266 1 87.88 18 GLN B O 1
ATOM 5722 N N . SER B 1 19 ? -32.031 -54.344 -15.281 1 86.75 19 SER B N 1
ATOM 5723 C CA . SER B 1 19 ? -32.375 -55.75 -15.133 1 86.75 19 SER B CA 1
ATOM 5724 C C . SER B 1 19 ? -31.75 -56.594 -16.234 1 86.75 19 SER B C 1
ATOM 5726 O O . SER B 1 19 ? -31.75 -57.844 -16.156 1 86.75 19 SER B O 1
ATOM 5728 N N . ILE B 1 20 ? -31.062 -56 -17.125 1 90.88 20 ILE B N 1
ATOM 5729 C CA . ILE B 1 20 ? -30.516 -56.781 -18.234 1 90.88 20 ILE B CA 1
ATOM 5730 C C . ILE B 1 20 ? -29.234 -57.5 -17.7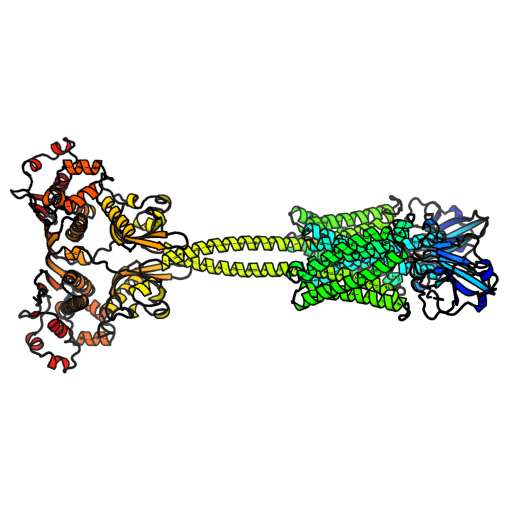97 1 90.88 20 ILE B C 1
ATOM 5732 O O . ILE B 1 20 ? -28.281 -56.844 -17.359 1 90.88 20 ILE B O 1
ATOM 5736 N N . PRO B 1 21 ? -29.234 -58.812 -17.797 1 89.75 21 PRO B N 1
ATOM 5737 C CA . PRO B 1 21 ? -28.016 -59.531 -17.438 1 89.75 21 PRO B CA 1
ATOM 5738 C C . PRO B 1 21 ? -26.891 -59.344 -18.453 1 89.75 21 PRO B C 1
ATOM 5740 O O . PRO B 1 21 ? -27.141 -59.219 -19.641 1 89.75 21 PRO B O 1
ATOM 5743 N N . ALA B 1 22 ? -25.672 -59.344 -18.047 1 90.5 22 ALA B N 1
ATOM 5744 C CA . ALA B 1 22 ? -24.516 -59.125 -18.875 1 90.5 22 ALA B CA 1
ATOM 5745 C C . ALA B 1 22 ? -24.375 -60.188 -19.953 1 90.5 22 ALA B C 1
ATOM 5747 O O . ALA B 1 22 ? -23.953 -59.906 -21.078 1 90.5 22 ALA B O 1
ATOM 5748 N N . GLU B 1 23 ? -24.781 -61.438 -19.656 1 90.31 23 GLU B N 1
ATOM 5749 C CA . GLU B 1 23 ? -24.641 -62.562 -20.578 1 90.31 23 GLU B CA 1
ATOM 5750 C C . GLU B 1 23 ? -25.5 -62.344 -21.828 1 90.31 23 GLU B C 1
ATOM 5752 O O . GLU B 1 23 ? -25.062 -62.688 -22.938 1 90.31 23 GLU B O 1
ATOM 5757 N N . SER B 1 24 ? -26.641 -61.719 -21.594 1 90 24 SER B N 1
ATOM 5758 C CA . SER B 1 24 ? -27.547 -61.5 -22.719 1 90 24 SER B CA 1
ATOM 5759 C C . SER B 1 24 ? -26.969 -60.469 -23.688 1 90 24 SER B C 1
ATOM 5761 O O . SER B 1 24 ? -27.266 -60.5 -24.875 1 90 24 SER B O 1
ATOM 5763 N N . ILE B 1 25 ? -26.203 -59.594 -23.234 1 90.88 25 ILE B N 1
ATOM 5764 C CA . ILE B 1 25 ? -25.625 -58.562 -24.047 1 90.88 25 ILE B CA 1
ATOM 5765 C C . ILE B 1 25 ? -24.375 -59.094 -24.75 1 90.88 25 ILE B C 1
ATOM 5767 O O . ILE B 1 25 ? -24.203 -58.906 -25.969 1 90.88 25 ILE B O 1
ATOM 5771 N N . ILE B 1 26 ? -23.594 -59.875 -24.016 1 88.88 26 ILE B N 1
ATOM 5772 C CA . ILE B 1 26 ? -22.312 -60.312 -24.5 1 88.88 26 ILE B CA 1
ATOM 5773 C C . ILE B 1 26 ? -22.516 -61.344 -25.609 1 88.88 26 ILE B C 1
ATOM 5775 O O . ILE B 1 26 ? -21.719 -61.438 -26.547 1 88.88 26 ILE B O 1
ATOM 5779 N N . HIS B 1 27 ? -23.578 -62.125 -25.531 1 87.38 27 HIS B N 1
ATOM 5780 C CA . HIS B 1 27 ? -23.844 -63.188 -26.5 1 87.38 27 HIS B CA 1
ATOM 5781 C C . HIS B 1 27 ? -24.484 -62.594 -27.766 1 87.38 27 HIS B C 1
ATOM 5783 O O . HIS B 1 27 ? -24.688 -63.344 -28.75 1 87.38 27 HIS B O 1
ATOM 5789 N N . GLY B 1 28 ? -24.797 -61.312 -27.812 1 85.5 28 GLY B N 1
ATOM 5790 C CA . GLY B 1 28 ? -25.25 -60.625 -29.016 1 85.5 28 GLY B CA 1
ATOM 5791 C C . GLY B 1 28 ? -26.75 -60.719 -29.219 1 85.5 28 GLY B C 1
ATOM 5792 O O . GLY B 1 28 ? -27.266 -60.344 -30.281 1 85.5 28 GLY B O 1
ATOM 5793 N N . GLU B 1 29 ? -27.453 -61.156 -28.266 1 85.62 29 GLU B N 1
ATOM 5794 C CA . GLU B 1 29 ? -28.891 -61.344 -28.406 1 85.62 29 GLU B CA 1
ATOM 5795 C C . GLU B 1 29 ? -29.609 -60 -28.547 1 85.62 29 GLU B C 1
ATOM 5797 O O . GLU B 1 29 ? -30.672 -59.906 -29.172 1 85.62 29 GLU B O 1
ATOM 5802 N N . ARG B 1 30 ? -29.016 -59.031 -28.078 1 88.25 30 ARG B N 1
ATOM 5803 C CA . ARG B 1 30 ? -29.703 -57.719 -28.047 1 88.25 30 ARG B CA 1
ATOM 5804 C C . ARG B 1 30 ? -28.938 -56.688 -28.875 1 88.25 30 ARG B C 1
ATOM 5806 O O . ARG B 1 30 ? -29.062 -55.5 -28.625 1 88.25 30 ARG B O 1
ATOM 5813 N N . ASP B 1 31 ? -28.203 -56.969 -29.797 1 88.81 31 ASP B N 1
ATOM 5814 C CA . ASP B 1 31 ? -27.344 -56.094 -30.578 1 88.81 31 ASP B CA 1
ATOM 5815 C C . ASP B 1 31 ? -28.188 -55.094 -31.391 1 88.81 31 ASP B C 1
ATOM 5817 O O . ASP B 1 31 ? -27.766 -53.969 -31.625 1 88.81 31 ASP B O 1
ATOM 5821 N N . LEU B 1 32 ? -29.344 -55.438 -31.719 1 88.19 32 LEU B N 1
ATOM 5822 C CA . LEU B 1 32 ? -30.188 -54.625 -32.562 1 88.19 32 LEU B CA 1
ATOM 5823 C C . LEU B 1 32 ? -30.781 -53.469 -31.766 1 88.19 32 LEU B C 1
ATOM 5825 O O . LEU B 1 32 ? -31.25 -52.469 -32.344 1 88.19 32 LEU B O 1
ATOM 5829 N N . GLU B 1 33 ? -30.688 -53.562 -30.5 1 91.5 33 GLU B N 1
ATOM 5830 C CA . GLU B 1 33 ? -31.297 -52.531 -29.641 1 91.5 33 GLU B CA 1
ATOM 5831 C C . GLU B 1 33 ? -30.328 -51.375 -29.406 1 91.5 33 GLU B C 1
ATOM 5833 O O . GLU B 1 33 ? -30.734 -50.312 -28.906 1 91.5 33 GLU B O 1
ATOM 5838 N N . PHE B 1 34 ? -29.094 -51.531 -29.781 1 94.31 34 PHE B N 1
ATOM 5839 C CA . PHE B 1 34 ? -28.094 -50.469 -29.625 1 94.31 34 PHE B CA 1
ATOM 5840 C C . PHE B 1 34 ? -28.312 -49.375 -30.641 1 94.31 34 PHE B C 1
ATOM 5842 O O . PHE B 1 34 ? -28.562 -49.625 -31.812 1 94.31 34 PHE B O 1
ATOM 5849 N N . LYS B 1 35 ? -28.328 -48.156 -30.141 1 91.56 35 LYS B N 1
ATOM 5850 C CA . LYS B 1 35 ? -28.562 -47.031 -31.016 1 91.56 35 LYS B CA 1
ATOM 5851 C C . LYS B 1 35 ? -27.391 -46.031 -30.969 1 91.56 35 LYS B C 1
ATOM 5853 O O . LYS B 1 35 ? -26.672 -45.969 -29.969 1 91.56 35 LYS B O 1
ATOM 5858 N N . SER B 1 36 ? -27.266 -45.344 -32.062 1 89.12 36 SER B N 1
ATOM 5859 C CA . SER B 1 36 ? -26.234 -44.312 -32.125 1 89.12 36 SER B CA 1
ATOM 5860 C C . SER B 1 36 ? -26.594 -43.094 -31.312 1 89.12 36 SER B C 1
ATOM 5862 O O . SER B 1 36 ? -27.781 -42.812 -31.109 1 89.12 36 SER B O 1
ATOM 5864 N N . LEU B 1 37 ? -25.562 -42.469 -30.828 1 83.25 37 LEU B N 1
ATOM 5865 C CA . LEU B 1 37 ? -25.781 -41.312 -29.969 1 83.25 37 LEU B CA 1
ATOM 5866 C C . LEU B 1 37 ? -25.766 -40 -30.766 1 83.25 37 LEU B C 1
ATOM 5868 O O . LEU B 1 37 ? -25 -39.875 -31.734 1 83.25 37 LEU B O 1
ATOM 5872 N N . LYS B 1 38 ? -26.609 -39.094 -30.344 1 78.19 38 LYS B N 1
ATOM 5873 C CA . LYS B 1 38 ? -26.656 -37.75 -30.938 1 78.19 38 LYS B CA 1
ATOM 5874 C C . LYS B 1 38 ? -25.75 -36.781 -30.172 1 78.19 38 LYS B C 1
ATOM 5876 O O . LYS B 1 38 ? -25.203 -35.844 -30.766 1 78.19 38 LYS B O 1
ATOM 5881 N N . SER B 1 39 ? -25.656 -37.062 -28.906 1 81.25 39 SER B N 1
ATOM 5882 C CA . SER B 1 39 ? -24.828 -36.219 -28.047 1 81.25 39 SER B CA 1
ATOM 5883 C C . SER B 1 39 ? -23.875 -37.062 -27.203 1 81.25 39 SER B C 1
ATOM 5885 O O . SER B 1 39 ? -24.188 -38.188 -26.828 1 81.25 39 SER B O 1
ATOM 5887 N N . PRO B 1 40 ? -22.688 -36.438 -26.922 1 82.31 40 PRO B N 1
ATOM 5888 C CA . PRO B 1 40 ? -21.703 -37.219 -26.172 1 82.31 40 PRO B CA 1
ATOM 5889 C C . PRO B 1 40 ? -22 -37.312 -24.672 1 82.31 40 PRO B C 1
ATOM 5891 O O . PRO B 1 40 ? -21.312 -38 -23.938 1 82.31 40 PRO B O 1
ATOM 5894 N N . ASN B 1 41 ? -22.969 -36.625 -24.203 1 84 41 ASN B N 1
ATOM 5895 C CA . ASN B 1 41 ? -23.297 -36.656 -22.781 1 84 41 ASN B CA 1
ATOM 5896 C C . ASN B 1 41 ? -24.703 -37.188 -22.547 1 84 41 ASN B C 1
ATOM 5898 O O . ASN B 1 41 ? -25.672 -36.688 -23.094 1 84 41 ASN B O 1
ATOM 5902 N N . LEU B 1 42 ? -24.797 -38.219 -21.766 1 84.94 42 LEU B N 1
ATOM 5903 C CA . LEU B 1 42 ? -26.062 -38.875 -21.484 1 84.94 42 LEU B CA 1
ATOM 5904 C C . LEU B 1 42 ? -26.766 -38.25 -20.297 1 84.94 42 LEU B C 1
ATOM 5906 O O . LEU B 1 42 ? -27.891 -38.625 -19.938 1 84.94 42 LEU B O 1
ATOM 5910 N N . GLY B 1 43 ? -26.109 -37.188 -19.656 1 82.19 43 GLY B N 1
ATOM 5911 C CA . GLY B 1 43 ? -26.719 -36.438 -18.578 1 82.19 43 GLY B CA 1
ATOM 5912 C C . GLY B 1 43 ? -26.797 -37.219 -17.266 1 82.19 43 GLY B C 1
ATOM 5913 O O . GLY B 1 43 ? -26.031 -38.156 -17.062 1 82.19 43 GLY B O 1
ATOM 5914 N N . PHE B 1 44 ? -27.609 -36.719 -16.359 1 83.19 44 PHE B N 1
ATOM 5915 C CA . PHE B 1 44 ? -27.859 -37.406 -15.094 1 83.19 44 PHE B CA 1
ATOM 5916 C C . PHE B 1 44 ? -29 -38.406 -15.227 1 83.19 44 PHE B C 1
ATOM 5918 O O . PHE B 1 44 ? -30.062 -38.062 -15.75 1 83.19 44 PHE B O 1
ATOM 5925 N N . SER B 1 45 ? -28.641 -39.656 -14.938 1 85.12 45 SER B N 1
ATOM 5926 C CA . SER B 1 45 ? -29.656 -40.688 -15.07 1 85.12 45 SER B CA 1
ATOM 5927 C C . SER B 1 45 ? -29.453 -41.781 -14.039 1 85.12 45 SER B C 1
ATOM 5929 O O . SER B 1 45 ? -28.328 -41.969 -13.539 1 85.12 45 SER B O 1
ATOM 5931 N N . GLN B 1 46 ? -30.547 -42.438 -13.68 1 86.69 46 GLN B N 1
ATOM 5932 C CA . GLN B 1 46 ? -30.453 -43.594 -12.805 1 86.69 46 GLN B CA 1
ATOM 5933 C C . GLN B 1 46 ? -30.312 -44.875 -13.609 1 86.69 46 GLN B C 1
ATOM 5935 O O . GLN B 1 46 ? -30.062 -45.938 -13.039 1 86.69 46 GLN B O 1
ATOM 5940 N N . SER B 1 47 ? -30.234 -44.719 -14.859 1 91.44 47 SER B N 1
ATOM 5941 C CA . SER B 1 47 ? -30.203 -45.906 -15.734 1 91.44 47 SER B CA 1
ATOM 5942 C C . SER B 1 47 ? -28.781 -46.438 -15.867 1 91.44 47 SER B C 1
ATOM 5944 O O . SER B 1 47 ? -27.812 -45.719 -15.578 1 91.44 47 SER B O 1
ATOM 5946 N N . VAL B 1 48 ? -28.766 -47.75 -16.156 1 95.06 48 VAL B N 1
ATOM 5947 C CA . VAL B 1 48 ? -27.5 -48.344 -16.562 1 95.06 48 VAL B CA 1
ATOM 5948 C C . VAL B 1 48 ? -27.344 -48.25 -18.078 1 95.06 48 VAL B C 1
ATOM 5950 O O . VAL B 1 48 ? -28.297 -48.469 -18.828 1 95.06 48 VAL B O 1
ATOM 5953 N N . TYR B 1 49 ? -26.203 -47.844 -18.484 1 94.62 49 TYR B N 1
ATOM 5954 C CA . TYR B 1 49 ? -25.969 -47.688 -19.922 1 94.62 49 TYR B CA 1
ATOM 5955 C C . TYR B 1 49 ? -24.953 -48.719 -20.406 1 94.62 49 TYR B C 1
ATOM 5957 O O . TYR B 1 49 ? -23.906 -48.938 -19.781 1 94.62 49 TYR B O 1
ATOM 5965 N N . TRP B 1 50 ? -25.312 -49.406 -21.453 1 94.75 50 TRP B N 1
ATOM 5966 C CA . TRP B 1 50 ? -24.391 -50.312 -22.141 1 94.75 50 TRP B CA 1
ATOM 5967 C C . TRP B 1 50 ? -23.828 -49.656 -23.406 1 94.75 50 TRP B C 1
ATOM 5969 O O . TRP B 1 50 ? -24.562 -49.156 -24.234 1 94.75 50 TRP B O 1
ATOM 5979 N N . VAL B 1 51 ? -22.547 -49.688 -23.5 1 94.81 51 VAL B N 1
ATOM 5980 C CA . VAL B 1 51 ? -21.891 -49.125 -24.656 1 94.81 51 VAL B CA 1
ATOM 5981 C C . VAL B 1 51 ? -21.188 -50.219 -25.453 1 94.81 51 VAL B C 1
ATOM 5983 O O . VAL B 1 51 ? -20.438 -51 -24.875 1 94.81 51 VAL B O 1
ATOM 5986 N N . ARG B 1 52 ? -21.453 -50.25 -26.703 1 94.06 52 ARG B N 1
ATOM 5987 C CA . ARG B 1 52 ? -20.859 -51.25 -27.578 1 94.06 52 ARG B CA 1
ATOM 5988 C C . ARG B 1 52 ? -19.938 -50.594 -28.609 1 94.06 52 ARG B C 1
ATOM 5990 O O . ARG B 1 52 ? -20.297 -49.562 -29.203 1 94.06 52 ARG B O 1
ATOM 5997 N N . PHE B 1 53 ? -18.75 -51.125 -28.766 1 92 53 PHE B N 1
ATOM 5998 C CA . PHE B 1 53 ? -17.844 -50.594 -29.781 1 92 53 PHE B CA 1
ATOM 5999 C C . PHE B 1 53 ? -16.969 -51.688 -30.359 1 92 53 PHE B C 1
ATOM 6001 O O . PHE B 1 53 ? -16.75 -52.719 -29.703 1 92 53 PHE B O 1
ATOM 6008 N N . GLU B 1 54 ? -16.562 -51.5 -31.562 1 91.69 54 GLU B N 1
ATOM 6009 C CA . GLU B 1 54 ? -15.758 -52.469 -32.281 1 91.69 54 GLU B CA 1
ATOM 6010 C C . GLU B 1 54 ? -14.375 -51.906 -32.594 1 91.69 54 GLU B C 1
ATOM 6012 O O . GLU B 1 54 ? -14.234 -50.75 -32.969 1 91.69 54 GLU B O 1
ATOM 6017 N N . ILE B 1 55 ? -13.375 -52.812 -32.344 1 91.81 55 ILE B N 1
ATOM 6018 C CA . ILE B 1 55 ? -12 -52.406 -32.625 1 91.81 55 ILE B CA 1
ATOM 6019 C C . ILE B 1 55 ? -11.375 -53.375 -33.656 1 91.81 55 ILE B C 1
ATOM 6021 O O . ILE B 1 55 ? -11.5 -54.594 -33.531 1 91.81 55 ILE B O 1
ATOM 6025 N N . PHE B 1 56 ? -10.781 -52.688 -34.625 1 91.12 56 PHE B N 1
ATOM 6026 C CA . PHE B 1 56 ? -10.117 -53.469 -35.688 1 91.12 56 PHE B CA 1
ATOM 6027 C C . PHE B 1 56 ? -8.633 -53.125 -35.75 1 91.12 56 PHE B C 1
ATOM 6029 O O . PHE B 1 56 ? -8.258 -51.938 -35.75 1 91.12 56 PHE B O 1
ATOM 6036 N N . ASN B 1 57 ? -7.738 -54.156 -35.625 1 91.94 57 ASN B N 1
ATOM 6037 C CA . ASN B 1 57 ? -6.297 -54 -35.812 1 91.94 57 ASN B CA 1
ATOM 6038 C C . ASN B 1 57 ? -5.859 -54.344 -37.219 1 91.94 57 ASN B C 1
ATOM 6040 O O . ASN B 1 57 ? -5.746 -55.531 -37.562 1 91.94 57 ASN B O 1
ATOM 6044 N N . PRO B 1 58 ? -5.602 -53.344 -37.969 1 89.81 58 PRO B N 1
ATOM 6045 C CA . PRO B 1 58 ? -5.223 -53.625 -39.375 1 89.81 58 PRO B CA 1
ATOM 6046 C C . PRO B 1 58 ? -3.748 -54 -39.5 1 89.81 58 PRO B C 1
ATOM 6048 O O . PRO B 1 58 ? -3.312 -54.375 -40.594 1 89.81 58 PRO B O 1
ATOM 6051 N N . THR B 1 59 ? -3.072 -54.031 -38.469 1 88.19 59 THR B N 1
ATOM 6052 C CA . THR B 1 59 ? -1.631 -54.25 -38.562 1 88.19 59 THR B CA 1
ATOM 6053 C C . THR B 1 59 ? -1.288 -55.719 -38.406 1 88.19 59 THR B C 1
ATOM 6055 O O . THR B 1 59 ? -2.152 -56.531 -38.062 1 88.19 59 THR B O 1
ATOM 6058 N N . SER B 1 60 ? 0.024 -56.094 -38.688 1 89.31 60 SER B N 1
ATOM 6059 C CA . SER B 1 60 ? 0.493 -57.469 -38.594 1 89.31 60 SER B CA 1
ATOM 6060 C C . SER B 1 60 ? 1.105 -57.75 -37.25 1 89.31 60 SER B C 1
ATOM 6062 O O . SER B 1 60 ? 1.586 -58.875 -37 1 89.31 60 SER B O 1
ATOM 6064 N N . GLN B 1 61 ? 1.056 -56.812 -36.406 1 84.81 61 GLN B N 1
ATOM 6065 C CA . GLN B 1 61 ? 1.627 -57 -35.062 1 84.81 61 GLN B CA 1
ATOM 6066 C C . GLN B 1 61 ? 0.578 -56.781 -33.969 1 84.81 61 GLN B C 1
ATOM 6068 O O . GLN B 1 61 ? -0.46 -56.156 -34.219 1 84.81 61 GLN B O 1
ATOM 6073 N N . LEU B 1 62 ? 0.846 -57.406 -32.781 1 86.44 62 LEU B N 1
ATOM 6074 C CA . LEU B 1 62 ? 0.011 -57.156 -31.625 1 86.44 62 LEU B CA 1
ATOM 6075 C C . LEU B 1 62 ? 0.097 -55.688 -31.203 1 86.44 62 LEU B C 1
ATOM 6077 O O . LEU B 1 62 ? 1.192 -55.125 -31.109 1 86.44 62 LEU B O 1
ATOM 6081 N N . ILE B 1 63 ? -1.077 -55.125 -31.172 1 86.75 63 ILE B N 1
ATOM 6082 C CA . ILE B 1 63 ? -1.099 -53.719 -30.766 1 86.75 63 ILE B CA 1
ATOM 6083 C C . ILE B 1 63 ? -1.618 -53.594 -29.328 1 86.75 63 ILE B C 1
ATOM 6085 O O . ILE B 1 63 ? -2.652 -54.188 -28.984 1 86.75 63 ILE B O 1
ATOM 6089 N N . ARG B 1 64 ? -0.842 -52.938 -28.531 1 87.12 64 ARG B N 1
ATOM 6090 C CA . ARG B 1 64 ? -1.272 -52.594 -27.188 1 87.12 64 ARG B CA 1
ATOM 6091 C C . ARG B 1 64 ? -1.79 -51.156 -27.125 1 87.12 64 ARG B C 1
ATOM 6093 O O . ARG B 1 64 ? -1.205 -50.25 -27.719 1 87.12 64 ARG B O 1
ATOM 6100 N N . TRP B 1 65 ? -2.93 -51.031 -26.516 1 89.62 65 TRP B N 1
ATOM 6101 C CA . TRP B 1 65 ? -3.566 -49.719 -26.453 1 89.62 65 TRP B CA 1
ATOM 6102 C C . TRP B 1 65 ? -4.344 -49.562 -25.156 1 89.62 65 TRP B C 1
ATOM 6104 O O . TRP B 1 65 ? -4.508 -50.531 -24.391 1 89.62 65 TRP B O 1
ATOM 6114 N N . ASN B 1 66 ? -4.613 -48.375 -24.812 1 92.88 66 ASN B N 1
ATOM 6115 C CA . ASN B 1 66 ? -5.359 -48.062 -23.594 1 92.88 66 ASN B CA 1
ATOM 6116 C C . ASN B 1 66 ? -6.719 -47.438 -23.922 1 92.88 66 ASN B C 1
ATOM 6118 O O . ASN B 1 66 ? -6.816 -46.531 -24.766 1 92.88 66 ASN B O 1
ATOM 6122 N N . LEU B 1 67 ? -7.762 -48 -23.375 1 94.12 67 LEU B N 1
ATOM 6123 C CA . LEU B 1 67 ? -9.086 -47.375 -23.391 1 94.12 67 LEU B CA 1
ATOM 6124 C C . LEU B 1 67 ? -9.273 -46.469 -22.188 1 94.12 67 LEU B C 1
ATOM 6126 O O . LEU B 1 67 ? -9.328 -46.938 -21.047 1 94.12 67 LEU B O 1
ATOM 6130 N N . ALA B 1 68 ? -9.305 -45.219 -22.469 1 94.12 68 ALA B N 1
ATOM 6131 C CA . ALA B 1 68 ? -9.438 -44.25 -21.391 1 94.12 68 ALA B CA 1
ATOM 6132 C C . ALA B 1 68 ? -10.828 -43.625 -21.375 1 94.12 68 ALA B C 1
ATOM 6134 O O . ALA B 1 68 ? -11.344 -43.219 -22.422 1 94.12 68 ALA B O 1
ATOM 6135 N N . TYR B 1 69 ? -11.5 -43.656 -20.25 1 94.19 69 TYR B N 1
ATOM 6136 C CA . TYR B 1 69 ? -12.727 -42.906 -20 1 94.19 69 TYR B CA 1
ATOM 6137 C C . TYR B 1 69 ? -12.422 -41.562 -19.344 1 94.19 69 TYR B C 1
ATOM 6139 O O . TYR B 1 69 ? -12.195 -41.5 -18.141 1 94.19 69 TYR B O 1
ATOM 6147 N N . ASP B 1 70 ? -12.492 -40.469 -20.078 1 90.44 70 ASP B N 1
ATOM 6148 C CA . ASP B 1 70 ? -11.992 -39.156 -19.672 1 90.44 70 ASP B CA 1
ATOM 6149 C C . ASP B 1 70 ? -12.984 -38.469 -18.75 1 90.44 70 ASP B C 1
ATOM 6151 O O . ASP B 1 70 ? -13.445 -37.375 -19.047 1 90.44 70 ASP B O 1
ATOM 6155 N N . PHE B 1 71 ? -13.273 -39.031 -17.656 1 91.94 71 PHE B N 1
ATOM 6156 C CA . PHE B 1 71 ? -14.133 -38.5 -16.625 1 91.94 71 PHE B CA 1
ATOM 6157 C C . PHE B 1 71 ? -13.875 -39.188 -15.281 1 91.94 71 PHE B C 1
ATOM 6159 O O . PHE B 1 71 ? -14.344 -40.312 -15.055 1 91.94 71 PHE B O 1
ATOM 6166 N N . PRO B 1 72 ? -13.266 -38.5 -14.406 1 94.44 72 PRO B N 1
ATOM 6167 C CA . PRO B 1 72 ? -12.781 -39.156 -13.18 1 94.44 72 PRO B CA 1
ATOM 6168 C C . PRO B 1 72 ? -13.906 -39.406 -12.18 1 94.44 72 PRO B C 1
ATOM 6170 O O . PRO B 1 72 ? -13.734 -40.219 -11.258 1 94.44 72 PRO B O 1
ATOM 6173 N N . LEU B 1 73 ? -15.078 -38.844 -12.312 1 93.38 73 LEU B N 1
ATOM 6174 C CA . LEU B 1 73 ? -16.109 -38.938 -11.281 1 93.38 73 LEU B CA 1
ATOM 6175 C C . LEU B 1 73 ? -17.125 -40.031 -11.609 1 93.38 73 LEU B C 1
ATOM 6177 O O . LEU B 1 73 ? -18.172 -40.125 -10.977 1 93.38 73 LEU B O 1
ATOM 6181 N N . ILE B 1 74 ? -16.812 -40.875 -12.586 1 94 74 ILE B N 1
ATOM 6182 C CA . ILE B 1 74 ? -17.719 -41.969 -12.922 1 94 74 ILE B CA 1
ATOM 6183 C C . ILE B 1 74 ? -17.75 -42.969 -11.781 1 94 74 ILE B C 1
ATOM 6185 O O . ILE B 1 74 ? -16.719 -43.281 -11.188 1 94 74 ILE B O 1
ATO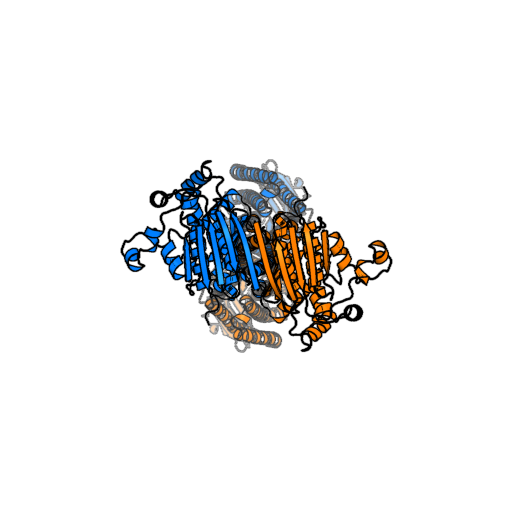M 6189 N N . ASP B 1 75 ? -18.922 -43.469 -11.422 1 94.62 75 ASP B N 1
ATOM 6190 C CA . ASP B 1 75 ? -19.078 -44.312 -10.25 1 94.62 75 ASP B CA 1
ATOM 6191 C C . ASP B 1 75 ? -18.625 -45.75 -10.539 1 94.62 75 ASP B C 1
ATOM 6193 O O . ASP B 1 75 ? -17.828 -46.312 -9.781 1 94.62 75 ASP B O 1
ATOM 6197 N N . GLU B 1 76 ? -19.141 -46.312 -11.562 1 95.19 76 GLU B N 1
ATOM 6198 C CA . GLU B 1 76 ? -18.828 -47.688 -11.883 1 95.19 76 GLU B CA 1
ATOM 6199 C C . GLU B 1 76 ? -18.828 -47.938 -13.398 1 95.19 76 GLU B C 1
ATOM 6201 O O . GLU B 1 76 ? -19.797 -47.562 -14.078 1 95.19 76 GLU B O 1
ATOM 6206 N N . ILE B 1 77 ? -17.75 -48.406 -13.883 1 96.06 77 ILE B N 1
ATOM 6207 C CA . ILE B 1 77 ? -17.609 -48.781 -15.289 1 96.06 77 ILE B CA 1
ATOM 6208 C C . ILE B 1 77 ? -16.984 -50.188 -15.391 1 96.06 77 ILE B C 1
ATOM 6210 O O . ILE B 1 77 ? -15.922 -50.438 -14.82 1 96.06 77 ILE B O 1
ATOM 6214 N N . GLN B 1 78 ? -17.641 -51.062 -16.062 1 95.81 78 GLN B N 1
ATOM 6215 C CA . GLN B 1 78 ? -17.172 -52.438 -16.219 1 95.81 78 GLN B CA 1
ATOM 6216 C C . GLN B 1 78 ? -16.969 -52.781 -17.688 1 95.81 78 GLN B C 1
ATOM 6218 O O . GLN B 1 78 ? -17.812 -52.469 -18.531 1 95.81 78 GLN B O 1
ATOM 6223 N N . LEU B 1 79 ? -15.836 -53.375 -17.953 1 95.88 79 LEU B N 1
ATOM 6224 C CA . LEU B 1 79 ? -15.492 -53.75 -19.328 1 95.88 79 LEU B CA 1
ATOM 6225 C C . LEU B 1 79 ? -15.742 -55.219 -19.578 1 95.88 79 LEU B C 1
ATOM 6227 O O . LEU B 1 79 ? -15.414 -56.062 -18.734 1 95.88 79 LEU B O 1
ATOM 6231 N N . PHE B 1 80 ? -16.453 -55.5 -20.688 1 93.69 80 PHE B N 1
ATOM 6232 C CA . PHE B 1 80 ? -16.719 -56.875 -21.125 1 93.69 80 PHE B CA 1
ATOM 6233 C C . PHE B 1 80 ? -16.188 -57.094 -22.547 1 93.69 80 PHE B C 1
ATOM 6235 O O . PHE B 1 80 ? -16.109 -56.156 -23.328 1 93.69 80 PHE B O 1
ATOM 6242 N N . GLY B 1 81 ? -15.836 -58.312 -22.797 1 88.69 81 GLY B N 1
ATOM 6243 C CA . GLY B 1 81 ? -15.352 -58.688 -24.125 1 88.69 81 GLY B CA 1
ATOM 6244 C C . GLY B 1 81 ? -14.227 -59.688 -24.094 1 88.69 81 GLY B C 1
ATOM 6245 O O . GLY B 1 81 ? -13.828 -60.156 -23.016 1 88.69 81 GLY B O 1
ATOM 6246 N N . SER B 1 82 ? -13.781 -60.125 -25.312 1 83.81 82 SER B N 1
ATOM 6247 C CA . SER B 1 82 ? -12.664 -61.031 -25.5 1 83.81 82 SER B CA 1
ATOM 6248 C C . SER B 1 82 ? -11.883 -60.719 -26.766 1 83.81 82 SER B C 1
ATOM 6250 O O . SER B 1 82 ? -12.477 -60.406 -27.797 1 83.81 82 SER B O 1
ATOM 6252 N N . PRO B 1 83 ? -10.555 -60.656 -26.609 1 85.56 83 PRO B N 1
ATOM 6253 C CA . PRO B 1 83 ? -9.688 -61 -25.484 1 85.56 83 PRO B CA 1
ATOM 6254 C C . PRO B 1 83 ? -9.461 -59.812 -24.531 1 85.56 83 PRO B C 1
ATOM 6256 O O . PRO B 1 83 ? -9.547 -58.656 -24.953 1 85.56 83 PRO B O 1
ATOM 6259 N N . LEU B 1 84 ? -9.375 -60.156 -23.297 1 86.5 84 LEU B N 1
ATOM 6260 C CA . LEU B 1 84 ? -8.992 -59.188 -22.266 1 86.5 84 LEU B CA 1
ATOM 6261 C C . LEU B 1 84 ? -7.727 -59.656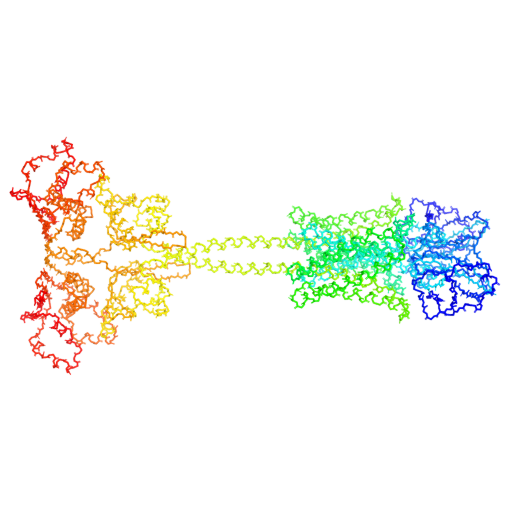 -21.547 1 86.5 84 LEU B C 1
ATOM 6263 O O . LEU B 1 84 ? -7.551 -60.844 -21.281 1 86.5 84 LEU B O 1
ATOM 6267 N N . PRO B 1 85 ? -6.906 -58.688 -21.391 1 82.44 85 PRO B N 1
ATOM 6268 C CA . PRO B 1 85 ? -5.711 -59.062 -20.641 1 82.44 85 PRO B CA 1
ATOM 6269 C C . PRO B 1 85 ? -6.043 -59.688 -19.281 1 82.44 85 PRO B C 1
ATOM 6271 O O . PRO B 1 85 ? -6.969 -59.219 -18.609 1 82.44 85 PRO B O 1
ATOM 6274 N N . LYS B 1 86 ? -5.418 -60.75 -18.891 1 77.06 86 LYS B N 1
ATOM 6275 C CA . LYS B 1 86 ? -5.707 -61.5 -17.688 1 77.06 86 LYS B CA 1
ATOM 6276 C C . LYS B 1 86 ? -5.492 -60.656 -16.438 1 77.06 86 LYS B C 1
ATOM 6278 O O . LYS B 1 86 ? -6.254 -60.781 -15.469 1 77.06 86 LYS B O 1
ATOM 6283 N N . ASP B 1 87 ? -4.555 -59.781 -16.359 1 77.06 87 ASP B N 1
ATOM 6284 C CA . ASP B 1 87 ? -4.191 -59.094 -15.125 1 77.06 87 ASP B CA 1
ATOM 6285 C C . ASP B 1 87 ? -4.844 -57.719 -15.055 1 77.06 87 ASP B C 1
ATOM 6287 O O . ASP B 1 87 ? -4.562 -56.938 -14.148 1 77.06 87 ASP B O 1
ATOM 6291 N N . SER B 1 88 ? -5.863 -57.531 -15.844 1 84.75 88 SER B N 1
ATOM 6292 C CA . SER B 1 88 ? -6.484 -56.219 -15.836 1 84.75 88 SER B CA 1
ATOM 6293 C C . SER B 1 88 ? -7.793 -56.219 -15.055 1 84.75 88 SER B C 1
ATOM 6295 O O . SER B 1 88 ? -8.555 -57.188 -15.125 1 84.75 88 SER B O 1
ATOM 6297 N N . VAL B 1 89 ? -7.895 -55.219 -14.172 1 87.31 89 VAL B N 1
ATOM 6298 C CA . VAL B 1 89 ? -9.148 -55.062 -13.445 1 87.31 89 VAL B CA 1
ATOM 6299 C C . VAL B 1 89 ? -10.25 -54.625 -14.406 1 87.31 89 VAL B C 1
ATOM 6301 O O . VAL B 1 89 ? -10.062 -53.688 -15.188 1 87.31 89 VAL B O 1
ATOM 6304 N N . ARG B 1 90 ? -11.391 -55.25 -14.242 1 91.06 90 ARG B N 1
ATOM 6305 C CA . ARG B 1 90 ? -12.453 -55.062 -15.227 1 91.06 90 ARG B CA 1
ATOM 6306 C C . ARG B 1 90 ? -13.484 -54.062 -14.711 1 91.06 90 ARG B C 1
ATOM 6308 O O . ARG B 1 90 ? -14.273 -53.5 -15.484 1 91.06 90 ARG B O 1
ATOM 6315 N N . THR B 1 91 ? -13.531 -53.812 -13.414 1 94 91 THR B N 1
ATOM 6316 C CA . THR B 1 91 ? -14.477 -52.875 -12.82 1 94 91 THR B CA 1
ATOM 6317 C C . THR B 1 91 ? -13.742 -51.688 -12.188 1 94 91 THR B C 1
ATOM 6319 O O . THR B 1 91 ? -12.938 -51.875 -11.273 1 94 91 THR B O 1
ATOM 6322 N N . LEU B 1 92 ? -13.969 -50.531 -12.742 1 95.56 92 LEU B N 1
ATOM 6323 C CA . LEU B 1 92 ? -13.328 -49.312 -12.258 1 95.56 92 LEU B CA 1
ATOM 6324 C C . LEU B 1 92 ? -14.375 -48.25 -11.875 1 95.56 92 LEU B C 1
ATOM 6326 O O . LEU B 1 92 ? -15.578 -48.469 -12.086 1 95.56 92 LEU B O 1
ATOM 6330 N N . GLY B 1 93 ? -13.938 -47.125 -11.219 1 94.12 93 GLY B N 1
ATOM 6331 C CA . GLY B 1 93 ? -14.828 -46.062 -10.805 1 94.12 93 GLY B CA 1
ATOM 6332 C C . GLY B 1 93 ? -14.492 -45.5 -9.438 1 94.12 93 GLY B C 1
ATOM 6333 O O . GLY B 1 93 ? -13.609 -46 -8.75 1 94.12 93 GLY B O 1
ATOM 6334 N N . ASP B 1 94 ? -15.211 -44.469 -9.094 1 93.38 94 ASP B N 1
ATOM 6335 C CA . ASP B 1 94 ? -14.891 -43.812 -7.836 1 93.38 94 ASP B CA 1
ATOM 6336 C C . ASP B 1 94 ? -15.695 -44.406 -6.68 1 93.38 94 ASP B C 1
ATOM 6338 O O . ASP B 1 94 ? -15.648 -43.906 -5.555 1 93.38 94 ASP B O 1
ATOM 6342 N N . SER B 1 95 ? -16.484 -45.5 -6.996 1 93.88 95 SER B N 1
ATOM 6343 C CA . SER B 1 95 ? -17.156 -46.25 -5.941 1 93.88 95 SER B CA 1
ATOM 6344 C C . SER B 1 95 ? -16.219 -47.281 -5.324 1 93.88 95 SER B C 1
ATOM 6346 O O . SER B 1 95 ? -16.578 -47.969 -4.348 1 93.88 95 SER B O 1
ATOM 6348 N N . PHE B 1 96 ? -15.07 -47.406 -5.91 1 94.62 96 PHE B N 1
ATOM 6349 C CA . PHE B 1 96 ? -14.047 -48.312 -5.426 1 94.62 96 PHE B CA 1
ATOM 6350 C C . PHE B 1 96 ? -12.789 -47.562 -5.027 1 94.62 96 PHE B C 1
ATOM 6352 O O . PHE B 1 96 ? -12.539 -46.438 -5.523 1 94.62 96 PHE B O 1
ATOM 6359 N N . PRO B 1 97 ? -12.055 -48.125 -4.047 1 94.56 97 PRO B N 1
ATOM 6360 C CA . PRO B 1 97 ? -10.812 -47.438 -3.67 1 94.56 97 PRO B CA 1
ATOM 6361 C C . PRO B 1 97 ? -9.875 -47.219 -4.859 1 94.56 97 PRO B C 1
ATOM 6363 O O . PRO B 1 97 ? -9.836 -48.031 -5.777 1 94.56 97 PRO B O 1
ATOM 6366 N N . PHE B 1 98 ? -9.141 -46.156 -4.852 1 93.81 98 PHE B N 1
ATOM 6367 C CA . PHE B 1 98 ? -8.305 -45.75 -5.977 1 93.81 98 PHE B CA 1
ATOM 6368 C C . PHE B 1 98 ? -7.223 -46.781 -6.25 1 93.81 98 PHE B C 1
ATOM 6370 O O . PHE B 1 98 ? -6.781 -46.938 -7.387 1 93.81 98 PHE B O 1
ATOM 6377 N N . SER B 1 99 ? -6.812 -47.438 -5.258 1 89.19 99 SER B N 1
ATOM 6378 C CA . SER B 1 99 ? -5.719 -48.406 -5.355 1 89.19 99 SER B CA 1
ATOM 6379 C C . SER B 1 99 ? -6.078 -49.562 -6.293 1 89.19 99 SER B C 1
ATOM 6381 O O . SER B 1 99 ? -5.195 -50.281 -6.781 1 89.19 99 SER B O 1
ATOM 6383 N N . GLN B 1 100 ? -7.352 -49.719 -6.645 1 89.69 100 GLN B N 1
ATOM 6384 C CA . GLN B 1 100 ? -7.805 -50.812 -7.48 1 89.69 100 GLN B CA 1
ATOM 6385 C C . GLN B 1 100 ? -7.668 -50.5 -8.961 1 89.69 100 GLN B C 1
ATOM 6387 O O . GLN B 1 100 ? -7.832 -51.375 -9.82 1 89.69 100 GLN B O 1
ATOM 6392 N N . ARG B 1 101 ? -7.227 -49.344 -9.266 1 91.81 101 ARG B N 1
ATOM 6393 C CA . ARG B 1 101 ? -7.133 -48.938 -10.656 1 91.81 101 ARG B CA 1
ATOM 6394 C C . ARG B 1 101 ? -5.98 -49.625 -11.367 1 91.81 101 ARG B C 1
ATOM 6396 O O . ARG B 1 101 ? -4.992 -50 -10.734 1 91.81 101 ARG B O 1
ATOM 6403 N N . ASN B 1 102 ? -6.152 -49.719 -12.625 1 91.5 102 ASN B N 1
ATOM 6404 C CA . ASN B 1 102 ? -5.117 -50.344 -13.438 1 91.5 102 ASN B CA 1
ATOM 6405 C C . ASN B 1 102 ? -3.891 -49.438 -13.57 1 91.5 102 ASN B C 1
ATOM 6407 O O . ASN B 1 102 ? -2.764 -49.938 -13.656 1 91.5 102 ASN B O 1
ATOM 6411 N N . VAL B 1 103 ? -4.129 -48.219 -13.672 1 90.31 103 VAL B N 1
ATOM 6412 C CA . VAL B 1 103 ? -3.096 -47.219 -13.828 1 90.31 103 VAL B CA 1
ATOM 6413 C C . VAL B 1 103 ? -3.314 -46.094 -12.805 1 90.31 103 VAL B C 1
ATOM 6415 O O . VAL B 1 103 ? -4.453 -45.719 -12.531 1 90.31 103 VAL B O 1
ATOM 6418 N N . ASP B 1 104 ? -2.23 -45.625 -12.188 1 90.81 104 ASP B N 1
ATOM 6419 C CA . ASP B 1 104 ? -2.336 -44.469 -11.273 1 90.81 104 ASP B CA 1
ATOM 6420 C C . ASP B 1 104 ? -2.594 -43.188 -12.039 1 90.81 104 ASP B C 1
ATOM 6422 O O . ASP B 1 104 ? -1.684 -42.375 -12.219 1 90.81 104 ASP B O 1
ATOM 6426 N N . TYR B 1 105 ? -3.732 -43.094 -12.508 1 93 105 TYR B N 1
ATOM 6427 C CA . TYR B 1 105 ? -4.199 -42 -13.344 1 93 105 TYR B CA 1
ATOM 6428 C C . TYR B 1 105 ? -5.605 -41.562 -12.938 1 93 105 TYR B C 1
ATOM 6430 O O . TYR B 1 105 ? -6.41 -42.375 -12.5 1 93 105 TYR B O 1
ATOM 6438 N N . ARG B 1 106 ? -5.832 -40.344 -13.008 1 94.25 106 ARG B N 1
ATOM 6439 C CA . ARG B 1 106 ? -7.055 -39.75 -12.492 1 94.25 106 ARG B CA 1
ATOM 6440 C C . ARG B 1 106 ? -8.289 -40.375 -13.148 1 94.25 106 ARG B C 1
ATOM 6442 O O . ARG B 1 106 ? -9.352 -40.438 -12.531 1 94.25 106 ARG B O 1
ATOM 6449 N N . ASN B 1 107 ? -8.195 -40.719 -14.422 1 95.19 107 ASN B N 1
ATOM 6450 C CA . ASN B 1 107 ? -9.312 -41.312 -15.172 1 95.19 107 ASN B CA 1
ATOM 6451 C C . ASN B 1 107 ? -9.227 -42.844 -15.219 1 95.19 107 ASN B C 1
ATOM 6453 O O . ASN B 1 107 ? -8.133 -43.406 -15.133 1 95.19 107 ASN B O 1
ATOM 6457 N N . PRO B 1 108 ? -10.344 -43.531 -15.289 1 95.31 108 PRO B N 1
ATOM 6458 C CA . PRO B 1 108 ? -10.305 -44.969 -15.508 1 95.31 108 PRO B CA 1
ATOM 6459 C C . PRO B 1 108 ? -9.68 -45.344 -16.844 1 95.31 108 PRO B C 1
ATOM 6461 O O . PRO B 1 108 ? -10.047 -44.812 -17.891 1 95.31 108 PRO B O 1
ATOM 6464 N N . VAL B 1 109 ? -8.734 -46.25 -16.734 1 95.31 109 VAL B N 1
ATOM 6465 C CA . VAL B 1 109 ? -8.031 -46.688 -17.938 1 95.31 109 VAL B CA 1
ATOM 6466 C C . VAL B 1 109 ? -8.008 -48.219 -17.969 1 95.31 109 VAL B C 1
ATOM 6468 O O . VAL B 1 109 ? -7.688 -48.875 -16.969 1 95.31 109 VAL B O 1
ATOM 6471 N N . PHE B 1 110 ? -8.383 -48.781 -19.094 1 94.62 110 PHE B N 1
ATOM 6472 C CA . PHE B 1 110 ? -8.305 -50.219 -19.328 1 94.62 110 PHE B CA 1
ATOM 6473 C C . PHE B 1 110 ? -7.211 -50.531 -20.344 1 94.62 110 PHE B C 1
ATOM 6475 O O . PHE B 1 110 ? -7.348 -50.25 -21.531 1 94.62 110 PHE B O 1
ATOM 6482 N N . PRO B 1 111 ? -6.09 -51.125 -19.781 1 92.38 111 PRO B N 1
ATOM 6483 C CA . PRO B 1 111 ? -5.09 -51.594 -20.75 1 92.38 111 PRO B CA 1
ATOM 6484 C C . PRO B 1 111 ? -5.605 -52.75 -21.625 1 92.38 111 PRO B C 1
ATOM 6486 O O . PRO B 1 111 ? -6.195 -53.688 -21.109 1 92.38 111 PRO B O 1
ATOM 6489 N N . MET B 1 112 ? -5.43 -52.594 -22.938 1 91.94 112 MET B N 1
ATOM 6490 C CA . MET B 1 112 ? -5.98 -53.562 -23.891 1 91.94 112 MET B CA 1
ATOM 6491 C C . MET B 1 112 ? -4.902 -54.062 -24.828 1 91.94 112 MET B C 1
ATOM 6493 O O . MET B 1 112 ? -3.834 -53.469 -24.953 1 91.94 112 MET B O 1
ATOM 6497 N N . GLU B 1 113 ? -5.16 -55.25 -25.328 1 89.62 113 GLU B N 1
ATOM 6498 C CA . GLU B 1 113 ? -4.328 -55.844 -26.375 1 89.62 113 GLU B CA 1
ATOM 6499 C C . GLU B 1 113 ? -5.184 -56.406 -27.5 1 89.62 113 GLU B C 1
ATOM 6501 O O . GLU B 1 113 ? -6.199 -57.062 -27.234 1 89.62 113 GLU B O 1
ATOM 6506 N N . THR B 1 114 ? -4.844 -56.125 -28.75 1 90.5 114 THR B N 1
ATOM 6507 C CA . THR B 1 114 ? -5.566 -56.656 -29.891 1 90.5 114 THR B CA 1
ATOM 6508 C C . THR B 1 114 ? -4.617 -57.406 -30.828 1 90.5 114 THR B C 1
ATOM 6510 O O . THR B 1 114 ? -3.668 -56.812 -31.359 1 90.5 114 THR B O 1
ATOM 6513 N N . PRO B 1 115 ? -4.863 -58.688 -31.062 1 89.62 115 PRO B N 1
ATOM 6514 C CA . PRO B 1 115 ? -4.016 -59.469 -31.969 1 89.62 115 PRO B CA 1
ATOM 6515 C C . PRO B 1 115 ? -4.09 -58.969 -33.406 1 89.62 115 PRO B C 1
ATOM 6517 O O . PRO B 1 115 ? -4.996 -58.188 -33.75 1 89.62 115 PRO B O 1
ATOM 6520 N N . PRO B 1 116 ? -3.111 -59.344 -34.25 1 91 116 PRO B N 1
ATOM 6521 C CA . PRO B 1 116 ? -3.051 -58.875 -35.656 1 91 116 PRO B CA 1
ATOM 6522 C C . PRO B 1 116 ? -4.25 -59.312 -36.469 1 91 116 PRO B C 1
ATOM 6524 O O . PRO B 1 116 ? -4.699 -60.469 -36.344 1 91 116 PRO B O 1
ATOM 6527 N N . ASN B 1 117 ? -4.805 -58.469 -37.219 1 92.62 117 ASN B N 1
ATOM 6528 C CA . ASN B 1 117 ? -5.828 -58.688 -38.219 1 92.62 117 ASN B CA 1
ATOM 6529 C C . ASN B 1 117 ? -7.082 -59.312 -37.625 1 92.62 117 ASN B C 1
ATOM 6531 O O . ASN B 1 117 ? -7.656 -60.25 -38.188 1 92.62 117 ASN B O 1
ATOM 6535 N N . THR B 1 118 ? -7.426 -58.844 -36.469 1 92.25 118 THR B N 1
ATOM 6536 C CA . THR B 1 118 ? -8.625 -59.344 -35.812 1 92.25 118 THR B CA 1
ATOM 6537 C C . THR B 1 118 ? -9.57 -58.219 -35.469 1 92.25 118 THR B C 1
ATOM 6539 O O . THR B 1 118 ? -9.125 -57.062 -35.281 1 92.25 118 THR B O 1
ATOM 6542 N N . THR B 1 119 ? -10.867 -58.5 -35.562 1 92.19 119 THR B N 1
ATOM 6543 C CA . THR B 1 119 ? -11.898 -57.594 -35.094 1 92.19 119 THR B CA 1
ATOM 6544 C C . THR B 1 119 ? -12.531 -58.094 -33.812 1 92.19 119 THR B C 1
ATOM 6546 O O . THR B 1 119 ? -13.008 -59.219 -33.719 1 92.19 119 THR B O 1
ATOM 6549 N N . ASN B 1 120 ? -12.445 -57.312 -32.875 1 92.25 120 ASN B N 1
ATOM 6550 C CA . ASN B 1 120 ? -13.008 -57.656 -31.562 1 92.25 120 ASN B CA 1
ATOM 6551 C C . ASN B 1 120 ? -14.109 -56.688 -31.141 1 92.25 120 ASN B C 1
ATOM 6553 O O . ASN B 1 120 ? -14.008 -55.5 -31.406 1 92.25 120 ASN B O 1
ATOM 6557 N N . VAL B 1 121 ? -15.141 -57.188 -30.516 1 92.31 121 VAL B N 1
ATOM 6558 C CA . VAL B 1 121 ? -16.25 -56.375 -30 1 92.31 121 VAL B CA 1
ATOM 6559 C C . VAL B 1 121 ? -16.156 -56.312 -28.484 1 92.31 121 VAL B C 1
ATOM 6561 O O . VAL B 1 121 ? -15.961 -57.312 -27.812 1 92.31 121 VAL B O 1
ATOM 6564 N N . TYR B 1 122 ? -16.281 -55.125 -28.016 1 93.44 122 TYR B N 1
ATOM 6565 C CA . TYR B 1 122 ? -16.234 -54.906 -26.578 1 93.44 122 TYR B CA 1
ATOM 6566 C C . TYR B 1 122 ? -17.5 -54.188 -26.094 1 93.44 122 TYR B C 1
ATOM 6568 O O . TYR B 1 122 ? -18.172 -53.531 -26.875 1 93.44 122 TYR B O 1
ATOM 6576 N N . TYR B 1 123 ? -17.859 -54.375 -24.812 1 94.06 123 TYR B N 1
ATOM 6577 C CA . TYR B 1 123 ? -19 -53.75 -24.172 1 94.06 123 TYR B CA 1
ATOM 6578 C C . TYR B 1 123 ? -18.594 -53.062 -22.859 1 94.06 123 TYR B C 1
ATOM 6580 O O . TYR B 1 123 ? -17.781 -53.594 -22.125 1 94.06 123 TYR B O 1
ATOM 6588 N N . LEU B 1 124 ? -19.156 -51.906 -22.625 1 95.25 124 LEU B N 1
ATOM 6589 C CA . LEU B 1 124 ? -19 -51.219 -21.359 1 95.25 124 LEU B CA 1
ATOM 6590 C C . LEU B 1 124 ? -20.344 -51.094 -20.641 1 95.25 124 LEU B C 1
ATOM 6592 O O . LEU B 1 124 ? -21.344 -50.75 -21.25 1 95.25 124 LEU B O 1
ATOM 6596 N N . LYS B 1 125 ? -20.312 -51.531 -19.406 1 95.62 125 LYS B N 1
ATOM 6597 C CA . LYS B 1 125 ? -21.453 -51.281 -18.516 1 95.62 125 LYS B CA 1
ATOM 6598 C C . LYS B 1 125 ? -21.203 -50.094 -17.594 1 95.62 125 LYS B C 1
ATOM 6600 O O . LYS B 1 125 ? -20.281 -50.125 -16.781 1 95.62 125 LYS B O 1
ATOM 6605 N N . ILE B 1 126 ? -22 -49.031 -17.75 1 95.38 126 ILE B N 1
ATOM 6606 C CA . ILE B 1 126 ? -21.781 -47.812 -17 1 95.38 126 ILE B CA 1
ATOM 6607 C C . ILE B 1 126 ? -22.969 -47.562 -16.062 1 95.38 126 ILE B C 1
ATOM 6609 O O . ILE B 1 126 ? -24.109 -47.5 -16.516 1 95.38 126 ILE B O 1
ATOM 6613 N N . LYS B 1 127 ? -22.703 -47.438 -14.828 1 94.06 127 LYS B N 1
ATOM 6614 C CA . LYS B 1 127 ? -23.656 -47.062 -13.797 1 94.06 127 LYS B CA 1
ATOM 6615 C C . LYS B 1 127 ? -23.125 -45.906 -12.953 1 94.06 127 LYS B C 1
ATOM 6617 O O . LYS B 1 127 ? -22.078 -46.031 -12.312 1 94.06 127 LYS B O 1
ATOM 6622 N N . SER B 1 128 ? -23.828 -44.75 -13.016 1 92.88 128 SER B N 1
ATOM 6623 C CA . SER B 1 128 ? -23.344 -43.594 -12.281 1 92.88 128 SER B CA 1
ATOM 6624 C C . SER B 1 128 ? -24.5 -42.719 -11.805 1 92.88 128 SER B C 1
ATOM 6626 O O . SER B 1 128 ? -25.516 -42.594 -12.477 1 92.88 128 SER B O 1
ATOM 6628 N N . GLU B 1 129 ? -24.297 -42.156 -10.57 1 89.12 129 GLU B N 1
ATOM 6629 C CA . GLU B 1 129 ? -25.219 -41.156 -10.047 1 89.12 129 GLU B CA 1
ATOM 6630 C C . GLU B 1 129 ? -24.859 -39.75 -10.516 1 89.12 129 GLU B C 1
ATOM 6632 O O . GLU B 1 129 ? -25.672 -38.844 -10.438 1 89.12 129 GLU B O 1
ATOM 6637 N N . SER B 1 130 ? -23.656 -39.688 -11.008 1 86.38 130 SER B N 1
ATOM 6638 C CA . SER B 1 130 ? -23.219 -38.438 -11.602 1 86.38 130 SER B CA 1
ATOM 6639 C C . SER B 1 130 ? -23.562 -38.375 -13.086 1 86.38 130 SER B C 1
ATOM 6641 O O . SER B 1 130 ? -24.25 -39.25 -13.609 1 86.38 130 SER B O 1
ATOM 6643 N N . THR B 1 131 ? -23.172 -37.25 -13.688 1 86.06 131 THR B N 1
ATOM 6644 C CA . THR B 1 131 ? -23.344 -37.156 -15.133 1 86.06 131 THR B CA 1
ATOM 6645 C C . THR B 1 131 ? -22.516 -38.188 -15.852 1 86.06 131 THR B C 1
ATOM 6647 O O . THR B 1 131 ? -21.531 -38.719 -15.305 1 86.06 131 THR B O 1
ATOM 6650 N N . ILE B 1 132 ? -22.984 -38.594 -16.969 1 89.19 132 ILE B N 1
ATOM 6651 C CA . ILE B 1 132 ? -22.312 -39.656 -17.719 1 89.19 132 ILE B CA 1
ATOM 6652 C C . ILE B 1 132 ? -21.859 -39.125 -19.078 1 89.19 132 ILE B C 1
ATOM 6654 O O . ILE B 1 132 ? -22.531 -39.344 -20.094 1 89.19 132 ILE B O 1
ATOM 6658 N N . PRO B 1 133 ? -20.719 -38.469 -19.062 1 88.31 133 PRO B N 1
ATOM 6659 C CA . PRO B 1 133 ? -20.156 -38.062 -20.344 1 88.31 133 PRO B CA 1
ATOM 6660 C C . PRO B 1 133 ? -19.5 -39.25 -21.078 1 88.31 133 PRO B C 1
ATOM 6662 O O . PRO B 1 133 ? -18.672 -39.938 -20.5 1 88.31 133 PRO B O 1
ATOM 6665 N N . LEU B 1 134 ? -19.891 -39.469 -22.297 1 87.44 134 LEU B N 1
ATOM 6666 C CA . LEU B 1 134 ? -19.297 -40.562 -23.047 1 87.44 134 LEU B CA 1
ATOM 6667 C C . LEU B 1 134 ? -18.047 -40.125 -23.781 1 87.44 134 LEU B C 1
ATOM 6669 O O . LEU B 1 134 ? -18 -40.156 -25.016 1 87.44 134 LEU B O 1
ATOM 6673 N N . ILE B 1 135 ? -17.109 -39.812 -23.016 1 87.25 135 ILE B N 1
ATOM 6674 C CA . ILE B 1 135 ? -15.82 -39.406 -23.562 1 87.25 135 ILE B CA 1
ATOM 6675 C C . ILE B 1 135 ? -14.836 -40.562 -23.531 1 87.25 135 ILE B C 1
ATOM 6677 O O . ILE B 1 135 ? -13.992 -40.656 -22.625 1 87.25 135 ILE B O 1
ATOM 6681 N N . LEU B 1 136 ? -14.945 -41.438 -24.5 1 90.75 136 LEU B N 1
ATOM 6682 C CA . LEU B 1 136 ? -14.07 -42.594 -24.656 1 90.75 136 LEU B CA 1
ATOM 6683 C C . LEU B 1 136 ? -12.961 -42.312 -25.656 1 90.75 136 LEU B C 1
ATOM 6685 O O . LEU B 1 136 ? -13.227 -41.844 -26.766 1 90.75 136 LEU B O 1
ATOM 6689 N N . GLU B 1 137 ? -11.812 -42.594 -25.156 1 92 137 GLU B N 1
ATOM 6690 C CA . GLU B 1 137 ? -10.656 -42.344 -26.016 1 92 137 GLU B CA 1
ATOM 6691 C C . GLU B 1 137 ? -9.758 -43.562 -26.109 1 92 137 GLU B C 1
ATOM 6693 O O . GLU B 1 137 ? -9.562 -44.281 -25.125 1 92 137 GLU B O 1
ATOM 6698 N N . LEU B 1 138 ? -9.258 -43.75 -27.328 1 93 138 LEU B N 1
ATOM 6699 C CA . LEU B 1 138 ? -8.281 -44.781 -27.578 1 93 138 LEU B CA 1
ATOM 6700 C C . LEU B 1 138 ? -6.887 -44.219 -27.766 1 93 138 LEU B C 1
ATOM 6702 O O . LEU B 1 138 ? -6.703 -43.25 -28.531 1 93 138 LEU B O 1
ATOM 6706 N N . TRP B 1 139 ? -6.004 -44.812 -26.922 1 92.38 139 TRP B N 1
ATOM 6707 C CA . TRP B 1 139 ? -4.629 -44.344 -27.016 1 92.38 139 TRP B CA 1
ATOM 6708 C C . TRP B 1 139 ? -3.658 -45.5 -27.172 1 92.38 139 TRP B C 1
ATOM 6710 O O . TRP B 1 139 ? -3.746 -46.5 -26.453 1 92.38 139 TRP B O 1
ATOM 6720 N N . THR B 1 140 ? -2.74 -45.281 -28.172 1 88.25 140 THR B N 1
ATOM 6721 C CA . THR B 1 140 ? -1.6 -46.188 -28.156 1 88.25 140 THR B CA 1
ATOM 6722 C C . THR B 1 140 ? -0.724 -45.906 -26.922 1 88.25 140 THR B C 1
ATOM 6724 O O . THR B 1 140 ? -0.875 -44.875 -26.266 1 88.25 140 THR B O 1
ATOM 6727 N N . GLU B 1 141 ? 0.103 -46.844 -26.594 1 85.44 141 GLU B N 1
ATOM 6728 C CA . GLU B 1 141 ? 0.973 -46.656 -25.438 1 85.44 141 GLU B CA 1
ATOM 6729 C C . GLU B 1 141 ? 1.812 -45.406 -25.562 1 85.44 141 GLU B C 1
ATOM 6731 O O . GLU B 1 141 ? 1.926 -44.625 -24.625 1 85.44 141 GLU B O 1
ATOM 6736 N N . LYS B 1 142 ? 2.377 -45.219 -26.703 1 84 142 LYS B N 1
ATOM 6737 C CA . LYS B 1 142 ? 3.205 -44.031 -26.953 1 84 142 LYS B CA 1
ATOM 6738 C C . LYS B 1 142 ? 2.387 -42.75 -26.844 1 84 142 LYS B C 1
ATOM 6740 O O . LYS B 1 142 ? 2.824 -41.781 -26.219 1 84 142 LYS B O 1
ATOM 6745 N N . GLU B 1 143 ? 1.23 -42.75 -27.422 1 89.06 143 GLU B N 1
ATOM 6746 C CA . GLU B 1 143 ? 0.371 -41.562 -27.406 1 89.06 143 GLU B CA 1
ATOM 6747 C C . GLU B 1 143 ? -0.134 -41.281 -25.984 1 89.06 143 GLU B C 1
ATOM 6749 O O . GLU B 1 143 ? -0.34 -40.125 -25.625 1 89.06 143 GLU B O 1
ATOM 6754 N N . PHE B 1 144 ? -0.333 -42.312 -25.25 1 90.69 144 PHE B N 1
ATOM 6755 C CA . PHE B 1 144 ? -0.824 -42.125 -23.891 1 90.69 144 PHE B CA 1
ATOM 6756 C C . PHE B 1 144 ? 0.222 -41.438 -23.016 1 90.69 144 PHE B C 1
ATOM 6758 O O . PHE B 1 144 ? -0.116 -40.625 -22.172 1 90.69 144 PHE B O 1
ATOM 6765 N N . TYR B 1 145 ? 1.5 -41.781 -23.219 1 86.56 145 TYR B N 1
ATOM 6766 C CA . TYR B 1 145 ? 2.582 -41.094 -22.516 1 86.56 145 TYR B CA 1
ATOM 6767 C C . TYR B 1 145 ? 2.555 -39.594 -22.828 1 86.56 145 TYR B C 1
ATOM 6769 O O . TYR B 1 145 ? 2.676 -38.781 -21.906 1 86.56 145 TYR B O 1
ATOM 6777 N N . GLU B 1 146 ? 2.373 -39.312 -24.062 1 88.06 146 GLU B N 1
ATOM 6778 C CA . GLU B 1 146 ? 2.371 -37.906 -24.484 1 88.06 146 GLU B CA 1
ATOM 6779 C C . GLU B 1 146 ? 1.191 -37.156 -23.875 1 88.06 146 GLU B C 1
ATOM 6781 O O . GLU B 1 146 ? 1.341 -36.031 -23.438 1 88.06 146 GLU B O 1
ATOM 6786 N N . LYS B 1 147 ? 0.086 -37.781 -23.922 1 89.31 147 LYS B N 1
ATOM 6787 C CA . LYS B 1 147 ? -1.118 -37.188 -23.344 1 89.31 147 LYS B CA 1
ATOM 6788 C C . LYS B 1 147 ? -0.943 -36.906 -21.859 1 89.31 147 LYS B C 1
ATOM 6790 O O . LYS B 1 147 ? -1.267 -35.812 -21.391 1 89.31 147 LYS B O 1
ATOM 6795 N N . LEU B 1 148 ? -0.423 -37.844 -21.172 1 90.62 148 LEU B N 1
ATOM 6796 C CA . LEU B 1 148 ? -0.223 -37.719 -19.734 1 90.62 148 LEU B CA 1
ATOM 6797 C C . LEU B 1 148 ? 0.746 -36.594 -19.422 1 90.62 148 LEU B C 1
ATOM 6799 O O . LEU B 1 148 ? 0.494 -35.781 -18.531 1 90.62 148 LEU B O 1
ATOM 6803 N N . ASN B 1 149 ? 1.778 -36.531 -20.203 1 90.56 149 ASN B N 1
ATOM 6804 C CA . ASN B 1 149 ? 2.787 -35.5 -20 1 90.56 149 ASN B CA 1
ATOM 6805 C C . ASN B 1 149 ? 2.197 -34.094 -20.156 1 90.56 149 ASN B C 1
ATOM 6807 O O . ASN B 1 149 ? 2.371 -33.25 -19.281 1 90.56 149 ASN B O 1
ATOM 6811 N N . LYS B 1 150 ? 1.527 -33.875 -21.172 1 90.06 150 LYS B N 1
ATOM 6812 C CA . LYS B 1 150 ? 0.983 -32.562 -21.469 1 90.06 150 LYS B CA 1
ATOM 6813 C C . LYS B 1 150 ? -0.144 -32.219 -20.5 1 90.06 150 LYS B C 1
ATOM 6815 O O . LYS B 1 150 ? -0.184 -31.094 -19.969 1 90.06 150 LYS B O 1
ATOM 6820 N N . GLU B 1 151 ? -0.994 -33.156 -20.266 1 92.5 151 GLU B N 1
ATOM 6821 C CA . GLU B 1 151 ? -2.152 -32.906 -19.406 1 92.5 151 GLU B CA 1
ATOM 6822 C C . GLU B 1 151 ? -1.724 -32.594 -17.969 1 92.5 151 GLU B C 1
ATOM 6824 O O . GLU B 1 151 ? -2.207 -31.641 -17.375 1 92.5 151 GLU B O 1
ATOM 6829 N N . GLN B 1 152 ? -0.831 -33.406 -17.422 1 93.62 152 GLN B N 1
ATOM 6830 C CA . GLN B 1 152 ? -0.396 -33.219 -16.031 1 93.62 152 GLN B CA 1
ATOM 6831 C C . GLN B 1 152 ? 0.36 -31.891 -15.875 1 93.62 152 GLN B C 1
ATOM 6833 O O . GLN B 1 152 ? 0.253 -31.234 -14.836 1 93.62 152 GLN B O 1
ATOM 6838 N N . MET B 1 153 ? 1.084 -31.547 -16.875 1 93.38 153 MET B N 1
ATOM 6839 C CA . MET B 1 153 ? 1.784 -30.266 -16.844 1 93.38 153 MET B CA 1
ATOM 6840 C C . MET B 1 153 ? 0.796 -29.109 -16.781 1 93.38 153 MET B C 1
ATOM 6842 O O . MET B 1 153 ? 0.962 -28.188 -15.961 1 93.38 153 MET B O 1
ATOM 6846 N N . ILE B 1 154 ? -0.199 -29.125 -17.547 1 93.75 154 ILE B N 1
ATOM 6847 C CA . ILE B 1 154 ? -1.18 -28.047 -17.594 1 93.75 154 ILE B CA 1
ATOM 6848 C C . ILE B 1 154 ? -1.942 -27.984 -16.281 1 93.75 154 ILE B C 1
ATOM 6850 O O . ILE B 1 154 ? -2.137 -26.891 -15.719 1 93.75 154 ILE B O 1
ATOM 6854 N N . PHE B 1 155 ? -2.32 -29.141 -15.75 1 95.31 155 PHE B N 1
ATOM 6855 C CA . PHE B 1 155 ? -2.982 -29.172 -14.453 1 95.31 155 PHE B CA 1
ATOM 6856 C C . PHE B 1 155 ? -2.055 -28.641 -13.359 1 95.31 155 PHE B C 1
ATOM 6858 O O . PHE B 1 155 ? -2.49 -27.922 -12.461 1 95.31 155 PHE B O 1
ATOM 6865 N N . GLY B 1 156 ? -0.806 -29.047 -13.445 1 95.69 156 GLY B N 1
ATOM 6866 C CA . GLY B 1 156 ? 0.155 -28.531 -12.477 1 95.69 156 GLY B CA 1
ATOM 6867 C C . GLY B 1 156 ? 0.279 -27.031 -12.5 1 95.69 156 GLY B C 1
ATOM 6868 O O . GLY B 1 156 ? 0.293 -26.391 -11.445 1 95.69 156 GLY B O 1
ATOM 6869 N N . ILE B 1 157 ? 0.349 -26.469 -13.68 1 95.38 157 ILE B N 1
ATOM 6870 C CA . ILE B 1 157 ? 0.43 -25.031 -13.828 1 95.38 157 ILE B CA 1
ATOM 6871 C C . ILE B 1 157 ? -0.797 -24.375 -13.195 1 95.38 157 ILE B C 1
ATOM 6873 O O . ILE B 1 157 ? -0.673 -23.406 -12.438 1 95.38 157 ILE B O 1
ATOM 6877 N N . PHE B 1 158 ? -1.933 -24.906 -13.516 1 95.75 158 PHE B N 1
ATOM 6878 C CA . PHE B 1 158 ? -3.193 -24.391 -13 1 95.75 158 PHE B CA 1
ATOM 6879 C C . PHE B 1 158 ? -3.199 -24.406 -11.477 1 95.75 158 PHE B C 1
ATOM 6881 O O . PHE B 1 158 ? -3.482 -23.391 -10.836 1 95.75 158 PHE B O 1
ATOM 6888 N N . TYR B 1 159 ? -2.811 -25.5 -10.844 1 96 159 TYR B N 1
ATOM 6889 C CA . TYR B 1 159 ? -2.848 -25.641 -9.391 1 96 159 TYR B CA 1
ATOM 6890 C C . TYR B 1 159 ? -1.72 -24.844 -8.75 1 96 159 TYR B C 1
ATOM 6892 O O . TYR B 1 159 ? -1.854 -24.359 -7.617 1 96 159 TYR B O 1
ATOM 6900 N N . GLY B 1 160 ? -0.593 -24.703 -9.477 1 95.56 160 GLY B N 1
ATOM 6901 C CA . GLY B 1 160 ? 0.463 -23.828 -8.992 1 95.56 160 GLY B CA 1
ATOM 6902 C C . GLY B 1 160 ? 0.032 -22.391 -8.875 1 95.56 160 GLY B C 1
ATOM 6903 O O . GLY B 1 160 ? 0.348 -21.719 -7.895 1 95.56 160 GLY B O 1
ATOM 6904 N N . ILE B 1 161 ? -0.705 -21.969 -9.867 1 95 161 ILE B N 1
ATOM 6905 C CA . ILE B 1 161 ? -1.221 -20.609 -9.875 1 95 161 ILE B CA 1
ATOM 6906 C C . ILE B 1 161 ? -2.125 -20.391 -8.664 1 95 161 ILE B C 1
ATOM 6908 O O . ILE B 1 161 ? -1.944 -19.438 -7.914 1 95 161 ILE B O 1
ATOM 6912 N N . LEU B 1 162 ? -3.047 -21.312 -8.461 1 95.62 162 LEU B N 1
ATOM 6913 C CA . LEU B 1 162 ? -3.988 -21.172 -7.355 1 95.62 162 LEU B CA 1
ATOM 6914 C C . LEU B 1 162 ? -3.271 -21.266 -6.016 1 95.62 162 LEU B C 1
ATOM 6916 O O . LEU B 1 162 ? -3.568 -20.5 -5.094 1 95.62 162 LEU B O 1
ATOM 6920 N N . PHE B 1 163 ? -2.314 -22.109 -5.957 1 94.94 163 PHE B N 1
ATOM 6921 C CA . PHE B 1 163 ? -1.598 -22.344 -4.707 1 94.94 163 PHE B CA 1
ATOM 6922 C C . PHE B 1 163 ? -0.83 -21.094 -4.289 1 94.94 163 PHE B C 1
ATOM 6924 O O . PHE B 1 163 ? -0.905 -20.672 -3.133 1 94.94 163 PHE B O 1
ATOM 6931 N N . VAL B 1 164 ? -0.106 -20.547 -5.188 1 94 164 VAL B N 1
ATOM 6932 C CA . VAL B 1 164 ? 0.725 -19.391 -4.832 1 94 164 VAL B CA 1
ATOM 6933 C C . VAL B 1 164 ? -0.16 -18.188 -4.535 1 94 164 VAL B C 1
ATOM 6935 O O . VAL B 1 164 ? 0.177 -17.359 -3.688 1 94 164 VAL B O 1
ATOM 6938 N N . MET B 1 165 ? -1.272 -18.094 -5.223 1 93 165 MET B N 1
ATOM 6939 C CA . MET B 1 165 ? -2.191 -17 -4.945 1 93 165 MET B CA 1
ATOM 6940 C C . MET B 1 165 ? -2.771 -17.109 -3.539 1 93 165 MET B C 1
ATOM 6942 O O . MET B 1 165 ? -3.025 -16.109 -2.881 1 93 165 MET B O 1
ATOM 6946 N N . ILE B 1 166 ? -2.977 -18.328 -3.074 1 93.69 166 ILE B N 1
ATOM 6947 C CA . ILE B 1 166 ? -3.422 -18.562 -1.705 1 93.69 166 ILE B CA 1
ATOM 6948 C C . ILE B 1 166 ? -2.328 -18.141 -0.727 1 93.69 166 ILE B C 1
ATOM 6950 O O . ILE B 1 166 ? -2.586 -17.406 0.22 1 93.69 166 ILE B O 1
ATOM 6954 N N . ALA B 1 167 ? -1.135 -18.547 -1.03 1 89.94 167 ALA B N 1
ATOM 6955 C CA . ALA B 1 167 ? -0.006 -18.234 -0.16 1 89.94 167 ALA B CA 1
ATOM 6956 C C . ALA B 1 167 ? 0.249 -16.719 -0.127 1 89.94 167 ALA B C 1
ATOM 6958 O O . ALA B 1 167 ? 0.426 -16.141 0.946 1 89.94 167 ALA B O 1
ATOM 6959 N N . TYR B 1 168 ? 0.219 -16.125 -1.257 1 87.31 168 TYR B N 1
ATOM 6960 C CA . TYR B 1 168 ? 0.499 -14.695 -1.386 1 87.31 168 TYR B CA 1
ATOM 6961 C C . TYR B 1 168 ? -0.532 -13.867 -0.63 1 87.31 168 TYR B C 1
ATOM 6963 O O . TYR B 1 168 ? -0.177 -12.945 0.112 1 87.31 168 TYR B O 1
ATOM 6971 N N . ASN B 1 169 ? -1.784 -14.219 -0.833 1 87.94 169 ASN B N 1
ATOM 6972 C CA . ASN B 1 169 ? -2.832 -13.477 -0.147 1 87.94 169 ASN B CA 1
ATOM 6973 C C . ASN B 1 169 ? -2.801 -13.719 1.358 1 87.94 169 ASN B C 1
ATOM 6975 O O . ASN B 1 169 ? -3.139 -12.828 2.143 1 87.94 169 ASN B O 1
ATOM 6979 N N . PHE B 1 170 ? -2.377 -14.875 1.768 1 90.88 170 PHE B N 1
ATOM 6980 C CA . PHE B 1 170 ? -2.207 -15.172 3.184 1 90.88 170 PHE B CA 1
ATOM 6981 C C . PHE B 1 170 ? -1.157 -14.266 3.811 1 90.88 170 PHE B C 1
ATOM 6983 O O . PHE B 1 170 ? -1.388 -13.68 4.871 1 90.88 170 PHE B O 1
ATOM 6990 N N . PHE B 1 171 ? -0.117 -14.078 3.154 1 86 171 PHE B N 1
ATOM 6991 C CA . PHE B 1 171 ? 0.968 -13.266 3.689 1 86 171 PHE B CA 1
ATOM 6992 C C . PHE B 1 171 ? 0.597 -11.789 3.672 1 86 171 PHE B C 1
ATOM 6994 O O . PHE B 1 171 ? 0.915 -11.055 4.609 1 86 171 PHE B O 1
ATOM 7001 N N . ILE B 1 172 ? -0.048 -11.375 2.598 1 84.31 172 ILE B N 1
ATOM 7002 C CA . ILE B 1 172 ? -0.47 -9.984 2.551 1 84.31 172 ILE B CA 1
ATOM 7003 C C . ILE B 1 172 ? -1.42 -9.688 3.711 1 84.31 172 ILE B C 1
ATOM 7005 O O . ILE B 1 172 ? -1.365 -8.617 4.312 1 84.31 172 ILE B O 1
ATOM 7009 N N . TYR B 1 173 ? -2.277 -10.602 4.082 1 88.75 173 TYR B N 1
ATOM 7010 C CA . TYR B 1 173 ? -3.188 -10.445 5.211 1 88.75 173 TYR B CA 1
ATOM 7011 C C . TYR B 1 173 ? -2.416 -10.25 6.508 1 88.75 173 TYR B C 1
ATOM 7013 O O . TYR B 1 173 ? -2.775 -9.398 7.328 1 88.75 173 TYR B O 1
ATOM 7021 N N . ILE B 1 174 ? -1.424 -10.969 6.707 1 83.88 174 ILE B N 1
ATOM 7022 C CA . ILE B 1 174 ? -0.626 -10.898 7.93 1 83.88 174 ILE B CA 1
ATOM 7023 C C . ILE B 1 174 ? 0.031 -9.523 8.031 1 83.88 174 ILE B C 1
ATOM 7025 O O . ILE B 1 174 ? 0.161 -8.977 9.133 1 83.88 174 ILE B O 1
ATOM 7029 N N . PHE B 1 175 ? 0.387 -8.977 6.871 1 76.12 175 PHE B N 1
ATOM 7030 C CA . PHE B 1 175 ? 1.09 -7.695 6.875 1 76.12 175 PHE B CA 1
ATOM 7031 C C . PHE B 1 175 ? 0.107 -6.535 6.98 1 76.12 175 PHE B C 1
ATOM 7033 O O . PHE B 1 175 ? 0.396 -5.527 7.629 1 76.12 175 PHE B O 1
ATOM 7040 N N . THR B 1 176 ? -1.012 -6.625 6.352 1 76.38 176 THR B N 1
ATOM 7041 C CA . THR B 1 176 ? -1.923 -5.492 6.254 1 76.38 176 THR B CA 1
ATOM 7042 C C . THR B 1 176 ? -3.055 -5.617 7.27 1 76.38 176 THR B C 1
ATOM 7044 O O . THR B 1 176 ? -3.68 -4.621 7.641 1 76.38 176 THR B O 1
ATOM 7047 N N . TYR B 1 177 ? -3.479 -6.871 7.641 1 80.88 177 TYR B N 1
ATOM 7048 C CA . TYR B 1 177 ? -4.582 -7.199 8.539 1 80.88 177 TYR B CA 1
ATOM 7049 C C . TYR B 1 177 ? -5.914 -6.746 7.953 1 80.88 177 TYR B C 1
ATOM 7051 O O . TYR B 1 177 ? -6.863 -6.469 8.688 1 80.88 177 TYR B O 1
ATOM 7059 N N . GLU B 1 178 ? -5.863 -6.672 6.656 1 83.69 178 GLU B N 1
ATOM 7060 C CA . GLU B 1 178 ? -7.117 -6.344 5.98 1 83.69 178 GLU B CA 1
ATOM 7061 C C . GLU B 1 178 ? -7.984 -7.586 5.801 1 83.69 178 GLU B C 1
ATOM 7063 O O . GLU B 1 178 ? -7.543 -8.586 5.23 1 83.69 178 GLU B O 1
ATOM 7068 N N . LYS B 1 179 ? -9.164 -7.543 6.211 1 90.44 179 LYS B N 1
ATOM 7069 C CA . LYS B 1 179 ? -10.086 -8.672 6.23 1 90.44 179 LYS B CA 1
ATOM 7070 C C . LYS B 1 179 ? -10.383 -9.172 4.816 1 90.44 179 LYS B C 1
ATOM 7072 O O . LYS B 1 179 ? -10.625 -10.359 4.609 1 90.44 179 LYS B O 1
ATOM 7077 N N . SER B 1 180 ? -10.375 -8.312 3.828 1 90.12 180 SER B N 1
ATOM 7078 C CA . SER B 1 180 ? -10.672 -8.688 2.451 1 90.12 180 SER B CA 1
ATOM 7079 C C . SER B 1 180 ? -9.711 -9.758 1.943 1 90.12 180 SER B C 1
ATOM 7081 O O . SER B 1 180 ? -10.109 -10.656 1.199 1 90.12 180 SER B O 1
ATOM 7083 N N . TYR B 1 181 ? -8.453 -9.695 2.369 1 89.62 181 TYR B N 1
ATOM 7084 C CA . TYR B 1 181 ? -7.465 -10.68 1.933 1 89.62 181 TYR B CA 1
ATOM 7085 C C . TYR B 1 181 ? -7.723 -12.039 2.576 1 89.62 181 TYR B C 1
ATOM 7087 O O . TYR B 1 181 ? -7.539 -13.078 1.939 1 89.62 181 TYR B O 1
ATOM 7095 N N . LEU B 1 182 ? -8.117 -12.039 3.807 1 92.88 182 LEU B N 1
ATOM 7096 C CA . LEU B 1 182 ? -8.43 -13.281 4.5 1 92.88 182 LEU B CA 1
ATOM 7097 C C . LEU B 1 182 ? -9.633 -13.969 3.865 1 92.88 182 LEU B C 1
ATOM 7099 O O . LEU B 1 182 ? -9.602 -15.18 3.613 1 92.88 182 LEU B O 1
ATOM 7103 N N . LEU B 1 183 ? -10.688 -13.18 3.715 1 94.94 183 LEU B N 1
ATOM 7104 C CA . LEU B 1 183 ? -11.898 -13.727 3.121 1 94.94 183 LEU B CA 1
ATOM 7105 C C . LEU B 1 183 ? -11.633 -14.227 1.706 1 94.94 183 LEU B C 1
ATOM 7107 O O . LEU B 1 183 ? -12.172 -15.258 1.298 1 94.94 183 LEU B O 1
ATOM 7111 N N . TYR B 1 184 ? -10.805 -13.484 0.976 1 94.75 184 TYR B N 1
ATOM 7112 C CA . TYR B 1 184 ? -10.422 -13.914 -0.363 1 94.75 184 TYR B CA 1
ATOM 7113 C C . TYR B 1 184 ? -9.641 -15.219 -0.311 1 94.75 184 TYR B C 1
ATOM 7115 O O . TYR B 1 184 ? -9.82 -16.094 -1.166 1 94.75 184 TYR B O 1
ATOM 7123 N N . LEU B 1 185 ? -8.828 -15.383 0.66 1 94.5 185 LEU B N 1
ATOM 7124 C CA . LEU B 1 185 ? -8.055 -16.609 0.884 1 94.5 185 LEU B CA 1
ATOM 7125 C C . LEU B 1 185 ? -8.977 -17.812 1.049 1 94.5 185 LEU B C 1
ATOM 7127 O O . LEU B 1 185 ? -8.734 -18.859 0.462 1 94.5 185 LEU B O 1
ATOM 7131 N N . PHE B 1 186 ? -9.977 -17.625 1.799 1 96.19 186 PHE B N 1
ATOM 7132 C CA . PHE B 1 186 ? -10.93 -18.719 2.012 1 96.19 186 PHE B CA 1
ATOM 7133 C C . PHE B 1 186 ? -11.664 -19.047 0.722 1 96.19 186 PHE B C 1
ATOM 7135 O O . PHE B 1 186 ? -11.914 -20.219 0.426 1 96.19 186 PHE B O 1
ATOM 7142 N N . PHE B 1 187 ? -11.977 -18.047 -0.014 1 96.56 187 PHE B N 1
ATOM 7143 C CA . PHE B 1 187 ? -12.68 -18.234 -1.278 1 96.56 187 PHE B CA 1
ATOM 7144 C C . PHE B 1 187 ? -11.82 -19.016 -2.266 1 96.56 187 PHE B C 1
ATOM 7146 O O . PHE B 1 187 ? -12.25 -20.031 -2.811 1 96.56 187 PHE B O 1
ATOM 7153 N N . ILE B 1 188 ? -10.555 -18.625 -2.482 1 95.56 188 ILE B N 1
ATOM 7154 C CA . ILE B 1 188 ? -9.664 -19.281 -3.438 1 95.56 188 ILE B CA 1
ATOM 7155 C C . ILE B 1 188 ? -9.344 -20.688 -2.963 1 95.56 188 ILE B C 1
ATOM 7157 O O . ILE B 1 188 ? -9.195 -21.609 -3.775 1 95.56 188 ILE B O 1
ATOM 7161 N N . SER B 1 189 ? -9.188 -20.859 -1.639 1 97.06 189 SER B N 1
ATOM 7162 C CA . SER B 1 189 ? -8.922 -22.188 -1.103 1 97.06 189 SER B CA 1
ATOM 7163 C C . SER B 1 189 ? -10.07 -23.156 -1.396 1 97.06 189 SER B C 1
ATOM 7165 O O . SER B 1 189 ? -9.844 -24.312 -1.75 1 97.06 189 SER B O 1
ATOM 7167 N N . SER B 1 190 ? -11.289 -22.656 -1.224 1 97.06 190 SER B N 1
ATOM 7168 C CA . SER B 1 190 ? -12.453 -23.484 -1.516 1 97.06 190 SER B CA 1
ATOM 7169 C C . SER B 1 190 ? -12.516 -23.844 -2.996 1 97.06 190 SER B C 1
ATOM 7171 O O . SER B 1 190 ? -12.836 -24.984 -3.352 1 97.06 190 SER B O 1
ATOM 7173 N N . ILE B 1 191 ? -12.195 -22.938 -3.848 1 95.44 191 ILE B N 1
ATOM 7174 C CA . ILE B 1 191 ? -12.18 -23.172 -5.289 1 95.44 191 ILE B CA 1
ATOM 7175 C C . ILE B 1 191 ? -11.07 -24.172 -5.637 1 95.44 191 ILE B C 1
ATOM 7177 O O . ILE B 1 191 ? -11.258 -25.031 -6.492 1 95.44 191 ILE B O 1
ATOM 7181 N N . PHE B 1 192 ? -9.953 -24.016 -4.98 1 96.94 192 PHE B N 1
ATOM 7182 C CA . PHE B 1 192 ? -8.828 -24.922 -5.156 1 96.94 192 PHE B CA 1
ATOM 7183 C C . PHE B 1 192 ? -9.242 -26.359 -4.887 1 96.94 192 PHE B C 1
ATOM 7185 O O . PHE B 1 192 ? -9 -27.25 -5.711 1 96.94 192 PHE B O 1
ATOM 7192 N N . PHE B 1 193 ? -9.914 -26.578 -3.865 1 97 193 PHE B N 1
ATOM 7193 C CA . PHE B 1 193 ? -10.32 -27.922 -3.496 1 97 193 PHE B CA 1
ATOM 7194 C C . PHE B 1 193 ? -11.461 -28.406 -4.387 1 97 193 PHE B C 1
ATOM 7196 O O . PHE B 1 193 ? -11.539 -29.594 -4.707 1 97 193 PHE B O 1
ATOM 7203 N N . PHE B 1 194 ? -12.336 -27.516 -4.75 1 95.62 194 PHE B N 1
ATOM 7204 C CA . PHE B 1 194 ? -13.383 -27.875 -5.699 1 95.62 194 PHE B CA 1
ATOM 7205 C C . PHE B 1 194 ? -12.781 -28.453 -6.977 1 95.62 194 PHE B C 1
ATOM 7207 O O . PHE B 1 194 ? -13.195 -29.516 -7.434 1 95.62 194 PHE B O 1
ATOM 7214 N N . HIS B 1 195 ? -11.766 -27.766 -7.48 1 95.56 195 HIS B N 1
ATOM 7215 C CA . HIS B 1 195 ? -11.141 -28.219 -8.711 1 95.56 195 HIS B CA 1
ATOM 7216 C C . HIS B 1 195 ? -10.359 -29.516 -8.484 1 95.56 195 HIS B C 1
ATOM 7218 O O . HIS B 1 195 ? -10.305 -30.375 -9.375 1 95.56 195 HIS B O 1
ATOM 7224 N N . LEU B 1 196 ? -9.734 -29.625 -7.336 1 96.62 196 LEU B N 1
ATOM 7225 C CA . LEU B 1 196 ? -8.984 -30.844 -7.02 1 96.62 196 LEU B CA 1
ATOM 7226 C C . LEU B 1 196 ? -9.891 -32.062 -7.023 1 96.62 196 LEU B C 1
ATOM 7228 O O . LEU B 1 196 ? -9.5 -33.125 -7.508 1 96.62 196 LEU B O 1
ATOM 7232 N N . VAL B 1 197 ? -11.07 -31.859 -6.512 1 96.06 197 VAL B N 1
ATOM 7233 C CA . VAL B 1 197 ? -12.031 -32.969 -6.441 1 96.06 197 VAL B CA 1
ATOM 7234 C C . VAL B 1 197 ? -12.641 -33.219 -7.824 1 96.06 197 VAL B C 1
ATOM 7236 O O . VAL B 1 197 ? -12.695 -34.344 -8.289 1 96.06 197 VAL B O 1
ATOM 7239 N N . ASN B 1 198 ? -13.016 -32.125 -8.422 1 93.25 198 ASN B N 1
ATOM 7240 C CA . ASN B 1 198 ? -13.688 -32.219 -9.711 1 93.25 198 ASN B CA 1
ATOM 7241 C C . ASN B 1 198 ? -12.781 -32.844 -10.773 1 93.25 198 ASN B C 1
ATOM 7243 O O . ASN B 1 198 ? -13.266 -33.531 -11.68 1 93.25 198 ASN B O 1
ATOM 7247 N N . ASN B 1 199 ? -11.5 -32.625 -10.672 1 94.62 199 ASN B N 1
ATOM 7248 C CA . ASN B 1 199 ? -10.562 -33.156 -11.656 1 94.62 199 ASN B CA 1
ATOM 7249 C C . ASN B 1 199 ? -10.008 -34.531 -11.227 1 94.62 199 ASN B C 1
ATOM 7251 O O . ASN B 1 199 ? -9.156 -35.094 -11.906 1 94.62 199 ASN B O 1
ATOM 7255 N N . GLY B 1 200 ? -10.406 -35.031 -10.125 1 95.44 200 GLY B N 1
ATOM 7256 C CA . GLY B 1 200 ? -10.086 -36.406 -9.719 1 95.44 200 GLY B CA 1
ATOM 7257 C C . GLY B 1 200 ? -8.781 -36.5 -8.953 1 95.44 200 GLY B C 1
ATOM 7258 O O . GLY B 1 200 ? -8.398 -37.594 -8.508 1 95.44 200 GLY B O 1
ATOM 7259 N N . PHE B 1 201 ? -8.109 -35.406 -8.734 1 96.06 201 PHE B N 1
ATOM 7260 C CA . PHE B 1 201 ? -6.793 -35.438 -8.102 1 96.06 201 PHE B CA 1
ATOM 7261 C C . PHE B 1 201 ? -6.914 -35.594 -6.594 1 96.06 201 PHE B C 1
ATOM 7263 O O . PHE B 1 201 ? -6.031 -36.188 -5.953 1 96.06 201 PHE B O 1
ATOM 7270 N N . ALA B 1 202 ? -7.996 -35.094 -5.992 1 96.38 202 ALA B N 1
ATOM 7271 C CA . ALA B 1 202 ? -8.195 -35.281 -4.559 1 96.38 202 ALA B CA 1
ATOM 7272 C C . ALA B 1 202 ? -8.328 -36.75 -4.215 1 96.38 202 ALA B C 1
ATOM 7274 O O . ALA B 1 202 ? -7.719 -37.219 -3.25 1 96.38 202 ALA B O 1
ATOM 7275 N N . PHE B 1 203 ? -9.094 -37.438 -5.07 1 95.94 203 PHE B N 1
ATOM 7276 C CA . PHE B 1 203 ? -9.266 -38.875 -4.859 1 95.94 203 PHE B CA 1
ATOM 7277 C C . PHE B 1 203 ? -7.961 -39.625 -5.113 1 95.94 203 PHE B C 1
ATOM 7279 O O . PHE B 1 203 ? -7.648 -40.594 -4.418 1 95.94 203 PHE B O 1
ATOM 7286 N N . GLN B 1 204 ? -7.184 -39.219 -6.016 1 94.5 204 GLN B N 1
ATOM 7287 C CA . GLN B 1 204 ? -5.938 -39.875 -6.41 1 94.5 204 GLN B CA 1
ATOM 7288 C C . GLN B 1 204 ? -4.852 -39.656 -5.359 1 94.5 204 GLN B C 1
ATOM 7290 O O . GLN B 1 204 ? -4.148 -40.594 -4.984 1 94.5 204 GLN B O 1
ATOM 7295 N N . TYR B 1 205 ? -4.766 -38.438 -4.738 1 92.69 205 TYR B N 1
ATOM 7296 C CA . TYR B 1 205 ? -3.564 -38.094 -3.973 1 92.69 205 TYR B CA 1
ATOM 7297 C C . TYR B 1 205 ? -3.904 -37.844 -2.512 1 92.69 205 TYR B C 1
ATOM 7299 O O . TYR B 1 205 ? -3.068 -38.062 -1.627 1 92.69 205 TYR B O 1
ATOM 7307 N N . ILE B 1 206 ? -5.086 -37.375 -2.191 1 93.94 206 ILE B N 1
ATOM 7308 C CA . ILE B 1 206 ? -5.355 -36.875 -0.846 1 93.94 206 ILE B CA 1
ATOM 7309 C C . ILE B 1 206 ? -6.133 -37.938 -0.055 1 93.94 206 ILE B C 1
ATOM 7311 O O . ILE B 1 206 ? -5.719 -38.344 1.036 1 93.94 206 ILE B O 1
ATOM 7315 N N . TRP B 1 207 ? -7.266 -38.375 -0.617 1 95.31 207 TRP B N 1
ATOM 7316 C CA . TRP B 1 207 ? -8.055 -39.375 0.113 1 95.31 207 TRP B CA 1
ATOM 7317 C C . TRP B 1 207 ? -8.438 -40.531 -0.788 1 95.31 207 TRP B C 1
ATOM 7319 O O . TRP B 1 207 ? -9.617 -40.812 -0.996 1 95.31 207 TRP B O 1
ATOM 7329 N N . PRO B 1 208 ? -7.461 -41.375 -1.223 1 93.75 208 PRO B N 1
ATOM 7330 C CA . PRO B 1 208 ? -7.668 -42.469 -2.184 1 93.75 208 PRO B CA 1
ATOM 7331 C C . PRO B 1 208 ? -8.508 -43.594 -1.612 1 93.75 208 PRO B C 1
ATOM 7333 O O . PRO B 1 208 ? -9.117 -44.375 -2.369 1 93.75 208 PRO B O 1
ATOM 7336 N N . ASN B 1 209 ? -8.609 -43.719 -0.283 1 93.94 209 ASN B N 1
ATOM 7337 C CA . ASN B 1 209 ? -9.297 -44.875 0.305 1 93.94 209 ASN B CA 1
ATOM 7338 C C . ASN B 1 209 ? -10.609 -44.469 0.964 1 93.94 209 ASN B C 1
ATOM 7340 O O . ASN B 1 209 ? -11.32 -45.312 1.511 1 93.94 209 ASN B O 1
ATOM 7344 N N . TRP B 1 210 ? -10.93 -43.25 0.96 1 94.25 210 TRP B N 1
ATOM 7345 C CA . TRP B 1 210 ? -12.164 -42.75 1.558 1 94.25 210 TRP B CA 1
ATOM 7346 C C . TRP B 1 210 ? -13.219 -42.469 0.488 1 94.25 210 TRP B C 1
ATOM 7348 O O . TRP B 1 210 ? -13.484 -41.312 0.141 1 94.25 210 TRP B O 1
ATOM 7358 N N . VAL B 1 211 ? -13.945 -43.438 0.125 1 94.5 211 VAL B N 1
ATOM 7359 C CA . VAL B 1 211 ? -14.844 -43.469 -1.024 1 94.5 211 VAL B CA 1
ATOM 7360 C C . VAL B 1 211 ? -16.031 -42.531 -0.755 1 94.5 211 VAL B C 1
ATOM 7362 O O . VAL B 1 211 ? -16.422 -41.75 -1.621 1 94.5 211 VAL B O 1
ATOM 7365 N N . PHE B 1 212 ? -16.562 -42.531 0.454 1 93.88 212 PHE B N 1
ATOM 7366 C CA . PHE B 1 212 ? -17.719 -41.688 0.792 1 93.88 212 PHE B CA 1
ATOM 7367 C C . PHE B 1 212 ? -17.391 -40.219 0.609 1 93.88 212 PHE B C 1
ATOM 7369 O O . PHE B 1 212 ? -18.125 -39.5 -0.077 1 93.88 212 PHE B O 1
ATOM 7376 N N . TRP B 1 213 ? -16.297 -39.812 1.216 1 94.94 213 TRP B N 1
ATOM 7377 C CA . TRP B 1 213 ? -15.891 -38.406 1.149 1 94.94 213 TRP B CA 1
ATOM 7378 C C . TRP B 1 213 ? -15.477 -38.031 -0.269 1 94.94 213 TRP B C 1
ATOM 7380 O O . TRP B 1 213 ? -15.703 -36.906 -0.704 1 94.94 213 TRP B O 1
ATOM 7390 N N . ALA B 1 214 ? -14.922 -38.938 -0.965 1 94.19 214 ALA B N 1
ATOM 7391 C CA . ALA B 1 214 ? -14.516 -38.656 -2.34 1 94.19 214 ALA B CA 1
ATOM 7392 C C . ALA B 1 214 ? -15.703 -38.219 -3.191 1 94.19 214 ALA B C 1
ATOM 7394 O O . ALA B 1 214 ? -15.562 -37.406 -4.113 1 94.19 214 ALA B O 1
ATOM 7395 N N . ASN B 1 215 ? -16.875 -38.75 -2.859 1 93.06 215 ASN B N 1
ATOM 7396 C CA . ASN B 1 215 ? -18.062 -38.406 -3.629 1 93.06 215 ASN B CA 1
ATOM 7397 C C . ASN B 1 215 ? -18.75 -37.156 -3.068 1 93.06 215 ASN B C 1
ATOM 7399 O O . ASN B 1 215 ? -18.969 -36.188 -3.791 1 93.06 215 ASN B O 1
ATOM 7403 N N . TYR B 1 216 ? -18.891 -37.062 -1.78 1 95.12 216 TYR B N 1
ATOM 7404 C CA . TYR B 1 216 ? -19.672 -36 -1.185 1 95.12 216 TYR B CA 1
ATOM 7405 C C . TYR B 1 216 ? -18.828 -34.75 -1.011 1 95.12 216 TYR B C 1
ATOM 7407 O O . TYR B 1 216 ? -19.359 -33.656 -0.731 1 95.12 216 TYR B O 1
ATOM 7415 N N . SER B 1 217 ? -17.547 -34.844 -1.178 1 96 217 SER B N 1
ATOM 7416 C CA . SER B 1 217 ? -16.672 -33.688 -1.095 1 96 217 SER B CA 1
ATOM 7417 C C . SER B 1 217 ? -16.984 -32.688 -2.207 1 96 217 SER B C 1
ATOM 7419 O O . SER B 1 217 ? -16.828 -31.469 -2.025 1 96 217 SER B O 1
ATOM 7421 N N . LEU B 1 218 ? -17.453 -33.156 -3.338 1 95 218 LEU B N 1
ATOM 7422 C CA . LEU B 1 218 ? -17.703 -32.281 -4.473 1 95 218 LEU B CA 1
ATOM 7423 C C . LEU B 1 218 ? -18.844 -31.328 -4.176 1 95 218 LEU B C 1
ATOM 7425 O O . LEU B 1 218 ? -18.672 -30.109 -4.223 1 95 218 LEU B O 1
ATOM 7429 N N . PRO B 1 219 ? -20.047 -31.844 -3.83 1 94.75 219 PRO B N 1
ATOM 7430 C CA . PRO B 1 219 ? -21.109 -30.906 -3.463 1 94.75 219 PRO B CA 1
ATOM 7431 C C . PRO B 1 219 ? -20.734 -30.031 -2.266 1 94.75 219 PRO B C 1
ATOM 7433 O O . PRO B 1 219 ? -21.141 -28.875 -2.195 1 94.75 219 PRO B O 1
ATOM 7436 N N . PHE B 1 220 ? -19.938 -30.547 -1.367 1 96.56 220 PHE B N 1
ATOM 7437 C CA . PHE B 1 220 ? -19.484 -29.781 -0.207 1 96.56 220 PHE B CA 1
ATOM 7438 C C . PHE B 1 220 ? -18.672 -28.578 -0.637 1 96.56 220 PHE B C 1
ATOM 7440 O O . PHE B 1 220 ? -18.938 -27.453 -0.208 1 96.56 220 PHE B O 1
ATOM 7447 N N . PHE B 1 221 ? -17.719 -28.781 -1.479 1 96.75 221 PHE B N 1
ATOM 7448 C CA . PHE B 1 221 ? -16.812 -27.703 -1.853 1 96.75 221 PHE B CA 1
ATOM 7449 C C . PHE B 1 221 ? -17.5 -26.75 -2.826 1 96.75 221 PHE B C 1
ATOM 7451 O O . PHE B 1 221 ? -17.125 -25.578 -2.914 1 96.75 221 PHE B O 1
ATOM 7458 N N . ILE B 1 222 ? -18.469 -27.219 -3.602 1 95.31 222 ILE B N 1
ATOM 7459 C CA . ILE B 1 222 ? -19.281 -26.312 -4.414 1 95.31 222 ILE B CA 1
ATOM 7460 C C . ILE B 1 222 ? -20 -25.312 -3.512 1 95.31 222 ILE B C 1
ATOM 7462 O O . ILE B 1 222 ? -19.875 -24.109 -3.703 1 95.31 222 ILE B O 1
ATOM 7466 N N . CYS B 1 223 ? -20.625 -25.844 -2.473 1 96.62 223 CYS B N 1
ATOM 7467 C CA . CYS B 1 223 ? -21.359 -24.984 -1.548 1 96.62 223 CYS B CA 1
ATOM 7468 C C . CYS B 1 223 ? -20.422 -24.078 -0.767 1 96.62 223 CYS B C 1
ATOM 7470 O O . CYS B 1 223 ? -20.719 -22.906 -0.551 1 96.62 223 CYS B O 1
ATOM 7472 N N . LEU B 1 224 ? -19.312 -24.656 -0.362 1 96.81 224 LEU B N 1
ATOM 7473 C CA . LEU B 1 224 ? -18.328 -23.859 0.377 1 96.81 224 LEU B CA 1
ATOM 7474 C C . LEU B 1 224 ? -17.828 -22.703 -0.47 1 96.81 224 LEU B C 1
ATOM 7476 O O . LEU B 1 224 ? -17.609 -21.609 0.042 1 96.81 224 LEU B O 1
ATOM 7480 N N . SER B 1 225 ? -17.594 -22.953 -1.73 1 96.44 225 SER B N 1
ATOM 7481 C CA . SER B 1 225 ? -17.141 -21.906 -2.637 1 96.44 225 SER B CA 1
ATOM 7482 C C . SER B 1 225 ? -18.203 -20.797 -2.777 1 96.44 225 SER B C 1
ATOM 7484 O O . SER B 1 225 ? -17.859 -19.625 -2.854 1 96.44 225 SER B O 1
ATOM 7486 N N . CYS B 1 226 ? -19.422 -21.203 -2.799 1 96.56 226 CYS B N 1
ATOM 7487 C CA . CYS B 1 226 ? -20.5 -20.219 -2.854 1 96.56 226 CYS B CA 1
ATOM 7488 C C . CYS B 1 226 ? -20.547 -19.391 -1.582 1 96.56 226 CYS B C 1
ATOM 7490 O O . CYS B 1 226 ? -20.641 -18.156 -1.645 1 96.56 226 CYS B O 1
ATOM 7492 N N . ILE B 1 227 ? -20.453 -20.047 -0.438 1 97.69 227 ILE B N 1
ATOM 7493 C CA . ILE B 1 227 ? -20.516 -19.391 0.86 1 97.69 227 ILE B CA 1
ATOM 7494 C C . ILE B 1 227 ? -19.375 -18.375 0.976 1 97.69 227 ILE B C 1
ATOM 7496 O O . ILE B 1 227 ? -19.609 -17.203 1.247 1 97.69 227 ILE B O 1
ATOM 7500 N N . THR B 1 228 ? -18.172 -18.844 0.72 1 97.19 228 THR B N 1
ATOM 7501 C CA . THR B 1 228 ? -17.016 -17.984 0.869 1 97.19 228 THR B CA 1
ATOM 7502 C C . THR B 1 228 ? -17.016 -16.891 -0.194 1 97.19 228 THR B C 1
ATOM 7504 O O . THR B 1 228 ? -16.562 -15.766 0.063 1 97.19 228 THR B O 1
ATOM 7507 N N . GLY B 1 229 ? -17.516 -17.234 -1.392 1 95.81 229 GLY B N 1
ATOM 7508 C CA . GLY B 1 229 ? -17.625 -16.234 -2.434 1 95.81 229 GLY B CA 1
ATOM 7509 C C . GLY B 1 229 ? -18.547 -15.086 -2.057 1 95.81 229 GLY B C 1
ATOM 7510 O O . GLY B 1 229 ? -18.219 -13.922 -2.281 1 95.81 229 GLY B O 1
ATOM 7511 N N . ILE B 1 230 ? -19.641 -15.367 -1.455 1 96.75 230 ILE B N 1
ATOM 7512 C CA . ILE B 1 230 ? -20.609 -14.367 -1.052 1 96.75 230 ILE B CA 1
ATOM 7513 C C . ILE B 1 230 ? -20.047 -13.508 0.072 1 96.75 230 ILE B C 1
ATOM 7515 O O . ILE B 1 230 ? -20.156 -12.281 0.043 1 96.75 230 ILE B O 1
ATOM 7519 N N . ILE B 1 231 ? -19.438 -14.141 1.047 1 96.62 231 ILE B N 1
ATOM 7520 C CA . ILE B 1 231 ? -18.859 -13.422 2.184 1 96.62 231 ILE B CA 1
ATOM 7521 C C . ILE B 1 231 ? -17.766 -12.477 1.7 1 96.62 231 ILE B C 1
ATOM 7523 O O . ILE B 1 231 ? -17.688 -11.328 2.139 1 96.62 231 ILE B O 1
ATOM 7527 N N . PHE B 1 232 ? -16.984 -12.875 0.783 1 96.19 232 PHE B N 1
ATOM 7528 C CA . PHE B 1 232 ? -15.914 -12.055 0.217 1 96.19 232 PHE B CA 1
ATOM 7529 C C . PHE B 1 232 ? -16.5 -10.867 -0.535 1 96.19 232 PHE B C 1
ATOM 7531 O O . PHE B 1 232 ? -16.047 -9.727 -0.35 1 96.19 232 PHE B O 1
ATOM 7538 N N . THR B 1 233 ? -17.469 -11.219 -1.346 1 95.19 233 THR B N 1
ATOM 7539 C CA . THR B 1 233 ? -18.062 -10.172 -2.164 1 95.19 233 THR B CA 1
ATOM 7540 C C . THR B 1 233 ? -18.703 -9.102 -1.286 1 95.19 233 THR B C 1
ATOM 7542 O O . THR B 1 233 ? -18.578 -7.906 -1.562 1 95.19 233 THR B O 1
ATOM 7545 N N . ASN B 1 234 ? -19.391 -9.547 -0.264 1 95.31 234 ASN B N 1
ATOM 7546 C CA . ASN B 1 234 ? -20.031 -8.617 0.657 1 95.31 234 ASN B CA 1
ATOM 7547 C C . ASN B 1 234 ? -19.016 -7.652 1.279 1 95.31 234 ASN B C 1
ATOM 7549 O O . ASN B 1 234 ? -19.312 -6.465 1.435 1 95.31 234 ASN B O 1
ATOM 7553 N N . ASN B 1 235 ? -17.922 -8.148 1.586 1 93.31 235 ASN B N 1
ATOM 7554 C CA . ASN B 1 235 ? -16.875 -7.336 2.197 1 93.31 235 ASN B CA 1
ATOM 7555 C C . ASN B 1 235 ? -16.109 -6.535 1.15 1 93.31 235 ASN B C 1
ATOM 7557 O O . ASN B 1 235 ? -15.82 -5.352 1.352 1 93.31 235 ASN B O 1
ATOM 7561 N N . TYR B 1 236 ? -15.727 -7.121 0.064 1 92.75 236 TYR B N 1
ATOM 7562 C CA . TYR B 1 236 ? -14.922 -6.52 -0.992 1 92.75 236 TYR B CA 1
ATOM 7563 C C . TYR B 1 236 ? -15.625 -5.301 -1.584 1 92.75 236 TYR B C 1
ATOM 7565 O O . TYR B 1 236 ? -14.992 -4.27 -1.822 1 92.75 236 TYR B O 1
ATOM 7573 N N . LEU B 1 237 ? -16.922 -5.426 -1.764 1 93.19 237 LEU B N 1
ATOM 7574 C CA . LEU B 1 237 ? -17.688 -4.352 -2.383 1 93.19 237 LEU B CA 1
ATOM 7575 C C . LEU B 1 237 ? -18.312 -3.449 -1.323 1 93.19 237 LEU B C 1
ATOM 7577 O O . LEU B 1 237 ? -19.047 -2.52 -1.651 1 93.19 237 LEU B O 1
ATOM 7581 N N . SER B 1 238 ? -18.062 -3.75 -0.08 1 91.5 238 SER B N 1
ATOM 7582 C CA . SER B 1 238 ? -18.641 -2.986 1.024 1 91.5 238 SER B CA 1
ATOM 7583 C C . SER B 1 238 ? -20.141 -2.82 0.859 1 91.5 238 SER B C 1
ATOM 7585 O O . SER B 1 238 ? -20.656 -1.703 0.917 1 91.5 238 SER B O 1
ATOM 7587 N N . LEU B 1 239 ? -20.797 -3.846 0.751 1 93.81 239 LEU B N 1
ATOM 7588 C CA . LEU B 1 239 ? -22.219 -3.834 0.419 1 93.81 239 LEU B CA 1
ATOM 7589 C C . LEU B 1 239 ? -23.062 -3.357 1.605 1 93.81 239 LEU B C 1
ATOM 7591 O O . LEU B 1 239 ? -24.156 -2.834 1.426 1 93.81 239 LEU B O 1
ATOM 7595 N N . LYS B 1 240 ? -22.609 -3.527 2.803 1 92.94 240 LYS B N 1
ATOM 7596 C CA . LYS B 1 240 ? -23.312 -3.02 3.977 1 92.94 240 LYS B CA 1
ATOM 7597 C C . LYS B 1 240 ? -23.562 -1.517 3.863 1 92.94 240 LYS B C 1
ATOM 7599 O O . LYS B 1 240 ? -24.578 -1.012 4.332 1 92.94 240 LYS B O 1
ATOM 7604 N N . LYS B 1 241 ? -22.641 -0.854 3.191 1 89.94 241 LYS B N 1
ATOM 7605 C CA . LYS B 1 241 ? -22.719 0.597 3.035 1 89.94 241 LYS B CA 1
ATOM 7606 C C . LYS B 1 241 ? -23.484 0.977 1.778 1 89.94 241 LYS B C 1
ATOM 7608 O O . LYS B 1 241 ? -24.344 1.871 1.813 1 89.94 241 LYS B O 1
ATOM 7613 N N . HIS B 1 242 ? -23.281 0.273 0.68 1 89.81 242 HIS B N 1
ATOM 7614 C CA . HIS B 1 242 ? -23.812 0.686 -0.612 1 89.81 242 HIS B CA 1
ATOM 7615 C C . HIS B 1 242 ? -25.156 0.023 -0.886 1 89.81 242 HIS B C 1
ATOM 7617 O O . HIS B 1 242 ? -26.016 0.601 -1.559 1 89.81 242 HIS B O 1
ATOM 7623 N N . LEU B 1 243 ? -25.312 -1.226 -0.458 1 92.62 243 LEU B N 1
ATOM 7624 C CA . LEU B 1 243 ? -26.531 -1.995 -0.675 1 92.62 243 LEU B CA 1
ATOM 7625 C C . LEU B 1 243 ? -26.875 -2.822 0.559 1 92.62 243 LEU B C 1
ATOM 7627 O O . LEU B 1 243 ? -26.812 -4.055 0.522 1 92.62 243 LEU B O 1
ATOM 7631 N N . PRO B 1 244 ? -27.453 -2.264 1.554 1 94 244 PRO B N 1
ATOM 7632 C CA . PRO B 1 244 ? -27.656 -2.982 2.812 1 94 244 PRO B CA 1
ATOM 7633 C C . PRO B 1 244 ? -28.703 -4.082 2.695 1 94 244 PRO B C 1
ATOM 7635 O O . PRO B 1 244 ? -28.594 -5.121 3.35 1 94 244 PRO B O 1
ATOM 7638 N N . LYS B 1 245 ? -29.766 -3.877 1.9 1 95.25 245 LYS B N 1
ATOM 7639 C CA . LYS B 1 245 ? -30.797 -4.895 1.728 1 95.25 245 LYS B CA 1
ATOM 7640 C C . LYS B 1 245 ? -30.234 -6.145 1.062 1 95.25 245 LYS B C 1
ATOM 7642 O O . LYS B 1 245 ? -30.562 -7.266 1.455 1 95.25 245 LYS B O 1
ATOM 7647 N N . VAL B 1 246 ? -29.391 -5.918 0.087 1 94.81 246 VAL B N 1
ATOM 7648 C CA . VAL B 1 246 ? -28.781 -7.039 -0.619 1 94.81 246 VAL B CA 1
ATOM 7649 C C . VAL B 1 246 ? -27.797 -7.758 0.301 1 94.81 246 VAL B C 1
ATOM 7651 O O . VAL B 1 246 ? -27.672 -8.984 0.252 1 94.81 246 VAL B O 1
ATOM 7654 N N . SER B 1 247 ? -27.094 -7.043 1.1 1 96.31 247 SER B N 1
ATOM 7655 C CA . SER B 1 247 ? -26.172 -7.637 2.072 1 96.31 247 SER B CA 1
ATOM 7656 C C . SER B 1 247 ? -26.922 -8.57 3.023 1 96.31 247 SER B C 1
ATOM 7658 O O . SER B 1 247 ? -26.453 -9.672 3.316 1 96.31 247 SER B O 1
ATOM 7660 N N . LYS B 1 248 ? -28.094 -8.086 3.461 1 96.31 248 LYS B N 1
ATOM 7661 C CA . LYS B 1 248 ? -28.906 -8.922 4.344 1 96.31 248 LYS B CA 1
ATOM 7662 C C . LYS B 1 248 ? -29.375 -10.188 3.627 1 96.31 248 LYS B C 1
ATOM 7664 O O . LYS B 1 248 ? -29.375 -11.273 4.203 1 96.31 248 LYS B O 1
ATOM 7669 N N . LEU B 1 249 ? -29.766 -10.023 2.393 1 96.06 249 LEU B N 1
ATOM 7670 C CA . LEU B 1 249 ? -30.172 -11.156 1.577 1 96.06 249 LEU B CA 1
ATOM 7671 C C . LEU B 1 249 ? -29.031 -12.156 1.406 1 96.06 249 LEU B C 1
ATOM 7673 O O . LEU B 1 249 ? -29.25 -13.367 1.421 1 96.06 249 LEU B O 1
ATOM 7677 N N . MET B 1 250 ? -27.875 -11.648 1.225 1 96.38 250 MET B N 1
ATOM 7678 C CA . MET B 1 250 ? -26.688 -12.477 1.054 1 96.38 250 MET B CA 1
ATOM 7679 C C . MET B 1 250 ? -26.422 -13.312 2.307 1 96.38 250 MET B C 1
ATOM 7681 O O . MET B 1 250 ? -26.078 -14.492 2.213 1 96.38 250 MET B O 1
ATOM 7685 N N . TRP B 1 251 ? -26.641 -12.734 3.447 1 96.31 251 TRP B N 1
ATOM 7686 C CA . TRP B 1 251 ? -26.406 -13.461 4.688 1 96.31 251 TRP B CA 1
ATOM 7687 C C . TRP B 1 251 ? -27.469 -14.539 4.898 1 96.31 251 TRP B C 1
ATOM 7689 O O . TRP B 1 251 ? -27.188 -15.617 5.422 1 96.31 251 TRP B O 1
ATOM 7699 N N . ILE B 1 252 ? -28.641 -14.211 4.504 1 97.06 252 ILE B N 1
ATOM 7700 C CA . ILE B 1 252 ? -29.688 -15.211 4.559 1 97.06 252 ILE B CA 1
ATOM 7701 C C . ILE B 1 252 ? -29.359 -16.375 3.623 1 97.06 252 ILE B C 1
ATOM 7703 O O . ILE B 1 252 ? -29.516 -17.531 3.986 1 97.06 252 ILE B O 1
ATOM 7707 N N . TRP B 1 253 ? -28.922 -16.016 2.4 1 97.25 253 TRP B N 1
ATOM 7708 C CA . TRP B 1 253 ? -28.531 -17.016 1.424 1 97.25 253 TRP B CA 1
ATOM 7709 C C . TRP B 1 253 ? -27.391 -17.875 1.95 1 97.25 253 TRP B C 1
ATOM 7711 O O . TRP B 1 253 ? -27.375 -19.094 1.755 1 97.25 253 TRP B O 1
ATOM 7721 N N . VAL B 1 254 ? -26.406 -17.297 2.629 1 97.5 254 VAL B N 1
ATOM 7722 C CA . VAL B 1 254 ? -25.281 -18.016 3.236 1 97.5 254 VAL B CA 1
ATOM 7723 C C . VAL B 1 254 ? -25.812 -18.984 4.285 1 97.5 254 VAL B C 1
ATOM 7725 O O . VAL B 1 254 ? -25.375 -20.141 4.352 1 97.5 254 VAL B O 1
ATOM 7728 N N . GLY B 1 255 ? -26.75 -18.484 5.098 1 97.19 255 GLY B N 1
ATOM 7729 C CA . GLY B 1 255 ? -27.375 -19.375 6.078 1 97.19 255 GLY B CA 1
ATOM 7730 C C . GLY B 1 255 ? -28.047 -20.578 5.453 1 97.19 255 GLY B C 1
ATOM 7731 O O . GLY B 1 255 ? -27.922 -21.703 5.949 1 97.19 255 GLY B O 1
ATOM 7732 N N . MET B 1 256 ? -28.719 -20.391 4.371 1 97.19 256 MET B N 1
ATOM 7733 C CA . MET B 1 256 ? -29.391 -21.453 3.648 1 97.19 256 MET B CA 1
ATOM 7734 C C . MET B 1 256 ? -28.375 -22.453 3.082 1 97.19 256 MET B C 1
ATOM 7736 O O . MET B 1 256 ? -28.609 -23.656 3.104 1 97.19 256 MET B O 1
ATOM 7740 N N . LEU B 1 257 ? -27.328 -21.953 2.553 1 97.62 257 LEU B N 1
ATOM 7741 C CA . LEU B 1 257 ? -26.281 -22.812 1.996 1 97.62 257 LEU B CA 1
ATOM 7742 C C . LEU B 1 257 ? -25.625 -23.641 3.09 1 97.62 257 LEU B C 1
ATOM 7744 O O . LEU B 1 257 ? -25.328 -24.812 2.883 1 97.62 257 LEU B O 1
ATOM 7748 N N . ILE B 1 258 ? -25.344 -23.031 4.242 1 97.44 258 ILE B N 1
ATOM 7749 C CA . ILE B 1 258 ? -24.75 -23.75 5.363 1 97.44 258 ILE B CA 1
ATOM 7750 C C . ILE B 1 258 ? -25.688 -24.859 5.812 1 97.44 258 ILE B C 1
ATOM 7752 O O . ILE B 1 258 ? -25.25 -25.984 6.07 1 97.44 258 ILE B O 1
ATOM 7756 N N . LEU B 1 259 ? -26.938 -24.578 5.879 1 96.75 259 LEU B N 1
ATOM 7757 C CA . LEU B 1 259 ? -27.938 -25.578 6.234 1 96.75 259 LEU B CA 1
ATOM 7758 C C . LEU B 1 259 ? -27.969 -26.703 5.203 1 96.75 259 LEU B C 1
ATOM 7760 O O . LEU B 1 259 ? -28.062 -27.875 5.562 1 96.75 259 LEU B O 1
ATOM 7764 N N . PHE B 1 260 ? -27.906 -26.312 3.971 1 96.44 260 PHE B N 1
ATOM 7765 C CA . PHE B 1 260 ? -27.938 -27.312 2.898 1 96.44 260 PHE B CA 1
ATOM 7766 C C . PHE B 1 260 ? -26.719 -28.219 2.982 1 96.44 260 PHE B C 1
ATOM 7768 O O . PHE B 1 260 ? -26.812 -29.422 2.719 1 96.44 260 PHE B O 1
ATOM 7775 N N . VAL B 1 261 ? -25.531 -27.688 3.248 1 95.31 261 VAL B N 1
ATOM 7776 C CA . VAL B 1 261 ? -24.328 -28.5 3.406 1 95.31 261 VAL B CA 1
ATOM 7777 C C . VAL B 1 261 ? -24.547 -29.562 4.48 1 95.31 261 VAL B C 1
ATOM 7779 O O . VAL B 1 261 ? -24.188 -30.719 4.289 1 95.31 261 VAL B O 1
ATOM 7782 N N . GLY B 1 262 ? -25.125 -29.25 5.586 1 94.75 262 GLY B N 1
ATOM 7783 C CA . GLY B 1 262 ? -25.422 -30.203 6.641 1 94.75 262 GLY B CA 1
ATOM 7784 C C . GLY B 1 262 ? -26.375 -31.281 6.207 1 94.75 262 GLY B C 1
ATOM 7785 O O . GLY B 1 262 ? -26.156 -32.469 6.469 1 94.75 262 GLY B O 1
ATOM 7786 N N . VAL B 1 263 ? -27.391 -30.969 5.449 1 94.62 263 VAL B N 1
ATOM 7787 C CA . VAL B 1 263 ? -28.438 -31.875 5.023 1 94.62 263 VAL B CA 1
ATOM 7788 C C . VAL B 1 263 ? -27.938 -32.75 3.879 1 94.62 263 VAL B C 1
ATOM 7790 O O . VAL B 1 263 ? -28.359 -33.906 3.729 1 94.62 263 VAL B O 1
ATOM 7793 N N . SER B 1 264 ? -27.062 -32.219 3.053 1 93.81 264 SER B N 1
ATOM 7794 C CA . SER B 1 264 ? -26.578 -32.906 1.855 1 93.81 264 SER B CA 1
ATOM 7795 C C . SER B 1 264 ? -25.922 -34.219 2.203 1 93.81 264 SER B C 1
ATOM 7797 O O . SER B 1 264 ? -25.969 -35.188 1.413 1 93.81 264 SER B O 1
ATOM 7799 N N . PHE B 1 265 ? -25.359 -34.375 3.396 1 93.06 265 PHE B N 1
ATOM 7800 C CA . PHE B 1 265 ? -24.656 -35.594 3.793 1 93.06 265 PHE B CA 1
ATOM 7801 C C . PHE B 1 265 ? -25.656 -36.719 4.062 1 93.06 265 PHE B C 1
ATOM 7803 O O . PHE B 1 265 ? -25.281 -37.875 4.125 1 93.06 265 PHE B O 1
ATOM 7810 N N . PHE B 1 266 ? -26.953 -36.344 4.129 1 93.25 266 PHE B N 1
ATOM 7811 C CA . PHE B 1 266 ? -27.969 -37.344 4.414 1 93.25 266 PHE B CA 1
ATOM 7812 C C . PHE B 1 266 ? -28.828 -37.625 3.18 1 93.25 266 PHE B C 1
ATOM 7814 O O . PHE B 1 266 ? -29.703 -38.5 3.209 1 93.25 266 PHE B O 1
ATOM 7821 N N . LEU B 1 267 ? -28.547 -37.031 2.127 1 93 267 LEU B N 1
ATOM 7822 C CA . LEU B 1 267 ? -29.266 -37.219 0.873 1 93 267 LEU B CA 1
ATOM 7823 C C . LEU B 1 267 ? -28.516 -38.188 -0.048 1 93 267 LEU B C 1
ATOM 7825 O O . LEU B 1 267 ? -27.328 -38.406 0.143 1 93 267 LEU B O 1
ATOM 7829 N N . ARG B 1 268 ? -29.344 -38.656 -0.994 1 91.75 268 ARG B N 1
ATOM 7830 C CA . ARG B 1 268 ? -28.688 -39.406 -2.059 1 91.75 268 ARG B CA 1
ATOM 7831 C C . ARG B 1 268 ? -27.719 -38.531 -2.84 1 91.75 268 ARG B C 1
ATOM 7833 O O . ARG B 1 268 ? -27.984 -37.344 -3.053 1 91.75 268 ARG B O 1
ATOM 7840 N N . TYR B 1 269 ? -26.656 -39.062 -3.258 1 91.19 269 TYR B N 1
ATOM 7841 C CA . TYR B 1 269 ? -25.594 -38.312 -3.902 1 91.19 269 TYR B CA 1
ATOM 7842 C C . TYR B 1 269 ? -26.141 -37.531 -5.098 1 91.19 269 TYR B C 1
ATOM 7844 O O . TYR B 1 269 ? -25.812 -36.344 -5.273 1 91.19 269 TYR B O 1
ATOM 7852 N N . ARG B 1 270 ? -26.891 -38.156 -5.871 1 90.56 270 ARG B N 1
ATOM 7853 C CA . ARG B 1 270 ? -27.406 -37.5 -7.07 1 90.56 270 ARG B CA 1
ATOM 7854 C C . ARG B 1 270 ? -28.188 -36.219 -6.719 1 90.56 270 ARG B C 1
AT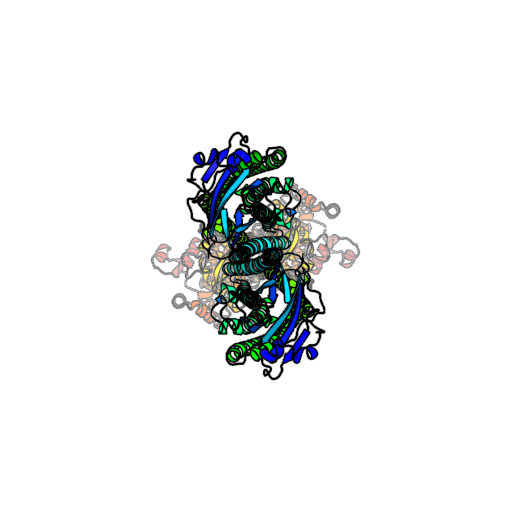OM 7856 O O . ARG B 1 270 ? -28 -35.188 -7.348 1 90.56 270 ARG B O 1
ATOM 7863 N N . VAL B 1 271 ? -29.016 -36.312 -5.738 1 92.19 271 VAL B N 1
ATOM 7864 C CA . VAL B 1 271 ? -29.844 -35.188 -5.32 1 92.19 271 VAL B CA 1
ATOM 7865 C C . VAL B 1 271 ? -28.953 -34.094 -4.742 1 92.19 271 VAL B C 1
ATOM 7867 O O . VAL B 1 271 ? -29.141 -32.906 -5.055 1 92.19 271 VAL B O 1
ATOM 7870 N N . ALA B 1 272 ? -28.062 -34.562 -3.916 1 93.44 272 ALA B N 1
ATOM 7871 C CA . ALA B 1 272 ? -27.141 -33.594 -3.318 1 93.44 272 ALA B CA 1
ATOM 7872 C C . ALA B 1 272 ? -26.344 -32.875 -4.391 1 93.44 272 ALA B C 1
ATOM 7874 O O . ALA B 1 272 ? -26.188 -31.641 -4.32 1 93.44 272 ALA B O 1
ATOM 7875 N N . MET B 1 273 ? -25.891 -33.562 -5.375 1 92.69 273 MET B N 1
ATOM 7876 C CA . MET B 1 273 ? -25.078 -33 -6.441 1 92.69 273 MET B CA 1
ATOM 7877 C C . MET B 1 273 ? -25.891 -32.031 -7.305 1 92.69 273 MET B C 1
ATOM 7879 O O . MET B 1 273 ? -25.484 -30.891 -7.535 1 92.69 273 MET B O 1
ATOM 7883 N N . VAL B 1 274 ? -26.984 -32.406 -7.758 1 91.31 274 VAL B N 1
ATOM 7884 C CA . VAL B 1 274 ? -27.828 -31.578 -8.625 1 91.31 274 VAL B CA 1
ATOM 7885 C C . VAL B 1 274 ? -28.297 -30.344 -7.871 1 91.31 274 VAL B C 1
ATOM 7887 O O . VAL B 1 274 ? -28.281 -29.234 -8.414 1 91.31 274 VAL B O 1
ATOM 7890 N N . ALA B 1 275 ? -28.672 -30.531 -6.613 1 93.44 275 ALA B N 1
ATOM 7891 C CA . ALA B 1 275 ? -29.109 -29.406 -5.793 1 93.44 275 ALA B CA 1
ATOM 7892 C C . ALA B 1 275 ? -27.984 -28.391 -5.609 1 93.44 275 ALA B C 1
ATOM 7894 O O . ALA B 1 275 ? -28.203 -27.172 -5.668 1 93.44 275 ALA B O 1
ATOM 7895 N N . SER B 1 276 ? -26.812 -28.906 -5.312 1 93.44 276 SER B N 1
ATOM 7896 C CA . SER B 1 276 ? -25.672 -28 -5.129 1 93.44 276 SER B CA 1
ATOM 7897 C C . SER B 1 276 ? -25.391 -27.203 -6.398 1 93.44 276 SER B C 1
ATOM 7899 O O . SER B 1 276 ? -25.094 -26.016 -6.332 1 93.44 276 SER B O 1
ATOM 7901 N N . ILE B 1 277 ? -25.453 -27.797 -7.559 1 90.5 277 ILE B N 1
ATOM 7902 C CA . ILE B 1 277 ? -25.234 -27.125 -8.836 1 90.5 277 ILE B CA 1
ATOM 7903 C C . ILE B 1 277 ? -26.312 -26.062 -9.055 1 90.5 277 ILE B C 1
ATOM 7905 O O . ILE B 1 277 ? -26 -24.938 -9.461 1 90.5 277 ILE B O 1
ATOM 7909 N N . LEU B 1 278 ? -27.469 -26.375 -8.75 1 91.56 278 LEU B N 1
ATOM 7910 C CA . LEU B 1 278 ? -28.578 -25.438 -8.93 1 91.56 278 LEU B CA 1
ATOM 7911 C C . LEU B 1 278 ? -28.438 -24.234 -8.008 1 91.56 278 LEU B C 1
ATOM 7913 O O . LEU B 1 278 ? -28.828 -23.125 -8.375 1 91.56 278 LEU B O 1
ATOM 7917 N N . MET B 1 279 ? -27.922 -24.5 -6.855 1 93.75 279 MET B N 1
ATOM 7918 C CA . MET B 1 279 ? -27.75 -23.422 -5.887 1 93.75 279 MET B CA 1
ATOM 7919 C C . MET B 1 279 ? -26.656 -22.453 -6.34 1 93.75 279 MET B C 1
ATOM 7921 O O . MET B 1 279 ? -26.609 -21.312 -5.871 1 93.75 279 MET B O 1
ATOM 7925 N N . THR B 1 280 ? -25.766 -22.844 -7.215 1 92.12 280 THR B N 1
ATOM 7926 C CA . THR B 1 280 ? -24.719 -21.969 -7.723 1 92.12 280 THR B CA 1
ATOM 7927 C C . THR B 1 280 ? -25.312 -20.891 -8.625 1 92.12 280 THR B C 1
ATOM 7929 O O . THR B 1 280 ? -24.766 -19.781 -8.727 1 92.12 280 THR B O 1
ATOM 7932 N N . VAL B 1 281 ? -26.422 -21.156 -9.211 1 91.56 281 VAL B N 1
ATOM 7933 C CA . VAL B 1 281 ? -27.016 -20.234 -10.172 1 91.56 281 VAL B CA 1
ATOM 7934 C C . VAL B 1 281 ? -27.5 -18.984 -9.453 1 91.56 281 VAL B C 1
ATOM 7936 O O . VAL B 1 281 ? -27.078 -17.875 -9.797 1 91.56 281 VAL B O 1
ATOM 7939 N N . PRO B 1 282 ? -28.328 -19.094 -8.414 1 93.88 282 PRO B N 1
ATOM 7940 C CA . PRO B 1 282 ? -28.719 -17.875 -7.699 1 93.88 282 PRO B CA 1
ATOM 7941 C C . PRO B 1 282 ? -27.531 -17.141 -7.094 1 93.88 282 PRO B C 1
ATOM 7943 O O . PRO B 1 282 ? -27.531 -15.906 -7.008 1 93.88 282 PRO B O 1
ATOM 7946 N N . THR B 1 283 ? -26.594 -17.922 -6.625 1 94 283 THR B N 1
ATOM 7947 C CA . THR B 1 283 ? -25.375 -17.297 -6.094 1 94 283 THR B CA 1
ATOM 7948 C C . THR B 1 283 ? -24.703 -16.438 -7.16 1 94 283 THR B C 1
ATOM 7950 O O . THR B 1 283 ? -24.328 -15.297 -6.898 1 94 283 THR B O 1
ATOM 7953 N N . ALA B 1 284 ? -24.531 -17 -8.367 1 92.56 284 ALA B N 1
ATOM 7954 C CA . ALA B 1 284 ? -23.906 -16.281 -9.461 1 92.56 284 ALA B CA 1
ATOM 7955 C C . ALA B 1 284 ? -24.703 -15.023 -9.82 1 92.56 284 ALA B C 1
ATOM 7957 O O . ALA B 1 284 ? -24.109 -13.961 -10.078 1 92.56 284 ALA B O 1
ATOM 7958 N N . LEU B 1 285 ? -25.938 -15.102 -9.773 1 92.88 285 LEU B N 1
ATOM 7959 C CA . LEU B 1 285 ? -26.781 -13.961 -10.086 1 92.88 285 LEU B CA 1
ATOM 7960 C C . LEU B 1 285 ? -26.641 -12.867 -9.039 1 92.88 285 LEU B C 1
ATOM 7962 O O . LEU B 1 285 ? -26.562 -11.68 -9.375 1 92.88 285 LEU B O 1
ATOM 7966 N N . LEU B 1 286 ? -26.594 -13.297 -7.797 1 93.56 286 LEU B N 1
ATOM 7967 C CA . LEU B 1 286 ? -26.422 -12.344 -6.711 1 93.56 286 LEU B CA 1
ATOM 7968 C C . LEU B 1 286 ? -25.062 -11.641 -6.832 1 93.56 286 LEU B C 1
ATOM 7970 O O . LEU B 1 286 ? -24.969 -10.43 -6.586 1 93.56 286 LEU B O 1
ATOM 7974 N N . LEU B 1 287 ? -24.078 -12.398 -7.199 1 93.81 287 LEU B N 1
ATOM 7975 C CA . LEU B 1 287 ? -22.734 -11.836 -7.309 1 93.81 287 LEU B CA 1
ATOM 7976 C C . LEU B 1 287 ? -22.641 -10.852 -8.469 1 93.81 287 LEU B C 1
ATOM 7978 O O . LEU B 1 287 ? -22.109 -9.75 -8.32 1 93.81 287 LEU B O 1
ATOM 7982 N N . VAL B 1 288 ? -23.188 -11.234 -9.586 1 93.5 288 VAL B N 1
ATOM 7983 C CA . VAL B 1 288 ? -23.141 -10.375 -10.766 1 93.5 288 VAL B CA 1
ATOM 7984 C C . VAL B 1 288 ? -23.984 -9.125 -10.523 1 93.5 288 VAL B C 1
ATOM 7986 O O . VAL B 1 288 ? -23.594 -8.016 -10.883 1 93.5 288 VAL B O 1
ATOM 7989 N N . TYR B 1 289 ? -25.078 -9.281 -9.898 1 94.75 289 TYR B N 1
ATOM 7990 C CA . TYR B 1 289 ? -25.938 -8.156 -9.586 1 94.75 289 TYR B CA 1
ATOM 7991 C C . TYR B 1 289 ? -25.25 -7.164 -8.664 1 94.75 289 TYR B C 1
ATOM 7993 O O . TYR B 1 289 ? -25.266 -5.957 -8.906 1 94.75 289 TYR B O 1
ATOM 8001 N N . SER B 1 290 ? -24.703 -7.668 -7.621 1 94.44 290 SER B N 1
ATOM 8002 C CA . SER B 1 290 ? -24.016 -6.816 -6.656 1 94.44 290 SER B CA 1
ATOM 8003 C C . SER B 1 290 ? -22.844 -6.082 -7.301 1 94.44 290 SER B C 1
ATOM 8005 O O . SER B 1 290 ? -22.625 -4.898 -7.035 1 94.44 290 SER B O 1
ATOM 8007 N N . GLY B 1 291 ? -22.109 -6.824 -8.172 1 94.06 291 GLY B N 1
ATOM 8008 C CA . GLY B 1 291 ? -21 -6.195 -8.875 1 94.06 291 GLY B CA 1
ATOM 8009 C C . GLY B 1 291 ? -21.438 -5.117 -9.844 1 94.06 291 GLY B C 1
ATOM 8010 O O . GLY B 1 291 ? -20.828 -4.043 -9.898 1 94.06 291 GLY B O 1
ATOM 8011 N N . THR B 1 292 ? -22.484 -5.359 -10.531 1 94.44 292 THR B N 1
ATOM 8012 C CA . THR B 1 292 ? -22.984 -4.414 -11.523 1 94.44 292 THR B CA 1
ATOM 8013 C C . THR B 1 292 ? -23.547 -3.164 -10.844 1 94.44 292 THR B C 1
ATOM 8015 O O . THR B 1 292 ? -23.266 -2.043 -11.281 1 94.44 292 THR B O 1
ATOM 8018 N N . TYR B 1 293 ? -24.25 -3.336 -9.805 1 93.75 293 TYR B N 1
ATOM 8019 C CA . TYR B 1 293 ? -24.844 -2.205 -9.094 1 93.75 293 TYR B CA 1
ATOM 8020 C C . TYR B 1 293 ? -23.766 -1.313 -8.5 1 93.75 293 TYR B C 1
ATOM 8022 O O . TYR B 1 293 ? -23.844 -0.086 -8.586 1 93.75 293 TYR B O 1
ATOM 8030 N N . THR B 1 294 ? -22.844 -1.933 -7.879 1 92.75 294 THR B N 1
ATOM 8031 C CA . THR B 1 294 ? -21.781 -1.153 -7.262 1 92.75 294 THR B CA 1
ATOM 8032 C C . THR B 1 294 ? -20.922 -0.462 -8.328 1 92.75 294 THR B C 1
ATOM 8034 O O . THR B 1 294 ? -20.406 0.628 -8.094 1 92.75 294 THR B O 1
ATOM 8037 N N . TYR B 1 295 ? -20.766 -1.064 -9.461 1 93.12 295 TYR B N 1
ATOM 8038 C CA . TYR B 1 295 ? -20.062 -0.442 -10.57 1 93.12 295 TYR B CA 1
ATOM 8039 C C . TYR B 1 295 ? -20.781 0.807 -11.055 1 93.12 295 TYR B C 1
ATOM 8041 O O . TYR B 1 295 ? -20.156 1.836 -11.32 1 93.12 295 TYR B O 1
ATOM 8049 N N . LEU B 1 296 ? -22.094 0.726 -11.156 1 92.81 296 LEU B N 1
ATOM 8050 C CA . LEU B 1 296 ? -22.906 1.854 -11.602 1 92.81 296 LEU B CA 1
ATOM 8051 C C . LEU B 1 296 ? -22.906 2.965 -10.555 1 92.81 296 LEU B C 1
ATOM 8053 O O . LEU B 1 296 ? -23.094 4.137 -10.891 1 92.81 296 LEU B O 1
ATOM 8057 N N . SER B 1 297 ? -22.656 2.635 -9.32 1 90.06 297 SER B N 1
ATOM 8058 C CA . SER B 1 297 ? -22.562 3.621 -8.25 1 90.06 297 SER B CA 1
ATOM 8059 C C . SER B 1 297 ? -21.172 4.234 -8.188 1 90.06 297 SER B C 1
ATOM 8061 O O . SER B 1 297 ? -20.828 4.887 -7.199 1 90.06 297 SER B O 1
ATOM 8063 N N . LYS B 1 298 ? -20.219 3.82 -9.219 1 85.56 298 LYS B N 1
ATOM 8064 C CA . LYS B 1 298 ? -18.906 4.406 -9.453 1 85.56 298 LYS B CA 1
ATOM 8065 C C . LYS B 1 298 ? -17.922 4.004 -8.352 1 85.56 298 LYS B C 1
ATOM 8067 O O . LYS B 1 298 ? -17.062 4.797 -7.957 1 85.56 298 LYS B O 1
ATOM 8072 N N . VAL B 1 299 ? -18.234 2.871 -7.797 1 81.62 299 VAL B N 1
ATOM 8073 C CA . VAL B 1 299 ? -17.266 2.303 -6.875 1 81.62 299 VAL B CA 1
ATOM 8074 C C . VAL B 1 299 ? -16.078 1.753 -7.656 1 81.62 299 VAL B C 1
ATOM 8076 O O . VAL B 1 299 ? -16.234 0.937 -8.562 1 81.62 299 VAL B O 1
ATOM 8079 N N . ARG B 1 300 ? -14.891 2.148 -7.383 1 78.62 300 ARG B N 1
ATOM 8080 C CA . ARG B 1 300 ? -13.688 1.854 -8.148 1 78.62 300 ARG B CA 1
ATOM 8081 C C . ARG B 1 300 ? -13.367 0.363 -8.125 1 78.62 300 ARG B C 1
ATOM 8083 O O . ARG B 1 300 ? -12.969 -0.209 -9.141 1 78.62 300 ARG B O 1
ATOM 8090 N N . THR B 1 301 ? -13.516 -0.286 -7.008 1 80.19 301 THR B N 1
ATOM 8091 C CA . THR B 1 301 ? -13.125 -1.683 -6.844 1 80.19 301 THR B CA 1
ATOM 8092 C C . THR B 1 301 ? -14.031 -2.596 -7.664 1 80.19 301 THR B C 1
ATOM 8094 O O . THR B 1 301 ? -13.664 -3.727 -7.98 1 80.19 301 THR B O 1
ATOM 8097 N N . ALA B 1 302 ? -15.219 -2.152 -8.125 1 89.75 302 ALA B N 1
ATOM 8098 C CA . ALA B 1 302 ? -16.234 -2.979 -8.789 1 89.75 302 ALA B CA 1
ATOM 8099 C C . ALA B 1 302 ? -15.805 -3.328 -10.211 1 89.75 302 ALA B C 1
ATOM 8101 O O . ALA B 1 302 ? -16.203 -4.371 -10.742 1 89.75 302 ALA B O 1
ATOM 8102 N N . ARG B 1 303 ? -14.992 -2.539 -10.852 1 88.56 303 ARG B N 1
ATOM 8103 C CA . ARG B 1 303 ? -14.57 -2.779 -12.234 1 88.56 303 ARG B CA 1
ATOM 8104 C C . ARG B 1 303 ? -13.781 -4.078 -12.344 1 88.56 303 ARG B C 1
ATOM 8106 O O . ARG B 1 303 ? -14.102 -4.938 -13.172 1 88.56 303 ARG B O 1
ATOM 8113 N N . TYR B 1 304 ? -12.734 -4.277 -11.516 1 88.25 304 TYR B N 1
ATOM 8114 C CA . TYR B 1 304 ? -11.906 -5.477 -11.562 1 88.25 304 TYR B CA 1
ATOM 8115 C C . TYR B 1 304 ? -12.695 -6.703 -11.125 1 88.25 304 TYR B C 1
ATOM 8117 O O . TYR B 1 304 ? -12.484 -7.805 -11.641 1 88.25 304 TYR B O 1
ATOM 8125 N N . TYR B 1 305 ? -13.617 -6.402 -10.211 1 93.25 305 TYR B N 1
ATOM 8126 C CA . TYR B 1 305 ? -14.484 -7.477 -9.742 1 93.25 305 TYR B CA 1
ATOM 8127 C C . TYR B 1 305 ? -15.344 -8.023 -10.875 1 93.25 305 TYR B C 1
ATOM 8129 O O . TYR B 1 305 ? -15.383 -9.234 -11.102 1 93.25 305 TYR B O 1
ATOM 8137 N N . LEU B 1 306 ? -15.922 -7.18 -11.609 1 93.44 306 LEU B N 1
ATOM 8138 C CA . LEU B 1 306 ? -16.828 -7.59 -12.68 1 93.44 306 LEU B CA 1
ATOM 8139 C C . LEU B 1 306 ? -16.047 -8.219 -13.828 1 93.44 306 LEU B C 1
ATOM 8141 O O . LEU B 1 306 ? -16.516 -9.195 -14.438 1 93.44 306 LEU B O 1
ATOM 8145 N N . ILE B 1 307 ? -14.922 -7.707 -14.172 1 92.81 307 ILE B N 1
ATOM 8146 C CA . ILE B 1 307 ? -14.102 -8.281 -15.234 1 92.81 307 ILE B CA 1
ATOM 8147 C C . ILE B 1 307 ? -13.664 -9.688 -14.844 1 92.81 307 ILE B C 1
ATOM 8149 O O . ILE B 1 307 ? -13.68 -10.602 -15.672 1 92.81 307 ILE B O 1
ATOM 8153 N N . SER B 1 308 ? -13.25 -9.852 -13.578 1 92.62 308 SER B N 1
ATOM 8154 C CA . SER B 1 308 ? -12.82 -11.156 -13.094 1 92.62 308 SER B CA 1
ATOM 8155 C C . SER B 1 308 ? -13.945 -12.18 -13.188 1 92.62 308 SER B C 1
ATOM 8157 O O . SER B 1 308 ? -13.734 -13.289 -13.68 1 92.62 308 SER B O 1
ATOM 8159 N N . TRP B 1 309 ? -15.133 -11.812 -12.773 1 91.12 309 TRP B N 1
ATOM 8160 C CA . TRP B 1 309 ? -16.266 -12.734 -12.797 1 91.12 309 TRP B CA 1
ATOM 8161 C C . TRP B 1 309 ? -16.734 -12.992 -14.227 1 91.12 309 TRP B C 1
ATOM 8163 O O . TRP B 1 309 ? -17.203 -14.086 -14.547 1 91.12 309 TRP B O 1
ATOM 8173 N N . ALA B 1 310 ? -16.516 -12.031 -15.078 1 92.44 310 ALA B N 1
ATOM 8174 C CA . ALA B 1 310 ? -16.844 -12.227 -16.484 1 92.44 310 ALA B CA 1
ATOM 8175 C C . ALA B 1 310 ? -15.992 -13.32 -17.109 1 92.44 310 ALA B C 1
ATOM 8177 O O . ALA B 1 310 ? -16.484 -14.156 -17.859 1 92.44 310 ALA B O 1
ATOM 8178 N N . PHE B 1 311 ? -14.789 -13.305 -16.797 1 91.94 311 PHE B N 1
ATOM 8179 C CA . PHE B 1 311 ? -13.891 -14.336 -17.312 1 91.94 311 PHE B CA 1
ATOM 8180 C C . PHE B 1 311 ? -14.25 -15.703 -16.75 1 91.94 311 PHE B C 1
ATOM 8182 O O . PHE B 1 311 ? -14.227 -16.703 -17.469 1 91.94 311 PHE B O 1
ATOM 8189 N N . PHE B 1 312 ? -14.602 -15.734 -15.523 1 91.69 312 PHE B N 1
ATOM 8190 C CA . PHE B 1 312 ? -14.984 -17 -14.914 1 91.69 312 PHE B CA 1
ATOM 8191 C C . PHE B 1 312 ? -16.25 -17.547 -15.547 1 91.69 312 PHE B C 1
ATOM 8193 O O . PHE B 1 312 ? -16.312 -18.719 -15.93 1 91.69 312 PHE B O 1
ATOM 8200 N N . LEU B 1 313 ? -17.25 -16.719 -15.672 1 90.06 313 LEU B N 1
ATOM 8201 C CA . LEU B 1 313 ? -18.531 -17.125 -16.219 1 90.06 313 LEU B CA 1
ATOM 8202 C C . LEU B 1 313 ? -18.391 -17.531 -17.688 1 90.06 313 LEU B C 1
ATOM 8204 O O . LEU B 1 313 ? -19.047 -18.453 -18.156 1 90.06 313 LEU B O 1
ATOM 8208 N N . LEU B 1 314 ? -17.484 -16.859 -18.359 1 90.31 314 LEU B N 1
ATOM 8209 C CA . LEU B 1 314 ? -17.203 -17.234 -19.734 1 90.31 314 LEU B CA 1
ATOM 8210 C C . LEU B 1 314 ? -16.578 -18.625 -19.797 1 90.31 314 LEU B C 1
ATOM 8212 O O . LEU B 1 314 ? -16.906 -19.422 -20.672 1 90.31 314 LEU B O 1
ATOM 8216 N N . GLY B 1 315 ? -15.703 -18.906 -18.906 1 89.56 315 GLY B N 1
ATOM 8217 C CA . GLY B 1 315 ? -15.109 -20.234 -18.844 1 89.56 315 GLY B CA 1
ATOM 8218 C C . GLY B 1 315 ? -16.125 -21.312 -18.562 1 89.56 315 GLY B C 1
ATOM 8219 O O . GLY B 1 315 ? -16.094 -22.375 -19.188 1 89.56 315 GLY B O 1
ATOM 8220 N N . VAL B 1 316 ? -17.016 -21.031 -17.656 1 84.75 316 VAL B N 1
ATOM 8221 C CA . VAL B 1 316 ? -18.078 -21.984 -17.297 1 84.75 316 VAL B CA 1
ATOM 8222 C C . VAL B 1 316 ? -19 -22.203 -18.484 1 84.75 316 VAL B C 1
ATOM 8224 O O . VAL B 1 316 ? -19.391 -23.328 -18.781 1 84.75 316 VAL B O 1
ATOM 8227 N N . LEU B 1 317 ? -19.281 -21.141 -19.141 1 86 317 LEU B N 1
ATOM 8228 C CA . LEU B 1 317 ? -20.156 -21.219 -20.312 1 86 317 LEU B CA 1
ATOM 8229 C C . LEU B 1 317 ? -19.531 -22.047 -21.422 1 86 317 LEU B C 1
ATOM 8231 O O . LEU B 1 317 ? -20.188 -22.922 -21.984 1 86 317 LEU B O 1
ATOM 8235 N N . LEU B 1 318 ? -18.312 -21.828 -21.672 1 88.56 318 LEU B N 1
ATOM 8236 C CA . LEU B 1 318 ? -17.625 -22.562 -22.734 1 88.56 318 LEU B CA 1
ATOM 8237 C C . LEU B 1 318 ? -17.484 -24.031 -22.375 1 88.56 318 LEU B C 1
ATOM 8239 O O . LEU B 1 318 ? -17.609 -24.906 -23.234 1 88.56 318 LEU B O 1
ATOM 8243 N N . TYR B 1 319 ? -17.25 -24.234 -21.172 1 84.69 319 TYR B N 1
ATOM 8244 C CA . TYR B 1 319 ? -17.188 -25.625 -20.703 1 84.69 319 TYR B CA 1
ATOM 8245 C C . TYR B 1 319 ? -18.516 -26.328 -20.875 1 84.69 319 TYR B C 1
ATOM 8247 O O . TYR B 1 319 ? -18.578 -27.484 -21.297 1 84.69 319 TYR B O 1
ATOM 8255 N N . SER B 1 320 ? -19.609 -25.641 -20.531 1 79.62 320 SER B N 1
ATOM 8256 C CA . SER B 1 320 ? -20.953 -26.188 -20.656 1 79.62 320 SER B CA 1
ATOM 8257 C C . SER B 1 320 ? -21.312 -26.469 -22.109 1 79.62 320 SER B C 1
ATOM 8259 O O . SER B 1 320 ? -21.891 -27.516 -22.422 1 79.62 320 SER B O 1
ATOM 8261 N N . LEU B 1 321 ? -20.906 -25.609 -22.953 1 82.44 321 LEU B N 1
ATOM 8262 C CA . LEU B 1 321 ? -21.156 -25.781 -24.375 1 82.44 321 LEU B CA 1
ATOM 8263 C C . LEU B 1 321 ? -20.359 -26.969 -24.922 1 82.44 321 LEU B C 1
ATOM 8265 O O . LEU B 1 321 ? -20.875 -27.719 -25.766 1 82.44 321 LEU B O 1
ATOM 8269 N N . LYS B 1 322 ? -19.234 -27.172 -24.438 1 81.38 322 LYS B N 1
ATOM 8270 C CA . LYS B 1 322 ? -18.422 -28.312 -24.844 1 81.38 322 LYS B CA 1
ATOM 8271 C C . LYS B 1 322 ? -19.016 -29.625 -24.344 1 81.38 322 LYS B C 1
ATOM 8273 O O . LYS B 1 322 ? -19.078 -30.609 -25.078 1 81.38 322 LYS B O 1
ATOM 8278 N N . SER B 1 323 ? -19.453 -29.594 -23.125 1 75.88 323 SER B N 1
ATOM 8279 C CA . SER B 1 323 ? -20.016 -30.797 -22.516 1 75.88 323 SER B CA 1
ATOM 8280 C C . SER B 1 323 ? -21.297 -31.234 -23.219 1 75.88 323 SER B C 1
ATOM 8282 O O . SER B 1 323 ? -21.625 -32.406 -23.25 1 75.88 323 SER B O 1
ATOM 8284 N N . LEU B 1 324 ? -21.953 -30.234 -23.828 1 73.88 324 LEU B N 1
ATOM 8285 C CA . LEU B 1 324 ? -23.203 -30.516 -24.531 1 73.88 324 LEU B CA 1
ATOM 8286 C C . LEU B 1 324 ? -22.938 -30.859 -25.984 1 73.88 324 LEU B C 1
ATOM 8288 O O . LEU B 1 324 ? -23.859 -31.234 -26.719 1 73.88 324 LEU B O 1
ATOM 8292 N N . GLY B 1 325 ? -21.719 -30.781 -26.422 1 73.88 325 GLY B N 1
ATOM 8293 C CA . GLY B 1 325 ? -21.344 -31.219 -27.766 1 73.88 325 GLY B CA 1
ATOM 8294 C C . GLY B 1 325 ? -21.375 -30.094 -28.781 1 73.88 325 GLY B C 1
ATOM 8295 O O . GLY B 1 325 ? -21.156 -30.328 -29.969 1 73.88 325 GLY B O 1
ATOM 8296 N N . PHE B 1 326 ? -21.641 -28.922 -28.297 1 78.38 326 PHE B N 1
ATOM 8297 C CA . PHE B 1 326 ? -21.734 -27.797 -29.219 1 78.38 326 PHE B CA 1
ATOM 8298 C C . PHE B 1 326 ? -20.344 -27.297 -29.609 1 78.38 326 PHE B C 1
ATOM 8300 O O . PHE B 1 326 ? -20.172 -26.672 -30.641 1 78.38 326 PHE B O 1
ATOM 8307 N N . LEU B 1 327 ? -19.391 -27.625 -28.734 1 80.44 327 LEU B N 1
ATOM 8308 C CA . LEU B 1 327 ? -18.016 -27.25 -29 1 80.44 327 LEU B CA 1
ATOM 8309 C C . LEU B 1 327 ? -17.125 -28.484 -29.062 1 80.44 327 LEU B C 1
ATOM 8311 O O . LEU B 1 327 ? -17.281 -29.422 -28.281 1 80.44 327 LEU B O 1
ATOM 8315 N N . SER B 1 328 ? -16.25 -28.422 -30.031 1 78.62 328 SER B N 1
ATOM 8316 C CA . SER B 1 328 ? -15.336 -29.562 -30.172 1 78.62 328 SER B CA 1
ATOM 8317 C C . SER B 1 328 ? -14.266 -29.547 -29.078 1 78.62 328 SER B C 1
ATOM 8319 O O . SER B 1 328 ? -13.945 -28.5 -28.531 1 78.62 328 SER B O 1
ATOM 8321 N N . ASP B 1 329 ? -13.891 -30.75 -28.719 1 75.31 329 ASP B N 1
ATOM 8322 C CA . ASP B 1 329 ? -12.82 -30.906 -27.75 1 75.31 329 ASP B CA 1
ATOM 8323 C C . ASP B 1 329 ? -11.453 -30.656 -28.375 1 75.31 329 ASP B C 1
ATOM 8325 O O . ASP B 1 329 ? -10.969 -31.484 -29.156 1 75.31 329 ASP B O 1
ATOM 8329 N N . ASN B 1 330 ? -11 -29.422 -28.219 1 77.69 330 ASN B N 1
ATOM 8330 C CA . ASN B 1 330 ? -9.672 -29.078 -28.734 1 77.69 330 ASN B CA 1
ATOM 8331 C C . ASN B 1 330 ? -8.703 -28.75 -27.609 1 77.69 330 ASN B C 1
ATOM 8333 O O . ASN B 1 330 ? -9.047 -28.875 -26.422 1 77.69 330 ASN B O 1
ATOM 8337 N N . HIS B 1 331 ? -7.527 -28.359 -27.953 1 77.69 331 HIS B N 1
ATOM 8338 C CA . HIS B 1 331 ? -6.461 -28.109 -26.984 1 77.69 331 HIS B CA 1
ATOM 8339 C C . HIS B 1 331 ? -6.781 -26.922 -26.094 1 77.69 331 HIS B C 1
ATOM 8341 O O . HIS B 1 331 ? -6.293 -26.828 -24.969 1 77.69 331 HIS B O 1
ATOM 8347 N N . ILE B 1 332 ? -7.633 -26.125 -26.516 1 80.62 332 ILE B N 1
ATOM 8348 C CA . ILE B 1 332 ? -7.957 -24.922 -25.75 1 80.62 332 ILE B CA 1
ATOM 8349 C C . ILE B 1 332 ? -9.297 -25.109 -25.047 1 80.62 332 ILE B C 1
ATOM 8351 O O . ILE B 1 332 ? -9.406 -24.859 -23.844 1 80.62 332 ILE B O 1
ATOM 8355 N N . THR B 1 333 ? -10.289 -25.656 -25.734 1 82.19 333 THR B N 1
ATOM 8356 C CA . THR B 1 333 ? -11.633 -25.781 -25.203 1 82.19 333 THR B CA 1
ATOM 8357 C C . THR B 1 333 ? -11.664 -26.766 -24.031 1 82.19 333 THR B C 1
ATOM 8359 O O . THR B 1 333 ? -12.57 -26.719 -23.203 1 82.19 333 THR B O 1
ATOM 8362 N N . ARG B 1 334 ? -10.648 -27.531 -23.922 1 82.5 334 ARG B N 1
ATOM 8363 C CA . ARG B 1 334 ? -10.562 -28.531 -22.859 1 82.5 334 ARG B CA 1
ATOM 8364 C C . ARG B 1 334 ? -10.289 -27.859 -21.516 1 82.5 334 ARG B C 1
ATOM 8366 O O . ARG B 1 334 ? -10.664 -28.406 -20.469 1 82.5 334 ARG B O 1
ATOM 8373 N N . TRP B 1 335 ? -9.727 -26.703 -21.578 1 90.19 335 TRP B N 1
ATOM 8374 C CA . TRP B 1 335 ? -9.234 -26.094 -20.344 1 90.19 335 TRP B CA 1
ATOM 8375 C C . TRP B 1 335 ? -9.969 -24.781 -20.047 1 90.19 335 TRP B C 1
ATOM 8377 O O . TRP B 1 335 ? -9.445 -23.906 -19.344 1 90.19 335 TRP B O 1
ATOM 8387 N N . THR B 1 336 ? -11.133 -24.594 -20.562 1 90.44 336 THR B N 1
ATOM 8388 C CA . THR B 1 336 ? -11.828 -23.312 -20.484 1 90.44 336 THR B CA 1
ATOM 8389 C C . THR B 1 336 ? -12.156 -22.953 -19.047 1 90.44 336 THR B C 1
ATOM 8391 O O . THR B 1 336 ? -11.961 -21.812 -18.625 1 90.44 336 THR B O 1
ATOM 8394 N N . ILE B 1 337 ? -12.602 -23.906 -18.234 1 89.75 337 ILE B N 1
ATOM 8395 C CA . ILE B 1 337 ? -12.984 -23.594 -16.859 1 89.75 337 ILE B CA 1
ATOM 8396 C C . ILE B 1 337 ? -11.734 -23.281 -16.047 1 89.75 337 ILE B C 1
ATOM 8398 O O . ILE B 1 337 ? -11.766 -22.406 -15.164 1 89.75 337 ILE B O 1
ATOM 8402 N N . GLN B 1 338 ? -10.672 -23.984 -16.297 1 92.94 338 GLN B N 1
ATOM 8403 C CA . GLN B 1 338 ? -9.422 -23.75 -15.586 1 92.94 338 GLN B CA 1
ATOM 8404 C C . GLN B 1 338 ? -8.844 -22.375 -15.938 1 92.94 338 GLN B C 1
ATOM 8406 O O . GLN B 1 338 ? -8.422 -21.625 -15.047 1 92.94 338 GLN B O 1
ATOM 8411 N N . ILE B 1 339 ? -8.875 -22 -17.203 1 92.94 339 ILE B N 1
ATOM 8412 C CA . ILE B 1 339 ? -8.383 -20.703 -17.641 1 92.94 339 ILE B CA 1
ATOM 8413 C C . ILE B 1 339 ? -9.227 -19.594 -17.031 1 92.94 339 ILE B C 1
ATOM 8415 O O . ILE B 1 339 ? -8.695 -18.609 -16.516 1 92.94 339 ILE B O 1
ATOM 8419 N N . GLY B 1 340 ? -10.523 -19.828 -17.094 1 93.19 340 GLY B N 1
ATOM 8420 C CA . GLY B 1 340 ? -11.422 -18.859 -16.5 1 93.19 340 GLY B CA 1
ATOM 8421 C C . GLY B 1 340 ? -11.188 -18.656 -15.023 1 93.19 340 GLY B C 1
ATOM 8422 O O . GLY B 1 340 ? -11.156 -17.516 -14.539 1 93.19 340 GLY B O 1
ATOM 8423 N N . THR B 1 341 ? -10.992 -19.703 -14.305 1 93.81 341 THR B N 1
ATOM 8424 C CA . THR B 1 341 ? -10.766 -19.641 -12.867 1 93.81 341 THR B CA 1
ATOM 8425 C C . THR B 1 341 ? -9.422 -18.984 -12.555 1 93.81 341 THR B C 1
ATOM 8427 O O . THR B 1 341 ? -9.328 -18.156 -11.633 1 93.81 341 THR B O 1
ATOM 8430 N N . ALA B 1 342 ? -8.422 -19.375 -13.305 1 94.19 342 ALA B N 1
ATOM 8431 C CA . ALA B 1 342 ? -7.102 -18.781 -13.109 1 94.19 342 ALA B CA 1
ATOM 8432 C C . ALA B 1 342 ? -7.137 -17.281 -13.328 1 94.19 342 ALA B C 1
ATOM 8434 O O . ALA B 1 342 ? -6.617 -16.516 -12.516 1 94.19 342 ALA B O 1
ATOM 8435 N N . LEU B 1 343 ? -7.754 -16.859 -14.344 1 92.69 343 LEU B N 1
ATOM 8436 C CA . LEU B 1 343 ? -7.84 -15.43 -14.656 1 92.69 343 LEU B CA 1
ATOM 8437 C C . LEU B 1 343 ? -8.648 -14.688 -13.594 1 92.69 343 LEU B C 1
ATOM 8439 O O . LEU B 1 343 ? -8.289 -13.578 -13.203 1 92.69 343 LEU B O 1
ATOM 8443 N N . GLN B 1 344 ? -9.727 -15.312 -13.188 1 93.12 344 GLN B N 1
ATOM 8444 C CA . GLN B 1 344 ? -10.539 -14.711 -12.133 1 93.12 344 GLN B CA 1
ATOM 8445 C C . GLN B 1 344 ? -9.719 -14.477 -10.867 1 93.12 344 GLN B C 1
ATOM 8447 O O . GLN B 1 344 ? -9.789 -13.406 -10.266 1 93.12 344 GLN B O 1
ATOM 8452 N N . THR B 1 345 ? -8.969 -15.477 -10.508 1 92.06 345 THR B N 1
ATOM 8453 C CA . THR B 1 345 ? -8.172 -15.406 -9.281 1 92.06 345 THR B CA 1
ATOM 8454 C C . THR B 1 345 ? -7.098 -14.328 -9.398 1 92.06 345 THR B C 1
ATOM 8456 O O . THR B 1 345 ? -6.902 -13.539 -8.469 1 92.06 345 THR B O 1
ATOM 8459 N N . ILE B 1 346 ? -6.473 -14.25 -10.523 1 90.31 346 ILE B N 1
ATOM 8460 C CA . ILE B 1 346 ? -5.414 -13.273 -10.75 1 90.31 346 ILE B CA 1
ATOM 8461 C C . ILE B 1 346 ? -6.004 -11.867 -10.75 1 90.31 346 ILE B C 1
ATOM 8463 O O . ILE B 1 346 ? -5.492 -10.969 -10.078 1 90.31 346 ILE B O 1
ATOM 8467 N N . LEU B 1 347 ? -7.102 -11.688 -11.398 1 89.75 347 LEU B N 1
ATOM 8468 C CA . LEU B 1 347 ? -7.695 -10.367 -11.578 1 89.75 347 LEU B CA 1
ATOM 8469 C C . LEU B 1 347 ? -8.273 -9.852 -10.258 1 89.75 347 LEU B C 1
ATOM 8471 O O . LEU B 1 347 ? -8.172 -8.656 -9.961 1 89.75 347 LEU B O 1
ATOM 8475 N N . LEU B 1 348 ? -8.875 -10.703 -9.516 1 89.75 348 LEU B N 1
ATOM 8476 C CA . LEU B 1 348 ? -9.398 -10.281 -8.227 1 89.75 348 LEU B CA 1
ATOM 8477 C C . LEU B 1 348 ? -8.273 -9.875 -7.285 1 89.75 348 LEU B C 1
ATOM 8479 O O . LEU B 1 348 ? -8.414 -8.93 -6.504 1 89.75 348 LEU B O 1
ATOM 8483 N N . SER B 1 349 ? -7.207 -10.633 -7.355 1 86.38 349 SER B N 1
ATOM 8484 C CA . SER B 1 349 ? -6.047 -10.273 -6.543 1 86.38 349 SER B CA 1
ATOM 8485 C C . SER B 1 349 ? -5.477 -8.922 -6.957 1 86.38 349 SER B C 1
ATOM 8487 O O . SER B 1 349 ? -5.012 -8.156 -6.113 1 86.38 349 SER B O 1
ATOM 8489 N N . LEU B 1 350 ? -5.531 -8.664 -8.219 1 84.06 350 LEU B N 1
ATOM 8490 C CA . LEU B 1 350 ? -5.082 -7.367 -8.719 1 84.06 350 LEU B CA 1
ATOM 8491 C C . LEU B 1 350 ? -6.012 -6.25 -8.25 1 84.06 350 LEU B C 1
ATOM 8493 O O . LEU B 1 350 ? -5.559 -5.137 -7.977 1 84.06 350 LEU B O 1
ATOM 8497 N N . GLY B 1 351 ? -7.266 -6.582 -8.234 1 85.69 351 GLY B N 1
ATOM 8498 C CA . GLY B 1 351 ? -8.211 -5.613 -7.711 1 85.69 351 GLY B CA 1
ATOM 8499 C C . GLY B 1 351 ? -7.938 -5.23 -6.27 1 85.69 351 GLY B C 1
ATOM 8500 O O . GLY B 1 351 ? -8.039 -4.055 -5.902 1 85.69 351 GLY B O 1
ATOM 8501 N N . LEU B 1 352 ? -7.574 -6.16 -5.504 1 84 352 LEU B N 1
ATOM 8502 C CA . LEU B 1 352 ? -7.223 -5.906 -4.113 1 84 352 LEU B CA 1
ATOM 8503 C C . LEU B 1 352 ? -5.969 -5.047 -4.016 1 84 352 LEU B C 1
ATOM 8505 O O . LEU B 1 352 ? -5.895 -4.137 -3.189 1 84 352 LEU B O 1
ATOM 8509 N N . ALA B 1 353 ? -5.047 -5.305 -4.895 1 79.12 353 ALA B N 1
ATOM 8510 C CA . ALA B 1 353 ? -3.805 -4.535 -4.922 1 79.12 353 ALA B CA 1
ATOM 8511 C C . ALA B 1 353 ? -4.062 -3.096 -5.355 1 79.12 353 ALA B C 1
ATOM 8513 O O . ALA B 1 353 ? -3.449 -2.164 -4.828 1 79.12 353 ALA B O 1
ATOM 8514 N N . ASP B 1 354 ? -4.898 -2.963 -6.246 1 81.88 354 ASP B N 1
ATOM 8515 C CA . ASP B 1 354 ? -5.266 -1.631 -6.723 1 81.88 354 ASP B CA 1
ATOM 8516 C C . ASP B 1 354 ? -5.891 -0.802 -5.602 1 81.88 354 ASP B C 1
ATOM 8518 O O . ASP B 1 354 ? -5.656 0.406 -5.512 1 81.88 354 ASP B O 1
ATOM 8522 N N . ARG B 1 355 ? -6.617 -1.463 -4.871 1 78.75 355 ARG B N 1
ATOM 8523 C CA . ARG B 1 355 ? -7.238 -0.79 -3.736 1 78.75 355 ARG B CA 1
ATOM 8524 C C . ARG B 1 355 ? -6.188 -0.22 -2.793 1 78.75 355 ARG B C 1
ATOM 8526 O O . ARG B 1 355 ? -6.316 0.912 -2.322 1 78.75 355 ARG B O 1
ATOM 8533 N N . ILE B 1 356 ? -5.18 -0.879 -2.553 1 76.44 356 ILE B N 1
ATOM 8534 C CA . ILE B 1 356 ? -4.117 -0.441 -1.658 1 76.44 356 ILE B CA 1
ATOM 8535 C C . ILE B 1 356 ? -3.359 0.726 -2.287 1 76.44 356 ILE B C 1
ATOM 8537 O O . ILE B 1 356 ? -3.02 1.695 -1.605 1 76.44 356 ILE B O 1
ATOM 8541 N N . ASN B 1 357 ? -3.16 0.641 -3.508 1 77 357 ASN B N 1
ATOM 8542 C CA . ASN B 1 357 ? -2.447 1.703 -4.211 1 77 357 ASN B CA 1
ATOM 8543 C C . ASN B 1 357 ? -3.254 2.998 -4.234 1 77 357 ASN B C 1
ATOM 8545 O O . ASN B 1 357 ? -2.689 4.086 -4.098 1 77 357 ASN B O 1
ATOM 8549 N N . PHE B 1 358 ? -4.434 2.834 -4.402 1 79.69 358 PHE B N 1
ATOM 8550 C CA . PHE B 1 358 ? -5.305 4.004 -4.383 1 79.69 358 PHE B CA 1
ATOM 8551 C C . PHE B 1 358 ? -5.289 4.668 -3.012 1 79.69 358 PHE B C 1
ATOM 8553 O O . PHE B 1 358 ? -5.207 5.895 -2.908 1 79.69 358 PHE B O 1
ATOM 8560 N N . LEU B 1 359 ? -5.383 3.834 -2.031 1 78.62 359 LEU B N 1
ATOM 8561 C CA . LEU B 1 359 ? -5.352 4.359 -0.67 1 78.62 359 LEU B CA 1
ATOM 8562 C C . LEU B 1 359 ? -4.047 5.102 -0.405 1 78.62 359 LEU B C 1
ATOM 8564 O O . LEU B 1 359 ? -4.051 6.172 0.209 1 78.62 359 LEU B O 1
ATOM 8568 N N . THR B 1 360 ? -3.025 4.594 -0.865 1 79.69 360 THR B N 1
ATOM 8569 C CA . THR B 1 360 ? -1.718 5.211 -0.677 1 79.69 360 THR B CA 1
ATOM 8570 C C . THR B 1 360 ? -1.649 6.559 -1.396 1 79.69 360 THR B C 1
ATOM 8572 O O . THR B 1 360 ? -1.148 7.539 -0.842 1 79.69 360 THR B O 1
ATOM 8575 N N . ARG B 1 361 ? -2.143 6.602 -2.529 1 80.31 361 ARG B N 1
ATOM 8576 C CA . ARG B 1 361 ? -2.143 7.844 -3.297 1 80.31 361 ARG B CA 1
ATOM 8577 C C . ARG B 1 361 ? -3.025 8.898 -2.637 1 80.31 361 ARG B C 1
ATOM 8579 O O . ARG B 1 361 ? -2.658 10.07 -2.574 1 80.31 361 ARG B O 1
ATOM 8586 N N . SER B 1 362 ? -4.137 8.477 -2.182 1 82.38 362 SER B N 1
ATOM 8587 C CA . SER B 1 362 ? -5.055 9.383 -1.502 1 82.38 362 SER B CA 1
ATOM 8588 C C . SER B 1 362 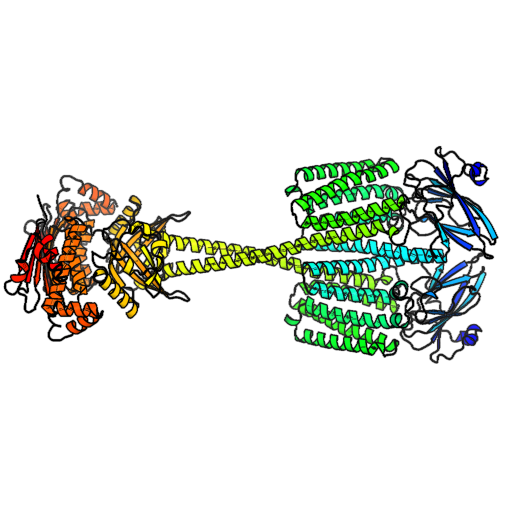? -4.422 9.961 -0.238 1 82.38 362 SER B C 1
ATOM 8590 O O . SER B 1 362 ? -4.598 11.141 0.066 1 82.38 362 SER B O 1
ATOM 8592 N N . LEU B 1 363 ? -3.732 9.125 0.399 1 82.88 363 LEU B N 1
ATOM 8593 C CA . LEU B 1 363 ? -3.068 9.562 1.62 1 82.88 363 LEU B CA 1
ATOM 8594 C C . LEU B 1 363 ? -1.974 10.578 1.309 1 82.88 363 LEU B C 1
ATOM 8596 O O . LEU B 1 363 ? -1.804 11.555 2.037 1 82.88 363 LEU B O 1
ATOM 8600 N N . ARG B 1 364 ? -1.311 10.461 0.286 1 82.75 364 ARG B N 1
ATOM 8601 C CA . ARG B 1 364 ? -0.262 11.383 -0.128 1 82.75 364 ARG B CA 1
ATOM 8602 C C . ARG B 1 364 ? -0.849 12.742 -0.514 1 82.75 364 ARG B C 1
ATOM 8604 O O . ARG B 1 364 ? -0.281 13.781 -0.188 1 82.75 364 ARG B O 1
ATOM 8611 N N . GLU B 1 365 ? -1.883 12.711 -1.128 1 86.44 365 GLU B N 1
ATOM 8612 C CA . GLU B 1 365 ? -2.553 13.945 -1.526 1 86.44 365 GLU B CA 1
ATOM 8613 C C . GLU B 1 365 ? -3.09 14.703 -0.312 1 86.44 365 GLU B C 1
ATOM 8615 O O . GLU B 1 365 ? -2.967 15.93 -0.231 1 86.44 365 GLU B O 1
ATOM 8620 N N . ASN B 1 366 ? -3.684 13.992 0.559 1 86.19 366 ASN B N 1
ATOM 8621 C CA . ASN B 1 366 ? -4.18 14.609 1.785 1 86.19 366 ASN B CA 1
ATOM 8622 C C . ASN B 1 366 ? -3.047 15.234 2.596 1 86.19 366 ASN B C 1
ATOM 8624 O O . ASN B 1 366 ? -3.219 16.297 3.197 1 86.19 366 ASN B O 1
ATOM 8628 N N . LEU B 1 367 ? -1.989 14.586 2.598 1 86.06 367 LEU B N 1
ATOM 8629 C CA . LEU B 1 367 ? -0.82 15.102 3.303 1 86.06 367 LEU B CA 1
ATOM 8630 C C . LEU B 1 367 ? -0.338 16.406 2.678 1 86.06 367 LEU B C 1
ATOM 8632 O O . LEU B 1 367 ? 0.019 17.344 3.391 1 86.06 367 LEU B O 1
ATOM 8636 N N . ARG B 1 368 ? -0.343 16.453 1.422 1 85.81 368 ARG B N 1
ATOM 8637 C CA . ARG B 1 368 ? 0.066 17.672 0.721 1 85.81 368 ARG B CA 1
ATOM 8638 C C . ARG B 1 368 ? -0.894 18.812 1.011 1 85.81 368 ARG B C 1
ATOM 8640 O O . ARG B 1 368 ? -0.463 19.938 1.281 1 85.81 368 ARG B O 1
ATOM 8647 N N . ASP B 1 369 ? -2.092 18.562 1.002 1 87.69 369 ASP B N 1
ATOM 8648 C CA . ASP B 1 369 ? -3.105 19.578 1.272 1 87.69 369 ASP B CA 1
ATOM 8649 C C . ASP B 1 369 ? -3.006 20.094 2.711 1 87.69 369 ASP B C 1
ATOM 8651 O O . ASP B 1 369 ? -3.096 21.297 2.959 1 87.69 369 ASP B O 1
ATOM 8655 N N . LEU B 1 370 ? -2.805 19.109 3.516 1 87.56 370 LEU B N 1
ATOM 8656 C CA . LEU B 1 370 ? -2.703 19.484 4.926 1 87.56 370 LEU B CA 1
ATOM 8657 C C . LEU B 1 370 ? -1.44 20.297 5.188 1 87.56 370 LEU B C 1
ATOM 8659 O O . LEU B 1 370 ? -1.454 21.234 5.992 1 87.56 370 LEU B O 1
ATOM 8663 N N . SER B 1 371 ? -0.444 19.969 4.574 1 88.19 371 SER B N 1
ATOM 8664 C CA . SER B 1 371 ? 0.806 20.703 4.711 1 88.19 371 SER B CA 1
ATOM 8665 C C . SER B 1 371 ? 0.666 22.125 4.18 1 88.19 371 SER B C 1
ATOM 8667 O O . SER B 1 371 ? 1.154 23.078 4.797 1 88.19 371 SER B O 1
ATOM 8669 N N . HIS B 1 372 ? -0.006 22.328 3.148 1 87.62 372 HIS B N 1
ATOM 8670 C CA . HIS B 1 372 ? -0.241 23.672 2.596 1 87.62 372 HIS B CA 1
ATOM 8671 C C . HIS B 1 372 ? -1.11 24.5 3.525 1 87.62 372 HIS B C 1
ATOM 8673 O O . HIS B 1 372 ? -0.853 25.688 3.717 1 87.62 372 HIS B O 1
ATOM 8679 N N . ALA B 1 373 ? -2.07 23.844 4.008 1 86.44 373 ALA B N 1
ATOM 8680 C CA . ALA B 1 373 ? -2.945 24.547 4.945 1 86.44 373 ALA B CA 1
ATOM 8681 C C . ALA B 1 373 ? -2.189 24.953 6.203 1 86.44 373 ALA B C 1
ATOM 8683 O O . ALA B 1 373 ? -2.408 26.031 6.742 1 86.44 373 ALA B O 1
ATOM 8684 N N . LYS B 1 374 ? -1.385 24.141 6.66 1 87.69 374 LYS B N 1
ATOM 8685 C CA . LYS B 1 374 ? -0.585 24.438 7.844 1 87.69 374 LYS B CA 1
ATOM 8686 C C . LYS B 1 374 ? 0.34 25.625 7.602 1 87.69 374 LYS B C 1
ATOM 8688 O O . LYS B 1 374 ? 0.474 26.5 8.461 1 87.69 374 LYS B O 1
ATOM 8693 N N . VAL B 1 375 ? 0.938 25.656 6.473 1 86.31 375 VAL B N 1
ATOM 8694 C CA . VAL B 1 375 ? 1.863 26.75 6.156 1 86.31 375 VAL B CA 1
ATOM 8695 C C . VAL B 1 375 ? 1.109 28.062 6.109 1 86.31 375 VAL B C 1
ATOM 8697 O O . VAL B 1 375 ? 1.593 29.078 6.617 1 86.31 375 VAL B O 1
ATOM 8700 N N . LYS B 1 376 ? -0.068 28.125 5.609 1 85.12 376 LYS B N 1
ATOM 8701 C CA . LYS B 1 376 ? -0.874 29.328 5.531 1 85.12 376 LYS B CA 1
ATOM 8702 C C . LYS B 1 376 ? -1.278 29.812 6.922 1 85.12 376 LYS B C 1
ATOM 8704 O O . LYS B 1 376 ? -1.214 31.016 7.211 1 85.12 376 LYS B O 1
ATOM 8709 N N . ILE B 1 377 ? -1.627 28.922 7.73 1 88.06 377 ILE B N 1
ATOM 8710 C CA . ILE B 1 377 ? -2.053 29.281 9.078 1 88.06 377 ILE B CA 1
ATOM 8711 C C . ILE B 1 377 ? -0.847 29.734 9.898 1 88.06 377 ILE B C 1
ATOM 8713 O O . ILE B 1 377 ? -0.961 30.641 10.727 1 88.06 377 ILE B O 1
ATOM 8717 N N . GLU B 1 378 ? 0.207 29.172 9.672 1 88 378 GLU B N 1
ATOM 8718 C CA . GLU B 1 378 ? 1.438 29.547 10.359 1 88 378 GLU B CA 1
ATOM 8719 C C . GLU B 1 378 ? 1.864 30.969 9.984 1 88 378 GLU B C 1
ATOM 8721 O O . GLU B 1 378 ? 2.336 31.719 10.836 1 88 378 GLU B O 1
ATOM 8726 N N . GLU B 1 379 ? 1.703 31.312 8.75 1 83.56 379 GLU B N 1
ATOM 8727 C CA . GLU B 1 379 ? 2.02 32.688 8.32 1 83.56 379 GLU B CA 1
ATOM 8728 C C . GLU B 1 379 ? 1.084 33.688 8.961 1 83.56 379 GLU B C 1
ATOM 8730 O O . GLU B 1 379 ? 1.523 34.75 9.391 1 83.56 379 GLU B O 1
ATOM 8735 N N . SER B 1 380 ? -0.136 33.312 8.969 1 81.06 380 SER B N 1
ATOM 8736 C CA . SER B 1 380 ? -1.111 34.188 9.617 1 81.06 380 SER B CA 1
ATOM 8737 C C . SER B 1 380 ? -0.825 34.312 11.109 1 81.06 380 SER B C 1
ATOM 8739 O O . SER B 1 380 ? -0.907 35.406 11.664 1 81.06 380 SER B O 1
ATOM 8741 N N . GLU B 1 381 ? -0.523 33.281 11.742 1 84.75 381 GLU B N 1
ATOM 8742 C CA . GLU B 1 381 ? -0.174 33.281 13.156 1 84.75 381 GLU B CA 1
ATOM 8743 C C . GLU B 1 381 ? 1.066 34.125 13.422 1 84.75 381 GLU B C 1
ATOM 8745 O O . GLU B 1 381 ? 1.106 34.906 14.383 1 84.75 381 GLU B O 1
ATOM 8750 N N . LYS B 1 382 ? 2.002 34.031 12.594 1 82.81 382 LYS B N 1
ATOM 8751 C CA . LYS B 1 382 ? 3.217 34.812 12.742 1 82.81 382 LYS B CA 1
ATOM 8752 C C . LYS B 1 382 ? 2.914 36.312 12.625 1 82.81 382 LYS B C 1
ATOM 8754 O O . LYS B 1 382 ? 3.467 37.125 13.375 1 82.81 382 LYS B O 1
ATOM 8759 N N . ARG B 1 383 ? 2.061 36.688 11.758 1 78.81 383 ARG B N 1
ATOM 8760 C CA . ARG B 1 383 ? 1.698 38.062 11.555 1 78.81 383 ARG B CA 1
ATOM 8761 C C . ARG B 1 383 ? 1.038 38.656 12.797 1 78.81 383 ARG B C 1
ATOM 8763 O O . ARG B 1 383 ? 1.454 39.719 13.297 1 78.81 383 ARG B O 1
ATOM 8770 N N . PHE B 1 384 ? 0.11 37.969 13.312 1 84.19 384 PHE B N 1
ATOM 8771 C CA . PHE B 1 384 ? -0.615 38.469 14.477 1 84.19 384 PHE B CA 1
ATOM 8772 C C . PHE B 1 384 ? 0.269 38.469 15.719 1 84.19 384 PHE B C 1
ATOM 8774 O O . PHE B 1 384 ? 0.177 39.344 16.562 1 84.19 384 PHE B O 1
ATOM 8781 N N . ARG B 1 385 ? 1.028 37.531 15.75 1 84.88 385 ARG B N 1
ATOM 8782 C CA . ARG B 1 385 ? 1.957 37.438 16.875 1 84.88 385 ARG B CA 1
ATOM 8783 C C . ARG B 1 385 ? 2.961 38.594 16.844 1 84.88 385 ARG B C 1
ATOM 8785 O O . ARG B 1 385 ? 3.283 39.156 17.891 1 84.88 385 ARG B O 1
ATOM 8792 N N . GLU B 1 386 ? 3.395 38.906 15.742 1 83 386 GLU B N 1
ATOM 8793 C CA . GLU B 1 386 ? 4.355 40 15.633 1 83 386 GLU B CA 1
ATOM 8794 C C . GLU B 1 386 ? 3.699 41.344 15.938 1 83 386 GLU B C 1
ATOM 8796 O O . GLU B 1 386 ? 4.336 42.219 16.5 1 83 386 GLU B O 1
ATOM 8801 N N . ILE B 1 387 ? 2.475 41.531 15.57 1 81.31 387 ILE B N 1
ATOM 8802 C CA . ILE B 1 387 ? 1.745 42.719 15.914 1 81.31 387 ILE B CA 1
ATOM 8803 C C . ILE B 1 387 ? 1.621 42.844 17.438 1 81.31 387 ILE B C 1
ATOM 8805 O O . ILE B 1 387 ? 1.829 43.906 18 1 81.31 387 ILE B O 1
ATOM 8809 N N . PHE B 1 388 ? 1.367 41.75 18.078 1 83.19 388 PHE B N 1
ATOM 8810 C CA . PHE B 1 388 ? 1.228 41.688 19.531 1 83.19 388 PHE B CA 1
ATOM 8811 C C . PHE B 1 388 ? 2.564 41.938 20.219 1 83.19 388 PHE B C 1
ATOM 8813 O O . PHE B 1 388 ? 2.666 42.812 21.094 1 83.19 388 PHE B O 1
ATOM 8820 N N . GLN B 1 389 ? 3.533 41.312 19.719 1 84.75 389 GLN B N 1
ATOM 8821 C CA . GLN B 1 389 ? 4.84 41.406 20.359 1 84.75 389 GLN B CA 1
ATOM 8822 C C . GLN B 1 389 ? 5.547 42.719 19.984 1 84.75 389 GLN B C 1
ATOM 8824 O O . GLN B 1 389 ? 6.332 43.25 20.766 1 84.75 389 GLN B O 1
ATOM 8829 N N . GLY B 1 390 ? 5.281 43.188 18.828 1 79.19 390 GLY B N 1
ATOM 8830 C CA . GLY B 1 390 ? 6 44.344 18.328 1 79.19 390 GLY B CA 1
ATOM 8831 C C . GLY B 1 390 ? 5.391 45.656 18.766 1 79.19 390 GLY B C 1
ATOM 8832 O O . GLY B 1 390 ? 5.992 46.719 18.594 1 79.19 390 GLY B O 1
ATOM 8833 N N . SER B 1 391 ? 4.27 45.594 19.391 1 82.62 391 SER B N 1
ATOM 8834 C CA . SER B 1 391 ? 3.652 46.844 19.875 1 82.62 391 SER B CA 1
ATOM 8835 C C . SER B 1 391 ? 4.488 47.469 20.984 1 82.62 391 SER B C 1
ATOM 8837 O O . SER B 1 391 ? 5.02 46.75 21.844 1 82.62 391 SER B O 1
ATOM 8839 N N . ASP B 1 392 ? 4.664 48.75 20.953 1 84.06 392 ASP B N 1
ATOM 8840 C CA . ASP B 1 392 ? 5.422 49.469 21.969 1 84.06 392 ASP B CA 1
ATOM 8841 C C . ASP B 1 392 ? 4.605 49.594 23.25 1 84.06 392 ASP B C 1
ATOM 8843 O O . ASP B 1 392 ? 5.168 49.812 24.328 1 84.06 392 ASP B O 1
ATOM 8847 N N . GLU B 1 393 ? 3.334 49.562 23.188 1 85.62 393 GLU B N 1
ATOM 8848 C CA . GLU B 1 393 ? 2.482 49.562 24.359 1 85.62 393 GLU B CA 1
ATOM 8849 C C . GLU B 1 393 ? 2.521 48.219 25.062 1 85.62 393 GLU B C 1
ATOM 8851 O O . GLU B 1 393 ? 2.658 47.188 24.422 1 85.62 393 GLU B O 1
ATOM 8856 N N . VAL B 1 394 ? 2.492 48.312 26.375 1 90.88 394 VAL B N 1
ATOM 8857 C CA . VAL B 1 394 ? 2.438 47.062 27.125 1 90.88 394 VAL B CA 1
ATOM 8858 C C . VAL B 1 394 ? 1.028 46.469 27.062 1 90.88 394 VAL B C 1
ATOM 8860 O O . VAL B 1 394 ? 0.05 47.156 27.359 1 90.88 394 VAL B O 1
ATOM 8863 N N . ILE B 1 395 ? 1.007 45.375 26.562 1 90.38 395 ILE B N 1
ATOM 8864 C CA . ILE B 1 395 ? -0.27 44.656 26.484 1 90.38 395 ILE B CA 1
ATOM 8865 C C . ILE B 1 395 ? -0.274 43.469 27.438 1 90.38 395 ILE B C 1
ATOM 8867 O O . ILE B 1 395 ? 0.573 42.594 27.328 1 90.38 395 ILE B O 1
ATOM 8871 N N . LEU B 1 396 ? -1.189 43.438 28.312 1 92.94 396 LEU B N 1
ATOM 8872 C CA . LEU B 1 396 ? -1.349 42.344 29.281 1 92.94 396 LEU B CA 1
ATOM 8873 C C . LEU B 1 396 ? -2.686 41.656 29.094 1 92.94 396 LEU B C 1
ATOM 8875 O O . LEU B 1 396 ? -3.709 42.312 28.859 1 92.94 396 LEU B O 1
ATOM 8879 N N . MET B 1 397 ? -2.572 40.438 29.047 1 92.31 397 MET B N 1
ATOM 8880 C CA . MET B 1 397 ? -3.775 39.594 29.062 1 92.31 397 MET B CA 1
ATOM 8881 C C . MET B 1 397 ? -3.994 38.969 30.438 1 92.31 397 MET B C 1
ATOM 8883 O O . MET B 1 397 ? -3.068 38.406 31.016 1 92.31 397 MET B O 1
ATOM 8887 N N . MET B 1 398 ? -5.219 39.156 30.953 1 92.81 398 MET B N 1
ATOM 8888 C CA . MET B 1 398 ? -5.527 38.656 32.281 1 92.81 398 MET B CA 1
ATOM 8889 C C . MET B 1 398 ? -6.797 37.812 32.281 1 92.81 398 MET B C 1
ATOM 8891 O O . MET B 1 398 ? -7.605 37.906 31.344 1 92.81 398 MET B O 1
ATOM 8895 N N . ASN B 1 399 ? -6.922 37 33.312 1 90.88 399 ASN B N 1
ATOM 8896 C CA . ASN B 1 399 ? -8.164 36.25 33.469 1 90.88 399 ASN B CA 1
ATOM 8897 C C . ASN B 1 399 ? -9.234 37.062 34.188 1 90.88 399 ASN B C 1
ATOM 8899 O O . ASN B 1 399 ? -9.039 38.25 34.438 1 90.88 399 ASN B O 1
ATOM 8903 N N . GLU B 1 400 ? -10.367 36.438 34.438 1 88.19 400 GLU B N 1
ATOM 8904 C CA . GLU B 1 400 ? -11.5 37.156 35.031 1 88.19 400 GLU B CA 1
ATOM 8905 C C . GLU B 1 400 ? -11.18 37.594 36.469 1 88.19 400 GLU B C 1
ATOM 8907 O O . GLU B 1 400 ? -11.789 38.562 36.969 1 88.19 400 GLU B O 1
ATOM 8912 N N . ASN B 1 401 ? -10.172 36.938 37.062 1 89.75 401 ASN B N 1
ATOM 8913 C CA . ASN B 1 401 ? -9.742 37.312 38.406 1 89.75 401 ASN B CA 1
ATOM 8914 C C . ASN B 1 401 ? -8.586 38.312 38.344 1 89.75 401 ASN B C 1
ATOM 8916 O O . ASN B 1 401 ? -7.969 38.594 39.375 1 89.75 401 ASN B O 1
ATOM 8920 N N . PHE B 1 402 ? -8.273 38.844 37.219 1 92.75 402 PHE B N 1
ATOM 8921 C CA . PHE B 1 402 ? -7.277 39.875 36.969 1 92.75 402 PHE B CA 1
ATOM 8922 C C . PHE B 1 402 ? -5.875 39.344 37.281 1 92.75 402 PHE B C 1
ATOM 8924 O O . PHE B 1 402 ? -5.02 40.094 37.75 1 92.75 402 PHE B O 1
ATOM 8931 N N . GLU B 1 403 ? -5.719 38.062 37 1 93.81 403 GLU B N 1
ATOM 8932 C CA . GLU B 1 403 ? -4.387 37.469 37.031 1 93.81 403 GLU B CA 1
ATOM 8933 C C . GLU B 1 403 ? -3.75 37.5 35.656 1 93.81 403 GLU B C 1
ATOM 8935 O O . GLU B 1 403 ? -4.402 37.188 34.625 1 93.81 403 GLU B O 1
ATOM 8940 N N . ILE B 1 404 ? -2.545 37.875 35.625 1 93.81 404 ILE B N 1
ATOM 8941 C CA . ILE B 1 404 ? -1.859 38.031 34.344 1 93.81 404 ILE B CA 1
ATOM 8942 C C . ILE B 1 404 ? -1.57 36.688 33.719 1 93.81 404 ILE B C 1
ATOM 8944 O O . ILE B 1 404 ? -0.982 35.812 34.375 1 93.81 404 ILE B O 1
ATOM 8948 N N . ILE B 1 405 ? -1.981 36.438 32.5 1 91.75 405 ILE B N 1
ATOM 8949 C CA . ILE B 1 405 ? -1.812 35.188 31.812 1 91.75 405 ILE B CA 1
ATOM 8950 C C . ILE B 1 405 ? -0.752 35.312 30.719 1 91.75 405 ILE B C 1
ATOM 8952 O O . ILE B 1 405 ? -0.026 34.375 30.422 1 91.75 405 ILE B O 1
ATOM 8956 N N . ASN B 1 406 ? -0.733 36.438 30.062 1 90.31 406 ASN B N 1
ATOM 8957 C CA . ASN B 1 406 ? 0.2 36.719 28.969 1 90.31 406 ASN B CA 1
ATOM 8958 C C . ASN B 1 406 ? 0.556 38.188 28.875 1 90.31 406 ASN B C 1
ATOM 8960 O O . ASN B 1 406 ? -0.149 39.031 29.422 1 90.31 406 ASN B O 1
ATOM 8964 N N . ALA B 1 407 ? 1.685 38.5 28.266 1 91.62 407 ALA B N 1
ATOM 8965 C CA . ALA B 1 407 ? 2.15 39.844 28.047 1 91.62 407 ALA B CA 1
ATOM 8966 C C . ALA B 1 407 ? 3.066 39.938 26.828 1 91.62 407 ALA B C 1
ATOM 8968 O O . ALA B 1 407 ? 3.633 38.906 26.406 1 91.62 407 ALA B O 1
ATOM 8969 N N . ASN B 1 408 ? 3.045 41 26.234 1 90.88 408 ASN B N 1
ATOM 8970 C CA . ASN B 1 408 ? 3.943 41.156 25.094 1 90.88 408 ASN B CA 1
ATOM 8971 C C . ASN B 1 408 ? 5.344 41.562 25.547 1 90.88 408 ASN B C 1
ATOM 8973 O O . ASN B 1 408 ? 5.613 41.688 26.734 1 90.88 408 ASN B O 1
ATOM 8977 N N . ARG B 1 409 ? 6.293 41.812 24.641 1 89.25 409 ARG B N 1
ATOM 8978 C CA . ARG B 1 409 ? 7.703 42.062 24.922 1 89.25 409 ARG B CA 1
ATOM 8979 C C . ARG B 1 409 ? 7.906 43.438 25.531 1 89.25 409 ARG B C 1
ATOM 8981 O O . ARG B 1 409 ? 8.891 43.656 26.234 1 89.25 409 ARG B O 1
ATOM 8988 N N . SER B 1 410 ? 6.992 44.344 25.297 1 89.69 410 SER B N 1
ATOM 8989 C CA . SER B 1 410 ? 7.125 45.719 25.766 1 89.69 410 SER B CA 1
ATOM 8990 C C . SER B 1 410 ? 7.074 45.781 27.281 1 89.69 410 SER B C 1
ATOM 8992 O O . SER B 1 410 ? 7.52 46.75 27.891 1 89.69 410 SER B O 1
ATOM 8994 N N . LEU B 1 411 ? 6.59 44.812 27.938 1 90.81 411 LEU B N 1
ATOM 8995 C CA . LEU B 1 411 ? 6.57 44.75 29.406 1 90.81 411 LEU B CA 1
ATOM 8996 C C . LEU B 1 411 ? 7.984 44.844 29.969 1 90.81 411 LEU B C 1
ATOM 8998 O O . LEU B 1 411 ? 8.227 45.594 30.906 1 90.81 411 LEU B O 1
ATOM 9002 N N . SER B 1 412 ? 8.82 44.062 29.375 1 90.75 412 SER B N 1
ATOM 9003 C CA . SER B 1 412 ? 10.211 44.094 29.812 1 90.75 412 SER B CA 1
ATOM 9004 C C . SER B 1 412 ? 10.875 45.438 29.5 1 90.75 412 SER B C 1
ATOM 9006 O O . SER B 1 412 ? 11.711 45.906 30.266 1 90.75 412 SER B O 1
ATOM 9008 N N . LYS B 1 413 ? 10.57 45.938 28.391 1 87.31 413 LYS B N 1
ATOM 9009 C CA . LYS B 1 413 ? 11.172 47.188 27.953 1 87.31 413 LYS B CA 1
ATOM 9010 C C . LYS B 1 413 ? 10.789 48.344 28.875 1 87.31 413 LYS B C 1
ATOM 9012 O O . LYS B 1 413 ? 11.633 49.156 29.25 1 87.31 413 LYS B O 1
ATOM 9017 N N . HIS B 1 414 ? 9.492 48.438 29.297 1 87 414 HIS B N 1
ATOM 9018 C CA . HIS B 1 414 ? 8.992 49.594 30.031 1 87 414 HIS B CA 1
ATOM 9019 C C . HIS B 1 414 ? 9.062 49.344 31.531 1 87 414 HIS B C 1
ATOM 9021 O O . HIS B 1 414 ? 9.281 50.281 32.312 1 87 414 HIS B O 1
ATOM 9027 N N . LEU B 1 415 ? 8.867 48.188 32 1 89.19 415 LEU B N 1
ATOM 9028 C CA . LEU B 1 415 ? 8.75 47.938 33.438 1 89.19 415 LEU B CA 1
ATOM 9029 C C . LEU B 1 415 ? 9.844 47 33.938 1 89.19 415 LEU B C 1
ATOM 9031 O O . LEU B 1 415 ? 10 46.812 35.125 1 89.19 415 LEU B O 1
ATOM 9035 N N . GLY B 1 416 ? 10.547 46.375 32.969 1 89.44 416 GLY B N 1
ATOM 9036 C CA . GLY B 1 416 ? 11.664 45.5 33.312 1 89.44 416 GLY B CA 1
ATOM 9037 C C . GLY B 1 416 ? 11.242 44.094 33.688 1 89.44 416 GLY B C 1
ATOM 9038 O O . GLY B 1 416 ? 12.086 43.219 33.938 1 89.44 416 GLY B O 1
ATOM 9039 N N . TYR B 1 417 ? 10 43.844 33.781 1 91.31 417 TYR B N 1
ATOM 9040 C CA . TYR B 1 417 ? 9.5 42.5 34.125 1 91.31 417 TYR B CA 1
ATOM 9041 C C . TYR B 1 417 ? 9.453 41.594 32.906 1 91.31 417 TYR B C 1
ATOM 9043 O O . TYR B 1 417 ? 9.242 42.062 31.797 1 91.31 417 TYR B O 1
ATOM 9051 N N . ARG B 1 418 ? 9.656 40.344 33.219 1 91.5 418 ARG B N 1
ATOM 9052 C CA . ARG B 1 418 ? 9.375 39.312 32.219 1 91.5 418 ARG B CA 1
ATOM 9053 C C . ARG B 1 418 ? 8.055 38.594 32.5 1 91.5 418 ARG B C 1
ATOM 9055 O O . ARG B 1 418 ? 7.539 38.688 33.625 1 91.5 418 ARG B O 1
ATOM 9062 N N . LEU B 1 419 ? 7.465 38.062 31.5 1 89.31 419 LEU B N 1
ATOM 9063 C CA . LEU B 1 419 ? 6.184 37.406 31.672 1 89.31 419 LEU B CA 1
ATOM 9064 C C . LEU B 1 419 ? 6.262 36.375 32.781 1 89.31 419 LEU B C 1
ATOM 9066 O O . LEU B 1 419 ? 5.324 36.25 33.594 1 89.31 419 LEU B O 1
ATOM 9070 N N . ASP B 1 420 ? 7.297 35.594 32.875 1 89.5 420 ASP B N 1
ATOM 9071 C CA . ASP B 1 420 ? 7.445 34.531 33.875 1 89.5 420 ASP B CA 1
ATOM 9072 C C . ASP B 1 420 ? 7.426 35.125 35.281 1 89.5 420 ASP B C 1
ATOM 9074 O O . ASP B 1 420 ? 6.996 34.438 36.219 1 89.5 420 ASP B O 1
ATOM 9078 N N . ASP B 1 421 ? 7.816 36.344 35.469 1 87.88 421 ASP B N 1
ATOM 9079 C CA . ASP B 1 421 ? 7.852 37 36.75 1 87.88 421 ASP B CA 1
ATOM 9080 C C . ASP B 1 421 ? 6.441 37.312 37.25 1 87.88 421 ASP B C 1
ATOM 9082 O O . ASP B 1 421 ? 6.191 37.375 38.469 1 87.88 421 ASP B O 1
ATOM 9086 N N . LEU B 1 422 ? 5.566 37.562 36.312 1 89.56 422 LEU B N 1
ATOM 9087 C CA . LEU B 1 422 ? 4.266 38.125 36.656 1 89.56 422 LEU B CA 1
ATOM 9088 C C . LEU B 1 422 ? 3.148 37.125 36.375 1 89.56 422 LEU B C 1
ATOM 9090 O O . LEU B 1 422 ? 1.988 37.375 36.719 1 89.56 422 LEU B O 1
ATOM 9094 N N . LYS B 1 423 ? 3.531 36.031 35.875 1 89.75 423 LYS B N 1
ATOM 9095 C CA . LYS B 1 423 ? 2.518 35.062 35.469 1 89.75 423 LYS B CA 1
ATOM 9096 C C . LYS B 1 423 ? 1.673 34.625 36.688 1 89.75 423 LYS B C 1
ATOM 9098 O O . LYS B 1 423 ? 2.209 34.25 37.719 1 89.75 423 LYS B O 1
ATOM 9103 N N . PHE B 1 424 ? 0.34 34.781 36.656 1 87.75 424 PHE B N 1
ATOM 9104 C CA . PHE B 1 424 ? -0.684 34.375 37.625 1 87.75 424 PHE B CA 1
ATOM 9105 C C . PHE B 1 424 ? -0.675 35.25 38.844 1 87.75 424 PHE B C 1
ATOM 9107 O O . PHE B 1 424 ? -1.249 34.906 39.875 1 87.75 424 PHE B O 1
ATOM 9114 N N . LYS B 1 425 ? 0.047 36.344 38.719 1 91.69 425 LYS B N 1
ATOM 9115 C CA . LYS B 1 425 ? -0.052 37.375 39.75 1 91.69 425 LYS B CA 1
ATOM 9116 C C . LYS B 1 425 ? -1.146 38.375 39.438 1 91.69 425 LYS B C 1
ATOM 9118 O O . LYS B 1 425 ? -1.475 38.594 38.281 1 91.69 425 LYS B O 1
ATOM 9123 N N . LYS B 1 426 ? -1.697 38.938 40.469 1 91.94 426 LYS B N 1
ATOM 9124 C CA . LYS B 1 426 ? -2.729 39.938 40.281 1 91.94 426 LYS B CA 1
ATOM 9125 C C . LYS B 1 426 ? -2.115 41.281 39.844 1 91.94 426 LYS B C 1
ATOM 9127 O O . LYS B 1 426 ? -1.005 41.625 40.25 1 91.94 426 LYS B O 1
ATOM 9132 N N . ILE B 1 427 ? -2.775 42 39 1 91.31 427 ILE B N 1
ATOM 9133 C CA . ILE B 1 427 ? -2.299 43.25 38.469 1 91.31 427 ILE B CA 1
ATOM 9134 C C . ILE B 1 427 ? -2.006 44.219 39.625 1 91.31 427 ILE B C 1
ATOM 9136 O O . ILE B 1 427 ? -1.117 45.062 39.5 1 91.31 427 ILE B O 1
ATOM 9140 N N . THR B 1 428 ? -2.662 44.156 40.781 1 88.31 428 THR B N 1
ATOM 9141 C CA . THR B 1 428 ? -2.494 45.062 41.906 1 88.31 428 THR B CA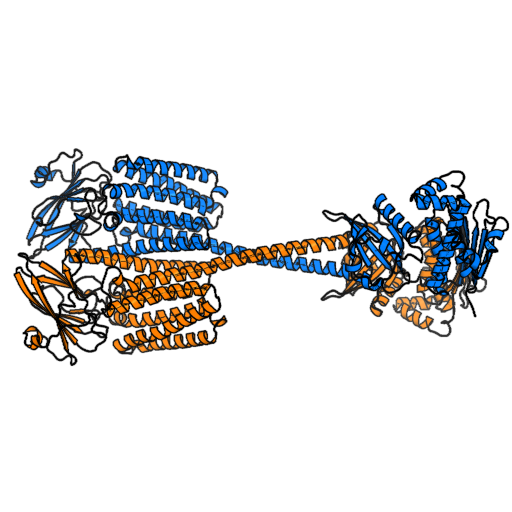 1
ATOM 9142 C C . THR B 1 428 ? -1.129 44.844 42.562 1 88.31 428 THR B C 1
ATOM 9144 O O . THR B 1 428 ? -0.656 45.719 43.312 1 88.31 428 THR B O 1
ATOM 9147 N N . GLU B 1 429 ? -0.513 43.812 42.219 1 88.06 429 GLU B N 1
ATOM 9148 C CA . GLU B 1 429 ? 0.778 43.5 42.812 1 88.06 429 GLU B CA 1
ATOM 9149 C C . GLU B 1 429 ? 1.909 44.25 42.125 1 88.06 429 GLU B C 1
ATOM 9151 O O . GLU B 1 429 ? 3.004 44.375 42.688 1 88.06 429 GLU B O 1
ATOM 9156 N N . ILE B 1 430 ? 1.654 44.781 41.031 1 88.38 430 ILE B N 1
ATOM 9157 C CA . ILE B 1 430 ? 2.729 45.438 40.312 1 88.38 430 ILE B CA 1
ATOM 9158 C C . ILE B 1 430 ? 2.545 46.969 40.438 1 88.38 430 ILE B C 1
ATOM 9160 O O . ILE B 1 430 ? 3.291 47.719 39.812 1 88.38 430 ILE B O 1
ATOM 9164 N N . LEU B 1 431 ? 1.627 47.438 41.156 1 87.06 431 LEU B N 1
ATOM 9165 C CA . LEU B 1 431 ? 1.406 48.844 41.406 1 87.06 431 LEU B CA 1
ATOM 9166 C C . LEU B 1 431 ? 2.445 49.406 42.344 1 87.06 431 LEU B C 1
ATOM 9168 O O . LEU B 1 431 ? 2.93 48.688 43.25 1 87.06 431 LEU B O 1
ATOM 9172 N N . TYR B 1 432 ? 2.795 50.625 42.062 1 80.38 432 TYR B N 1
ATOM 9173 C CA . TYR B 1 432 ? 3.74 51.25 42.969 1 80.38 432 TYR B CA 1
ATOM 9174 C C . TYR B 1 432 ? 3.078 51.594 44.312 1 80.38 432 TYR B C 1
ATOM 9176 O O . TYR B 1 432 ? 2.014 52.219 44.344 1 80.38 432 TYR B O 1
ATOM 9184 N N . THR B 1 433 ? 3.572 51.031 45.375 1 72 433 THR B N 1
ATOM 9185 C CA . THR B 1 433 ? 3.08 51.312 46.719 1 72 433 THR B CA 1
ATOM 9186 C C . THR B 1 433 ? 4.176 51.938 47.594 1 72 433 THR B C 1
ATOM 9188 O O . THR B 1 433 ? 5.348 51.562 47.469 1 72 433 THR B O 1
ATOM 9191 N N . GLY B 1 434 ? 3.904 53.219 48.062 1 56.16 434 GLY B N 1
ATOM 9192 C CA . GLY B 1 434 ? 4.867 53.719 49.031 1 56.16 434 GLY B CA 1
ATOM 9193 C C . GLY B 1 434 ? 5.152 52.781 50.156 1 56.16 434 GLY B C 1
ATOM 9194 O O . GLY B 1 434 ? 5.012 51.562 50 1 56.16 434 GLY B O 1
ATOM 9195 N N . ARG B 1 435 ? 5.535 53.062 51.406 1 51.38 435 ARG B N 1
ATOM 9196 C CA . ARG B 1 435 ? 5.973 52.312 52.562 1 51.38 435 ARG B CA 1
ATOM 9197 C C . ARG B 1 435 ? 4.906 51.281 52.969 1 51.38 435 ARG B C 1
ATOM 9199 O O . ARG B 1 435 ? 5.227 50.188 53.438 1 51.38 435 ARG B O 1
ATOM 9206 N N . ASP B 1 436 ? 3.463 51.562 53 1 47.81 436 ASP B N 1
ATOM 9207 C CA . ASP B 1 436 ? 2.477 50.594 53.5 1 47.81 436 ASP B CA 1
ATOM 9208 C C . ASP B 1 436 ? 1.497 50.219 52.375 1 47.81 436 ASP B C 1
ATOM 9210 O O . ASP B 1 436 ? 0.806 51.062 51.812 1 47.81 436 ASP B O 1
ATOM 9214 N N . GLN B 1 437 ? 1.569 48.969 51.844 1 49.56 437 GLN B N 1
ATOM 9215 C CA . GLN B 1 437 ? 0.845 48.406 50.719 1 49.56 437 GLN B CA 1
ATOM 9216 C C . GLN B 1 437 ? -0.663 48.5 50.938 1 49.56 437 GLN B C 1
ATOM 9218 O O . GLN B 1 437 ? -1.416 48.75 50 1 49.56 437 GLN B O 1
ATOM 9223 N N . LYS B 1 438 ? -1.169 47.938 52.031 1 47.44 438 LYS B N 1
ATOM 9224 C CA . LYS B 1 438 ? -2.59 47.719 52.312 1 47.44 438 LYS B CA 1
ATOM 9225 C C . LYS B 1 438 ? -3.352 49.062 52.25 1 47.44 438 LYS B C 1
ATOM 9227 O O . LYS B 1 438 ? -4.57 49.062 52.062 1 47.44 438 LYS B O 1
ATOM 9232 N N . SER B 1 439 ? -2.662 50.062 52.531 1 48.84 439 SER B N 1
ATOM 9233 C CA . SER B 1 439 ? -3.326 51.344 52.719 1 48.84 439 SER B CA 1
ATOM 9234 C C . SER B 1 439 ? -2.971 52.312 51.562 1 48.84 439 SER B C 1
ATOM 9236 O O . SER B 1 439 ? -3.305 53.5 51.625 1 48.84 439 SER B O 1
ATOM 9238 N N . ASP B 1 440 ? -2.396 51.656 50.406 1 61.84 440 ASP B N 1
ATOM 9239 C CA . ASP B 1 440 ? -1.901 52.594 49.375 1 61.84 440 ASP B CA 1
ATOM 9240 C C . ASP B 1 440 ? -3.02 53 48.438 1 61.84 440 ASP B C 1
ATOM 9242 O O . ASP B 1 440 ? -3.812 52.188 48 1 61.84 440 ASP B O 1
ATOM 9246 N N . TYR B 1 441 ? -3.34 54.219 48.469 1 62.41 441 TYR B N 1
ATOM 9247 C CA . TYR B 1 441 ? -4.395 54.844 47.688 1 62.41 441 TYR B CA 1
ATOM 9248 C C . TYR B 1 441 ? -4.348 54.375 46.25 1 62.41 441 TYR B C 1
ATOM 9250 O O . TYR B 1 441 ? -5.391 54.156 45.625 1 62.41 441 TYR B O 1
ATOM 9258 N N . ASN B 1 442 ? -3.191 54.156 45.75 1 73.88 442 ASN B N 1
ATOM 9259 C CA . ASN B 1 442 ? -3.068 53.688 44.375 1 73.88 442 ASN B CA 1
ATOM 9260 C C . ASN B 1 442 ? -3.729 52.312 44.156 1 73.88 442 ASN B C 1
ATOM 9262 O O . ASN B 1 442 ? -4.379 52.094 43.156 1 73.88 442 ASN B O 1
ATOM 9266 N N . VAL B 1 443 ? -3.562 51.5 45.125 1 79.12 443 VAL B N 1
ATOM 9267 C CA . VAL B 1 443 ? -4.152 50.188 45.062 1 79.12 443 VAL B CA 1
ATOM 9268 C C . VAL B 1 443 ? -5.676 50.281 45.156 1 79.12 443 VAL B C 1
ATOM 9270 O O . VAL B 1 443 ? -6.395 49.594 44.438 1 79.12 443 VAL B O 1
ATOM 9273 N N . MET B 1 444 ? -6.141 51.031 46.062 1 70.12 444 MET B N 1
ATOM 9274 C CA . MET B 1 444 ? -7.578 51.25 46.219 1 70.12 444 MET B CA 1
ATOM 9275 C C . MET B 1 444 ? -8.195 51.812 44.938 1 70.12 444 MET B C 1
ATOM 9277 O O . MET B 1 444 ? -9.297 51.438 44.562 1 70.12 444 MET B O 1
ATOM 9281 N N . PHE B 1 445 ? -7.5 52.719 44.312 1 75.75 445 PHE B N 1
ATOM 9282 C CA . PHE B 1 445 ? -7.98 53.375 43.125 1 75.75 445 PHE B CA 1
ATOM 9283 C C . PHE B 1 445 ? -8.117 52.375 41.969 1 75.75 445 PHE B C 1
ATOM 9285 O O . PHE B 1 445 ? -9.148 52.312 41.312 1 75.75 445 PHE B O 1
ATOM 9292 N N . VAL B 1 446 ? -7.121 51.625 41.844 1 83.56 446 VAL B N 1
ATOM 9293 C CA . VAL B 1 446 ? -7.133 50.656 40.75 1 83.56 446 VAL B CA 1
ATOM 9294 C C . VAL B 1 446 ? -8.195 49.594 41 1 83.56 446 VAL B C 1
ATOM 9296 O O . VAL B 1 446 ? -8.875 49.156 40.094 1 83.56 446 VAL B O 1
ATOM 9299 N N . ASN B 1 447 ? -8.312 49.125 42.219 1 81.81 447 ASN B N 1
ATOM 9300 C CA . ASN B 1 447 ? -9.352 48.156 42.531 1 81.81 447 ASN B CA 1
ATOM 9301 C C . ASN B 1 447 ? -10.742 48.719 42.219 1 81.81 447 ASN B C 1
ATOM 9303 O O . ASN B 1 447 ? -11.641 47.969 41.844 1 81.81 447 ASN B O 1
ATOM 9307 N N . ASP B 1 448 ? -10.93 49.906 42.531 1 76.06 448 ASP B N 1
ATOM 9308 C CA . ASP B 1 448 ? -12.195 50.562 42.188 1 76.06 448 ASP B CA 1
ATOM 9309 C C . ASP B 1 448 ? -12.461 50.531 40.688 1 76.06 448 ASP B C 1
ATOM 9311 O O . ASP B 1 448 ? -13.602 50.312 40.281 1 76.06 448 ASP B O 1
ATOM 9315 N N . LYS B 1 449 ? -11.484 50.844 39.906 1 82.69 449 LYS B N 1
ATOM 9316 C CA . LYS B 1 449 ? -11.625 50.844 38.438 1 82.69 449 LYS B CA 1
ATOM 9317 C C . LYS B 1 449 ? -11.898 49.406 37.938 1 82.69 449 LYS B C 1
ATOM 9319 O O . LYS B 1 449 ? -12.656 49.219 36.969 1 82.69 449 LYS B O 1
ATOM 9324 N N . LEU B 1 450 ? -11.234 48.5 38.594 1 88.31 450 LEU B N 1
ATOM 9325 C CA . LEU B 1 450 ? -11.484 47.094 38.219 1 88.31 450 LEU B CA 1
ATOM 9326 C C . LEU B 1 450 ? -12.922 46.719 38.531 1 88.31 450 LEU B C 1
ATOM 9328 O O . LEU B 1 450 ? -13.547 45.969 37.75 1 88.31 450 LEU B O 1
ATOM 9332 N N . THR B 1 451 ? -13.383 47.094 39.625 1 82.75 451 THR B N 1
ATOM 9333 C CA . THR B 1 451 ? -14.773 46.844 40 1 82.75 451 THR B CA 1
ATOM 9334 C C . THR B 1 451 ? -15.727 47.531 39 1 82.75 451 THR B C 1
ATOM 9336 O O . THR B 1 451 ? -16.766 46.969 38.688 1 82.75 451 THR B O 1
ATOM 9339 N N . ASP B 1 452 ? -15.391 48.688 38.594 1 82.94 452 ASP B N 1
ATOM 9340 C CA . ASP B 1 452 ? -16.188 49.406 37.594 1 82.94 452 ASP B CA 1
ATOM 9341 C C . ASP B 1 452 ? -16.281 48.594 36.281 1 82.94 452 ASP B C 1
ATOM 9343 O O . ASP B 1 452 ? -17.328 48.562 35.656 1 82.94 452 ASP B O 1
ATOM 9347 N N . LEU B 1 453 ? -15.195 48.094 35.938 1 89.31 453 LEU B N 1
ATOM 9348 C CA . LEU B 1 453 ? -15.188 47.281 34.719 1 89.31 453 LEU B CA 1
ATOM 9349 C C . LEU B 1 453 ? -16.125 46.094 34.875 1 89.31 453 LEU B C 1
ATOM 9351 O O . LEU B 1 453 ? -16.859 45.75 33.938 1 89.31 453 LEU B O 1
ATOM 9355 N N . LYS B 1 454 ? -16.047 45.469 36 1 88.75 454 LYS B N 1
ATOM 9356 C CA . LYS B 1 454 ? -16.891 44.312 36.25 1 88.75 454 LYS B CA 1
ATOM 9357 C C . LYS B 1 454 ? -18.375 44.688 36.25 1 88.75 454 LYS B C 1
ATOM 9359 O O . LYS B 1 454 ? -19.219 43.906 35.781 1 88.75 454 LYS B O 1
ATOM 9364 N N . MET B 1 455 ? -18.641 45.812 36.688 1 81.38 455 MET B N 1
ATOM 9365 C CA . MET B 1 455 ? -20.031 46.25 36.812 1 81.38 455 MET B CA 1
ATOM 9366 C C . MET B 1 455 ? -20.562 46.75 35.469 1 81.38 455 MET B C 1
ATOM 9368 O O . MET B 1 455 ? -21.703 46.469 35.125 1 81.38 455 MET B O 1
ATOM 9372 N N . THR B 1 456 ? -19.797 47.531 34.75 1 81.69 456 THR B N 1
ATOM 9373 C CA . THR B 1 456 ? -20.266 48.156 33.531 1 81.69 456 THR B CA 1
ATOM 9374 C C . THR B 1 456 ? -19.969 47.281 32.312 1 81.69 456 THR B C 1
ATOM 9376 O O . THR B 1 456 ? -20.719 47.312 31.328 1 81.69 456 THR B O 1
ATOM 9379 N N . GLY B 1 457 ? -18.891 46.594 32.344 1 82.31 457 GLY B N 1
ATOM 9380 C CA . GLY B 1 457 ? -18.469 45.812 31.203 1 82.31 457 GLY B CA 1
ATOM 9381 C C . GLY B 1 457 ? -17.828 46.625 30.094 1 82.31 457 GLY B C 1
ATOM 9382 O O . GLY B 1 457 ? -17.359 46.094 29.094 1 82.31 457 GLY B O 1
ATOM 9383 N N . SER B 1 458 ? -17.844 47.875 30.234 1 82.56 458 SER B N 1
ATOM 9384 C CA . SER B 1 458 ? -17.297 48.781 29.234 1 82.56 458 SER B CA 1
ATOM 9385 C C . SER B 1 458 ? -15.836 49.094 29.5 1 82.56 458 SER B C 1
ATOM 9387 O O . SER B 1 458 ? -15.375 48.969 30.641 1 82.56 458 SER B O 1
ATOM 9389 N N . ALA B 1 459 ? -15.156 49.5 28.484 1 86.81 459 ALA B N 1
ATOM 9390 C CA . ALA B 1 459 ? -13.742 49.812 28.609 1 86.81 459 ALA B CA 1
ATOM 9391 C C . ALA B 1 459 ? -13.547 51.031 29.531 1 86.81 459 ALA B C 1
ATOM 9393 O O . ALA B 1 459 ? -14.336 51.969 29.5 1 86.81 459 ALA B O 1
ATOM 9394 N N . ILE B 1 460 ? -12.5 50.938 30.328 1 82.69 460 ILE B N 1
ATOM 9395 C CA . ILE B 1 460 ? -12.203 52 31.297 1 82.69 460 ILE B CA 1
ATOM 9396 C C . ILE B 1 460 ? -10.773 52.5 31.109 1 82.69 460 ILE B C 1
ATOM 9398 O O . ILE B 1 460 ? -9.859 51.688 30.859 1 82.69 460 ILE B O 1
ATOM 9402 N N . ASN B 1 461 ? -10.602 53.812 31.094 1 82.88 461 ASN B N 1
ATOM 9403 C CA . ASN B 1 461 ? -9.281 54.438 31.016 1 82.88 461 ASN B CA 1
ATOM 9404 C C . ASN B 1 461 ? -8.922 55.156 32.312 1 82.88 461 ASN B C 1
ATOM 9406 O O . ASN B 1 461 ? -9.766 55.781 32.938 1 82.88 461 ASN B O 1
ATOM 9410 N N . PHE B 1 462 ? -7.707 54.969 32.781 1 78.69 462 PHE B N 1
ATOM 9411 C CA . PHE B 1 462 ? -7.25 55.656 33.969 1 78.69 462 PHE B CA 1
ATOM 9412 C C . PHE B 1 462 ? -5.73 55.719 34.031 1 78.69 462 PHE B C 1
ATOM 9414 O O . PHE B 1 462 ? -5.051 55.031 33.25 1 78.69 462 PHE B O 1
ATOM 9421 N N . LYS B 1 463 ? -5.219 56.594 34.812 1 78.44 463 LYS B N 1
ATOM 9422 C CA . LYS B 1 463 ? -3.779 56.75 35 1 78.44 463 LYS B CA 1
ATOM 9423 C C . LYS B 1 463 ? -3.359 56.156 36.344 1 78.44 463 LYS B C 1
ATOM 9425 O O . LYS B 1 463 ? -4.074 56.312 37.344 1 78.44 463 LYS B O 1
ATOM 9430 N N . THR B 1 464 ? -2.309 55.469 36.281 1 80.19 464 THR B N 1
ATOM 9431 C CA . THR B 1 464 ? -1.814 54.906 37.531 1 80.19 464 THR B CA 1
ATOM 9432 C C . THR B 1 464 ? -0.29 54.812 37.531 1 80.19 464 THR B C 1
ATOM 9434 O O . THR B 1 464 ? 0.348 55.156 36.5 1 80.19 464 THR B O 1
ATOM 9437 N N . GLU B 1 465 ? 0.261 54.562 38.719 1 79.44 465 GLU B N 1
ATOM 9438 C CA . GLU B 1 465 ? 1.703 54.406 38.875 1 79.44 465 GLU B CA 1
ATOM 9439 C C . GLU B 1 465 ? 2.078 52.938 39.094 1 79.44 465 GLU B C 1
ATOM 9441 O O . GLU B 1 465 ? 1.525 52.281 39.969 1 79.44 465 GLU B O 1
ATOM 9446 N N . LEU B 1 466 ? 2.969 52.5 38.312 1 87.5 466 LEU B N 1
ATOM 9447 C CA . LEU B 1 466 ? 3.396 51.125 38.406 1 87.5 466 LEU B CA 1
ATOM 9448 C C . LEU B 1 466 ? 4.82 51.031 38.938 1 87.5 466 LEU B C 1
ATOM 9450 O O . LEU B 1 466 ? 5.59 51.969 38.844 1 87.5 466 LEU B O 1
ATOM 9454 N N . SER B 1 467 ? 5.074 49.844 39.5 1 87 467 SER B N 1
ATOM 9455 C CA . SER B 1 467 ? 6.418 49.562 40 1 87 467 SER B CA 1
ATOM 9456 C C . SER B 1 467 ? 7.32 49.031 38.875 1 87 467 SER B C 1
ATOM 9458 O O . SER B 1 467 ? 6.855 48.344 37.969 1 87 467 SER B O 1
ATOM 9460 N N . GLN B 1 468 ? 8.539 49.5 38.938 1 86 468 GLN B N 1
ATOM 9461 C CA . GLN B 1 468 ? 9.562 48.969 38.031 1 86 468 GLN B CA 1
ATOM 9462 C C . GLN B 1 468 ? 10.477 47.969 38.75 1 86 468 GLN B C 1
ATOM 9464 O O . GLN B 1 468 ? 10.82 48.156 39.906 1 86 468 GLN B O 1
ATOM 9469 N N . LYS B 1 469 ? 10.781 47 38.156 1 84.88 469 LYS B N 1
ATOM 9470 C CA . LYS B 1 469 ? 11.516 45.906 38.781 1 84.88 469 LYS B CA 1
ATOM 9471 C C . LYS B 1 469 ? 12.891 46.375 39.281 1 84.88 469 LYS B C 1
ATOM 9473 O O . LYS B 1 469 ? 13.305 46.062 40.375 1 84.88 469 LYS B O 1
ATOM 9478 N N . TYR B 1 470 ? 13.633 47.062 38.438 1 77 470 TYR B N 1
ATOM 9479 C CA . TYR B 1 470 ? 15.023 47.375 38.75 1 77 470 TYR B CA 1
ATOM 9480 C C . TYR B 1 470 ? 15.148 48.812 39.25 1 77 470 TYR B C 1
ATOM 9482 O O . TYR B 1 470 ? 16.172 49.219 39.812 1 77 470 TYR B O 1
ATOM 9490 N N . VAL B 1 471 ? 14.156 49.688 38.906 1 73.25 471 VAL B N 1
ATOM 9491 C CA . VAL B 1 471 ? 14.172 51.094 39.312 1 73.25 471 VAL B CA 1
ATOM 9492 C C . VAL B 1 471 ? 13.133 51.312 40.406 1 73.25 471 VAL B C 1
ATOM 9494 O O . VAL B 1 471 ? 11.984 50.875 40.281 1 73.25 471 VAL B O 1
ATOM 9497 N N . LYS B 1 472 ? 13.492 51.781 41.562 1 67.62 472 LYS B N 1
ATOM 9498 C CA . LYS B 1 472 ? 12.594 51.969 42.688 1 67.62 472 LYS B CA 1
ATOM 9499 C C . LYS B 1 472 ? 11.781 53.25 42.5 1 67.62 472 LYS B C 1
ATOM 9501 O O . LYS B 1 472 ? 11.305 53.844 43.5 1 67.62 472 LYS B O 1
ATOM 9506 N N . GLU B 1 473 ? 11.594 53.75 41.312 1 71.69 473 GLU B N 1
ATOM 9507 C CA . GLU B 1 473 ? 10.789 54.938 41.031 1 71.69 473 GLU B CA 1
ATOM 9508 C C . GLU B 1 473 ? 9.477 54.562 40.344 1 71.69 473 GLU B C 1
ATOM 9510 O O . GLU B 1 473 ? 9.438 53.625 39.562 1 71.69 473 GLU B O 1
ATOM 9515 N N . PRO B 1 474 ? 8.422 55.25 40.844 1 76.56 474 PRO B N 1
ATOM 9516 C CA . PRO B 1 474 ? 7.152 54.969 40.156 1 76.56 474 PRO B CA 1
ATOM 9517 C C . PRO B 1 474 ? 7.148 55.438 38.688 1 76.56 474 PRO B C 1
ATOM 9519 O O . PRO B 1 474 ? 7.762 56.469 38.375 1 76.56 474 PRO B O 1
ATOM 9522 N N . LYS B 1 475 ? 6.551 54.625 37.875 1 81.06 475 LYS B N 1
ATOM 9523 C CA . LYS B 1 475 ? 6.352 55 36.5 1 81.06 475 LYS B CA 1
ATOM 9524 C C . LYS B 1 475 ? 4.875 55.25 36.188 1 81.06 475 LYS B C 1
ATOM 9526 O O . LYS B 1 475 ? 4.047 54.344 36.312 1 81.06 475 LYS B O 1
ATOM 9531 N N . GLU B 1 476 ? 4.605 56.469 35.875 1 77.44 476 GLU B N 1
ATOM 9532 C CA . GLU B 1 476 ? 3.229 56.812 35.531 1 77.44 476 GLU B CA 1
ATOM 9533 C C . GLU B 1 476 ? 2.863 56.344 34.125 1 77.44 476 GLU B C 1
ATOM 9535 O O . GLU B 1 476 ? 3.6 56.594 33.156 1 77.44 476 GLU B O 1
ATOM 9540 N N . MET B 1 477 ? 1.751 55.594 34.062 1 83.94 477 MET B N 1
ATOM 9541 C CA . MET B 1 477 ? 1.288 55.062 32.781 1 83.94 477 MET B CA 1
ATOM 9542 C C . MET B 1 477 ? -0.222 55.219 32.625 1 83.94 477 MET B C 1
ATOM 9544 O O . MET B 1 477 ? -0.943 55.25 33.625 1 83.94 477 MET B O 1
ATOM 9548 N N . VAL B 1 478 ? -0.643 55.375 31.375 1 82.31 478 VAL B N 1
ATOM 9549 C CA . VAL B 1 478 ? -2.068 55.406 31.062 1 82.31 478 VAL B CA 1
ATOM 9550 C C . VAL B 1 478 ? -2.543 53.969 30.797 1 82.31 478 VAL B C 1
ATOM 9552 O O . VAL B 1 478 ? -1.965 53.25 29.969 1 82.31 478 VAL B O 1
ATOM 9555 N N . CYS B 1 479 ? -3.545 53.594 31.562 1 88.38 479 CYS B N 1
ATOM 9556 C CA . CYS B 1 479 ? -4.043 52.219 31.469 1 88.38 479 CYS B CA 1
ATOM 9557 C C . CYS B 1 479 ? -5.43 52.188 30.844 1 88.38 479 CYS B C 1
ATOM 9559 O O . CYS B 1 479 ? -6.27 53.031 31.125 1 88.38 479 CYS B O 1
ATOM 9561 N N . ARG B 1 480 ? -5.586 51.25 29.953 1 88.38 480 ARG B N 1
ATOM 9562 C CA . ARG B 1 480 ? -6.895 50.906 29.391 1 88.38 480 ARG B CA 1
ATOM 9563 C C . ARG B 1 480 ? -7.238 49.438 29.625 1 88.38 480 ARG B C 1
ATOM 9565 O O . ARG B 1 480 ? -6.465 48.562 29.266 1 88.38 480 ARG B O 1
ATOM 9572 N N . ILE B 1 481 ? -8.383 49.219 30.234 1 91.56 481 ILE B N 1
ATOM 9573 C CA . ILE B 1 481 ? -8.789 47.844 30.516 1 91.56 481 ILE B CA 1
ATOM 9574 C C . ILE B 1 481 ? -10.125 47.562 29.844 1 91.56 481 ILE B C 1
ATOM 9576 O O . ILE B 1 481 ? -11.008 48.438 29.797 1 91.56 481 ILE B O 1
ATOM 9580 N N . GLN B 1 482 ? -10.219 46.344 29.281 1 91.56 482 GLN B N 1
ATOM 9581 C CA . GLN B 1 482 ? -11.445 45.906 28.609 1 91.56 482 GLN B CA 1
ATOM 9582 C C . GLN B 1 482 ? -11.57 44.375 28.609 1 91.56 482 GLN B C 1
ATOM 9584 O O . GLN B 1 482 ? -10.586 43.656 28.812 1 91.56 482 GLN B O 1
ATOM 9589 N N . TYR B 1 483 ? -12.789 43.938 28.422 1 90.81 483 TYR B N 1
ATOM 9590 C CA . TYR B 1 483 ? -13.023 42.531 28.234 1 90.81 483 TYR B CA 1
ATOM 9591 C C . TYR B 1 483 ? -12.836 42.125 26.781 1 90.81 483 TYR B C 1
ATOM 9593 O O . TYR B 1 483 ? -13.141 42.875 25.875 1 90.81 483 TYR B O 1
ATOM 9601 N N . ILE B 1 484 ? -12.312 41 26.578 1 87.75 484 ILE B N 1
ATOM 9602 C CA . ILE B 1 484 ? -12.211 40.375 25.266 1 87.75 484 ILE B CA 1
ATOM 9603 C C . ILE B 1 484 ? -12.836 39 25.297 1 87.75 484 ILE B C 1
ATOM 9605 O O . ILE B 1 484 ? -12.469 38.156 26.141 1 87.75 484 ILE B O 1
ATOM 9609 N N . ASP B 1 485 ? -13.68 38.75 24.312 1 84.44 485 ASP B N 1
ATOM 9610 C CA . ASP B 1 485 ? -14.383 37.5 24.281 1 84.44 485 ASP B CA 1
ATOM 9611 C C . ASP B 1 485 ? -13.734 36.531 23.281 1 84.44 485 ASP B C 1
ATOM 9613 O O . ASP B 1 485 ? -13.516 36.875 22.125 1 84.44 485 ASP B O 1
ATOM 9617 N N . PHE B 1 486 ? -13.383 35.438 23.859 1 80.25 486 PHE B N 1
ATOM 9618 C CA . PHE B 1 486 ? -12.945 34.344 23.031 1 80.25 486 PHE B CA 1
ATOM 9619 C C . PHE B 1 486 ? -14.055 33.281 22.891 1 80.25 486 PHE B C 1
ATOM 9621 O O . PHE B 1 486 ? -15.148 33.469 23.422 1 80.25 486 PHE B O 1
ATOM 9628 N N . ASP B 1 487 ? -13.977 32.312 22.047 1 74.38 487 ASP B N 1
ATOM 9629 C CA . ASP B 1 487 ? -15.016 31.312 21.812 1 74.38 487 ASP B CA 1
ATOM 9630 C C . ASP B 1 487 ? -15.477 30.672 23.109 1 74.38 487 ASP B C 1
ATOM 9632 O O . ASP B 1 487 ? -16.672 30.484 23.328 1 74.38 487 ASP B O 1
ATOM 9636 N N . GLU B 1 488 ? -14.547 30.312 24.109 1 74.19 488 GLU B N 1
ATOM 9637 C CA . GLU B 1 488 ? -14.969 29.609 25.312 1 74.19 488 GLU B CA 1
ATOM 9638 C C . GLU B 1 488 ? -14.578 30.375 26.578 1 74.19 488 GLU B C 1
ATOM 9640 O O . GLU B 1 488 ? -14.953 29.984 27.688 1 74.19 488 GLU B O 1
ATOM 9645 N N . THR B 1 489 ? -13.875 31.406 26.469 1 78.94 489 THR B N 1
ATOM 9646 C CA . THR B 1 489 ? -13.406 32.094 27.656 1 78.94 489 THR B CA 1
ATOM 9647 C C . THR B 1 489 ? -13.43 33.625 27.453 1 78.94 489 THR B C 1
ATOM 9649 O O . THR B 1 489 ? -13.438 34.094 26.328 1 78.94 489 THR B O 1
ATOM 9652 N N . ARG B 1 490 ? -13.734 34.281 28.516 1 88.56 490 ARG B N 1
ATOM 9653 C CA . ARG B 1 490 ? -13.617 35.75 28.531 1 88.56 490 ARG B CA 1
ATOM 9654 C C . ARG B 1 490 ? -12.367 36.188 29.297 1 88.56 490 ARG B C 1
ATOM 9656 O O . ARG B 1 490 ? -12.055 35.625 30.359 1 88.56 490 ARG B O 1
ATOM 9663 N N . GLU B 1 491 ? -11.602 37 28.656 1 90.62 491 GLU B N 1
ATOM 9664 C CA . GLU B 1 491 ? -10.383 37.5 29.281 1 90.62 491 GLU B CA 1
ATOM 9665 C C . GLU B 1 491 ? -10.375 39.031 29.328 1 90.62 491 GLU B C 1
ATOM 9667 O O . GLU B 1 491 ? -11.312 39.656 28.844 1 90.62 491 GLU B O 1
ATOM 9672 N N . VAL B 1 492 ? -9.445 39.562 30.094 1 92.25 492 VAL B N 1
ATOM 9673 C CA . VAL B 1 492 ? -9.32 41 30.234 1 92.25 492 VAL B CA 1
ATOM 9674 C C . VAL B 1 492 ? -8.047 41.469 29.547 1 92.25 492 VAL B C 1
ATOM 9676 O O . VAL B 1 492 ? -6.973 40.906 29.734 1 92.25 492 VAL B O 1
ATOM 9679 N N . LEU B 1 493 ? -8.219 42.406 28.703 1 91.94 493 LEU B N 1
ATOM 9680 C CA . LEU B 1 493 ? -7.098 43.031 28.031 1 91.94 493 LEU B CA 1
ATOM 9681 C C . LEU B 1 493 ? -6.742 44.344 28.703 1 91.94 493 LEU B C 1
ATOM 9683 O O . LEU B 1 493 ? -7.621 45.188 28.938 1 91.94 493 LEU B O 1
ATOM 9687 N N . MET B 1 494 ? -5.531 44.531 29.078 1 91.56 494 MET B N 1
ATOM 9688 C CA . MET B 1 494 ? -5.035 45.781 29.625 1 91.56 494 MET B CA 1
ATOM 9689 C C . MET B 1 494 ? -3.896 46.344 28.781 1 91.56 494 MET B C 1
ATOM 9691 O O . MET B 1 494 ? -2.957 45.625 28.438 1 91.56 494 MET B O 1
ATOM 9695 N N . THR B 1 495 ? -4.008 47.531 28.312 1 90.38 495 THR B N 1
ATOM 9696 C CA . THR B 1 495 ? -2.939 48.188 27.594 1 90.38 495 THR B CA 1
ATOM 9697 C C . THR B 1 495 ? -2.359 49.344 28.406 1 90.38 495 THR B C 1
ATOM 9699 O O . THR B 1 495 ? -3.1 50.094 29.062 1 90.38 495 THR B O 1
ATOM 9702 N N . LEU B 1 496 ? -1.055 49.406 28.516 1 88.81 496 LEU B N 1
ATOM 9703 C CA . LEU B 1 496 ? -0.332 50.438 29.25 1 88.81 496 LEU B CA 1
ATOM 9704 C C . LEU B 1 496 ? 0.518 51.281 28.312 1 88.81 496 LEU B C 1
ATOM 9706 O O . LEU B 1 496 ? 1.319 50.75 27.531 1 88.81 496 LEU B O 1
ATOM 9710 N N . SER B 1 497 ? 0.306 52.5 28.281 1 84.12 497 SER B N 1
ATOM 9711 C CA . SER B 1 497 ? 1.083 53.438 27.453 1 84.12 497 SER B CA 1
ATOM 9712 C C . SER B 1 497 ? 1.749 54.5 28.297 1 84.12 497 SER B C 1
ATOM 9714 O O . SER B 1 497 ? 1.148 55.031 29.25 1 84.12 497 SER B O 1
ATOM 9716 N N . PRO B 1 498 ? 3.064 54.812 28.062 1 75.81 498 PRO B N 1
ATOM 9717 C CA . PRO B 1 498 ? 3.713 55.906 28.812 1 75.81 498 PRO B CA 1
ATOM 9718 C C . PRO B 1 498 ? 3.119 57.281 28.484 1 75.81 498 PRO B C 1
ATOM 9720 O O . PRO B 1 498 ? 2.646 57.5 27.359 1 75.81 498 PRO B O 1
ATOM 9723 N N . GLU B 1 499 ? 2.934 58.062 29.562 1 62.44 499 GLU B N 1
ATOM 9724 C CA . GLU B 1 499 ? 2.418 59.438 29.359 1 62.44 499 GLU B CA 1
ATOM 9725 C C . GLU B 1 499 ? 3.438 60.312 28.641 1 62.44 499 GLU B C 1
ATOM 9727 O O . GLU B 1 499 ? 4.621 60.281 28.984 1 62.44 499 GLU B O 1
ATOM 9732 N N . TYR B 1 500 ? 3.262 60.625 27.484 1 54.38 500 TYR B N 1
ATOM 9733 C CA . TYR B 1 500 ? 4.199 61.469 26.766 1 54.38 500 TYR B CA 1
ATOM 9734 C C . TYR B 1 500 ? 4.059 62.938 27.203 1 54.38 500 TYR B C 1
ATOM 9736 O O . TYR B 1 500 ? 2.955 63.406 27.516 1 54.38 500 TYR B O 1
ATOM 9744 N N . GLU B 1 501 ? 5.195 63.469 27.766 1 53.97 501 GLU B N 1
ATOM 9745 C CA . GLU B 1 501 ? 5.359 64.875 28.234 1 53.97 501 GLU B CA 1
ATOM 9746 C C . GLU B 1 501 ? 4.68 65.812 27.312 1 53.97 501 GLU B C 1
ATOM 9748 O O . GLU B 1 501 ? 4.934 65.812 26.094 1 53.97 501 GLU B O 1
ATOM 9753 N N . ASP B 1 502 ? 3.506 66.25 27.766 1 57.66 502 ASP B N 1
ATOM 9754 C CA . ASP B 1 502 ? 2.812 67.375 27.109 1 57.66 502 ASP B CA 1
ATOM 9755 C C . ASP B 1 502 ? 3.756 68.562 26.859 1 57.66 502 ASP B C 1
ATOM 9757 O O . ASP B 1 502 ? 4.309 69.125 27.797 1 57.66 502 ASP B O 1
ATOM 9761 N N . THR B 1 503 ? 4.512 68.562 25.719 1 61.16 503 THR B N 1
ATOM 9762 C CA . THR B 1 503 ? 5.316 69.75 25.297 1 61.16 503 THR B CA 1
ATOM 9763 C C . THR B 1 503 ? 4.656 71.062 25.719 1 61.16 503 THR B C 1
ATOM 9765 O O . THR B 1 503 ? 5.324 72.062 25.828 1 61.16 503 THR B O 1
ATOM 9768 N N . ILE B 1 504 ? 3.467 70.938 26.188 1 71.12 504 ILE B N 1
ATOM 9769 C CA . ILE B 1 504 ? 2.736 72.125 26.469 1 71.12 504 ILE B CA 1
ATOM 9770 C C . ILE B 1 504 ? 3.193 72.688 27.812 1 71.12 504 ILE B C 1
ATOM 9772 O O . ILE B 1 504 ? 3.191 73.938 28.016 1 71.12 504 ILE B O 1
ATOM 9776 N N . ILE B 1 505 ? 3.699 71.812 28.625 1 69.56 505 ILE B N 1
ATOM 9777 C CA . ILE B 1 505 ? 4.102 72.25 29.969 1 69.56 505 ILE B CA 1
ATOM 9778 C C . ILE B 1 505 ? 5.246 73.25 29.891 1 69.56 505 ILE B C 1
ATOM 9780 O O . ILE B 1 505 ? 5.32 74.188 30.703 1 69.56 505 ILE B O 1
ATOM 9784 N N . GLN B 1 506 ? 5.977 73.125 28.875 1 75 506 GLN B N 1
ATOM 9785 C CA . GLN B 1 506 ? 7.141 74 28.734 1 75 506 GLN B CA 1
ATOM 9786 C C . GLN B 1 506 ? 6.727 75.375 28.297 1 75 506 GLN B C 1
ATOM 9788 O O . GLN B 1 506 ? 7.473 76.312 28.484 1 75 506 GLN B O 1
ATOM 9793 N N . LEU B 1 507 ? 5.551 75.562 27.812 1 81.88 507 LEU B N 1
ATOM 9794 C CA . LEU B 1 507 ? 5.113 76.812 27.266 1 81.88 507 LEU B CA 1
ATOM 9795 C C . LEU B 1 507 ? 4.379 77.625 28.312 1 81.88 507 LEU B C 1
ATOM 9797 O O . LEU B 1 507 ? 4.152 78.812 28.125 1 81.88 507 LEU B O 1
ATOM 9801 N N . ILE B 1 508 ? 4.145 77.062 29.453 1 84.88 508 ILE B N 1
ATOM 9802 C CA . ILE B 1 508 ? 3.332 77.688 30.469 1 84.88 508 ILE B CA 1
ATOM 9803 C C . ILE B 1 508 ? 4.234 78.5 31.406 1 84.88 508 ILE B C 1
ATOM 9805 O O . ILE B 1 508 ? 5.145 77.938 32.031 1 84.88 508 ILE B O 1
ATOM 9809 N N . ASP B 1 509 ? 3.986 79.812 31.484 1 86.81 509 ASP B N 1
ATOM 9810 C CA . ASP B 1 509 ? 4.75 80.688 32.375 1 86.81 509 ASP B CA 1
ATOM 9811 C C . ASP B 1 509 ? 4.094 80.75 33.75 1 86.81 509 ASP B C 1
ATOM 9813 O O . ASP B 1 509 ? 4.785 80.812 34.781 1 86.81 509 ASP B O 1
ATOM 9817 N N . SER B 1 510 ? 2.861 81 33.812 1 90.25 510 SER B N 1
ATOM 9818 C CA . SER B 1 510 ? 2.107 81.062 35.062 1 90.25 510 SER B CA 1
ATOM 9819 C C . SER B 1 510 ? 0.697 80.5 34.906 1 90.25 510 SER B C 1
ATOM 9821 O O . SER B 1 510 ? 0.14 80.562 33.812 1 90.25 510 SER B O 1
ATOM 9823 N N . GLU B 1 511 ? 0.151 79.938 36 1 91.38 511 GLU B N 1
ATOM 9824 C CA . GLU B 1 511 ? -1.178 79.375 35.969 1 91.38 511 GLU B CA 1
ATOM 9825 C C . GLU B 1 511 ? -1.887 79.5 37.281 1 91.38 511 GLU B C 1
ATOM 9827 O O . GLU B 1 511 ? -1.264 79.375 38.344 1 91.38 511 GLU B O 1
ATOM 9832 N N . LYS B 1 512 ? -3.133 80 37.25 1 92.31 512 LYS B N 1
ATOM 9833 C CA . LYS B 1 512 ? -4.008 80 38.406 1 92.31 512 LYS B CA 1
ATOM 9834 C C . LYS B 1 512 ? -5.316 79.25 38.156 1 92.31 512 LYS B C 1
ATOM 9836 O O . LYS B 1 512 ? -5.973 79.5 37.125 1 92.31 512 LYS B O 1
ATOM 9841 N N . ILE B 1 513 ? -5.609 78.375 39.062 1 92.5 513 ILE B N 1
ATOM 9842 C CA . ILE B 1 513 ? -6.824 77.562 38.875 1 92.5 513 ILE B CA 1
ATOM 9843 C C . ILE B 1 513 ? -7.621 77.5 40.156 1 92.5 513 ILE B C 1
ATOM 9845 O O . ILE B 1 513 ? -7.043 77.438 41.25 1 92.5 513 ILE B O 1
ATOM 9849 N N . GLU B 1 514 ? -8.898 77.688 40.094 1 92.62 514 GLU B N 1
ATOM 9850 C CA . GLU B 1 514 ? -9.82 77.5 41.188 1 92.62 514 GLU B CA 1
ATOM 9851 C C . GLU B 1 514 ? -10.758 76.312 40.906 1 92.62 514 GLU B C 1
ATOM 9853 O O . GLU B 1 514 ? -11.438 76.312 39.906 1 92.62 514 GLU B O 1
ATOM 9858 N N . LEU B 1 515 ? -10.766 75.375 41.844 1 92.69 515 LEU B N 1
ATOM 9859 C CA . LEU B 1 515 ? -11.562 74.188 41.688 1 92.69 515 LEU B CA 1
ATOM 9860 C C . LEU B 1 515 ? -12.477 74 42.906 1 92.69 515 LEU B C 1
ATOM 9862 O O . LEU B 1 515 ? -12.164 74.375 44 1 92.69 515 LEU B O 1
ATOM 9866 N N . SER B 1 516 ? -13.609 73.375 42.625 1 91.94 516 SER B N 1
ATOM 9867 C CA . SER B 1 516 ? -14.523 72.875 43.656 1 91.94 516 SER B CA 1
ATOM 9868 C C . SER B 1 516 ? -14.906 71.438 43.406 1 91.94 516 SER B C 1
ATOM 9870 O O . SER B 1 516 ? -15.297 71.062 42.312 1 91.94 516 SER B O 1
ATOM 9872 N N . MET B 1 517 ? -14.727 70.688 44.406 1 88.88 517 MET B N 1
ATOM 9873 C CA . MET B 1 517 ? -15.031 69.25 44.219 1 88.88 517 MET B CA 1
ATOM 9874 C C . MET B 1 517 ? -15.945 68.75 45.344 1 88.88 517 MET B C 1
ATOM 9876 O O . MET B 1 517 ? -15.945 69.312 46.438 1 88.88 517 MET B O 1
ATOM 9880 N N . ASN B 1 518 ? -16.719 67.688 44.938 1 87.38 518 ASN B N 1
ATOM 9881 C CA . ASN B 1 518 ? -17.547 67 45.938 1 87.38 518 ASN B CA 1
ATOM 9882 C C . ASN B 1 518 ? -16.734 66.062 46.781 1 87.38 518 ASN B C 1
ATOM 9884 O O . ASN B 1 518 ? -15.5 66.125 46.812 1 87.38 518 ASN B O 1
ATOM 9888 N N . ASN B 1 519 ? -17.391 65.25 47.594 1 85.38 519 ASN B N 1
ATOM 9889 C CA . ASN B 1 519 ? -16.734 64.438 48.594 1 85.38 519 ASN B CA 1
ATOM 9890 C C . ASN B 1 519 ? -16.328 63.062 48.031 1 85.38 519 ASN B C 1
ATOM 9892 O O . ASN B 1 519 ? -16.078 62.156 48.781 1 85.38 519 ASN B O 1
ATOM 9896 N N . TYR B 1 520 ? -16.234 62.938 46.719 1 78.94 520 TYR B N 1
ATOM 9897 C CA . TYR B 1 520 ? -15.75 61.719 46.125 1 78.94 520 TYR B CA 1
ATOM 9898 C C . TYR B 1 520 ? -14.227 61.656 46.156 1 78.94 520 TYR B C 1
ATOM 9900 O O . TYR B 1 520 ? -13.562 62.5 45.562 1 78.94 520 TYR B O 1
ATOM 9908 N N . LEU B 1 521 ? -13.664 60.719 46.75 1 76.56 521 LEU B N 1
ATOM 9909 C CA . LEU B 1 521 ? -12.227 60.625 47 1 76.56 521 LEU B CA 1
ATOM 9910 C C . LEU B 1 521 ? -11.469 60.5 45.688 1 76.56 521 LEU B C 1
ATOM 9912 O O . LEU B 1 521 ? -10.305 60.906 45.594 1 76.56 521 LEU B O 1
ATOM 9916 N N . ARG B 1 522 ? -12.086 59.969 44.625 1 72.62 522 ARG B N 1
ATOM 9917 C CA . ARG B 1 522 ? -11.469 59.844 43.312 1 72.62 522 ARG B CA 1
ATOM 9918 C C . ARG B 1 522 ? -11.016 61.188 42.781 1 72.62 522 ARG B C 1
ATOM 9920 O O . ARG B 1 522 ? -10 61.312 42.062 1 72.62 522 ARG B O 1
ATOM 9927 N N . ASN B 1 523 ? -11.758 62.094 43.125 1 78.31 523 ASN B N 1
ATOM 9928 C CA . ASN B 1 523 ? -11.469 63.438 42.625 1 78.31 523 ASN B CA 1
ATOM 9929 C C . ASN B 1 523 ? -10.172 64 43.219 1 78.31 523 ASN B C 1
ATOM 9931 O O . ASN B 1 523 ? -9.523 64.875 42.594 1 78.31 523 ASN B O 1
ATOM 9935 N N . ALA B 1 524 ? -9.867 63.5 44.406 1 81.56 524 ALA B N 1
ATOM 9936 C CA . ALA B 1 524 ? -8.633 63.969 45.031 1 81.56 524 ALA B CA 1
ATOM 9937 C C . ALA B 1 524 ? -7.418 63.594 44.156 1 81.56 524 ALA B C 1
ATOM 9939 O O . ALA B 1 524 ? -6.496 64.438 44.031 1 81.56 524 ALA B O 1
ATOM 9940 N N . GLU B 1 525 ? -7.461 62.438 43.656 1 77.12 525 GLU B N 1
ATOM 9941 C CA . GLU B 1 525 ? -6.355 62 42.812 1 77.12 525 GLU B CA 1
ATOM 9942 C C . GLU B 1 525 ? -6.309 62.812 41.5 1 77.12 525 GLU B C 1
ATOM 9944 O O . GLU B 1 525 ? -5.242 63.281 41.094 1 77.12 525 GLU B O 1
ATOM 9949 N N . LEU B 1 526 ? -7.418 62.906 40.875 1 76.12 526 LEU B N 1
ATOM 9950 C CA . LEU B 1 526 ? -7.496 63.625 39.594 1 76.12 526 LEU B CA 1
ATOM 9951 C C . LEU B 1 526 ? -7.012 65.062 39.781 1 76.12 526 LEU B C 1
ATOM 9953 O O . LEU B 1 526 ? -6.234 65.562 38.969 1 76.12 526 LEU B O 1
ATOM 9957 N N . VAL B 1 527 ? -7.473 65.688 40.812 1 84.94 527 VAL B N 1
ATOM 9958 C CA . VAL B 1 527 ? -7.152 67.062 41.062 1 84.94 527 VAL B CA 1
ATOM 9959 C C . VAL B 1 527 ? -5.668 67.188 41.375 1 84.94 527 VAL B C 1
ATOM 9961 O O . VAL B 1 527 ? -4.996 68.125 40.844 1 84.94 527 VAL B O 1
ATOM 9964 N N . SER B 1 528 ? -5.203 66.375 42.281 1 85.56 528 SER B N 1
ATOM 9965 C CA . SER B 1 528 ? -3.795 66.5 42.625 1 85.56 528 SER B CA 1
ATOM 9966 C C . SER B 1 528 ? -2.896 66.312 41.406 1 85.56 528 SER B C 1
ATOM 9968 O O . SER B 1 528 ? -1.884 67 41.312 1 85.56 528 SER B O 1
ATOM 9970 N N . GLN B 1 529 ? -3.254 65.5 40.562 1 77.25 529 GLN B N 1
ATOM 9971 C CA . GLN B 1 529 ? -2.469 65.25 39.344 1 77.25 529 GLN B CA 1
ATOM 9972 C C . GLN B 1 529 ? -2.5 66.5 38.469 1 77.25 529 GLN B C 1
ATOM 9974 O O . GLN B 1 529 ? -1.472 66.938 37.906 1 77.25 529 GLN B O 1
ATOM 9979 N N . LYS B 1 530 ? -3.623 67 38.281 1 80 530 LYS B N 1
ATOM 9980 C CA . LYS B 1 530 ? -3.805 68.125 37.406 1 80 530 LYS B CA 1
ATOM 9981 C C . LYS B 1 530 ? -3.002 69.312 37.906 1 80 530 LYS B C 1
ATOM 9983 O O . LYS B 1 530 ? -2.303 70 37.125 1 80 530 LYS B O 1
ATOM 9988 N N . ILE B 1 531 ? -3.027 69.625 39.188 1 87.5 531 ILE B N 1
ATOM 9989 C CA . ILE B 1 531 ? -2.471 70.875 39.719 1 87.5 531 ILE B CA 1
ATOM 9990 C C . ILE B 1 531 ? -0.986 70.688 40 1 87.5 531 ILE B C 1
ATOM 9992 O O . ILE B 1 531 ? -0.322 71.562 40.5 1 87.5 531 ILE B O 1
ATOM 9996 N N . THR B 1 532 ? -0.446 69.562 39.781 1 85.5 532 THR B N 1
ATOM 9997 C CA . THR B 1 532 ? 0.987 69.312 39.969 1 85.5 532 THR B CA 1
ATOM 9998 C C . THR B 1 532 ? 1.662 69 38.656 1 85.5 532 THR B C 1
ATOM 10000 O O . THR B 1 532 ? 2.871 68.812 38.594 1 85.5 532 THR B O 1
ATOM 10003 N N . ALA B 1 533 ? 0.941 68.938 37.625 1 77.25 533 ALA B N 1
ATOM 10004 C CA . ALA B 1 533 ? 1.462 68.5 36.312 1 77.25 533 ALA B CA 1
ATOM 10005 C C . ALA B 1 533 ? 2.58 69.438 35.844 1 77.25 533 ALA B C 1
ATOM 10007 O O . ALA B 1 533 ? 3.588 69 35.312 1 77.25 533 ALA B O 1
ATOM 10008 N N . GLN B 1 534 ? 2.438 70.75 36.156 1 80.12 534 GLN B N 1
ATOM 10009 C CA . GLN B 1 534 ? 3.357 71.75 35.656 1 80.12 534 GLN B CA 1
ATOM 10010 C C . GLN B 1 534 ? 4.684 71.688 36.406 1 80.12 534 GLN B C 1
ATOM 10012 O O . GLN B 1 534 ? 5.688 72.25 35.938 1 80.12 534 GLN B O 1
ATOM 10017 N N . LEU B 1 535 ? 4.66 71.062 37.5 1 84.38 535 LEU B N 1
ATOM 10018 C CA . LEU B 1 535 ? 5.848 71.062 38.344 1 84.38 535 LEU B CA 1
ATOM 10019 C C . LEU B 1 535 ? 6.977 70.25 37.688 1 84.38 535 LEU B C 1
ATOM 10021 O O . LEU B 1 535 ? 8.133 70.375 38.094 1 84.38 535 LEU B O 1
ATOM 10025 N N . ALA B 1 536 ? 6.656 69.5 36.719 1 76.12 536 ALA B N 1
ATOM 10026 C CA . ALA B 1 536 ? 7.656 68.75 36.031 1 76.12 536 ALA B CA 1
ATOM 10027 C C . ALA B 1 536 ? 8.711 69.625 35.375 1 76.12 536 ALA B C 1
ATOM 10029 O O . ALA B 1 536 ? 9.844 69.188 35.125 1 76.12 536 ALA B O 1
ATOM 10030 N N . LYS B 1 537 ? 8.336 70.812 35.062 1 80.25 537 LYS B N 1
ATOM 10031 C CA . LYS B 1 537 ? 9.234 71.75 34.438 1 80.25 537 LYS B CA 1
ATOM 10032 C C . LYS B 1 537 ? 10.383 72.125 35.375 1 80.25 537 LYS B C 1
ATOM 10034 O O . LYS B 1 537 ? 11.492 72.375 34.906 1 80.25 537 LYS B O 1
ATOM 10039 N N . TYR B 1 538 ? 10.188 72 36.656 1 83.62 538 TYR B N 1
ATOM 10040 C CA . TYR B 1 538 ? 11.156 72.625 37.594 1 83.62 538 TYR B CA 1
ATOM 10041 C C . TYR B 1 538 ? 11.648 71.562 38.594 1 83.62 538 TYR B C 1
ATOM 10043 O O . TYR B 1 538 ? 12.695 71.75 39.219 1 83.62 538 TYR B O 1
ATOM 10051 N N . LEU B 1 539 ? 10.883 70.562 38.844 1 83.19 539 LEU B N 1
ATOM 10052 C CA . LEU B 1 539 ? 11.211 69.562 39.844 1 83.19 539 LEU B CA 1
ATOM 10053 C C . LEU B 1 539 ? 11.516 68.188 39.219 1 83.19 539 LEU B C 1
ATOM 10055 O O . LEU B 1 539 ? 11.094 67.938 38.094 1 83.19 539 LEU B O 1
ATOM 10059 N N . THR B 1 540 ? 12.305 67.438 39.938 1 80.69 540 THR B N 1
ATOM 10060 C CA . THR B 1 540 ? 12.531 66.062 39.531 1 80.69 540 THR B CA 1
ATOM 10061 C C . THR B 1 540 ? 11.258 65.188 39.688 1 80.69 540 THR B C 1
ATOM 10063 O O . THR B 1 540 ? 10.32 65.625 40.375 1 80.69 540 THR B O 1
ATOM 10066 N N . THR B 1 541 ? 11.203 64.188 39.156 1 76.06 541 THR B N 1
ATOM 10067 C CA . THR B 1 541 ? 10.047 63.281 39.219 1 76.06 541 THR B CA 1
ATOM 10068 C C . THR B 1 541 ? 9.734 62.875 40.656 1 76.06 541 THR B C 1
ATOM 10070 O O . THR B 1 541 ? 8.57 62.781 41.031 1 76.06 541 THR B O 1
ATOM 10073 N N . ILE B 1 542 ? 10.734 62.656 41.469 1 75.88 542 ILE B N 1
ATOM 10074 C CA . ILE B 1 542 ? 10.555 62.25 42.875 1 75.88 542 ILE B CA 1
ATOM 10075 C C . ILE B 1 542 ? 9.93 63.406 43.656 1 75.88 542 ILE B C 1
ATOM 10077 O O . ILE B 1 542 ? 8.977 63.188 44.406 1 75.88 542 ILE B O 1
ATOM 10081 N N . GLU B 1 543 ? 10.492 64.562 43.469 1 81.94 543 GLU B N 1
ATOM 10082 C CA . GLU B 1 543 ? 9.984 65.75 44.156 1 81.94 543 GLU B CA 1
ATOM 10083 C C . GLU B 1 543 ? 8.539 66.062 43.781 1 81.94 543 GLU B C 1
ATOM 10085 O O . GLU B 1 543 ? 7.727 66.375 44.625 1 81.94 543 GLU B O 1
ATOM 10090 N N . GLN B 1 544 ? 8.312 65.938 42.5 1 84.25 544 GLN B N 1
ATOM 10091 C CA . GLN B 1 544 ? 6.949 66.188 42.031 1 84.25 544 GLN B CA 1
ATOM 10092 C C . GLN B 1 544 ? 5.973 65.188 42.688 1 84.25 544 GLN B C 1
ATOM 10094 O O . GLN B 1 544 ? 4.867 65.562 43.062 1 84.25 544 GLN B O 1
ATOM 10099 N N . THR B 1 545 ? 6.402 64 42.781 1 78.12 545 THR B N 1
ATOM 10100 C CA . THR B 1 545 ? 5.559 62.969 43.375 1 78.12 545 THR B CA 1
ATOM 10101 C C . THR B 1 545 ? 5.316 63.25 44.844 1 78.12 545 THR B C 1
ATOM 10103 O O . THR B 1 545 ? 4.223 63 45.344 1 78.12 545 THR B O 1
ATOM 10106 N N . GLU B 1 546 ? 6.336 63.656 45.438 1 82 546 GLU B N 1
ATOM 10107 C CA . GLU B 1 546 ? 6.199 64 46.875 1 82 546 GLU B CA 1
ATOM 10108 C C . GLU B 1 546 ? 5.199 65.125 47.062 1 82 546 GLU B C 1
ATOM 10110 O O . GLU B 1 546 ? 4.375 65.062 48 1 82 546 GLU B O 1
ATOM 10115 N N . VAL B 1 547 ? 5.293 66.125 46.25 1 87.81 547 VAL B N 1
ATOM 10116 C CA . VAL B 1 547 ? 4.359 67.25 46.344 1 87.81 547 VAL B CA 1
ATOM 10117 C C . VAL B 1 547 ? 2.939 66.75 46.062 1 87.81 547 VAL B C 1
ATOM 10119 O O . VAL B 1 547 ? 2.002 67.062 46.781 1 87.81 547 VAL B O 1
ATOM 10122 N N . ARG B 1 548 ? 2.82 66 45.031 1 85.81 548 ARG B N 1
ATOM 10123 C CA . ARG B 1 548 ? 1.519 65.5 44.625 1 85.81 548 ARG B CA 1
ATOM 10124 C C . ARG B 1 548 ? 0.895 64.688 45.75 1 85.81 548 ARG B C 1
ATOM 10126 O O . ARG B 1 548 ? -0.289 64.812 46.062 1 85.81 548 ARG B O 1
ATOM 10133 N N . SER B 1 549 ? 1.675 63.812 46.312 1 81.94 549 SER B N 1
ATOM 10134 C CA . SER B 1 549 ? 1.194 62.969 47.406 1 81.94 549 SER B CA 1
ATOM 10135 C C . SER B 1 549 ? 0.756 63.812 48.625 1 81.94 549 SER B C 1
ATOM 10137 O O . SER B 1 549 ? -0.249 63.5 49.25 1 81.94 549 SER B O 1
ATOM 10139 N N . SER B 1 550 ? 1.522 64.688 48.875 1 86.12 550 SER B N 1
ATOM 10140 C CA . SER B 1 550 ? 1.202 65.562 50 1 86.12 550 SER B CA 1
ATOM 10141 C C . SER B 1 550 ? -0.105 66.312 49.781 1 86.12 550 SER B C 1
ATOM 10143 O O . SER B 1 550 ? -0.965 66.375 50.656 1 86.12 550 SER B O 1
ATOM 10145 N N . VAL B 1 551 ? -0.176 66.938 48.656 1 89.94 551 VAL B N 1
ATOM 10146 C CA . VAL B 1 551 ? -1.385 67.688 48.312 1 89.94 551 VAL B CA 1
ATOM 10147 C C . VAL B 1 551 ? -2.59 66.75 48.344 1 89.94 551 VAL B C 1
ATOM 10149 O O . VAL B 1 551 ? -3.66 67.125 48.844 1 89.94 551 VAL B O 1
ATOM 10152 N N . ARG B 1 552 ? -2.443 65.688 47.75 1 87.25 552 ARG B N 1
ATOM 10153 C CA . ARG B 1 552 ? -3.51 64.688 47.719 1 87.25 552 ARG B CA 1
ATOM 10154 C C . ARG B 1 552 ? -3.969 64.312 49.125 1 87.25 552 ARG B C 1
ATOM 10156 O O . ARG B 1 552 ? -5.172 64.25 49.406 1 87.25 552 ARG B O 1
ATOM 10163 N N . GLU B 1 553 ? -3.033 64 49.969 1 82.81 553 GLU B N 1
ATOM 10164 C CA . GLU B 1 553 ? -3.346 63.688 51.344 1 82.81 553 GLU B CA 1
ATOM 10165 C C . GLU B 1 553 ? -4.125 64.812 52.031 1 82.81 553 GLU B C 1
ATOM 10167 O O . GLU B 1 553 ? -5.051 64.562 52.812 1 82.81 553 GLU B O 1
ATOM 10172 N N . ILE B 1 554 ? -3.738 65.938 51.812 1 89.38 554 ILE B N 1
ATOM 10173 C CA . ILE B 1 554 ? -4.406 67.125 52.406 1 89.38 554 ILE B CA 1
ATOM 10174 C C . ILE B 1 554 ? -5.832 67.188 51.906 1 89.38 554 ILE B C 1
ATOM 10176 O O . ILE B 1 554 ? -6.762 67.5 52.656 1 89.38 554 ILE B O 1
ATOM 10180 N N . ILE B 1 555 ? -5.984 67.062 50.625 1 90.06 555 ILE B N 1
ATOM 10181 C CA . ILE B 1 555 ? -7.32 67.062 50.031 1 90.06 555 ILE B CA 1
ATOM 10182 C C . ILE B 1 555 ? -8.18 66 50.656 1 90.06 555 ILE B C 1
ATOM 10184 O O . ILE B 1 555 ? -9.344 66.188 50.969 1 90.06 555 ILE B O 1
ATOM 10188 N N . ILE B 1 556 ? -7.625 64.875 50.75 1 86.94 556 ILE B N 1
ATOM 10189 C CA . ILE B 1 556 ? -8.344 63.719 51.312 1 86.94 556 ILE B CA 1
ATOM 10190 C C . ILE B 1 556 ? -8.742 64.062 52.75 1 86.94 556 ILE B C 1
ATOM 10192 O O . ILE B 1 556 ? -9.867 63.75 53.188 1 86.94 556 ILE B O 1
ATOM 10196 N N . ASN B 1 557 ? -7.82 64.562 53.5 1 85.56 557 ASN B N 1
ATOM 10197 C CA . ASN B 1 557 ? -8.109 64.938 54.875 1 85.56 557 ASN B CA 1
ATOM 10198 C C . ASN B 1 557 ? -9.25 66 54.938 1 85.56 557 ASN B C 1
ATOM 10200 O O . ASN B 1 557 ? -10.094 65.938 55.844 1 85.56 557 ASN B O 1
ATOM 10204 N N . ALA B 1 558 ? -9.203 66.875 54.031 1 90.81 558 ALA B N 1
ATOM 10205 C CA . ALA B 1 558 ? -10.273 67.875 53.938 1 90.81 558 ALA B CA 1
ATOM 10206 C C . ALA B 1 558 ? -11.625 67.25 53.719 1 90.81 558 ALA B C 1
ATOM 10208 O O . ALA B 1 558 ? -12.641 67.688 54.25 1 90.81 558 ALA B O 1
ATOM 10209 N N . VAL B 1 559 ? -11.648 66.188 52.906 1 89.56 559 VAL B N 1
ATOM 10210 C CA . VAL B 1 559 ? -12.883 65.5 52.594 1 89.56 559 VAL B CA 1
ATOM 10211 C C . VAL B 1 559 ? -13.281 64.625 53.781 1 89.56 559 VAL B C 1
ATOM 10213 O O . VAL B 1 559 ? -14.391 64.75 54.312 1 89.56 559 VAL B O 1
ATOM 10216 N N . GLU B 1 560 ? -12.383 63.781 54.219 1 89 560 GLU B N 1
ATOM 10217 C CA . GLU B 1 560 ? -12.688 62.781 55.25 1 89 560 GLU B CA 1
ATOM 10218 C C . GLU B 1 560 ? -12.945 63.438 56.594 1 89 560 GLU B C 1
ATOM 10220 O O . GLU B 1 560 ? -14.008 63.25 57.188 1 89 560 GLU B O 1
ATOM 10225 N N . HIS B 1 561 ? -11.984 64.188 57.062 1 88.06 561 HIS B N 1
ATOM 10226 C CA . HIS B 1 561 ? -12.055 64.75 58.406 1 88.06 561 HIS B CA 1
ATOM 10227 C C . HIS B 1 561 ? -12.773 66.125 58.375 1 88.06 561 HIS B C 1
ATOM 10229 O O . HIS B 1 561 ? -13.391 66.5 59.375 1 88.06 561 HIS B O 1
ATOM 10235 N N . GLY B 1 562 ? -12.641 66.812 57.344 1 91.94 562 GLY B N 1
ATOM 10236 C CA . GLY B 1 562 ? -13.281 68.062 57.25 1 91.94 562 GLY B CA 1
ATOM 10237 C C . GLY B 1 562 ? -14.758 68 56.906 1 91.94 562 GLY B C 1
ATOM 10238 O O . GLY B 1 562 ? -15.617 68.188 57.781 1 91.94 562 GLY B O 1
ATOM 10239 N N . ASN B 1 563 ? -15.031 67.688 55.719 1 92.75 563 ASN B N 1
ATOM 10240 C CA . ASN B 1 563 ? -16.406 67.688 55.219 1 92.75 563 ASN B CA 1
ATOM 10241 C C . ASN B 1 563 ? -17.219 66.5 55.812 1 92.75 563 ASN B C 1
ATOM 10243 O O . ASN B 1 563 ? -18.359 66.75 56.25 1 92.75 563 ASN B O 1
ATOM 10247 N N . LEU B 1 564 ? -16.688 65.375 55.906 1 91.75 564 LEU B N 1
ATOM 10248 C CA . LEU B 1 564 ? -17.453 64.188 56.312 1 91.75 564 LEU B CA 1
ATOM 10249 C C . LEU B 1 564 ? -17.328 63.969 57.812 1 91.75 564 LEU B C 1
ATOM 10251 O O . LEU B 1 564 ? -18 63.094 58.375 1 91.75 564 LEU B O 1
ATOM 10255 N N . ASN B 1 565 ? -16.531 64.562 58.469 1 90.06 565 ASN B N 1
ATOM 10256 C CA . ASN B 1 565 ? -16.359 64.562 59.906 1 90.06 565 ASN B CA 1
ATOM 10257 C C . ASN B 1 565 ? -16.031 63.156 60.406 1 90.06 565 ASN B C 1
ATOM 10259 O O . ASN B 1 565 ? -16.609 62.688 61.375 1 90.06 565 ASN B O 1
ATOM 10263 N N . ILE B 1 566 ? -15.188 62.594 59.781 1 88.44 566 ILE B N 1
ATOM 10264 C CA . ILE B 1 566 ? -14.734 61.281 60.188 1 88.44 566 ILE B CA 1
ATOM 10265 C C . ILE B 1 566 ? -13.523 61.406 61.094 1 88.44 566 ILE B C 1
ATOM 10267 O O . ILE B 1 566 ? -12.492 61.969 60.719 1 88.44 566 ILE B O 1
ATOM 10271 N N . SER B 1 567 ? -13.617 60.844 62.25 1 84.38 567 SER B N 1
ATOM 10272 C CA . SER B 1 567 ? -12.516 60.938 63.188 1 84.38 567 SER B CA 1
ATOM 10273 C C . SER B 1 567 ? -11.43 59.938 62.875 1 84.38 567 SER B C 1
ATOM 10275 O O . SER B 1 567 ? -11.672 58.969 62.156 1 84.38 567 SER B O 1
ATOM 10277 N N . PHE B 1 568 ? -10.281 60.188 63.406 1 79.62 568 PHE B N 1
ATOM 10278 C CA . PHE B 1 568 ? -9.164 59.281 63.188 1 79.62 568 PHE B CA 1
ATOM 10279 C C . PHE B 1 568 ? -9.477 57.875 63.75 1 79.62 568 PHE B C 1
ATOM 10281 O O . PHE B 1 568 ? -9.078 56.875 63.188 1 79.62 568 PHE B O 1
ATOM 10288 N N . ASP B 1 569 ? -10.148 57.875 64.812 1 80.75 569 ASP B N 1
ATOM 10289 C CA . ASP B 1 569 ? -10.531 56.625 65.438 1 80.75 569 ASP B CA 1
ATOM 10290 C C . ASP B 1 569 ? -11.539 55.844 64.562 1 80.75 569 ASP B C 1
ATOM 10292 O O . ASP B 1 569 ? -11.445 54.625 64.438 1 80.75 569 ASP B O 1
ATOM 10296 N N . GLU B 1 570 ? -12.445 56.531 64.062 1 84.75 570 GLU B N 1
ATOM 10297 C CA . GLU B 1 570 ? -13.445 55.906 63.188 1 84.75 570 GLU B CA 1
ATOM 10298 C C . GLU B 1 570 ? -12.82 55.344 61.906 1 84.75 570 GLU B C 1
ATOM 10300 O O . GLU B 1 570 ? -13.195 54.25 61.469 1 84.75 570 GLU B O 1
ATOM 10305 N N . LYS B 1 571 ? -11.969 56.094 61.375 1 84.06 571 LYS B N 1
ATOM 10306 C CA . LYS B 1 571 ? -11.266 55.625 60.188 1 84.06 571 LYS B CA 1
ATOM 10307 C C . LYS B 1 571 ? -10.453 54.375 60.469 1 84.06 571 LYS B C 1
ATOM 10309 O O . LYS B 1 571 ? -10.492 53.406 59.719 1 84.06 571 LYS B O 1
ATOM 10314 N N . SER B 1 572 ? -9.688 54.406 61.531 1 78.25 572 SER B N 1
ATOM 10315 C CA . SER B 1 572 ? -8.852 53.281 61.906 1 78.25 572 SER B CA 1
ATOM 10316 C C . SER B 1 572 ? -9.695 52.031 62.125 1 78.25 572 SER B C 1
ATOM 10318 O O . SER B 1 572 ? -9.312 50.906 61.75 1 78.25 572 SER B O 1
ATOM 10320 N N . LYS B 1 573 ? -10.711 52.125 62.75 1 80.94 573 LYS B N 1
ATOM 10321 C CA . LYS B 1 573 ? -11.617 51.031 63.031 1 80.94 573 LYS B CA 1
ATOM 10322 C C . LYS B 1 573 ? -12.195 50.438 61.75 1 80.94 573 LYS B C 1
ATOM 10324 O O . LYS B 1 573 ? -12.258 49.219 61.562 1 80.94 573 LYS B O 1
ATOM 10329 N N . ALA B 1 574 ? -12.641 51.281 60.812 1 80.31 574 ALA B N 1
ATOM 10330 C CA . ALA B 1 574 ? -13.227 50.844 59.562 1 80.31 574 ALA B CA 1
ATOM 10331 C C . ALA B 1 574 ? -12.188 50.156 58.688 1 80.31 574 ALA B C 1
ATOM 10333 O O . ALA B 1 574 ? -12.516 49.188 57.969 1 80.31 574 ALA B O 1
ATOM 10334 N N . LEU B 1 575 ? -11.078 50.625 58.781 1 75 575 LEU B N 1
ATOM 10335 C CA . LEU B 1 575 ? -10 50.031 58.031 1 75 575 LEU B CA 1
ATOM 10336 C C . LEU B 1 575 ? -9.672 48.625 58.562 1 75 575 LEU B C 1
ATOM 10338 O O . LEU B 1 575 ? -9.414 47.719 57.781 1 75 575 LEU B O 1
ATOM 10342 N N . LEU B 1 576 ? -9.602 48.531 59.844 1 72.44 576 LEU B N 1
ATOM 10343 C CA . LEU B 1 576 ? -9.328 47.25 60.469 1 72.44 576 LEU B CA 1
ATOM 10344 C C . LEU B 1 576 ? -10.422 46.25 60.156 1 72.44 576 LEU B C 1
ATOM 10346 O O . LEU B 1 576 ? -10.148 45.062 59.969 1 72.44 576 LEU B O 1
ATOM 10350 N N . GLU B 1 577 ? -11.633 46.719 60.062 1 75.44 577 GLU B N 1
ATOM 10351 C CA . GLU B 1 577 ? -12.773 45.844 59.781 1 75.44 577 GLU B CA 1
ATOM 10352 C C . GLU B 1 577 ? -12.883 45.562 58.281 1 75.44 577 GLU B C 1
ATOM 10354 O O . GLU B 1 577 ? -13.609 44.656 57.875 1 75.44 577 GLU B O 1
ATOM 10359 N N . GLY B 1 578 ? -12.195 46.281 57.469 1 67.38 578 GLY B N 1
ATOM 10360 C CA . GLY B 1 578 ? -12.148 46.062 56.031 1 67.38 578 GLY B CA 1
ATOM 10361 C C . GLY B 1 578 ? -13.336 46.656 55.281 1 67.38 578 GLY B C 1
ATOM 10362 O O . GLY B 1 578 ? -13.617 46.281 54.156 1 67.38 578 GLY B O 1
ATOM 10363 N N . ASN B 1 579 ? -14.133 47.375 55.812 1 73.12 579 ASN B N 1
ATOM 10364 C CA . ASN B 1 579 ? -15.336 47.969 55.219 1 73.12 579 ASN B CA 1
ATOM 10365 C C . ASN B 1 579 ? -15.219 49.469 55.062 1 73.12 579 ASN B C 1
ATOM 10367 O O . ASN B 1 579 ? -16.219 50.188 55.188 1 73.12 579 ASN B O 1
ATOM 10371 N N . TYR B 1 580 ? -14.039 50 54.906 1 76.5 580 TYR B N 1
ATOM 10372 C CA . TYR B 1 580 ? -13.828 51.438 54.875 1 76.5 580 TYR B CA 1
ATOM 10373 C C . TYR B 1 580 ? -14.547 52.062 53.688 1 76.5 580 TYR B C 1
ATOM 10375 O O . TYR B 1 580 ? -15.133 53.125 53.812 1 76.5 580 TYR B O 1
ATOM 10383 N N . LEU B 1 581 ? -14.5 51.375 52.531 1 73.31 581 LEU B N 1
ATOM 10384 C CA . LEU B 1 581 ? -15.117 51.938 51.344 1 73.31 581 LEU B CA 1
ATOM 10385 C C . LEU B 1 581 ? -16.625 52.062 51.531 1 73.31 581 LEU B C 1
ATOM 10387 O O . LEU B 1 581 ? -17.234 53.062 51.094 1 73.31 581 LEU B O 1
ATOM 10391 N N . GLU B 1 582 ? -17.156 51.062 52.125 1 77 582 GLU B N 1
ATOM 10392 C CA . GLU B 1 582 ? -18.594 51.094 52.375 1 77 582 GLU B CA 1
ATOM 10393 C C . GLU B 1 582 ? -18.938 52.188 53.406 1 77 582 GLU B C 1
ATOM 10395 O O . GLU B 1 582 ? -19.938 52.906 53.25 1 77 582 GLU B O 1
ATOM 10400 N N . PHE B 1 583 ? -18.141 52.25 54.406 1 83.19 583 PHE B N 1
ATOM 10401 C CA . PHE B 1 583 ? -18.297 53.281 55.438 1 83.19 583 PHE B CA 1
ATOM 10402 C C . PHE B 1 583 ? -18.234 54.656 54.812 1 83.19 583 PHE B C 1
ATOM 10404 O O . PHE B 1 583 ? -19.047 55.531 55.125 1 83.19 583 PHE B O 1
ATOM 10411 N N . LEU B 1 584 ? -17.328 54.844 54 1 80.88 584 LEU B N 1
ATOM 10412 C CA . LEU B 1 584 ? -17.125 56.125 53.312 1 80.88 584 LEU B CA 1
ATOM 10413 C C . LEU B 1 584 ? -18.328 56.469 52.438 1 80.88 584 LEU B C 1
ATOM 10415 O O . LEU B 1 584 ? -18.781 57.625 52.406 1 80.88 584 LEU B O 1
ATOM 10419 N N . GLN B 1 585 ? -18.828 55.531 51.719 1 80.19 585 GLN B N 1
ATOM 10420 C CA . GLN B 1 585 ? -19.984 55.75 50.844 1 80.19 585 GLN B CA 1
ATOM 10421 C C . GLN B 1 585 ? -21.219 56.156 51.656 1 80.19 585 GLN B C 1
ATOM 10423 O O . GLN B 1 585 ? -21.984 57.031 51.219 1 80.19 585 GLN B O 1
ATOM 10428 N N . LYS B 1 586 ? -21.391 55.5 52.75 1 84.88 586 LYS B N 1
ATOM 10429 C CA . LYS B 1 586 ? -22.531 55.844 53.625 1 84.88 586 LYS B CA 1
ATOM 10430 C C . LYS B 1 586 ? -22.438 57.281 54.125 1 84.88 586 LYS B C 1
ATOM 10432 O O . LYS B 1 586 ? -23.438 57.969 54.219 1 84.88 586 LYS B O 1
ATOM 10437 N N . ARG B 1 587 ? -21.266 57.719 54.531 1 87.38 587 ARG B N 1
ATOM 10438 C CA . ARG B 1 587 ? -21.047 59.062 55.031 1 87.38 587 ARG B CA 1
ATOM 10439 C C . ARG B 1 587 ? -21.25 60.094 53.906 1 87.38 587 ARG B C 1
ATOM 10441 O O . ARG B 1 587 ? -21.766 61.188 54.156 1 87.38 587 ARG B O 1
ATOM 10448 N N . GLN B 1 588 ? -20.891 59.781 52.688 1 85.94 588 GLN B N 1
ATOM 10449 C CA . GLN B 1 588 ? -21 60.656 51.531 1 85.94 588 GLN B CA 1
ATOM 10450 C C . GLN B 1 588 ? -22.453 60.906 51.156 1 85.94 588 GLN B C 1
ATOM 10452 O O . GLN B 1 588 ? -22.797 61.938 50.625 1 85.94 588 GLN B O 1
ATOM 10457 N N . GLU B 1 589 ? -23.266 59.938 51.5 1 86.31 589 GLU B N 1
ATOM 10458 C CA . GLU B 1 589 ? -24.688 60.031 51.188 1 86.31 589 GLU B CA 1
ATOM 10459 C C . GLU B 1 589 ? -25.484 60.688 52.312 1 86.31 589 GLU B C 1
ATOM 10461 O O . GLU B 1 589 ? -26.625 61.094 52.125 1 86.31 589 GLU B O 1
ATOM 10466 N N . ASP B 1 590 ? -24.891 60.781 53.406 1 88.56 590 ASP B N 1
ATOM 10467 C CA . ASP B 1 590 ? -25.547 61.406 54.531 1 88.56 590 ASP B CA 1
ATOM 10468 C C . ASP B 1 590 ? -25.891 62.875 54.219 1 88.56 590 ASP B C 1
ATOM 10470 O O . ASP B 1 590 ? -25.016 63.656 53.844 1 88.56 590 ASP B O 1
ATOM 10474 N N . PRO B 1 591 ? -27.109 63.344 54.281 1 87.56 591 PRO B N 1
ATOM 10475 C CA . PRO B 1 591 ? -27.562 64.688 53.969 1 87.56 591 PRO B CA 1
ATOM 10476 C C . PRO B 1 591 ? -26.844 65.812 54.781 1 87.56 591 PRO B C 1
ATOM 10478 O O . PRO B 1 591 ? -26.781 66.938 54.375 1 87.56 591 PRO B O 1
ATOM 10481 N N . ARG B 1 592 ? -26.281 65.5 55.938 1 86.56 592 ARG B N 1
ATOM 10482 C CA . ARG B 1 592 ? -25.562 66.438 56.781 1 86.56 592 ARG B CA 1
ATOM 10483 C C . ARG B 1 592 ? -24.25 66.875 56.125 1 86.56 592 ARG B C 1
ATOM 10485 O O . ARG B 1 592 ? -23.703 67.938 56.406 1 86.56 592 ARG B O 1
ATOM 10492 N N . TYR B 1 593 ? -23.703 65.938 55.312 1 87.62 593 TYR B N 1
ATOM 10493 C CA . TYR B 1 593 ? -22.359 66.188 54.781 1 87.62 593 TYR B CA 1
ATOM 10494 C C . TYR B 1 593 ? -22.359 66.188 53.25 1 87.62 593 TYR B C 1
ATOM 10496 O O . TYR B 1 593 ? -21.422 66.625 52.625 1 87.62 593 TYR B O 1
ATOM 10504 N N . ARG B 1 594 ? -23.406 65.625 52.562 1 86.5 594 ARG B N 1
ATOM 10505 C CA . ARG B 1 594 ? -23.438 65.312 51.125 1 86.5 594 ARG B CA 1
ATOM 10506 C C . ARG B 1 594 ? -23.219 66.562 50.312 1 86.5 594 ARG B C 1
ATOM 10508 O O . ARG B 1 594 ? -22.625 66.5 49.219 1 86.5 594 ARG B O 1
ATOM 10515 N N . ASN B 1 595 ? -23.688 67.688 50.75 1 87.81 595 ASN B N 1
ATOM 10516 C CA . ASN B 1 595 ? -23.656 68.875 49.906 1 87.81 595 ASN B CA 1
ATOM 10517 C C . ASN B 1 595 ? -22.406 69.75 50.188 1 87.81 595 ASN B C 1
ATOM 10519 O O . ASN B 1 595 ? -22.203 70.75 49.562 1 87.81 595 ASN B O 1
ATOM 10523 N N . LYS B 1 596 ? -21.531 69.312 51.062 1 92.31 596 LYS B N 1
ATOM 10524 C CA . LYS B 1 596 ? -20.297 70.062 51.344 1 92.31 596 LYS B CA 1
ATOM 10525 C C . LYS B 1 596 ? -19.281 69.875 50.219 1 92.31 596 LYS B C 1
ATOM 10527 O O . LYS B 1 596 ? -19.234 68.812 49.562 1 92.31 596 LYS B O 1
ATOM 10532 N N . LYS B 1 597 ? -18.547 70.938 49.969 1 93.94 597 LYS B N 1
ATOM 10533 C CA . LYS B 1 597 ? -17.562 70.875 48.906 1 93.94 597 LYS B CA 1
ATOM 10534 C C . LYS B 1 597 ? -16.188 71.312 49.438 1 93.94 597 LYS B C 1
ATOM 10536 O O . LYS B 1 597 ? -16.078 71.938 50.5 1 93.94 597 LYS B O 1
ATOM 10541 N N . VAL B 1 598 ? -15.195 70.875 48.812 1 94 598 VAL B N 1
ATOM 10542 C CA . VAL B 1 598 ? -13.828 71.312 49.031 1 94 598 VAL B CA 1
ATOM 10543 C C . VAL B 1 598 ? -13.406 72.312 47.938 1 94 598 VAL B C 1
ATOM 10545 O O . VAL B 1 598 ? -13.539 72 46.75 1 94 598 VAL B O 1
ATOM 10548 N N . LYS B 1 599 ? -12.992 73.438 48.344 1 95 599 LYS B N 1
ATOM 10549 C CA . LYS B 1 599 ? -12.492 74.438 47.406 1 95 599 LYS B CA 1
ATOM 10550 C C . LYS B 1 599 ? -10.969 74.438 47.344 1 95 599 LYS B C 1
ATOM 10552 O O . LYS B 1 599 ? -10.305 74.438 48.406 1 95 599 LYS B O 1
ATOM 10557 N N . ILE B 1 600 ? -10.414 74.375 46.188 1 94.94 600 ILE B N 1
ATOM 10558 C CA . ILE B 1 600 ? -8.969 74.312 46 1 94.94 600 ILE B CA 1
ATOM 10559 C C . ILE B 1 600 ? -8.547 75.5 45.062 1 94.94 600 ILE B C 1
ATOM 10561 O O . ILE B 1 600 ? -9.109 75.625 44 1 94.94 600 ILE B O 1
ATOM 10565 N N . GLU B 1 601 ? -7.633 76.25 45.531 1 94.69 601 GLU B N 1
ATOM 10566 C CA . GLU B 1 601 ? -7.004 77.312 44.75 1 94.69 601 GLU B CA 1
ATOM 10567 C C . GLU B 1 601 ? -5.531 77 44.5 1 94.69 601 GLU B C 1
ATOM 10569 O O . GLU B 1 601 ? -4.801 76.625 45.406 1 94.69 601 GLU B O 1
ATOM 10574 N N . TYR B 1 602 ? -5.168 77 43.25 1 93.38 602 TYR B N 1
ATOM 10575 C CA . TYR B 1 602 ? -3.82 76.688 42.812 1 93.38 602 TYR B CA 1
ATOM 10576 C C . TYR B 1 602 ? -3.201 77.812 42.031 1 93.38 602 TYR B C 1
ATOM 10578 O O . TYR B 1 602 ? -3.875 78.438 41.219 1 93.38 602 TYR B O 1
ATOM 10586 N N . SER B 1 603 ? -2.018 78.25 42.438 1 93.38 603 SER B N 1
ATOM 10587 C CA . SER B 1 603 ? -1.257 79.25 41.688 1 93.38 603 SER B CA 1
ATOM 10588 C C . SER B 1 603 ? 0.163 78.75 41.406 1 93.38 603 SER B C 1
ATOM 10590 O O . SER B 1 603 ? 0.826 78.188 42.281 1 93.38 603 SER B O 1
ATOM 10592 N N . PHE B 1 604 ? 0.567 78.938 40.156 1 92.12 604 PHE B N 1
ATOM 10593 C CA . PHE B 1 604 ? 1.879 78.438 39.719 1 92.12 604 PHE B CA 1
ATOM 10594 C C . PHE B 1 604 ? 2.615 79.562 38.969 1 92.12 604 PHE B C 1
ATOM 10596 O O . PHE B 1 604 ? 2.016 80.312 38.188 1 92.12 604 PHE B O 1
ATOM 10603 N N . SER B 1 605 ? 3.883 79.875 39.375 1 88.94 605 SER B N 1
ATOM 10604 C CA . SER B 1 605 ? 4.789 80.75 38.656 1 88.94 605 SER B CA 1
ATOM 10605 C C . SER B 1 605 ? 6.207 80.188 38.625 1 88.94 605 SER B C 1
ATOM 10607 O O . SER B 1 605 ? 6.469 79.125 39.188 1 88.94 605 SER B O 1
ATOM 10609 N N . SER B 1 606 ? 7.137 80.875 37.906 1 87.69 606 SER B N 1
ATOM 10610 C CA . SER B 1 606 ? 8.523 80.438 37.812 1 87.69 606 SER B CA 1
ATOM 10611 C C . SER B 1 606 ? 9.195 80.5 39.188 1 87.69 606 SER B C 1
ATOM 10613 O O . SER B 1 606 ? 10.219 79.875 39.406 1 87.69 606 SER B O 1
ATOM 10615 N N . GLU B 1 607 ? 8.57 81.125 40.125 1 88.38 607 GLU B N 1
ATOM 10616 C CA . GLU B 1 607 ? 9.211 81.312 41.438 1 88.38 607 GLU B CA 1
ATOM 10617 C C . GLU B 1 607 ? 8.648 80.375 42.5 1 88.38 607 GLU B C 1
ATOM 10619 O O . GLU B 1 607 ? 9.367 79.938 43.406 1 88.38 607 GLU B O 1
ATOM 10624 N N . TYR B 1 608 ? 7.352 80.188 42.406 1 91.81 608 TYR B N 1
ATOM 10625 C CA . TYR B 1 608 ? 6.762 79.375 43.469 1 91.81 608 TYR B CA 1
ATOM 10626 C C . TYR B 1 608 ? 5.52 78.688 42.969 1 91.81 608 TYR B C 1
ATOM 10628 O O . TYR B 1 608 ? 5.008 78.938 41.875 1 91.81 608 TYR B O 1
ATOM 10636 N N . VAL B 1 609 ? 5.109 77.688 43.75 1 93.5 609 VAL B N 1
ATOM 10637 C CA . VAL B 1 609 ? 3.805 77.062 43.625 1 93.5 609 VAL B CA 1
ATOM 10638 C C . VAL B 1 609 ? 3.055 77.125 44.969 1 93.5 609 VAL B C 1
ATOM 10640 O O . VAL B 1 609 ? 3.656 77 46.031 1 93.5 609 VAL B O 1
ATOM 10643 N N . ALA B 1 610 ? 1.821 77.5 44.812 1 94.69 610 ALA B N 1
ATOM 10644 C CA . ALA B 1 610 ? 1.013 77.688 46.031 1 94.69 610 ALA B CA 1
ATOM 10645 C C . ALA B 1 610 ? -0.324 77 45.906 1 94.69 610 ALA B C 1
ATOM 10647 O O . ALA B 1 610 ? -0.924 76.938 44.812 1 94.69 610 ALA B O 1
ATOM 10648 N N . PHE B 1 611 ? -0.743 76.375 47 1 95.56 611 PHE B N 1
ATOM 10649 C CA . PHE B 1 611 ? -2.029 75.688 47.094 1 95.56 611 PHE B CA 1
ATOM 10650 C C . PHE B 1 611 ? -2.812 76.188 48.312 1 95.56 611 PHE B C 1
ATOM 10652 O O . PHE B 1 611 ? -2.24 76.438 49.375 1 95.56 611 PHE B O 1
ATOM 10659 N N . ARG B 1 612 ? -4.016 76.5 48.125 1 95.88 612 ARG B N 1
ATOM 10660 C CA . ARG B 1 612 ? -4.922 76.75 49.219 1 95.88 612 ARG B CA 1
ATOM 10661 C C . ARG B 1 612 ? -6.125 75.812 49.219 1 95.88 612 ARG B C 1
ATOM 10663 O O . ARG B 1 612 ? -6.875 75.812 48.219 1 95.88 612 ARG B O 1
ATOM 10670 N N . ILE B 1 613 ? -6.324 75.062 50.219 1 95.69 613 ILE B N 1
ATOM 10671 C CA . ILE B 1 613 ? -7.379 74.062 50.344 1 95.69 613 ILE B CA 1
ATOM 10672 C C . ILE B 1 613 ? -8.312 74.375 51.5 1 95.69 613 ILE B C 1
ATOM 10674 O O . ILE B 1 613 ? -7.867 74.562 52.625 1 95.69 613 ILE B O 1
ATOM 10678 N N . THR B 1 614 ? -9.57 74.562 51.156 1 95.25 614 THR B N 1
ATOM 10679 C CA . THR B 1 614 ? -10.57 74.938 52.156 1 95.25 614 THR B CA 1
ATOM 10680 C C . THR B 1 614 ? -11.719 73.938 52.188 1 95.25 614 THR B C 1
ATOM 10682 O O . THR B 1 614 ? -12.312 73.625 51.156 1 95.25 614 THR B O 1
ATOM 10685 N N . ASP B 1 615 ? -12.008 73.438 53.281 1 93.94 615 ASP B N 1
ATOM 10686 C CA . ASP B 1 615 ? -13.172 72.562 53.438 1 93.94 615 ASP B CA 1
ATOM 10687 C C . ASP B 1 615 ? -14.281 73.25 54.219 1 93.94 615 ASP B C 1
ATOM 10689 O O . ASP B 1 615 ? -14.109 74.438 54.625 1 93.94 615 ASP B O 1
ATOM 10693 N N . GLU B 1 616 ? -15.438 72.625 54.344 1 92.62 616 GLU B N 1
ATOM 10694 C CA . GLU B 1 616 ? -16.594 73.188 55.031 1 92.62 616 GLU B CA 1
ATOM 10695 C C . GLU B 1 616 ? -16.859 72.5 56.344 1 92.62 616 GLU B C 1
ATOM 10697 O O . GLU B 1 616 ? -18.016 72.438 56.812 1 92.62 616 GLU B O 1
ATOM 10702 N N . GLY B 1 617 ? -15.867 72 56.906 1 90.75 617 GLY B N 1
ATOM 10703 C CA . GLY B 1 617 ? -16.016 71.312 58.188 1 90.75 617 GLY B CA 1
ATOM 10704 C C . GLY B 1 617 ? -15.852 72.188 59.375 1 90.75 617 GLY B C 1
ATOM 10705 O O . GLY B 1 617 ? -15.773 73.438 59.219 1 90.75 617 GLY B O 1
ATOM 10706 N N . LYS B 1 618 ? -15.852 71.625 60.656 1 87 618 LYS B N 1
ATOM 10707 C CA . LYS B 1 618 ? -15.797 72.375 61.906 1 87 618 LYS B CA 1
ATOM 10708 C C . LYS B 1 618 ? -14.367 72.812 62.219 1 87 618 LYS B C 1
ATOM 10710 O O . LYS B 1 618 ? -14.156 73.688 63.094 1 87 618 LYS B O 1
ATOM 10715 N N . GLY B 1 619 ? -13.477 72.438 61.406 1 86.44 619 GLY B N 1
ATOM 10716 C CA . GLY B 1 619 ? -12.086 72.75 61.656 1 86.44 619 GLY B CA 1
ATOM 10717 C C . GLY B 1 619 ? -11.461 71.938 62.781 1 86.44 619 GLY B C 1
ATOM 10718 O O . GLY B 1 619 ? -12.133 71.125 63.406 1 86.44 619 GLY B O 1
ATOM 10719 N N . PHE B 1 620 ? -10.125 72.062 62.969 1 80.31 620 PHE B N 1
ATOM 10720 C CA . PHE B 1 620 ? -9.422 71.312 64 1 80.31 620 PHE B CA 1
ATOM 10721 C C . PHE B 1 620 ? -8.391 72.188 64.688 1 80.31 620 PHE B C 1
ATOM 10723 O O . PHE B 1 620 ? -8.031 73.25 64.188 1 80.31 620 PHE B O 1
ATOM 10730 N N . ASP B 1 621 ? -8.086 71.875 65.875 1 77.69 621 ASP B N 1
ATOM 10731 C CA . ASP B 1 621 ? -7.094 72.625 66.625 1 77.69 621 ASP B CA 1
ATOM 10732 C C . ASP B 1 621 ? -5.684 72.312 66.125 1 77.69 621 ASP B C 1
ATOM 10734 O O . ASP B 1 621 ? -5.062 71.312 66.562 1 77.69 621 ASP B O 1
ATOM 10738 N N . HIS B 1 622 ? -5.184 73.062 65.188 1 73.94 622 HIS B N 1
ATOM 10739 C CA . HIS B 1 622 ? -3.914 72.812 64.562 1 73.94 622 HIS B CA 1
ATOM 10740 C C . HIS B 1 622 ? -2.738 73.25 65.375 1 73.94 622 HIS B C 1
ATOM 10742 O O . HIS B 1 622 ? -1.617 72.812 65.188 1 73.94 622 HIS B O 1
ATOM 10748 N N . LYS B 1 623 ? -2.865 74.25 66.312 1 69.75 623 LYS B N 1
ATOM 10749 C CA . LYS B 1 623 ? -1.78 74.75 67.125 1 69.75 623 LYS B CA 1
ATOM 10750 C C . LYS B 1 623 ? -1.213 73.625 68 1 69.75 623 LYS B C 1
ATOM 10752 O O . LYS B 1 623 ? 0.002 73.5 68.188 1 69.75 623 LYS B O 1
ATOM 10757 N N . LYS B 1 624 ? -2.031 72.75 68.438 1 63.56 624 LYS B N 1
ATOM 10758 C CA . LYS B 1 624 ? -1.586 71.625 69.25 1 63.56 624 LYS B CA 1
ATOM 10759 C C . LYS B 1 624 ? -0.796 70.625 68.438 1 63.56 624 LYS B C 1
ATOM 10761 O O . LYS B 1 624 ? 0.152 70 68.938 1 63.56 624 LYS B O 1
ATOM 10766 N N . HIS B 1 625 ? -1.074 70.5 67.25 1 62.66 625 HIS B N 1
ATOM 10767 C CA . HIS B 1 625 ? -0.479 69.438 66.438 1 62.66 625 HIS B CA 1
ATOM 10768 C C . HIS B 1 625 ? 0.776 69.938 65.688 1 62.66 625 HIS B C 1
ATOM 10770 O O . HIS B 1 625 ? 1.688 69.125 65.438 1 62.66 625 HIS B O 1
ATOM 10776 N N . MET B 1 626 ? 0.856 71.25 65.438 1 60.56 626 MET B N 1
ATOM 10777 C CA . MET B 1 626 ? 1.982 71.812 64.688 1 60.56 626 MET B CA 1
ATOM 10778 C C . MET B 1 626 ? 3.189 72 65.562 1 60.56 626 MET B C 1
ATOM 10780 O O . MET B 1 626 ? 4.32 72.125 65.125 1 60.56 626 MET B O 1
ATOM 10784 N N . GLU B 1 627 ? 3.006 72.375 66.938 1 57 627 GLU B N 1
ATOM 10785 C CA . GLU B 1 627 ? 4.105 72.562 67.875 1 57 627 GLU B CA 1
ATOM 10786 C C . GLU B 1 627 ? 4.793 71.25 68.188 1 57 627 GLU B C 1
ATOM 10788 O O . GLU B 1 627 ? 5.859 71.25 68.812 1 57 627 GLU B O 1
ATOM 10793 N N . LYS B 1 628 ? 4.195 70.188 67.875 1 55.84 628 LYS B N 1
ATOM 10794 C CA . LYS B 1 628 ? 4.887 68.938 68.25 1 55.84 628 LYS B CA 1
ATOM 10795 C C . LYS B 1 628 ? 6.031 68.688 67.312 1 55.84 628 LYS B C 1
ATOM 10797 O O . LYS B 1 628 ? 5.871 68.812 66.062 1 55.84 628 LYS B O 1
ATOM 10802 N N . SER B 1 629 ? 7.289 68.688 67.812 1 51.56 629 SER B N 1
ATOM 10803 C CA . SER B 1 629 ? 8.523 68.438 67.062 1 51.56 629 SER B CA 1
ATOM 10804 C C . SER B 1 629 ? 8.492 67.125 66.312 1 51.56 629 SER B C 1
ATOM 10806 O O . SER B 1 629 ? 7.738 66.25 66.625 1 51.56 629 SER B O 1
ATOM 10808 N N . ILE B 1 630 ? 9.273 67 65.125 1 50.72 630 ILE B N 1
ATOM 10809 C CA . ILE B 1 630 ? 9.461 65.75 64.312 1 50.72 630 ILE B CA 1
ATOM 10810 C C . ILE B 1 630 ? 9.758 64.562 65.188 1 50.72 630 ILE B C 1
ATOM 10812 O O . ILE B 1 630 ? 9.25 63.469 65 1 50.72 630 ILE B O 1
ATOM 10816 N N . GLU B 1 631 ? 10.539 64.875 66.188 1 51.88 631 GLU B N 1
ATOM 10817 C CA . GLU B 1 631 ? 11.055 63.875 67.125 1 51.88 631 GLU B CA 1
ATOM 10818 C C . GLU B 1 631 ? 9.953 63.312 68 1 51.88 631 GLU B C 1
ATOM 10820 O O . GLU B 1 631 ? 9.867 62.094 68.188 1 51.88 631 GLU B O 1
ATOM 10825 N N . GLU B 1 632 ? 9.195 64.062 68.438 1 53 632 GLU B N 1
ATOM 10826 C CA . GLU B 1 632 ? 8.172 63.625 69.375 1 53 632 GLU B CA 1
ATOM 10827 C C . GLU B 1 632 ? 7.047 62.906 68.625 1 53 632 GLU B C 1
ATOM 10829 O O . GLU B 1 632 ? 6.414 62 69.188 1 53 632 GLU B O 1
ATOM 10834 N N . MET B 1 633 ? 6.824 63.281 67.562 1 45.66 633 MET B N 1
ATOM 10835 C CA . MET B 1 633 ? 5.805 62.625 66.688 1 45.66 633 MET B CA 1
ATOM 10836 C C . MET B 1 633 ? 6.285 61.281 66.25 1 45.66 633 MET B C 1
ATOM 10838 O O . MET B 1 633 ? 5.477 60.375 66 1 45.66 633 MET B O 1
ATOM 10842 N N . ASN B 1 634 ? 7.539 61.125 65.938 1 48.22 634 ASN B N 1
ATOM 10843 C CA . ASN B 1 634 ? 8.141 59.844 65.688 1 48.22 634 ASN B CA 1
ATOM 10844 C C . ASN B 1 634 ? 8.008 58.875 66.875 1 48.22 634 ASN B C 1
ATOM 10846 O O . ASN B 1 634 ? 7.902 57.656 66.688 1 48.22 634 ASN B O 1
ATOM 10850 N N . GLU B 1 635 ? 8.281 59.375 68 1 47.5 635 GLU B N 1
ATOM 10851 C CA . GLU B 1 635 ? 8.258 58.5 69.188 1 47.5 635 GLU B CA 1
ATOM 10852 C C . GLU B 1 635 ? 6.844 58 69.438 1 47.5 635 GLU B C 1
ATOM 10854 O O . GLU B 1 635 ? 6.656 57.031 70.188 1 47.5 635 GLU B O 1
ATOM 10859 N N . ALA B 1 636 ? 5.859 58.906 69.438 1 44.81 636 ALA B N 1
ATOM 10860 C CA . ALA B 1 636 ? 4.559 58.406 69.875 1 44.81 636 ALA B CA 1
ATOM 10861 C C . ALA B 1 636 ? 3.947 57.438 68.875 1 44.81 636 ALA B C 1
ATOM 10863 O O . ALA B 1 636 ? 2.887 56.875 69.125 1 44.81 636 ALA B O 1
ATOM 10864 N N . HIS B 1 637 ? 4.48 56.719 68.188 1 42.22 637 HIS B N 1
ATOM 10865 C CA . HIS B 1 637 ? 3.969 55.656 67.312 1 42.22 637 HIS B CA 1
ATOM 10866 C C . HIS B 1 637 ? 2.674 56.125 66.625 1 42.22 637 HIS B C 1
ATOM 10868 O O . HIS B 1 637 ? 1.812 55.281 66.312 1 42.22 637 HIS B O 1
ATOM 10874 N N . VAL B 1 638 ? 2.174 57.312 66.688 1 43.47 638 VAL B N 1
ATOM 10875 C CA . VAL B 1 638 ? 0.839 57.625 66.188 1 43.47 638 VAL B CA 1
ATOM 10876 C C . VAL B 1 638 ? 0.814 57.594 64.688 1 43.47 638 VAL B C 1
ATOM 10878 O O . VAL B 1 638 ? 1.542 58.344 64 1 43.47 638 VAL B O 1
ATOM 10881 N N . GLN B 1 639 ? 0.36 56.594 64 1 45.44 639 GLN B N 1
ATOM 10882 C CA . GLN B 1 639 ? 0.084 56.25 62.625 1 45.44 639 GLN B CA 1
ATOM 10883 C C . GLN B 1 639 ? -0.521 57.438 61.875 1 45.44 639 GLN B C 1
ATOM 10885 O O . GLN B 1 639 ? -0.315 57.594 60.688 1 45.44 639 GLN B O 1
ATOM 10890 N N . HIS B 1 640 ? -1.292 58.344 62.531 1 48.75 640 HIS B N 1
ATOM 10891 C CA . HIS B 1 640 ? -2.197 59.25 61.844 1 48.75 640 HIS B CA 1
ATOM 10892 C C . HIS B 1 640 ? -1.565 60.625 61.656 1 48.75 640 HIS B C 1
ATOM 10894 O O . HIS B 1 640 ? -2.186 61.531 61.094 1 48.75 640 HIS B O 1
ATOM 10900 N N . GLY B 1 641 ? -0.32 60.875 62 1 52.28 641 GLY B N 1
ATOM 10901 C CA . GLY B 1 641 ? 0.311 62.188 61.875 1 52.28 641 GLY B CA 1
ATOM 10902 C C . GLY B 1 641 ? 1.35 62.219 60.75 1 52.28 641 GLY B C 1
ATOM 10903 O O . GLY B 1 641 ? 2.023 63.25 60.594 1 52.28 641 GLY B O 1
ATOM 10904 N N . ARG B 1 642 ? 1.371 61.25 60.031 1 55.03 642 ARG B N 1
ATOM 10905 C CA . ARG B 1 642 ? 2.434 61.094 59.031 1 55.03 642 ARG B CA 1
ATOM 10906 C C . ARG B 1 642 ? 2.164 62 57.812 1 55.03 642 ARG B C 1
ATOM 10908 O O . ARG B 1 642 ? 3.098 62.531 57.219 1 55.03 642 ARG B O 1
ATOM 10915 N N . GLY B 1 643 ? 0.957 62.219 57.562 1 61.34 643 GLY B N 1
ATOM 10916 C CA . GLY B 1 643 ? 0.65 63.062 56.438 1 61.34 643 GLY B CA 1
ATOM 10917 C C . GLY B 1 643 ? 1.092 64.5 56.625 1 61.34 643 GLY B C 1
ATOM 10918 O O . GLY B 1 643 ? 1.688 65.062 55.719 1 61.34 643 GLY B O 1
ATOM 10919 N N . ILE B 1 644 ? 0.842 65 57.844 1 63.38 644 ILE B N 1
ATOM 10920 C CA . ILE B 1 644 ? 1.191 66.438 58.125 1 63.38 644 ILE B CA 1
ATOM 10921 C C . ILE B 1 644 ? 2.709 66.562 58.188 1 63.38 644 ILE B C 1
ATOM 10923 O O . ILE B 1 644 ? 3.266 67.562 57.719 1 63.38 644 ILE B O 1
ATOM 10927 N N . LEU B 1 645 ? 3.352 65.5 58.656 1 63.16 645 LEU B N 1
ATOM 10928 C CA . LEU B 1 645 ? 4.809 65.5 58.75 1 63.16 645 LEU B CA 1
ATOM 10929 C C . LEU B 1 645 ? 5.445 65.5 57.375 1 63.16 645 LEU B C 1
ATOM 10931 O O . LEU B 1 645 ? 6.414 66.25 57.125 1 63.16 645 LEU B O 1
ATOM 10935 N N . MET B 1 646 ? 4.914 64.75 56.531 1 70.69 646 MET B N 1
ATOM 10936 C CA . MET B 1 646 ? 5.418 64.688 55.156 1 70.69 646 MET B CA 1
ATOM 10937 C C . MET B 1 646 ? 5.242 66.062 54.438 1 70.69 646 MET B C 1
ATOM 10939 O O . MET B 1 646 ? 6.129 66.5 53.719 1 70.69 646 MET B O 1
ATOM 10943 N N . THR B 1 647 ? 4.172 66.688 54.75 1 79.5 647 THR B N 1
ATOM 10944 C CA . THR B 1 647 ? 3.893 67.938 54.156 1 79.5 647 THR B CA 1
ATOM 10945 C C . THR B 1 647 ? 4.895 69 54.594 1 79.5 647 THR B C 1
ATOM 10947 O O . THR B 1 647 ? 5.332 69.875 53.812 1 79.5 647 THR B O 1
ATOM 10950 N N . LYS B 1 648 ? 5.277 68.875 55.844 1 80.25 648 LYS B N 1
ATOM 10951 C CA . LYS B 1 648 ? 6.238 69.812 56.375 1 80.25 648 LYS B CA 1
ATOM 10952 C C . LYS B 1 648 ? 7.609 69.688 55.75 1 80.25 648 LYS B C 1
ATOM 10954 O O . LYS B 1 648 ? 8.367 70.625 55.625 1 80.25 648 LYS B O 1
ATOM 10959 N N . SER B 1 649 ? 7.91 68.5 55.344 1 81.81 649 SER B N 1
ATOM 10960 C CA . SER B 1 649 ? 9.211 68.25 54.719 1 81.81 649 SER B CA 1
ATOM 10961 C C . SER B 1 649 ? 9.211 68.625 53.25 1 81.81 649 SER B C 1
ATOM 10963 O O . SER B 1 649 ? 10.273 68.875 52.688 1 81.81 649 SER B O 1
ATOM 10965 N N . VAL B 1 650 ? 8.125 68.75 52.688 1 87.94 650 VAL B N 1
ATOM 10966 C CA . VAL B 1 650 ? 8.031 68.938 51.25 1 87.94 650 VAL B CA 1
ATOM 10967 C C . VAL B 1 650 ? 7.812 70.438 50.938 1 87.94 650 VAL B C 1
ATOM 10969 O O . VAL B 1 650 ? 8.367 70.938 50 1 87.94 650 VAL B O 1
ATOM 10972 N N . PHE B 1 651 ? 7.102 71.125 51.781 1 91.75 651 PHE B N 1
ATOM 10973 C CA . PHE B 1 651 ? 6.742 72.5 51.5 1 91.75 651 PHE B CA 1
ATOM 10974 C C . PHE B 1 651 ? 7.551 73.438 52.375 1 91.75 651 PHE B C 1
ATOM 10976 O O . PHE B 1 651 ? 7.949 73.062 53.5 1 91.75 651 PHE B O 1
ATOM 10983 N N . ASP B 1 652 ? 7.801 74.625 51.938 1 90.69 652 ASP B N 1
ATOM 10984 C CA . ASP B 1 652 ? 8.594 75.625 52.625 1 90.69 652 ASP B CA 1
ATOM 10985 C C . ASP B 1 652 ? 7.738 76.438 53.625 1 90.69 652 ASP B C 1
ATOM 10987 O O . ASP B 1 652 ? 8.234 76.875 54.656 1 90.69 652 ASP B O 1
ATOM 10991 N N . ARG B 1 653 ? 6.523 76.625 53.312 1 91.69 653 ARG B N 1
ATOM 10992 C CA . ARG B 1 653 ? 5.598 77.375 54.188 1 91.69 653 ARG B CA 1
ATOM 10993 C C . ARG B 1 653 ? 4.258 76.625 54.281 1 91.69 653 ARG B C 1
ATOM 10995 O O . ARG B 1 653 ? 3.707 76.188 53.25 1 91.69 653 ARG B O 1
ATOM 11002 N N . ILE B 1 654 ? 3.756 76.438 55.469 1 91.69 654 ILE B N 1
ATOM 11003 C CA . ILE B 1 654 ? 2.449 75.875 55.75 1 91.69 654 ILE B CA 1
ATOM 11004 C C . ILE B 1 654 ? 1.702 76.75 56.75 1 91.69 654 ILE B C 1
ATOM 11006 O O . ILE B 1 654 ? 2.195 77 57.875 1 91.69 654 ILE B O 1
ATOM 11010 N N . GLU B 1 655 ? 0.55 77.25 56.375 1 90.62 655 GLU B N 1
ATOM 11011 C CA . GLU B 1 655 ? -0.235 78.125 57.25 1 90.62 655 GLU B CA 1
ATOM 11012 C C . GLU B 1 655 ? -1.69 77.625 57.312 1 90.62 655 GLU B C 1
ATOM 11014 O O . GLU B 1 655 ? -2.33 77.438 56.281 1 90.62 655 GLU B O 1
ATOM 11019 N N . TYR B 1 656 ? -2.211 77.438 58.5 1 91.31 656 TYR B N 1
ATOM 11020 C CA . TYR B 1 656 ? -3.623 77.188 58.719 1 91.31 656 TYR B CA 1
ATOM 11021 C C . TYR B 1 656 ? -4.367 78.375 59.188 1 91.31 656 TYR B C 1
ATOM 11023 O O . TYR B 1 656 ? -3.793 79.25 59.906 1 91.31 656 TYR B O 1
ATOM 11031 N N . ASN B 1 657 ? -5.547 78.5 58.812 1 90.5 657 ASN B N 1
ATOM 11032 C CA . ASN B 1 657 ? -6.352 79.562 59.344 1 90.5 657 ASN B CA 1
ATOM 11033 C C . ASN B 1 657 ? -6.738 79.312 60.812 1 90.5 657 ASN B C 1
ATOM 11035 O O . ASN B 1 657 ? -6.465 78.25 61.344 1 90.5 657 ASN B O 1
ATOM 11039 N N . ASP B 1 658 ? -7.363 80.25 61.5 1 86.69 658 ASP B N 1
ATOM 11040 C CA . ASP B 1 658 ? -7.66 80.188 62.938 1 86.69 658 ASP B CA 1
ATOM 11041 C C . ASP B 1 658 ? -8.617 79 63.219 1 86.69 658 ASP B C 1
ATOM 11043 O O . ASP B 1 658 ? -8.438 78.25 64.188 1 86.69 658 ASP B O 1
ATOM 11047 N N . LYS B 1 659 ? -9.602 78.875 62.375 1 88.69 659 LYS B N 1
ATOM 11048 C CA . LYS B 1 659 ? -10.594 77.812 62.531 1 88.69 659 LYS B CA 1
ATOM 11049 C C . LYS B 1 659 ? -9.984 76.438 62.281 1 88.69 659 LYS B C 1
ATOM 11051 O O . LYS B 1 659 ? -10.414 75.438 62.844 1 88.69 659 LYS B O 1
ATOM 11056 N N . GLY B 1 660 ? -9.094 76.375 61.344 1 88.56 660 GLY B N 1
ATOM 11057 C CA . GLY B 1 660 ? -8.422 75.125 61 1 88.56 660 GLY B CA 1
ATOM 11058 C C . GLY B 1 660 ? -9.062 74.375 59.844 1 88.56 660 GLY B C 1
ATOM 11059 O O . GLY B 1 660 ? -8.938 73.188 59.719 1 88.56 660 GLY B O 1
ATOM 11060 N N . ASN B 1 661 ? -9.898 75.062 59.062 1 92 661 ASN B N 1
ATOM 11061 C CA . ASN B 1 661 ? -10.539 74.438 57.938 1 92 661 ASN B CA 1
ATOM 11062 C C . ASN B 1 661 ? -9.945 74.875 56.594 1 92 661 ASN B C 1
ATOM 11064 O O . ASN B 1 661 ? -10.508 74.625 55.531 1 92 661 ASN B O 1
ATOM 11068 N N . GLN B 1 662 ? -8.852 75.688 56.656 1 93.94 662 GLN B N 1
ATOM 11069 C CA . GLN B 1 662 ? -8.141 76.125 55.469 1 93.94 662 GLN B CA 1
ATOM 11070 C C . GLN B 1 662 ? -6.633 76 55.625 1 93.94 662 GLN B C 1
ATOM 11072 O O . GLN B 1 662 ? -6.098 76.375 56.688 1 93.94 662 GLN B O 1
ATOM 11077 N N . VAL B 1 663 ? -5.973 75.5 54.688 1 93 663 VAL B N 1
ATOM 11078 C CA . VAL B 1 663 ? -4.523 75.375 54.75 1 93 663 VAL B CA 1
ATOM 11079 C C . VAL B 1 663 ? -3.895 75.938 53.5 1 93 663 VAL B C 1
ATOM 11081 O O . VAL B 1 663 ? -4.426 75.812 52.406 1 93 663 VAL B O 1
ATOM 11084 N N . SER B 1 664 ? -2.896 76.75 53.656 1 94.38 664 SER B N 1
ATOM 11085 C CA . SER B 1 664 ? -2.113 77.312 52.562 1 94.38 664 SER B CA 1
ATOM 11086 C C . SER B 1 664 ? -0.711 76.688 52.531 1 94.38 664 SER B C 1
ATOM 11088 O O . SER B 1 664 ? 0.007 76.75 53.531 1 94.38 664 SER B O 1
ATOM 11090 N N . LEU B 1 665 ? -0.354 76.188 51.406 1 94.06 665 LEU B N 1
ATOM 11091 C CA . LEU B 1 665 ? 0.949 75.562 51.188 1 94.06 665 LEU B CA 1
ATOM 11092 C C . LEU B 1 665 ? 1.729 76.312 50.125 1 94.06 665 LEU B C 1
ATOM 11094 O O . LEU B 1 665 ? 1.18 76.688 49.062 1 94.06 665 LEU B O 1
ATOM 11098 N N . ILE B 1 666 ? 3.008 76.625 50.375 1 94.44 666 ILE B N 1
ATOM 11099 C CA . ILE B 1 666 ? 3.838 77.25 49.375 1 94.44 666 ILE B CA 1
ATOM 11100 C C . ILE B 1 666 ? 5.18 76.562 49.25 1 94.44 666 ILE B C 1
ATOM 11102 O O . ILE B 1 666 ? 5.789 76.188 50.25 1 94.44 666 ILE B O 1
ATOM 11106 N N . LYS B 1 667 ? 5.547 76.25 48.125 1 93.62 667 LYS B N 1
ATOM 11107 C CA . LYS B 1 667 ? 6.875 75.75 47.812 1 93.62 667 LYS B CA 1
ATOM 11108 C C . LYS B 1 667 ? 7.605 76.688 46.812 1 93.62 667 LYS B C 1
ATOM 11110 O O . LYS B 1 667 ? 7.07 77 45.75 1 93.62 667 LYS B O 1
ATOM 11115 N N . PHE B 1 668 ? 8.812 77.125 47.094 1 91.44 668 PHE B N 1
ATOM 11116 C CA . PHE B 1 668 ? 9.594 77.938 46.188 1 91.44 668 PHE B CA 1
ATOM 11117 C C . PHE B 1 668 ? 10.398 77.125 45.219 1 91.44 668 PHE B C 1
ATOM 11119 O O . PHE B 1 668 ? 10.977 76.062 45.594 1 91.44 668 PHE B O 1
ATOM 11126 N N . LEU B 1 669 ? 10.406 77.312 43.969 1 86.19 669 LEU B N 1
ATOM 11127 C CA . LEU B 1 669 ? 11 76.5 42.906 1 86.19 669 LEU B CA 1
ATOM 11128 C C . LEU B 1 669 ? 12.414 76.938 42.562 1 86.19 669 LEU B C 1
ATOM 11130 O O . LEU B 1 669 ? 13.227 76.188 42.062 1 86.19 669 LEU B O 1
ATOM 11134 N N . ASN B 1 670 ? 12.836 78.312 42.312 1 68.75 670 ASN B N 1
ATOM 11135 C CA . ASN B 1 670 ? 14.156 78.812 41.938 1 68.75 670 ASN B CA 1
ATOM 11136 C C . ASN B 1 670 ? 15.109 78.812 43.125 1 68.75 670 ASN B C 1
ATOM 11138 O O . ASN B 1 670 ? 14.984 79.625 44.031 1 68.75 670 ASN B O 1
ATOM 11142 N N . ARG B 1 671 ? 15.539 77.688 43.625 1 53.09 671 ARG B N 1
ATOM 11143 C CA . ARG B 1 671 ? 16.641 77.938 44.531 1 53.09 671 ARG B CA 1
ATOM 11144 C C . ARG B 1 671 ? 17.891 78.375 43.812 1 53.09 671 ARG B C 1
ATOM 11146 O O . ARG B 1 671 ? 18.375 77.688 42.906 1 53.09 671 ARG B O 1
ATOM 11153 N N . ASP B 1 672 ? 17.938 79.625 43.406 1 39.94 672 ASP B N 1
ATOM 11154 C CA . ASP B 1 672 ? 19.344 80 43.25 1 39.94 672 ASP B CA 1
ATOM 11155 C C . ASP B 1 672 ? 20.219 79.312 44.312 1 39.94 672 ASP B C 1
ATOM 11157 O O . ASP B 1 672 ? 19.828 79.25 45.469 1 39.94 672 ASP B O 1
#

Nearest PDB structures (foldseek):
  2xbz-assembly1_A-2  TM=6.821E-01  e=5.495E-05  Pseudomonas aeruginosa
  5xgd-assembly1_A  TM=4.659E-01  e=2.109E-03  Pseudomonas aeruginosa PAO1
  7tuy-assembly1_R  TM=3.247E-01  e=2.355E+00  Homo sapiens
  2xbz-assembly1_A-2  TM=6.912E-01  e=2.848E-05  Pseudomonas aeruginosa
  7tuy-assembly1_R  TM=3.247E-01  e=2.589E+00  Homo sapiens

InterPro domains:
  IPR000014 PAS domain [PS50112] (380-422)
  IPR000014 PAS domain [TIGR00229] (378-438)
  IPR003594 Histidine kinase/HSP90-like ATPase domain [PF13581] (524-667)
  IPR011622 7TM-DISM receptor, extracellular domain, type 2 [PF07696] (9-140)
  IPR011623 7TM-DISM receptor, extracellular domain, type 1 [PF07695] (151-355)
  IPR035965 PAS domain superfamily [SSF55785] (370-432)
  IPR036890 Histidine kinase/HSP90-like ATPase superfamily [G3DSA:3.30.565.10] (502-670)
  IPR036890 Histidine kinase/HSP90-like ATPase superfamily [SSF55874] (539-661)